Protein AF-0000000077138025 (afdb_homodimer)

Structure (mmCIF, N/CA/C/O backbone):
data_AF-0000000077138025-model_v1
#
loop_
_entity.id
_entity.type
_entity.pdbx_description
1 polymer 'L-lysine 2,3-aminomutase'
#
loop_
_atom_site.group_PDB
_atom_site.id
_atom_site.type_symbol
_atom_site.label_atom_id
_atom_site.label_alt_id
_atom_site.label_comp_id
_atom_site.label_asym_id
_atom_site.label_entity_id
_atom_site.label_seq_id
_atom_site.pdbx_PDB_ins_code
_atom_site.Cartn_x
_atom_site.Cartn_y
_atom_site.Cartn_z
_atom_site.occupancy
_atom_site.B_iso_or_equiv
_atom_site.auth_seq_id
_atom_site.auth_comp_id
_atom_site.auth_asym_id
_atom_site.auth_atom_id
_atom_site.pdbx_PDB_model_num
ATOM 1 N N . MET A 1 1 ? -7.551 42.625 21.031 1 45.62 1 MET A N 1
ATOM 2 C CA . MET A 1 1 ? -8.695 41.75 21.344 1 45.62 1 MET A CA 1
ATOM 3 C C . MET A 1 1 ? -9.406 41.312 20.062 1 45.62 1 MET A C 1
ATOM 5 O O . MET A 1 1 ? -9.742 42.156 19.219 1 45.62 1 MET A O 1
ATOM 9 N N . LEU A 1 2 ? -9.133 39.906 19.828 1 61.75 2 LEU A N 1
ATOM 10 C CA . LEU A 1 2 ? -9.797 39.406 18.625 1 61.75 2 LEU A CA 1
ATOM 11 C C . LEU A 1 2 ? -11.297 39.688 18.688 1 61.75 2 LEU A C 1
ATOM 13 O O . LEU A 1 2 ? -11.969 39.281 19.625 1 61.75 2 LEU A O 1
ATOM 17 N N . VAL A 1 3 ? -11.805 40.812 18.172 1 63.16 3 VAL A N 1
ATOM 18 C CA . VAL A 1 3 ? -13.219 41.156 18.156 1 63.16 3 VAL A CA 1
ATOM 19 C C . VAL A 1 3 ? -14.039 40.031 17.531 1 63.16 3 VAL A C 1
ATOM 21 O O . VAL A 1 3 ? -13.703 39.531 16.469 1 63.16 3 VAL A O 1
ATOM 24 N N . GLN A 1 4 ? -14.867 39.406 18.406 1 67.44 4 GLN A N 1
ATOM 25 C CA . GLN A 1 4 ? -15.742 38.344 17.969 1 67.44 4 GLN A CA 1
ATOM 26 C C . GLN A 1 4 ? -16.828 38.844 17.016 1 67.44 4 GLN A C 1
ATOM 28 O O . GLN A 1 4 ? -17.547 39.781 17.344 1 67.44 4 GLN A O 1
ATOM 33 N N . ASN A 1 5 ? -16.766 38.25 15.891 1 77.88 5 ASN A N 1
ATOM 34 C CA . ASN A 1 5 ? -17.797 38.562 14.906 1 77.88 5 ASN A CA 1
ATOM 35 C C . ASN A 1 5 ? -19.031 37.688 15.078 1 77.88 5 ASN A C 1
ATOM 37 O O . ASN A 1 5 ? -18.922 36.562 15.578 1 77.88 5 ASN A O 1
ATOM 41 N N . SER A 1 6 ? -20.188 38.219 14.812 1 90.25 6 SER A N 1
ATOM 42 C CA . SER A 1 6 ? -21.406 37.438 14.734 1 90.25 6 SER A CA 1
ATOM 43 C C . SER A 1 6 ? -21.359 36.438 13.555 1 90.25 6 SER A C 1
ATOM 45 O O . SER A 1 6 ? -20.531 36.625 12.648 1 90.25 6 SER A O 1
ATOM 47 N N . LEU A 1 7 ? -22.172 35.438 13.703 1 94.38 7 LEU A N 1
ATOM 48 C CA . LEU A 1 7 ? -22.234 34.469 12.617 1 94.38 7 LEU A CA 1
ATOM 49 C C . LEU A 1 7 ? -22.578 35.156 11.297 1 94.38 7 LEU A C 1
ATOM 51 O O . LEU A 1 7 ? -22 34.812 10.258 1 94.38 7 LEU A O 1
ATOM 55 N N . SER A 1 8 ? -23.5 36.094 11.359 1 95.69 8 SER A N 1
ATOM 56 C CA . SER A 1 8 ? -23.891 36.781 10.156 1 95.69 8 SER A CA 1
ATOM 57 C C . SER A 1 8 ? -22.719 37.531 9.539 1 95.69 8 SER A C 1
ATOM 59 O O . SER A 1 8 ? -22.547 37.562 8.32 1 95.69 8 SER A O 1
ATOM 61 N N . GLU A 1 9 ? -21.938 38.156 10.367 1 96 9 GLU A N 1
ATOM 62 C CA . GLU A 1 9 ? -20.75 38.875 9.898 1 96 9 GLU A CA 1
ATOM 63 C C . GLU A 1 9 ? -19.719 37.938 9.305 1 96 9 GLU A C 1
ATOM 65 O O . GLU A 1 9 ? -19.109 38.219 8.273 1 96 9 GLU A O 1
ATOM 70 N N . VAL A 1 10 ? -19.578 36.781 9.93 1 97.12 10 VAL A N 1
ATOM 71 C CA . VAL A 1 10 ? -18.641 35.781 9.477 1 97.12 10 VAL A CA 1
ATOM 72 C C . VAL A 1 10 ? -19.062 35.25 8.109 1 97.12 10 VAL A C 1
ATOM 74 O O . VAL A 1 10 ? -18.234 35.094 7.207 1 97.12 10 VAL A O 1
ATOM 77 N N . LEU A 1 11 ? -20.328 34.938 7.969 1 97.44 11 LEU A N 1
ATOM 78 C CA . LEU A 1 11 ? -20.844 34.438 6.711 1 97.44 11 LEU A CA 1
ATOM 79 C C . LEU A 1 11 ? -20.672 35.438 5.586 1 97.44 11 LEU A C 1
ATOM 81 O O . LEU A 1 11 ? -20.344 35.062 4.457 1 97.44 11 LEU A O 1
ATOM 85 N N . ARG A 1 12 ? -20.875 36.688 5.914 1 97.31 12 ARG A N 1
ATOM 86 C CA . ARG A 1 12 ? -20.688 37.75 4.926 1 97.31 12 ARG A CA 1
ATOM 87 C C . ARG A 1 12 ? -19.219 37.844 4.512 1 97.31 12 ARG A C 1
ATOM 89 O O . ARG A 1 12 ? -18.906 38 3.326 1 97.31 12 ARG A O 1
ATOM 96 N N . ALA A 1 13 ? -18.359 37.812 5.473 1 97.75 13 ALA A N 1
ATOM 97 C CA . ALA A 1 13 ? -16.922 37.875 5.199 1 97.75 13 ALA A CA 1
ATOM 98 C C . ALA A 1 13 ? -16.484 36.719 4.324 1 97.75 13 ALA A C 1
ATOM 100 O O . ALA A 1 13 ? -15.656 36.875 3.426 1 97.75 13 ALA A O 1
ATOM 101 N N . ARG A 1 14 ? -16.969 35.531 4.594 1 98.06 14 ARG A N 1
ATOM 102 C CA . ARG A 1 14 ? -16.641 34.375 3.793 1 98.06 14 ARG A CA 1
ATOM 103 C C . ARG A 1 14 ? -17.141 34.531 2.359 1 98.06 14 ARG A C 1
ATOM 105 O O . ARG A 1 14 ? -16.406 34.219 1.409 1 98.06 14 ARG A O 1
ATOM 112 N N . GLU A 1 15 ? -18.344 34.969 2.227 1 98 15 GLU A N 1
ATOM 113 C CA . GLU A 1 15 ? -18.891 35.188 0.895 1 98 15 GLU A CA 1
ATOM 114 C C . GLU A 1 15 ? -18.031 36.188 0.107 1 98 15 GLU A C 1
ATOM 116 O O . GLU A 1 15 ? -17.781 35.969 -1.081 1 98 15 GLU A O 1
ATOM 121 N N . GLU A 1 16 ? -17.609 37.25 0.771 1 98.19 16 GLU A N 1
ATOM 122 C CA . GLU A 1 16 ? -16.75 38.25 0.136 1 98.19 16 GLU A CA 1
ATOM 123 C C . GLU A 1 16 ? -15.406 37.656 -0.264 1 98.19 16 GLU A C 1
ATOM 125 O O . GLU A 1 16 ? -14.914 37.906 -1.362 1 98.19 16 GLU A O 1
ATOM 130 N N . LEU A 1 17 ? -14.844 36.875 0.618 1 98.31 17 LEU A N 1
ATOM 131 C CA . LEU A 1 17 ? -13.57 36.219 0.354 1 98.31 17 LEU A CA 1
ATOM 132 C C . LEU A 1 17 ? -13.68 35.312 -0.865 1 98.31 17 LEU A C 1
ATOM 134 O O . LEU A 1 17 ? -12.82 35.344 -1.747 1 98.31 17 LEU A O 1
ATOM 138 N N . PHE A 1 18 ? -14.773 34.5 -0.913 1 98.38 18 PHE A N 1
ATOM 139 C CA . PHE A 1 18 ? -14.961 33.562 -2 1 98.38 18 PHE A CA 1
ATOM 140 C C . PHE A 1 18 ? -15.227 34.281 -3.314 1 98.38 18 PHE A C 1
ATOM 142 O O . PHE A 1 18 ? -14.727 33.875 -4.363 1 98.38 18 PHE A O 1
ATOM 149 N N . SER A 1 19 ? -15.914 35.344 -3.252 1 98 19 SER A N 1
ATOM 150 C CA . SER A 1 19 ? -16.281 36.125 -4.441 1 98 19 SER A CA 1
ATOM 151 C C . SER A 1 19 ? -15.062 36.812 -5.059 1 98 19 SER A C 1
ATOM 153 O O . SER A 1 19 ? -14.961 36.938 -6.277 1 98 19 SER A O 1
ATOM 155 N N . ARG A 1 20 ? -14.156 37.25 -4.258 1 97.81 20 ARG A N 1
ATOM 156 C CA . ARG A 1 20 ? -13.008 38 -4.789 1 97.81 20 ARG A CA 1
ATOM 157 C C . ARG A 1 20 ? -11.914 37.031 -5.254 1 97.81 20 ARG A C 1
ATOM 159 O O . ARG A 1 20 ? -10.984 37.438 -5.949 1 97.81 20 ARG A O 1
ATOM 166 N N . THR A 1 21 ? -12.023 35.781 -4.859 1 98.44 21 THR A N 1
ATOM 167 C CA . THR A 1 21 ? -11.055 34.781 -5.258 1 98.44 21 THR A CA 1
ATOM 168 C C . THR A 1 21 ? -11.43 34.188 -6.609 1 98.44 21 THR A C 1
ATOM 170 O O . THR A 1 21 ? -12.562 33.719 -6.797 1 98.44 21 THR A O 1
ATOM 173 N N . ASN A 1 22 ? -10.523 34.312 -7.609 1 98.5 22 ASN A N 1
ATOM 174 C CA . ASN A 1 22 ? -10.703 33.469 -8.773 1 98.5 22 ASN A CA 1
ATOM 175 C C . ASN A 1 22 ? -10.562 32 -8.414 1 98.5 22 ASN A C 1
ATOM 177 O O . ASN A 1 22 ? -9.445 31.469 -8.359 1 98.5 22 ASN A O 1
ATOM 181 N N . TRP A 1 23 ? -11.594 31.344 -8.266 1 98.12 23 TRP A N 1
ATOM 182 C CA . TRP A 1 23 ? -11.711 30.141 -7.461 1 98.12 23 TRP A CA 1
ATOM 183 C C . TRP A 1 23 ? -10.773 29.047 -7.977 1 98.12 23 TRP A C 1
ATOM 185 O O . TRP A 1 23 ? -10.109 28.375 -7.188 1 98.12 23 TRP A O 1
ATOM 195 N N . ASN A 1 24 ? -10.672 28.844 -9.305 1 97.88 24 ASN A N 1
ATOM 196 C CA . ASN A 1 24 ? -9.914 27.734 -9.875 1 97.88 24 ASN A CA 1
ATOM 197 C C . ASN A 1 24 ? -8.484 28.141 -10.227 1 97.88 24 ASN A C 1
ATOM 199 O O . ASN A 1 24 ? -7.758 27.391 -10.875 1 97.88 24 ASN A O 1
ATOM 203 N N . ASP A 1 25 ? -8.07 29.359 -9.844 1 98.19 25 ASP A N 1
ATOM 204 C CA . ASP A 1 25 ? -6.723 29.859 -10.062 1 98.19 25 ASP A CA 1
ATOM 205 C C . ASP A 1 25 ? -5.863 29.703 -8.812 1 98.19 25 ASP A C 1
ATOM 207 O O . ASP A 1 25 ? -6.07 30.406 -7.82 1 98.19 25 ASP A O 1
ATOM 211 N N . PRO A 1 26 ? -4.914 28.828 -8.953 1 98.25 26 PRO A N 1
ATOM 212 C CA . PRO A 1 26 ? -4.102 28.578 -7.762 1 98.25 26 PRO A CA 1
ATOM 213 C C . PRO A 1 26 ? -3.389 29.844 -7.266 1 98.25 26 PRO A C 1
ATOM 215 O O . PRO A 1 26 ? -3.209 30.016 -6.059 1 98.25 26 PRO A O 1
ATOM 218 N N . THR A 1 27 ? -3.006 30.719 -8.125 1 97.75 27 THR A N 1
ATOM 219 C CA . THR A 1 27 ? -2.352 31.953 -7.738 1 97.75 27 THR A CA 1
ATOM 220 C C . THR A 1 27 ? -3.303 32.844 -6.938 1 97.75 27 THR A C 1
ATOM 222 O O . THR A 1 27 ? -2.918 33.406 -5.91 1 97.75 27 THR A O 1
ATOM 225 N N . SER A 1 28 ? -4.535 32.938 -7.43 1 98.62 28 SER A N 1
ATOM 226 C CA . SER A 1 28 ? -5.539 33.75 -6.723 1 98.62 28 SER A CA 1
ATOM 227 C C . SER A 1 28 ? -5.832 33.156 -5.344 1 98.62 28 SER A C 1
ATOM 229 O O . SER A 1 28 ? -6.016 33.875 -4.375 1 98.62 28 SER A O 1
ATOM 231 N N . GLN A 1 29 ? -5.922 31.828 -5.266 1 98.69 29 GLN A N 1
ATOM 232 C CA . GLN A 1 29 ? -6.105 31.156 -3.982 1 98.69 29 GLN A CA 1
ATOM 233 C C . GLN A 1 29 ? -5.004 31.531 -2.998 1 98.69 29 GLN A C 1
ATOM 235 O O . GLN A 1 29 ? -5.277 31.828 -1.832 1 98.69 29 GLN A O 1
ATOM 240 N N . LEU A 1 30 ? -3.76 31.547 -3.473 1 97.81 30 LEU A N 1
ATOM 241 C CA . LEU A 1 30 ? -2.615 31.828 -2.615 1 97.81 30 LEU A CA 1
ATOM 242 C C . LEU A 1 30 ? -2.586 33.312 -2.23 1 97.81 30 LEU A C 1
ATOM 244 O O . LEU A 1 30 ? -2.211 33.656 -1.107 1 97.81 30 LEU A O 1
ATOM 248 N N . GLN A 1 31 ? -3.002 34.188 -3.123 1 97.5 31 GLN A N 1
ATOM 249 C CA . GLN A 1 31 ? -3.006 35.625 -2.869 1 97.5 31 GLN A CA 1
ATOM 250 C C . GLN A 1 31 ? -4.062 35.969 -1.836 1 97.5 31 GLN A C 1
ATOM 252 O O . GLN A 1 31 ? -3.939 37 -1.152 1 97.5 31 GLN A O 1
ATOM 257 N N . ASN A 1 32 ? -5.039 35.125 -1.719 1 98.12 32 ASN A N 1
ATOM 258 C CA . ASN A 1 32 ? -6.148 35.438 -0.822 1 98.12 32 ASN A CA 1
ATOM 259 C C . ASN A 1 32 ? -6.133 34.562 0.416 1 98.12 32 ASN A C 1
ATOM 261 O O . ASN A 1 32 ? -7.168 34.344 1.049 1 98.12 32 ASN A O 1
ATOM 265 N N . ARG A 1 33 ? -5.07 34 0.726 1 96.94 33 ARG A N 1
ATOM 266 C CA . ARG A 1 33 ? -4.977 33.156 1.92 1 96.94 33 ARG A CA 1
ATOM 267 C C . ARG A 1 33 ? -5.359 33.938 3.168 1 96.94 33 ARG A C 1
ATOM 269 O O . ARG A 1 33 ? -5.133 35.156 3.242 1 96.94 33 ARG A O 1
ATOM 276 N N . VAL A 1 34 ? -5.879 33.25 4.066 1 96.75 34 VAL A N 1
ATOM 277 C CA . VAL A 1 34 ? -6.277 33.812 5.355 1 96.75 34 VAL A CA 1
ATOM 278 C C . VAL A 1 34 ? -5.227 33.469 6.414 1 96.75 34 VAL A C 1
ATOM 280 O O . VAL A 1 34 ? -4.973 32.312 6.691 1 96.75 34 VAL A O 1
ATOM 283 N N . LYS A 1 35 ? -4.695 34.469 7.047 1 93.56 35 LYS A N 1
ATOM 284 C CA . LYS A 1 35 ? -3.658 34.281 8.062 1 93.56 35 LYS A CA 1
ATOM 285 C C . LYS A 1 35 ? -4.266 34.188 9.461 1 93.56 35 LYS A C 1
ATOM 287 O O . LYS A 1 35 ? -5.43 34.562 9.656 1 93.56 35 LYS A O 1
ATOM 292 N N . GLY A 1 36 ? -3.459 33.75 10.359 1 91.06 36 GLY A N 1
ATOM 293 C CA . GLY A 1 36 ? -3.887 33.531 11.734 1 91.06 36 GLY A CA 1
ATOM 294 C C . GLY A 1 36 ? -4.609 34.719 12.336 1 91.06 36 GLY A C 1
ATOM 295 O O . GLY A 1 36 ? -5.695 34.562 12.906 1 91.06 36 GLY A O 1
ATOM 296 N N . GLU A 1 37 ? -4.133 35.844 12.164 1 88.5 37 GLU A N 1
ATOM 297 C CA . GLU A 1 37 ? -4.664 37.062 12.781 1 88.5 37 GLU A CA 1
ATOM 298 C C . GLU A 1 37 ? -6.027 37.438 12.195 1 88.5 37 GLU A C 1
ATOM 300 O O . GLU A 1 37 ? -6.793 38.156 12.812 1 88.5 37 GLU A O 1
ATOM 305 N N . ASP A 1 38 ? -6.32 36.844 11.062 1 93.44 38 ASP A N 1
ATOM 306 C CA . ASP A 1 38 ? -7.555 37.219 10.375 1 93.44 38 ASP A CA 1
ATOM 307 C C . ASP A 1 38 ? -8.625 36.125 10.562 1 93.44 38 ASP A C 1
ATOM 309 O O . ASP A 1 38 ? -9.758 36.281 10.125 1 93.44 38 ASP A O 1
ATOM 313 N N . LEU A 1 39 ? -8.32 35.094 11.258 1 95 39 LEU A N 1
ATOM 314 C CA . LEU A 1 39 ? -9.219 33.938 11.352 1 95 39 LEU A CA 1
ATOM 315 C C . LEU A 1 39 ? -10.523 34.344 12.039 1 95 39 LEU A C 1
ATOM 317 O O . LEU A 1 39 ? -11.57 33.75 11.75 1 95 39 LEU A O 1
ATOM 321 N N . ALA A 1 40 ? -10.461 35.344 12.906 1 94.19 40 ALA A N 1
ATOM 322 C CA . ALA A 1 40 ? -11.641 35.781 13.641 1 94.19 40 ALA A CA 1
ATOM 323 C C . ALA A 1 40 ? -12.688 36.375 12.688 1 94.19 40 ALA A C 1
ATOM 325 O O . ALA A 1 40 ? -13.883 36.406 13.016 1 94.19 40 ALA A O 1
ATOM 326 N N . ARG A 1 41 ? -12.258 36.812 11.555 1 95.88 41 ARG A N 1
ATOM 327 C CA . ARG A 1 41 ? -13.164 37.344 10.555 1 95.88 41 ARG A CA 1
ATOM 328 C C . ARG A 1 41 ? -13.977 36.25 9.891 1 95.88 41 ARG A C 1
ATOM 330 O O . ARG A 1 41 ? -15.062 36.5 9.359 1 95.88 41 ARG A O 1
ATOM 337 N N . TYR A 1 42 ? -13.523 35 9.961 1 97.56 42 TYR A N 1
ATOM 338 C CA . TYR A 1 42 ? -14.109 33.969 9.109 1 97.56 42 TYR A CA 1
ATOM 339 C C . TYR A 1 42 ? -14.625 32.812 9.953 1 97.56 42 TYR A C 1
ATOM 341 O O . TYR A 1 42 ? -15.18 31.859 9.414 1 97.56 42 TYR A O 1
ATOM 349 N N . PHE A 1 43 ? -14.398 32.906 11.289 1 97.5 43 PHE A N 1
ATOM 350 C CA . PHE A 1 43 ? -14.906 31.891 12.219 1 97.5 43 PHE A CA 1
ATOM 351 C C . PHE A 1 43 ? -15.5 32.562 13.453 1 97.5 43 PHE A C 1
ATOM 353 O O . PHE A 1 43 ? -15.008 33.594 13.914 1 97.5 43 PHE A O 1
ATOM 360 N N . VAL A 1 44 ? -16.594 31.953 13.953 1 97.19 44 VAL A N 1
ATOM 361 C CA . VAL A 1 44 ? -17 32.25 15.32 1 97.19 44 VAL A CA 1
ATOM 362 C C . VAL A 1 44 ? -16.109 31.5 16.312 1 97.19 44 VAL A C 1
ATOM 364 O O . VAL A 1 44 ? -16.344 30.312 16.562 1 97.19 44 VAL A O 1
ATOM 367 N N . LEU A 1 45 ? -15.25 32.219 16.969 1 96.06 45 LEU A N 1
ATOM 368 C CA . LEU A 1 45 ? -14.164 31.578 17.672 1 96.06 45 LEU A CA 1
ATOM 369 C C . LEU A 1 45 ? -14.602 31.172 19.078 1 96.06 45 LEU A C 1
ATOM 371 O O . LEU A 1 45 ? -15.328 31.922 19.75 1 96.06 45 LEU A O 1
ATOM 375 N N . SER A 1 46 ? -14.148 30.031 19.453 1 94.94 46 SER A N 1
ATOM 376 C CA . SER A 1 46 ? -14.219 29.656 20.859 1 94.94 46 SER A CA 1
ATOM 377 C C . SER A 1 46 ? -13.141 30.359 21.688 1 94.94 46 SER A C 1
ATOM 379 O O . SER A 1 46 ? -12.227 30.953 21.125 1 94.94 46 SER A O 1
ATOM 381 N N . ASP A 1 47 ? -13.297 30.25 23.016 1 94.62 47 ASP A N 1
ATOM 382 C CA . ASP A 1 47 ? -12.281 30.828 23.891 1 94.62 47 ASP A CA 1
ATOM 383 C C . ASP A 1 47 ? -10.922 30.172 23.672 1 94.62 47 ASP A C 1
ATOM 385 O O . ASP A 1 47 ? -9.891 30.859 23.641 1 94.62 47 ASP A O 1
ATOM 389 N N . SER A 1 48 ? -10.93 28.938 23.516 1 94.62 48 SER A N 1
ATOM 390 C CA . SER A 1 48 ? -9.703 28.188 23.281 1 94.62 48 SER A CA 1
ATOM 391 C C . SER A 1 48 ? -9.023 28.625 22 1 94.62 48 SER A C 1
ATOM 393 O O . SER A 1 48 ? -7.797 28.781 21.953 1 94.62 48 SER A O 1
ATOM 395 N N . GLU A 1 49 ? -9.766 28.859 21.016 1 94.94 49 GLU A N 1
ATOM 396 C CA . GLU A 1 49 ? -9.227 29.266 19.719 1 94.94 49 GLU A CA 1
ATOM 397 C C . GLU A 1 49 ? -8.672 30.688 19.781 1 94.94 49 GLU A C 1
ATOM 399 O O . GLU A 1 49 ? -7.641 30.984 19.172 1 94.94 49 GLU A O 1
ATOM 404 N N . ARG A 1 50 ? -9.297 31.531 20.531 1 93.69 50 ARG A N 1
ATOM 405 C CA . ARG A 1 50 ? -8.789 32.875 20.703 1 93.69 50 ARG A CA 1
ATOM 406 C C . ARG A 1 50 ? -7.402 32.875 21.328 1 93.69 50 ARG A C 1
ATOM 408 O O . ARG A 1 50 ? -6.496 33.562 20.859 1 93.69 50 ARG A O 1
ATOM 415 N N . VAL A 1 51 ? -7.309 32.062 22.312 1 93 51 VAL A N 1
ATOM 416 C CA . VAL A 1 51 ? -6.031 31.953 23.016 1 93 51 VAL A CA 1
ATOM 417 C C . VAL A 1 51 ? -4.992 31.328 22.078 1 93 51 VAL A C 1
ATOM 419 O O . VAL A 1 51 ? -3.855 31.797 22 1 93 51 VAL A O 1
ATOM 422 N N . GLY A 1 52 ? -5.379 30.328 21.375 1 92.44 52 GLY A N 1
ATOM 423 C CA . GLY A 1 52 ? -4.469 29.641 20.469 1 92.44 52 GLY A CA 1
ATOM 424 C C . GLY A 1 52 ? -3.957 30.531 19.359 1 92.44 52 GLY A C 1
ATOM 425 O O . GLY A 1 52 ? -2.766 30.516 19.031 1 92.44 52 GLY A O 1
ATOM 426 N N . ILE A 1 53 ? -4.832 31.266 18.766 1 91.5 53 ILE A N 1
ATOM 427 C CA . ILE A 1 53 ? -4.465 32.156 17.688 1 91.5 53 ILE A CA 1
ATOM 428 C C . ILE A 1 53 ? -3.449 33.188 18.172 1 91.5 53 ILE A C 1
ATOM 430 O O . ILE A 1 53 ? -2.467 33.5 17.5 1 91.5 53 ILE A O 1
ATOM 434 N N . GLN A 1 54 ? -3.588 33.625 19.375 1 88.5 54 GLN A N 1
ATOM 435 C CA . GLN A 1 54 ? -2.754 34.688 19.922 1 88.5 54 GLN A CA 1
ATOM 436 C C . GLN A 1 54 ? -1.405 34.125 20.391 1 88.5 54 GLN A C 1
ATOM 438 O O . GLN A 1 54 ? -0.393 34.844 20.328 1 88.5 54 GLN A O 1
ATOM 443 N N . ASN A 1 55 ? -1.388 32.875 20.703 1 86.31 55 ASN A N 1
ATOM 444 C CA . ASN A 1 55 ? -0.228 32.406 21.469 1 86.31 55 ASN A CA 1
ATOM 445 C C . ASN A 1 55 ? 0.415 31.188 20.812 1 86.31 55 ASN A C 1
ATOM 447 O O . ASN A 1 55 ? 1.293 30.547 21.391 1 86.31 55 ASN A O 1
ATOM 451 N N . THR A 1 56 ? 0.016 30.938 19.672 1 80.38 56 THR A N 1
ATOM 452 C CA . THR A 1 56 ? 0.618 29.766 19.047 1 80.38 56 THR A CA 1
ATOM 453 C C . THR A 1 56 ? 2.125 29.953 18.891 1 80.38 56 THR A C 1
ATOM 455 O O . THR A 1 56 ? 2.592 31.047 18.562 1 80.38 56 THR A O 1
ATOM 458 N N . ILE A 1 57 ? 2.895 29.016 19.141 1 69.69 57 ILE A N 1
ATOM 459 C CA . ILE A 1 57 ? 4.332 29.172 19.312 1 69.69 57 ILE A CA 1
ATOM 460 C C . ILE A 1 57 ? 5.07 28.562 18.125 1 69.69 57 ILE A C 1
ATOM 462 O O . ILE A 1 57 ? 6.289 28.703 18 1 69.69 57 ILE A O 1
ATOM 466 N N . ARG A 1 58 ? 4.469 28 17.234 1 73.19 58 ARG A N 1
ATOM 467 C CA . ARG A 1 58 ? 5.316 27.234 16.328 1 73.19 58 ARG A CA 1
ATOM 468 C C . ARG A 1 58 ? 5.066 27.641 14.875 1 73.19 58 ARG A C 1
ATOM 470 O O . ARG A 1 58 ? 5.984 27.625 14.055 1 73.19 58 ARG A O 1
ATOM 477 N N . LEU A 1 59 ? 3.99 27.859 14.539 1 77.44 59 LEU A N 1
ATOM 478 C CA . LEU A 1 59 ? 3.641 27.969 13.125 1 77.44 59 LEU A CA 1
ATOM 479 C C . LEU A 1 59 ? 2.652 29.109 12.891 1 77.44 59 LEU A C 1
ATOM 481 O O . LEU A 1 59 ? 1.761 29.344 13.711 1 77.44 59 LEU A O 1
ATOM 485 N N . LEU A 1 60 ? 3.045 29.875 11.812 1 81.5 60 LEU A N 1
ATOM 486 C CA . LEU A 1 60 ? 2.059 30.859 11.367 1 81.5 60 LEU A CA 1
ATOM 487 C C . LEU A 1 60 ? 1.003 30.203 10.484 1 81.5 60 LEU A C 1
ATOM 489 O O . LEU A 1 60 ? 1.272 29.891 9.32 1 81.5 60 LEU A O 1
ATOM 493 N N . VAL A 1 61 ? -0.16 30.094 11.07 1 87.88 61 VAL A N 1
ATOM 494 C CA . VAL A 1 61 ? -1.194 29.344 10.367 1 87.88 61 VAL A CA 1
ATOM 495 C C . VAL A 1 61 ? -1.766 30.188 9.234 1 87.88 61 VAL A C 1
ATOM 497 O O . VAL A 1 61 ? -1.822 31.422 9.336 1 87.88 61 VAL A O 1
ATOM 500 N N . SER A 1 62 ? -2.033 29.609 8.203 1 94.19 62 SER A N 1
ATOM 501 C CA . SER A 1 62 ? -2.684 30.203 7.035 1 94.19 62 SER A CA 1
ATOM 502 C C . SER A 1 62 ? -3.424 29.141 6.219 1 94.19 62 SER A C 1
ATOM 504 O O . SER A 1 62 ? -3.061 27.969 6.238 1 94.19 62 SER A O 1
ATOM 506 N N . THR A 1 63 ? -4.492 29.547 5.586 1 97.44 63 THR A N 1
ATOM 507 C CA . THR A 1 63 ? -5.281 28.625 4.789 1 97.44 63 THR A CA 1
ATOM 508 C C . THR A 1 63 ? -5.773 29.281 3.508 1 97.44 63 THR A C 1
ATOM 510 O O . THR A 1 63 ? -5.863 30.516 3.434 1 97.44 63 THR A O 1
ATOM 513 N N . THR A 1 64 ? -6.012 28.484 2.5 1 98.38 64 THR A N 1
ATOM 514 C CA . THR A 1 64 ? -6.578 28.984 1.254 1 98.38 64 THR A CA 1
ATOM 515 C C . THR A 1 64 ? -8.094 29.156 1.377 1 98.38 64 THR A C 1
ATOM 517 O O . THR A 1 64 ? -8.727 28.5 2.211 1 98.38 64 THR A O 1
ATOM 520 N N . PRO A 1 65 ? -8.664 30.047 0.5 1 98.75 65 PRO A N 1
ATOM 521 C CA . PRO A 1 65 ? -10.125 30.141 0.463 1 98.75 65 PRO A CA 1
ATOM 522 C C . PRO A 1 65 ? -10.797 28.797 0.197 1 98.75 65 PRO A C 1
ATOM 524 O O . PRO A 1 65 ? -11.805 28.469 0.833 1 98.75 65 PRO A O 1
ATOM 527 N N . TYR A 1 66 ? -10.234 28.016 -0.63 1 98.81 66 TYR A N 1
ATOM 528 C CA . TYR A 1 66 ? -10.781 26.703 -0.947 1 98.81 66 TYR A CA 1
ATOM 529 C C . TYR A 1 66 ? -10.844 25.828 0.296 1 98.81 66 TYR A C 1
ATOM 531 O O . TYR A 1 66 ? -11.906 25.281 0.632 1 98.81 66 TYR A O 1
ATOM 539 N N . TYR A 1 67 ? -9.734 25.688 0.959 1 98.69 67 TYR A N 1
ATOM 540 C CA . TYR A 1 67 ? -9.703 24.797 2.111 1 98.69 67 TYR A CA 1
ATOM 541 C C . TYR A 1 67 ? -10.586 25.312 3.238 1 98.69 67 TYR A C 1
ATOM 543 O O . TYR A 1 67 ? -11.242 24.547 3.939 1 98.69 67 TYR A O 1
ATOM 551 N N . LEU A 1 68 ? -10.609 26.641 3.381 1 98.62 68 LEU A N 1
ATOM 552 C CA . LEU A 1 68 ? -11.492 27.297 4.34 1 98.62 68 LEU A CA 1
ATOM 553 C C . LEU A 1 68 ? -12.953 26.969 4.043 1 98.62 68 LEU A C 1
ATOM 555 O O . LEU A 1 68 ? -13.758 26.781 4.961 1 98.62 68 LEU A O 1
ATOM 559 N N . SER A 1 69 ? -13.266 26.859 2.807 1 98.75 69 SER A N 1
ATOM 560 C CA . SER A 1 69 ? -14.648 26.625 2.387 1 98.75 69 SER A CA 1
ATOM 561 C C . SER A 1 69 ? -15.125 25.25 2.838 1 98.75 69 SER A C 1
ATOM 563 O O . SER A 1 69 ? -16.328 25 2.904 1 98.75 69 SER A O 1
ATOM 565 N N . LEU A 1 70 ? -14.242 24.328 3.166 1 98.75 70 LEU A N 1
ATOM 566 C CA . LEU A 1 70 ? -14.602 22.984 3.605 1 98.75 70 LEU A CA 1
ATOM 567 C C . LEU A 1 70 ? -14.953 22.984 5.09 1 98.75 70 LEU A C 1
ATOM 569 O O . LEU A 1 70 ? -15.453 21.969 5.605 1 98.75 70 LEU A O 1
ATOM 573 N N . SER A 1 71 ? -14.758 24.078 5.812 1 98.56 71 SER A N 1
ATOM 574 C CA . SER A 1 71 ? -14.938 24.141 7.262 1 98.56 71 SER A CA 1
ATOM 575 C C . SER A 1 71 ? -16.281 24.75 7.629 1 98.56 71 SER A C 1
ATOM 577 O O . SER A 1 71 ? -16.906 25.438 6.816 1 98.56 71 SER A O 1
ATOM 579 N N . ASP A 1 72 ? -16.688 24.438 8.82 1 98.19 72 ASP A N 1
ATOM 580 C CA . ASP A 1 72 ? -17.875 25.062 9.422 1 98.19 72 ASP A CA 1
ATOM 581 C C . ASP A 1 72 ? -17.469 26.281 10.273 1 98.19 72 ASP A C 1
ATOM 583 O O . ASP A 1 72 ? -16.719 26.141 11.227 1 98.19 72 ASP A O 1
ATOM 587 N N . PRO A 1 73 ? -17.969 27.422 9.945 1 97.38 73 PRO A N 1
ATOM 588 C CA . PRO A 1 73 ? -17.562 28.625 10.672 1 97.38 73 PRO A CA 1
ATOM 589 C C . PRO A 1 73 ? -18.078 28.656 12.109 1 97.38 73 PRO A C 1
ATOM 591 O O . PRO A 1 73 ? -17.531 29.359 12.953 1 97.38 73 PRO A O 1
ATOM 594 N N . SER A 1 74 ? -19.094 27.828 12.422 1 96.94 74 SER A N 1
ATOM 595 C CA . SER A 1 74 ? -19.734 27.969 13.719 1 96.94 74 SER A CA 1
ATOM 596 C C . SER A 1 74 ? -19.5 26.75 14.602 1 96.94 74 SER A C 1
ATOM 598 O O . SER A 1 74 ? -19.703 26.812 15.812 1 96.94 74 SER A O 1
ATOM 600 N N . ASP A 1 75 ? -19.031 25.656 14.047 1 97.31 75 ASP A N 1
ATOM 601 C CA . ASP A 1 75 ? -18.828 24.438 14.82 1 97.31 75 ASP A CA 1
ATOM 602 C C . ASP A 1 75 ? -17.344 24.234 15.133 1 97.31 75 ASP A C 1
ATOM 604 O O . ASP A 1 75 ? -16.578 23.797 14.266 1 97.31 75 ASP A O 1
ATOM 608 N N . PRO A 1 76 ? -16.953 24.438 16.328 1 95.56 76 PRO A N 1
ATOM 609 C CA . PRO A 1 76 ? -15.547 24.266 16.672 1 95.56 76 PRO A CA 1
ATOM 610 C C . PRO A 1 76 ? -15.07 22.828 16.562 1 95.56 76 PRO A C 1
ATOM 612 O O . PRO A 1 76 ? -13.867 22.562 16.625 1 95.56 76 PRO A O 1
ATOM 615 N N . ASN A 1 77 ? -16 21.891 16.406 1 96.12 77 ASN A N 1
ATOM 616 C CA . ASN A 1 77 ? -15.641 20.484 16.297 1 96.12 77 ASN A CA 1
ATOM 617 C C . ASN A 1 77 ? -15.523 20.031 14.844 1 96.12 77 ASN A C 1
ATOM 619 O O . ASN A 1 77 ? -15.195 18.891 14.562 1 96.12 77 ASN A O 1
ATOM 623 N N . CYS A 1 78 ? -15.758 20.984 13.945 1 98 78 CYS A N 1
ATOM 624 C CA . CYS A 1 78 ? -15.539 20.672 12.539 1 98 78 CYS A CA 1
ATOM 625 C C . CYS A 1 78 ? -14.109 20.219 12.297 1 98 78 CYS A C 1
ATOM 627 O O . CYS A 1 78 ? -13.156 20.938 12.617 1 98 78 CYS A O 1
ATOM 629 N N . PRO A 1 79 ? -13.945 18.984 11.719 1 98 79 PRO A N 1
ATOM 630 C CA . PRO A 1 79 ? -12.594 18.438 11.555 1 98 79 PRO A CA 1
ATOM 631 C C . PRO A 1 79 ? -11.688 19.328 10.719 1 98 79 PRO A C 1
ATOM 633 O O . PRO A 1 79 ? -10.5 19.469 11.016 1 98 79 PRO A O 1
ATOM 636 N N . ILE A 1 80 ? -12.211 19.953 9.695 1 98.38 80 ILE A N 1
ATOM 637 C CA . ILE A 1 80 ? -11.398 20.828 8.859 1 98.38 80 ILE A CA 1
ATOM 638 C C . ILE A 1 80 ? -11.008 22.078 9.648 1 98.38 80 ILE A C 1
ATOM 640 O O . ILE A 1 80 ? -9.844 22.5 9.617 1 98.38 80 ILE A O 1
ATOM 644 N N . ARG A 1 81 ? -11.984 22.719 10.367 1 97.38 81 ARG A N 1
ATOM 645 C CA . ARG A 1 81 ? -11.703 23.859 11.219 1 97.38 81 ARG A CA 1
ATOM 646 C C . ARG A 1 81 ? -10.617 23.547 12.242 1 97.38 81 ARG A C 1
ATOM 648 O O . ARG A 1 81 ? -9.711 24.344 12.469 1 97.38 81 ARG A O 1
ATOM 655 N N . ARG A 1 82 ? -10.648 22.359 12.766 1 96.25 82 ARG A N 1
ATOM 656 C CA . ARG A 1 82 ? -9.695 21.938 13.789 1 96.25 82 ARG A CA 1
ATOM 657 C C . ARG A 1 82 ? -8.297 21.781 13.203 1 96.25 82 ARG A C 1
ATOM 659 O O . ARG A 1 82 ? -7.309 21.781 13.938 1 96.25 82 ARG A O 1
ATOM 666 N N . MET A 1 83 ? -8.203 21.641 11.906 1 95.69 83 MET A N 1
ATOM 667 C CA . MET A 1 83 ? -6.891 21.531 11.281 1 95.69 83 MET A CA 1
ATOM 668 C C . MET A 1 83 ? -6.395 22.906 10.812 1 95.69 83 MET A C 1
ATOM 670 O O . MET A 1 83 ? -5.254 23.031 10.375 1 95.69 83 MET A O 1
ATOM 674 N N . ILE A 1 84 ? -7.234 23.922 10.953 1 94.75 84 ILE A N 1
ATOM 675 C CA . ILE A 1 84 ? -6.883 25.266 10.508 1 94.75 84 ILE A CA 1
ATOM 676 C C . ILE A 1 84 ? -6.602 26.141 11.727 1 94.75 84 ILE A C 1
ATOM 678 O O . ILE A 1 84 ? -5.562 26.812 11.789 1 94.75 84 ILE A O 1
ATOM 682 N N . VAL A 1 85 ? -7.492 26.141 12.711 1 94.88 85 VAL A N 1
ATOM 683 C CA . VAL A 1 85 ? -7.52 27.156 13.766 1 94.88 85 VAL A CA 1
ATOM 684 C C . VAL A 1 85 ? -6.801 26.625 15 1 94.88 85 VAL A C 1
ATOM 686 O O . VAL A 1 85 ? -7.223 25.625 15.602 1 94.88 85 VAL A O 1
ATOM 689 N N . PRO A 1 86 ? -5.781 27.25 15.406 1 94.25 86 PRO A N 1
ATOM 690 C CA . PRO A 1 86 ? -5.066 26.797 16.609 1 94.25 86 PRO A CA 1
ATOM 691 C C . PRO A 1 86 ? -5.914 26.906 17.875 1 94.25 86 PRO A C 1
ATOM 693 O O . PRO A 1 86 ? -6.812 27.734 17.953 1 94.25 86 PRO A O 1
ATOM 696 N N . THR A 1 87 ? -5.566 26.094 18.812 1 93.25 87 THR A N 1
ATOM 697 C CA . THR A 1 87 ? -6.234 26.094 20.109 1 93.25 87 THR A CA 1
ATOM 698 C C . THR A 1 87 ? -5.238 26.391 21.219 1 93.25 87 THR A C 1
ATOM 700 O O . THR A 1 87 ? -4.035 26.484 20.984 1 93.25 87 THR A O 1
ATOM 703 N N . LYS A 1 88 ? -5.754 26.531 22.438 1 93.06 88 LYS A N 1
ATOM 704 C CA . LYS A 1 88 ? -4.949 26.906 23.594 1 93.06 88 LYS A CA 1
ATOM 705 C C . LYS A 1 88 ? -3.85 25.875 23.859 1 93.06 88 LYS A C 1
ATOM 707 O O . LYS A 1 88 ? -2.775 26.219 24.344 1 93.06 88 LYS A O 1
ATOM 712 N N . GLU A 1 89 ? -4.074 24.656 23.469 1 89.75 89 GLU A N 1
ATOM 713 C CA . GLU A 1 89 ? -3.094 23.594 23.703 1 89.75 89 GLU A CA 1
ATOM 714 C C . GLU A 1 89 ? -1.812 23.844 22.906 1 89.75 89 GLU A C 1
ATOM 716 O O . GLU A 1 89 ? -0.742 23.359 23.281 1 89.75 89 GLU A O 1
ATOM 721 N N . GLU A 1 90 ? -1.853 24.578 21.875 1 90.31 90 GLU A N 1
ATOM 722 C CA . GLU A 1 90 ? -0.701 24.828 21.016 1 90.31 90 GLU A CA 1
ATOM 723 C C . GLU A 1 90 ? 0.15 25.969 21.547 1 90.31 90 GLU A C 1
ATOM 725 O O . GLU A 1 90 ? 1.192 26.297 20.984 1 90.31 90 GLU A O 1
ATOM 730 N N . ALA A 1 91 ? -0.28 26.531 22.703 1 89 91 ALA A N 1
ATOM 731 C CA . ALA A 1 91 ? 0.484 27.594 23.359 1 89 91 ALA A CA 1
ATOM 732 C C . ALA A 1 91 ? 1.413 27.016 24.422 1 89 91 ALA A C 1
ATOM 734 O O . ALA A 1 91 ? 2.162 27.75 25.062 1 89 91 ALA A O 1
ATOM 735 N N . ILE A 1 92 ? 1.354 25.75 24.531 1 86.81 92 ILE A N 1
ATOM 736 C CA . ILE A 1 92 ? 2.123 25.094 25.578 1 86.81 92 ILE A CA 1
ATOM 737 C C . ILE A 1 92 ? 3.252 24.281 24.953 1 86.81 92 ILE A C 1
ATOM 739 O O . ILE A 1 92 ? 3.033 23.531 24 1 86.81 92 ILE A O 1
ATOM 743 N N . PHE A 1 93 ? 4.441 24.453 25.422 1 88.44 93 PHE A N 1
ATOM 744 C CA . PHE A 1 93 ? 5.59 23.609 25.094 1 88.44 93 PHE A CA 1
ATOM 745 C C . PHE A 1 93 ? 5.902 22.641 26.219 1 88.44 93 PHE A C 1
ATOM 747 O O . PHE A 1 93 ? 6.445 23.047 27.25 1 88.44 93 PHE A O 1
ATOM 754 N N . SER A 1 94 ? 5.57 21.438 26.016 1 86.12 94 SER A N 1
ATOM 755 C CA . SER A 1 94 ? 5.703 20.438 27.078 1 86.12 94 SER A CA 1
ATOM 756 C C . SER A 1 94 ? 7.105 19.844 27.109 1 86.12 94 SER A C 1
ATOM 758 O O . SER A 1 94 ? 7.844 19.922 26.125 1 86.12 94 SER A O 1
ATOM 760 N N . LEU A 1 95 ? 7.426 19.172 28.203 1 84.75 95 LEU A N 1
ATOM 761 C CA . LEU A 1 95 ? 8.758 18.609 28.422 1 84.75 95 LEU A CA 1
ATOM 762 C C . LEU A 1 95 ? 9.039 17.469 27.453 1 84.75 95 LEU A C 1
ATOM 764 O O . LEU A 1 95 ? 10.188 17.234 27.078 1 84.75 95 LEU A O 1
ATOM 768 N N . GLU A 1 96 ? 8.008 16.781 27.016 1 87.5 96 GLU A N 1
ATOM 769 C CA . GLU A 1 96 ? 8.18 15.625 26.141 1 87.5 96 GLU A CA 1
ATOM 770 C C . GLU A 1 96 ? 8.352 16.062 24.688 1 87.5 96 GLU A C 1
ATOM 772 O O . GLU A 1 96 ? 8.695 15.25 23.828 1 87.5 96 GLU A O 1
ATOM 777 N N . GLU A 1 97 ? 8.148 17.328 24.422 1 90.75 97 GLU A N 1
ATOM 778 C CA . GLU A 1 97 ? 8.156 17.844 23.047 1 90.75 97 GLU A CA 1
ATOM 779 C C . GLU A 1 97 ? 9.539 18.375 22.672 1 90.75 97 GLU A C 1
ATOM 781 O O . GLU A 1 97 ? 10.344 18.703 23.547 1 90.75 97 GLU A O 1
ATOM 786 N N . SER A 1 98 ? 9.844 18.297 21.422 1 91.88 98 SER A N 1
ATOM 787 C CA . SER A 1 98 ? 11.07 18.844 20.844 1 91.88 98 SER A CA 1
ATOM 788 C C . SER A 1 98 ? 10.805 19.531 19.516 1 91.88 98 SER A C 1
ATOM 790 O O . SER A 1 98 ? 9.945 19.109 18.75 1 91.88 98 SER A O 1
ATOM 792 N N . ALA A 1 99 ? 11.586 20.594 19.266 1 90.19 99 ALA A N 1
ATOM 793 C CA . ALA A 1 99 ? 11.438 21.312 18 1 90.19 99 ALA A CA 1
ATOM 794 C C . ALA A 1 99 ? 11.812 20.422 16.812 1 90.19 99 ALA A C 1
ATOM 796 O O . ALA A 1 99 ? 11.289 20.594 15.711 1 90.19 99 ALA A O 1
ATOM 797 N N . ASP A 1 100 ? 12.711 19.531 17.047 1 93.06 100 ASP A N 1
ATOM 798 C CA . ASP A 1 100 ? 13.188 18.609 16.016 1 93.06 100 ASP A CA 1
ATOM 799 C C . ASP A 1 100 ? 13.273 17.172 16.562 1 93.06 100 ASP A C 1
ATOM 801 O O . ASP A 1 100 ? 14.367 16.609 16.641 1 93.06 100 ASP A O 1
ATOM 805 N N . PRO A 1 101 ? 12.102 16.609 16.766 1 92.88 101 PRO A N 1
ATOM 806 C CA . PRO A 1 101 ? 12.094 15.312 17.453 1 92.88 101 PRO A CA 1
ATOM 807 C C . PRO A 1 101 ? 12.789 14.211 16.656 1 92.88 101 PRO A C 1
ATOM 809 O O . PRO A 1 101 ? 13.289 13.25 17.25 1 92.88 101 PRO A O 1
ATOM 812 N N . LEU A 1 102 ? 12.891 14.336 15.383 1 93.62 102 LEU A N 1
ATOM 813 C CA . LEU A 1 102 ? 13.484 13.297 14.555 1 93.62 102 LEU A CA 1
ATOM 814 C C . LEU A 1 102 ? 14.953 13.594 14.266 1 93.62 102 LEU A C 1
ATOM 816 O O . LEU A 1 102 ? 15.625 12.828 13.578 1 93.62 102 LEU A O 1
ATOM 820 N N . GLU A 1 103 ? 15.453 14.766 14.742 1 94.56 103 GLU A N 1
ATOM 821 C CA . GLU A 1 103 ? 16.828 15.211 14.586 1 94.56 103 GLU A CA 1
ATOM 822 C C . GLU A 1 103 ? 17.219 15.32 13.109 1 94.56 103 GLU A C 1
ATOM 824 O O . GLU A 1 103 ? 18.266 14.844 12.695 1 94.56 103 GLU A O 1
ATOM 829 N N . GLU A 1 104 ? 16.344 15.914 12.367 1 94.56 104 GLU A N 1
ATOM 830 C CA . GLU A 1 104 ? 16.594 16.125 10.945 1 94.56 104 GLU A CA 1
ATOM 831 C C . GLU A 1 104 ? 17.812 17.016 10.727 1 94.56 104 GLU A C 1
ATOM 833 O O . GLU A 1 104 ? 18.547 16.828 9.75 1 94.56 104 GLU A O 1
ATOM 838 N N . GLU A 1 105 ? 18 17.984 11.648 1 94.56 105 GLU A N 1
ATOM 839 C CA . GLU A 1 105 ? 19.141 18.875 11.5 1 94.56 105 GLU A CA 1
ATOM 840 C C . GLU A 1 105 ? 20.469 18.125 11.664 1 94.56 105 GLU A C 1
ATOM 842 O O . GLU A 1 105 ? 21.406 18.344 10.906 1 94.56 105 GLU A O 1
ATOM 847 N N . ARG A 1 106 ? 20.516 17.281 12.641 1 95.62 106 ARG A N 1
ATOM 848 C CA . ARG A 1 106 ? 21.703 16.469 12.852 1 95.62 106 ARG A CA 1
ATOM 849 C C . ARG A 1 106 ? 21.969 15.562 11.648 1 95.62 106 ARG A C 1
ATOM 851 O O . ARG A 1 106 ? 23.125 15.312 11.297 1 95.62 106 ARG A O 1
ATOM 858 N N . LEU A 1 107 ? 20.969 15.18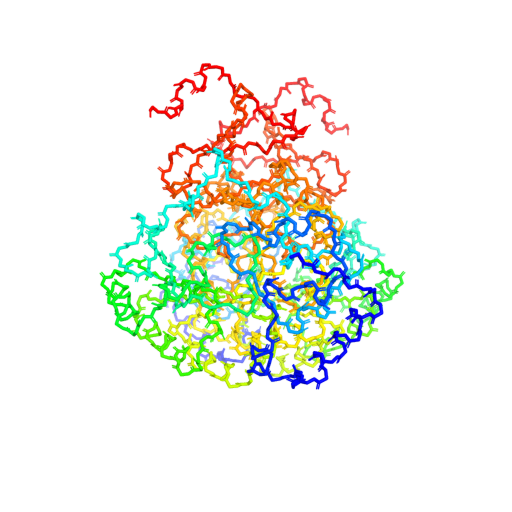8 11 1 96.38 107 LEU A N 1
ATOM 859 C CA . LEU A 1 107 ? 21.062 14.219 9.914 1 96.38 107 LEU A CA 1
ATOM 860 C C . LEU A 1 107 ? 21.109 14.922 8.562 1 96.38 107 LEU A C 1
ATOM 862 O O . LEU A 1 107 ? 20.891 14.297 7.523 1 96.38 107 LEU A O 1
ATOM 866 N N . SER A 1 108 ? 21.391 16.188 8.555 1 97.69 108 SER A N 1
ATOM 867 C CA . SER A 1 108 ? 21.469 16.984 7.336 1 97.69 108 SER A CA 1
ATOM 868 C C . SER A 1 108 ? 22.906 17.25 6.93 1 97.69 108 SER A C 1
ATOM 870 O O . SER A 1 108 ? 23.531 18.188 7.434 1 97.69 108 SER A O 1
ATOM 872 N N . PRO A 1 109 ? 23.422 16.531 5.977 1 98.25 109 PRO A N 1
ATOM 873 C CA . PRO A 1 109 ? 24.797 16.766 5.551 1 98.25 109 PRO A CA 1
ATOM 874 C C . PRO A 1 109 ? 25 18.109 4.871 1 98.25 109 PRO A C 1
ATOM 876 O O . PRO A 1 109 ? 26.094 18.688 4.914 1 98.25 109 PRO A O 1
ATOM 879 N N . VAL A 1 110 ? 23.984 18.578 4.184 1 98.12 110 VAL A N 1
ATOM 880 C CA . VAL A 1 110 ? 23.938 19.922 3.596 1 98.12 110 VAL A CA 1
ATOM 881 C C . VAL A 1 110 ? 22.578 20.547 3.875 1 98.12 110 VAL A C 1
ATOM 883 O O . VAL A 1 110 ? 21.594 19.844 4.148 1 98.12 110 VAL A O 1
ATOM 886 N N . ARG A 1 111 ? 22.531 21.812 3.781 1 96.62 111 ARG A N 1
ATOM 887 C CA . ARG A 1 111 ? 21.281 22.516 4.051 1 96.62 111 ARG A CA 1
ATOM 888 C C . ARG A 1 111 ? 20.172 22.016 3.133 1 96.62 111 ARG A C 1
ATOM 890 O O . ARG A 1 111 ? 20.359 21.938 1.917 1 96.62 111 ARG A O 1
ATOM 897 N N . GLY A 1 112 ? 19.094 21.578 3.758 1 96.5 112 GLY A N 1
ATOM 898 C CA . GLY A 1 112 ? 17.906 21.234 2.988 1 96.5 112 GLY A CA 1
ATOM 899 C C . GLY A 1 112 ? 17.844 19.766 2.602 1 96.5 112 GLY A C 1
ATOM 900 O O . GLY A 1 112 ? 16.922 19.344 1.906 1 96.5 112 GLY A O 1
ATOM 901 N N . LEU A 1 113 ? 18.844 19.047 3.031 1 98.5 113 LEU A N 1
ATOM 902 C CA . LEU A 1 113 ? 18.844 17.609 2.707 1 98.5 113 LEU A CA 1
ATOM 903 C C . LEU A 1 113 ? 18.984 16.766 3.967 1 98.5 113 LEU A C 1
ATOM 905 O O . LEU A 1 113 ? 19.953 16.922 4.719 1 98.5 113 LEU A O 1
ATOM 909 N N . THR A 1 114 ? 18.016 15.922 4.227 1 97.62 114 THR A N 1
ATOM 910 C CA . THR A 1 114 ? 18.094 15 5.348 1 97.62 114 THR A CA 1
ATOM 911 C C . THR A 1 114 ? 18.406 13.586 4.863 1 97.62 114 THR A C 1
ATOM 913 O O . THR A 1 114 ? 17.703 13.047 4.012 1 97.62 114 THR A O 1
ATOM 916 N N . HIS A 1 115 ? 19.469 13.008 5.316 1 97.81 115 HIS A N 1
ATOM 917 C CA . HIS A 1 115 ? 19.891 11.656 4.965 1 97.81 115 HIS A CA 1
ATOM 918 C C . HIS A 1 115 ? 19.844 10.734 6.18 1 97.81 115 HIS A C 1
ATOM 920 O O . HIS A 1 115 ? 20.875 10.43 6.773 1 97.81 115 HIS A O 1
ATOM 926 N N . MET A 1 116 ? 18.672 10.227 6.434 1 94.44 116 MET A N 1
ATOM 927 C CA . MET A 1 116 ? 18.438 9.406 7.617 1 94.44 116 MET A CA 1
ATOM 928 C C . MET A 1 116 ? 18.578 7.922 7.285 1 94.44 116 MET A C 1
ATOM 930 O O . MET A 1 116 ? 19.062 7.141 8.102 1 94.44 116 MET A O 1
ATOM 934 N N . TYR A 1 117 ? 18.141 7.492 6.16 1 96.12 117 TYR A N 1
ATOM 935 C CA . TYR A 1 117 ? 18.188 6.109 5.699 1 96.12 117 TYR A CA 1
ATOM 936 C C . TYR A 1 117 ? 19.359 5.883 4.766 1 96.12 117 TYR A C 1
ATOM 938 O O . TYR A 1 117 ? 19.859 6.828 4.145 1 96.12 117 TYR A O 1
ATOM 946 N N . PRO A 1 118 ? 19.75 4.703 4.668 1 94.81 118 PRO A N 1
ATOM 947 C CA . PRO A 1 118 ? 20.969 4.449 3.873 1 94.81 118 PRO A CA 1
ATOM 948 C C . PRO A 1 118 ? 20.797 4.852 2.41 1 94.81 118 PRO A C 1
ATOM 950 O O . PRO A 1 118 ? 21.719 5.426 1.817 1 94.81 118 PRO A O 1
ATOM 953 N N . ASN A 1 119 ? 19.641 4.66 1.823 1 97.75 119 ASN A N 1
ATOM 954 C CA . ASN A 1 119 ? 19.562 4.754 0.37 1 97.75 119 ASN A CA 1
ATOM 955 C C . ASN A 1 119 ? 18.531 5.789 -0.065 1 97.75 119 ASN A C 1
ATOM 957 O O . ASN A 1 119 ? 18.016 5.734 -1.188 1 97.75 119 ASN A O 1
ATOM 961 N N . ARG A 1 120 ? 18.094 6.715 0.82 1 97.94 120 ARG A N 1
ATOM 962 C CA . ARG A 1 120 ? 17.125 7.707 0.404 1 97.94 120 ARG A CA 1
ATOM 963 C C . ARG A 1 120 ? 17.25 8.984 1.226 1 97.94 120 ARG A C 1
ATOM 965 O O . ARG A 1 120 ? 17.75 8.961 2.352 1 97.94 120 ARG A O 1
ATOM 972 N N . VAL A 1 121 ? 16.844 10.055 0.66 1 98.69 121 VAL A N 1
ATOM 973 C CA . VAL A 1 121 ? 16.984 11.367 1.277 1 98.69 121 VAL A CA 1
ATOM 974 C C . VAL A 1 121 ? 15.688 12.156 1.114 1 98.69 121 VAL A C 1
ATOM 976 O O . VAL A 1 121 ? 14.852 11.812 0.281 1 98.69 121 VAL A O 1
ATOM 979 N N . LEU A 1 122 ? 15.523 13.078 1.974 1 98.44 122 LEU A N 1
ATOM 980 C CA . LEU A 1 122 ? 14.453 14.062 1.861 1 98.44 122 LEU A CA 1
ATOM 981 C C . LEU A 1 122 ? 15.008 15.43 1.465 1 98.44 122 LEU A C 1
ATOM 983 O O . LEU A 1 122 ? 15.891 15.969 2.143 1 98.44 122 LEU A O 1
ATOM 987 N N . LEU A 1 123 ? 14.57 15.891 0.385 1 98.75 123 LEU A N 1
ATOM 988 C CA . LEU A 1 123 ? 14.938 17.219 -0.1 1 98.75 123 LEU A CA 1
ATOM 989 C C . LEU A 1 123 ? 13.914 18.266 0.334 1 98.75 123 LEU A C 1
ATOM 991 O O . LEU A 1 123 ? 12.758 18.219 -0.104 1 98.75 123 LEU A O 1
ATOM 995 N N . PHE A 1 124 ? 14.281 19.109 1.234 1 97.94 124 PHE A N 1
ATOM 996 C CA . PHE A 1 124 ? 13.5 20.281 1.609 1 97.94 124 PHE A CA 1
ATOM 997 C C . PHE A 1 124 ? 13.602 21.375 0.541 1 97.94 124 PHE A C 1
ATOM 999 O O . PHE A 1 124 ? 14.547 22.156 0.54 1 97.94 124 PHE A O 1
ATOM 1006 N N . SER A 1 125 ? 12.586 21.453 -0.308 1 97.81 125 SER A N 1
ATOM 1007 C CA . SER A 1 125 ? 12.711 22.234 -1.531 1 97.81 125 SER A CA 1
ATOM 1008 C C . SER A 1 125 ? 12.352 23.703 -1.292 1 97.81 125 SER A C 1
ATOM 1010 O O . SER A 1 125 ? 12.828 24.594 -1.998 1 97.81 125 SER A O 1
ATOM 1012 N N . ASN A 1 126 ? 11.445 23.906 -0.356 1 96.75 126 ASN A N 1
ATOM 1013 C CA . ASN A 1 126 ? 10.938 25.25 -0.065 1 96.75 126 ASN A CA 1
ATOM 1014 C C . ASN A 1 126 ? 10.258 25.312 1.298 1 96.75 126 ASN A C 1
ATOM 1016 O O . ASN A 1 126 ? 9.992 24.266 1.908 1 96.75 126 ASN A O 1
ATOM 1020 N N . HIS A 1 127 ? 9.984 26.516 1.708 1 94.69 127 HIS A N 1
ATOM 1021 C CA . HIS A 1 127 ? 9.422 26.703 3.043 1 94.69 127 HIS A CA 1
ATOM 1022 C C . HIS A 1 127 ? 7.934 27 2.977 1 94.69 127 HIS A C 1
ATOM 1024 O O . HIS A 1 127 ? 7.258 27.047 4.008 1 94.69 127 HIS A O 1
ATOM 1030 N N . SER A 1 128 ? 7.359 27.156 1.813 1 94.75 128 SER A N 1
ATOM 1031 C CA . SER A 1 128 ? 6 27.672 1.694 1 94.75 128 SER A CA 1
ATOM 1032 C C . SER A 1 128 ? 5 26.562 1.44 1 94.75 128 SER A C 1
ATOM 1034 O O . SER A 1 128 ? 5.289 25.625 0.691 1 94.75 128 SER A O 1
ATOM 1036 N N . CYS A 1 129 ? 3.881 26.609 2.082 1 95.88 129 CYS A N 1
ATOM 1037 C CA . CYS A 1 129 ? 2.754 25.719 1.867 1 95.88 129 CYS A CA 1
ATOM 1038 C C . CYS A 1 129 ? 1.495 26.484 1.503 1 95.88 129 CYS A C 1
ATOM 1040 O O . CYS A 1 129 ? 1.415 27.703 1.74 1 95.88 129 CYS A O 1
ATOM 1042 N N . SER A 1 130 ? 0.545 25.812 0.869 1 97.06 130 SER A N 1
ATOM 1043 C CA . SER A 1 130 ? -0.755 26.422 0.607 1 97.06 130 SER A CA 1
ATOM 1044 C C . SER A 1 130 ? -1.552 26.609 1.896 1 97.06 130 SER A C 1
ATOM 1046 O O . SER A 1 130 ? -2.232 27.625 2.076 1 97.06 130 SER A O 1
ATOM 1048 N N . VAL A 1 131 ? -1.481 25.609 2.67 1 96.75 131 VAL A N 1
ATOM 1049 C CA . VAL A 1 131 ? -2.051 25.594 4.012 1 96.75 131 VAL A CA 1
ATOM 1050 C C . VAL A 1 131 ? -0.994 25.125 5.016 1 96.75 131 VAL A C 1
ATOM 1052 O O . VAL A 1 131 ? -0.269 24.172 4.762 1 96.75 131 VAL A O 1
ATOM 1055 N N . TYR A 1 132 ? -0.833 25.875 6.047 1 94.19 132 TYR A N 1
ATOM 1056 C CA . TYR A 1 132 ? 0.091 25.469 7.098 1 94.19 132 TYR A CA 1
ATOM 1057 C C . TYR A 1 132 ? -0.622 24.625 8.156 1 94.19 132 TYR A C 1
ATOM 1059 O O . TYR A 1 132 ? -1.323 25.172 9.016 1 94.19 132 TYR A O 1
ATOM 1067 N N . CYS A 1 133 ? -0.362 23.359 8.055 1 92.19 133 CYS A N 1
ATOM 1068 C CA . CYS A 1 133 ? -1.056 22.406 8.914 1 92.19 133 CYS A CA 1
ATOM 1069 C C . CYS A 1 133 ? -0.566 22.5 10.352 1 92.19 133 CYS A C 1
ATOM 1071 O O . CYS A 1 133 ? 0.64 22.516 10.602 1 92.19 133 CYS A O 1
ATOM 1073 N N . ARG A 1 134 ? -1.401 22.484 11.281 1 91.12 134 ARG A N 1
ATOM 1074 C CA . ARG A 1 134 ? -1.105 22.641 12.703 1 91.12 134 ARG A CA 1
ATOM 1075 C C . ARG A 1 134 ? -0.253 21.484 13.211 1 91.12 134 ARG A C 1
ATOM 1077 O O . ARG A 1 134 ? 0.539 21.656 14.141 1 91.12 134 ARG A O 1
ATOM 1084 N N . HIS A 1 135 ? -0.371 20.328 12.578 1 91 135 HIS A N 1
ATOM 1085 C CA . HIS A 1 135 ? 0.3 19.109 13.031 1 91 135 HIS A CA 1
ATOM 1086 C C . HIS A 1 135 ? 1.596 18.875 12.258 1 91 135 HIS A C 1
ATOM 1088 O O . HIS A 1 135 ? 2.164 17.781 12.312 1 91 135 HIS A O 1
ATOM 1094 N N . CYS A 1 136 ? 2.088 19.828 11.602 1 91.75 136 CYS A N 1
ATOM 1095 C CA . CYS A 1 136 ? 3.244 19.688 10.719 1 91.75 136 CYS A CA 1
ATOM 1096 C C . CYS A 1 136 ? 4.508 19.406 11.523 1 91.75 136 CYS A C 1
ATOM 1098 O O . CYS A 1 136 ? 4.895 20.188 12.383 1 91.75 136 CYS A O 1
ATOM 1100 N N . MET A 1 137 ? 5.211 18.406 11.188 1 89.25 137 MET A N 1
ATOM 1101 C CA . MET A 1 137 ? 6.473 18.031 11.82 1 89.25 137 MET A CA 1
ATOM 1102 C C . MET A 1 137 ? 7.535 19.109 11.594 1 89.25 137 MET A C 1
ATOM 1104 O O . MET A 1 137 ? 8.383 19.344 12.461 1 89.25 137 MET A O 1
ATOM 1108 N N . ARG A 1 138 ? 7.418 19.844 10.578 1 91.38 138 ARG A N 1
ATOM 1109 C CA . ARG A 1 138 ? 8.438 20.812 10.203 1 91.38 138 ARG A CA 1
ATOM 1110 C C . ARG A 1 138 ? 7.91 22.234 10.375 1 91.38 138 ARG A C 1
ATOM 1112 O O . ARG A 1 138 ? 8.328 23.156 9.656 1 91.38 138 ARG A O 1
ATOM 1119 N N . GLY A 1 139 ? 6.98 22.375 11.289 1 88.06 139 GLY A N 1
ATOM 1120 C CA . GLY A 1 139 ? 6.477 23.703 11.602 1 88.06 139 GLY A CA 1
ATOM 1121 C C . GLY A 1 139 ? 7.57 24.688 11.961 1 88.06 139 GLY A C 1
ATOM 1122 O O . GLY A 1 139 ? 7.434 25.891 11.719 1 88.06 139 GLY A O 1
ATOM 1123 N N . ARG A 1 140 ? 8.68 24.203 12.422 1 86.38 140 ARG A N 1
ATOM 1124 C CA . ARG A 1 140 ? 9.812 25.031 12.82 1 86.38 140 ARG A CA 1
ATOM 1125 C C . ARG A 1 140 ? 10.469 25.672 11.602 1 86.38 140 ARG A C 1
ATOM 1127 O O . ARG A 1 140 ? 11.172 26.672 11.727 1 86.38 140 ARG A O 1
ATOM 1134 N N . LYS A 1 141 ? 10.195 25 10.484 1 88.69 141 LYS A N 1
ATOM 1135 C CA . LYS A 1 141 ? 10.891 25.438 9.281 1 88.69 141 LYS A CA 1
ATOM 1136 C C . LYS A 1 141 ? 9.93 26.078 8.289 1 88.69 141 LYS A C 1
ATOM 1138 O O . LYS A 1 141 ? 10.266 27.078 7.645 1 88.69 141 LYS A O 1
ATOM 1143 N N . VAL A 1 142 ? 8.82 25.562 8.367 1 86.81 142 VAL A N 1
ATOM 1144 C CA . VAL A 1 142 ? 7.906 26.031 7.32 1 86.81 142 VAL A CA 1
ATOM 1145 C C . VAL A 1 142 ? 7.332 27.391 7.695 1 86.81 142 VAL A C 1
ATOM 1147 O O . VAL A 1 142 ? 7.359 27.781 8.859 1 86.81 142 VAL A O 1
ATOM 1150 N N . SER A 1 143 ? 7.016 28.266 6.906 1 77.62 143 SER A N 1
ATOM 1151 C CA . SER A 1 143 ? 6.391 29.578 7.031 1 77.62 143 SER A CA 1
ATOM 1152 C C . SER A 1 143 ? 7.41 30.656 7.41 1 77.62 143 SER A C 1
ATOM 1154 O O . SER A 1 143 ? 7.051 31.812 7.621 1 77.62 143 SER A O 1
ATOM 1156 N N . SER A 1 144 ? 8.602 30.172 7.68 1 82 144 SER A N 1
ATOM 1157 C CA . SER A 1 144 ? 9.641 31.156 7.961 1 82 144 SER A CA 1
ATOM 1158 C C . SER A 1 144 ? 10.453 31.469 6.707 1 82 144 SER A C 1
ATOM 1160 O O . SER A 1 144 ? 11.047 30.578 6.102 1 82 144 SER A O 1
ATOM 1162 N N . ASN A 1 145 ? 10.578 32.688 6.422 1 84.31 145 ASN A N 1
ATOM 1163 C CA . ASN A 1 145 ? 11.367 33.125 5.273 1 84.31 145 ASN A CA 1
ATOM 1164 C C . ASN A 1 145 ? 12.852 32.844 5.469 1 84.31 145 ASN A C 1
ATOM 1166 O O . ASN A 1 145 ? 13.602 32.75 4.496 1 84.31 145 ASN A O 1
ATOM 1170 N N . GLU A 1 146 ? 13.195 32.656 6.668 1 85.44 146 GLU A N 1
ATOM 1171 C CA . GLU A 1 146 ? 14.594 32.344 6.969 1 85.44 146 GLU A CA 1
ATOM 1172 C C . GLU A 1 146 ? 14.969 30.969 6.438 1 85.44 146 GLU A C 1
ATOM 1174 O O . GLU A 1 146 ? 16.156 30.688 6.234 1 85.44 146 GLU A O 1
ATOM 1179 N N . GLU A 1 147 ? 13.922 30.234 6.219 1 89.88 147 GLU A N 1
ATOM 1180 C CA . GLU A 1 147 ? 14.156 28.859 5.773 1 89.88 147 GLU A CA 1
ATOM 1181 C C . GLU A 1 147 ? 13.977 28.734 4.266 1 89.88 147 GLU A C 1
ATOM 1183 O O . GLU A 1 147 ? 13.898 27.625 3.734 1 89.88 147 GLU A O 1
ATOM 1188 N N . ARG A 1 148 ? 13.914 29.891 3.598 1 93.25 148 ARG A N 1
ATOM 1189 C CA . ARG A 1 148 ? 13.836 29.891 2.141 1 93.25 148 ARG A CA 1
ATOM 1190 C C . ARG A 1 148 ? 15.055 29.219 1.523 1 93.25 148 ARG A C 1
ATOM 1192 O O . ARG A 1 148 ? 16.188 29.469 1.933 1 93.25 148 ARG A O 1
ATOM 1199 N N . MET A 1 149 ? 14.805 28.406 0.585 1 95.69 149 MET A N 1
ATOM 1200 C CA . MET A 1 149 ? 15.883 27.688 -0.1 1 95.69 149 MET A CA 1
ATOM 1201 C C . MET A 1 149 ? 16.297 28.422 -1.368 1 95.69 149 MET A C 1
ATOM 1203 O O . MET A 1 149 ? 15.492 28.609 -2.275 1 95.69 149 MET A O 1
ATOM 1207 N N . GLU A 1 150 ? 17.516 28.734 -1.396 1 96 150 GLU A N 1
ATOM 1208 C CA . GLU A 1 150 ? 18.078 29.359 -2.592 1 96 150 GLU A CA 1
ATOM 1209 C C . GLU A 1 150 ? 18.516 28.312 -3.609 1 96 150 GLU A C 1
ATOM 1211 O O . GLU A 1 150 ? 18.609 27.125 -3.281 1 96 150 GLU A O 1
ATOM 1216 N N . LYS A 1 151 ? 18.734 28.812 -4.801 1 97.12 151 LYS A N 1
ATOM 1217 C CA . LYS A 1 151 ? 19.188 27.906 -5.855 1 97.12 151 LYS A CA 1
ATOM 1218 C C . LYS A 1 151 ? 20.484 27.188 -5.445 1 97.12 151 LYS A C 1
ATOM 1220 O O . LYS A 1 151 ? 20.641 26 -5.707 1 97.12 151 LYS A O 1
ATOM 1225 N N . SER A 1 152 ? 21.359 27.906 -4.832 1 97.94 152 SER A N 1
ATOM 1226 C CA . SER A 1 152 ? 22.656 27.344 -4.426 1 97.94 152 SER A CA 1
ATOM 1227 C C . SER A 1 152 ? 22.469 26.25 -3.381 1 97.94 152 SER A C 1
ATOM 1229 O O . SER A 1 152 ? 23.25 25.297 -3.344 1 97.94 152 SER A O 1
ATOM 1231 N N . ASP A 1 153 ? 21.484 26.375 -2.498 1 97.81 153 ASP A N 1
ATOM 1232 C CA . ASP A 1 153 ? 21.188 25.328 -1.512 1 97.81 153 ASP A CA 1
ATOM 1233 C C . ASP A 1 153 ? 20.797 24.031 -2.189 1 97.81 153 ASP A C 1
ATOM 1235 O O . ASP A 1 153 ? 21.297 22.953 -1.835 1 97.81 153 ASP A O 1
ATOM 1239 N N . LEU A 1 154 ? 19.938 24.172 -3.17 1 98.5 154 LEU A N 1
ATOM 1240 C CA . LEU A 1 154 ? 19.469 23 -3.889 1 98.5 154 LEU A CA 1
ATOM 1241 C C . LEU A 1 154 ? 20.594 22.375 -4.719 1 98.5 154 LEU A C 1
ATOM 1243 O O . LEU A 1 154 ? 20.688 21.156 -4.824 1 98.5 154 LEU A O 1
ATOM 1247 N N . GLU A 1 155 ? 21.406 23.25 -5.309 1 98.62 155 GLU A N 1
ATOM 1248 C CA . GLU A 1 155 ? 22.547 22.734 -6.059 1 98.62 155 GLU A CA 1
ATOM 1249 C C . GLU A 1 155 ? 23.484 21.922 -5.164 1 98.62 155 GLU A C 1
ATOM 1251 O O . GLU A 1 155 ? 23.969 20.875 -5.57 1 98.62 155 GLU A O 1
ATOM 1256 N N . SER A 1 156 ? 23.672 22.406 -3.98 1 98.69 156 SER A N 1
ATOM 1257 C CA . SER A 1 156 ? 24.5 21.672 -3.021 1 98.69 156 SER A CA 1
ATOM 1258 C C . SER A 1 156 ? 23.875 20.328 -2.676 1 98.69 156 SER A C 1
ATOM 1260 O O . SER A 1 156 ? 24.578 19.328 -2.514 1 98.69 156 SER A O 1
ATOM 1262 N N . ALA A 1 157 ? 22.609 20.328 -2.521 1 98.75 157 ALA A N 1
ATOM 1263 C CA . ALA A 1 157 ? 21.906 19.094 -2.248 1 98.75 157 ALA A CA 1
ATOM 1264 C C . ALA A 1 157 ? 22.062 18.109 -3.402 1 98.75 157 ALA A C 1
ATOM 1266 O O . ALA A 1 157 ? 22.328 16.922 -3.186 1 98.75 157 ALA A O 1
ATOM 1267 N N . PHE A 1 158 ? 21.953 18.547 -4.629 1 98.88 158 PHE A N 1
ATOM 1268 C CA . PHE A 1 158 ? 22.109 17.672 -5.793 1 98.88 158 PHE A CA 1
ATOM 1269 C C . PHE A 1 158 ? 23.531 17.156 -5.883 1 98.88 158 PHE A C 1
ATOM 1271 O O . PHE A 1 158 ? 23.75 15.992 -6.246 1 98.88 158 PHE A O 1
ATOM 1278 N N . ASP A 1 159 ? 24.484 18.031 -5.574 1 98.88 159 ASP A N 1
ATOM 1279 C CA . ASP A 1 159 ? 25.875 17.594 -5.57 1 98.88 159 ASP A CA 1
ATOM 1280 C C . ASP A 1 159 ? 26.094 16.469 -4.574 1 98.88 159 ASP A C 1
ATOM 1282 O O . ASP A 1 159 ? 26.797 15.492 -4.875 1 98.88 159 ASP A O 1
ATOM 1286 N N . TYR A 1 160 ? 25.5 16.625 -3.428 1 98.88 160 TYR A N 1
ATOM 1287 C CA . TYR A 1 160 ? 25.594 15.562 -2.441 1 98.88 160 TYR A CA 1
ATOM 1288 C C . TYR A 1 160 ? 25.016 14.266 -2.988 1 98.88 160 TYR A C 1
ATOM 1290 O O . TYR A 1 160 ? 25.625 13.203 -2.877 1 98.88 160 TYR A O 1
ATOM 1298 N N . ILE A 1 161 ? 23.859 14.289 -3.557 1 98.88 161 ILE A N 1
ATOM 1299 C CA . ILE A 1 161 ? 23.203 13.117 -4.102 1 98.88 161 ILE A CA 1
ATOM 1300 C C . ILE A 1 161 ? 24.062 12.5 -5.207 1 98.88 161 ILE A C 1
ATOM 1302 O O . ILE A 1 161 ? 24.266 11.281 -5.23 1 98.88 161 ILE A O 1
ATOM 1306 N N . ARG A 1 162 ? 24.609 13.328 -6.078 1 98.81 162 ARG A N 1
ATOM 1307 C CA . ARG A 1 162 ? 25.453 12.859 -7.168 1 98.81 162 ARG A CA 1
ATOM 1308 C C . ARG A 1 162 ? 26.656 12.086 -6.629 1 98.81 162 ARG A C 1
ATOM 1310 O O . ARG A 1 162 ? 27.094 11.109 -7.238 1 98.81 162 ARG A O 1
ATOM 1317 N N . ASN A 1 163 ? 27.109 12.508 -5.508 1 98.69 163 ASN A N 1
ATOM 1318 C CA . ASN A 1 163 ? 28.344 11.945 -4.969 1 98.69 163 ASN A CA 1
ATOM 1319 C C . ASN A 1 163 ? 28.047 10.789 -4.012 1 98.69 163 ASN A C 1
ATOM 1321 O O . ASN A 1 163 ? 28.969 10.25 -3.387 1 98.69 163 ASN A O 1
ATOM 1325 N N . HIS A 1 164 ? 26.844 10.398 -3.861 1 98.75 164 HIS A N 1
ATOM 1326 C CA . HIS A 1 164 ? 26.453 9.289 -3 1 98.75 164 HIS A CA 1
ATOM 1327 C C . HIS A 1 164 ? 25.609 8.273 -3.764 1 98.75 164 HIS A C 1
ATOM 1329 O O . HIS A 1 164 ? 24.391 8.25 -3.631 1 98.75 164 HIS A O 1
ATOM 1335 N N . PRO A 1 165 ? 26.266 7.367 -4.43 1 98.38 165 PRO A N 1
ATOM 1336 C CA . PRO A 1 165 ? 25.609 6.445 -5.355 1 98.38 165 PRO A CA 1
ATOM 1337 C C . PRO A 1 165 ? 24.656 5.484 -4.652 1 98.38 165 PRO A C 1
ATOM 1339 O O . PRO A 1 165 ? 23.844 4.82 -5.309 1 98.38 165 PRO A O 1
ATOM 1342 N N . GLU A 1 166 ? 24.703 5.402 -3.297 1 98.12 166 GLU A N 1
ATOM 1343 C CA . GLU A 1 166 ? 23.781 4.543 -2.557 1 98.12 166 GLU A CA 1
ATOM 1344 C C . GLU A 1 166 ? 22.375 5.141 -2.523 1 98.12 166 GLU A C 1
ATOM 1346 O O . GLU A 1 166 ? 21.406 4.449 -2.197 1 98.12 166 GLU A O 1
ATOM 1351 N N . ILE A 1 167 ? 22.25 6.453 -2.828 1 98.69 167 ILE A N 1
ATOM 1352 C CA . ILE A 1 167 ? 20.953 7.121 -2.803 1 98.69 167 ILE A CA 1
ATOM 1353 C C . ILE A 1 167 ? 20.172 6.781 -4.07 1 98.69 167 ILE A C 1
ATOM 1355 O O . ILE A 1 167 ? 20.578 7.172 -5.172 1 98.69 167 ILE A O 1
ATOM 1359 N N . GLU A 1 168 ? 19.078 6.105 -3.9 1 98.69 168 GLU A N 1
ATOM 1360 C CA . GLU A 1 168 ? 18.266 5.676 -5.035 1 98.69 168 GLU A CA 1
ATOM 1361 C C . GLU A 1 168 ? 16.891 6.34 -5.012 1 98.69 168 GLU A C 1
ATOM 1363 O O . GLU A 1 168 ? 16.172 6.324 -6.012 1 98.69 168 GLU A O 1
ATOM 1368 N N . ASP A 1 169 ? 16.5 6.906 -3.963 1 98.81 169 ASP A N 1
ATOM 1369 C CA . ASP A 1 169 ? 15.141 7.383 -3.684 1 98.81 169 ASP A CA 1
ATOM 1370 C C . ASP A 1 169 ? 15.172 8.758 -3.027 1 98.81 169 ASP A C 1
ATOM 1372 O O . ASP A 1 169 ? 15.773 8.938 -1.969 1 98.81 169 ASP A O 1
ATOM 1376 N N . VAL A 1 170 ? 14.547 9.734 -3.678 1 98.94 170 VAL A N 1
ATOM 1377 C CA . VAL A 1 170 ? 14.531 11.102 -3.17 1 98.94 170 VAL A CA 1
ATOM 1378 C C . VAL A 1 170 ? 13.094 11.555 -2.941 1 98.94 170 VAL A C 1
ATOM 1380 O O . VAL A 1 170 ? 12.281 11.539 -3.865 1 98.94 170 VAL A O 1
ATOM 1383 N N . VAL A 1 171 ? 12.781 11.922 -1.732 1 98.81 171 VAL A N 1
ATOM 1384 C CA . VAL A 1 171 ? 11.5 12.562 -1.427 1 98.81 171 VAL A CA 1
ATOM 1385 C C . VAL A 1 171 ? 11.633 14.078 -1.581 1 98.81 171 VAL A C 1
ATOM 1387 O O . VAL A 1 171 ? 12.398 14.719 -0.859 1 98.81 171 VAL A O 1
ATOM 1390 N N . VAL A 1 172 ? 10.953 14.586 -2.545 1 98.88 172 VAL A N 1
ATOM 1391 C CA . VAL A 1 172 ? 10.875 16.031 -2.674 1 98.88 172 VAL A CA 1
ATOM 1392 C C . VAL A 1 172 ? 9.75 16.578 -1.792 1 98.88 172 VAL A C 1
ATOM 1394 O O . VAL A 1 172 ? 8.57 16.328 -2.049 1 98.88 172 VAL A O 1
ATOM 1397 N N . SER A 1 173 ? 10.18 17.25 -0.769 1 97.38 173 SER A N 1
ATOM 1398 C CA . SER A 1 173 ? 9.266 17.781 0.234 1 97.38 173 SER A CA 1
ATOM 1399 C C . SER A 1 173 ? 9.477 19.281 0.428 1 97.38 173 SER A C 1
ATOM 1401 O O . SER A 1 173 ? 9.625 20.031 -0.545 1 97.38 173 SER A O 1
ATOM 1403 N N . GLY A 1 174 ? 9.523 19.812 1.652 1 94.88 174 GLY A N 1
ATOM 1404 C CA . GLY A 1 174 ? 9.586 21.219 2.027 1 94.88 174 GLY A CA 1
ATOM 1405 C C . GLY A 1 174 ? 8.414 21.656 2.889 1 94.88 174 GLY A C 1
ATOM 1406 O O . GLY A 1 174 ? 8.078 20.984 3.869 1 94.88 174 GLY A O 1
ATOM 1407 N N . GLY A 1 175 ? 8.078 23 2.566 1 94.81 175 GLY A N 1
ATOM 1408 C CA . GLY A 1 175 ? 6.672 23.156 2.896 1 94.81 175 GLY A CA 1
ATOM 1409 C C . GLY A 1 175 ? 5.766 22.25 2.078 1 94.81 175 GLY A C 1
ATOM 1410 O O . GLY A 1 175 ? 5.504 21.109 2.465 1 94.81 175 GLY A O 1
ATOM 1411 N N . ASP A 1 176 ? 5.586 22.766 0.86 1 97.31 176 ASP A N 1
ATOM 1412 C CA . ASP A 1 176 ? 4.965 21.938 -0.173 1 97.31 176 ASP A CA 1
ATOM 1413 C C . ASP A 1 176 ? 5.664 22.125 -1.518 1 97.31 176 ASP A C 1
ATOM 1415 O O . ASP A 1 176 ? 5.66 23.234 -2.078 1 97.31 176 ASP A O 1
ATOM 1419 N N . PRO A 1 177 ? 6.223 21.047 -2.029 1 98.19 177 PRO A N 1
ATOM 1420 C CA . PRO A 1 177 ? 7.023 21.203 -3.244 1 98.19 177 PRO A CA 1
ATOM 1421 C C . PRO A 1 177 ? 6.207 21.734 -4.426 1 98.19 177 PRO A C 1
ATOM 1423 O O . PRO A 1 177 ? 6.758 22.359 -5.328 1 98.19 177 PRO A O 1
ATOM 1426 N N . LEU A 1 178 ? 4.906 21.578 -4.422 1 98.38 178 LEU A N 1
ATOM 1427 C CA . LEU A 1 178 ? 4.105 22.016 -5.559 1 98.38 178 LEU A CA 1
ATOM 1428 C C . LEU A 1 178 ? 3.705 23.484 -5.41 1 98.38 178 LEU A C 1
ATOM 1430 O O . LEU A 1 178 ? 3.057 24.047 -6.293 1 98.38 178 LEU A O 1
ATOM 1434 N N . ASN A 1 179 ? 4.172 24.094 -4.359 1 96.94 179 ASN A N 1
ATOM 1435 C CA . ASN A 1 179 ? 4.039 25.547 -4.238 1 96.94 179 ASN A CA 1
ATOM 1436 C C . ASN A 1 179 ? 5.129 26.266 -5.012 1 96.94 179 ASN A C 1
ATOM 1438 O O . ASN A 1 179 ? 5.047 27.484 -5.219 1 96.94 179 ASN A O 1
ATOM 1442 N N . LEU A 1 180 ? 6.105 25.578 -5.445 1 97.69 180 LEU A N 1
ATOM 1443 C CA . LEU A 1 180 ? 7.156 26.172 -6.266 1 97.69 180 LEU A CA 1
ATOM 1444 C C . LEU A 1 180 ? 6.621 26.562 -7.637 1 97.69 180 LEU A C 1
ATOM 1446 O O . LEU A 1 180 ? 5.617 26.016 -8.102 1 97.69 180 LEU A O 1
ATOM 1450 N N . ALA A 1 181 ? 7.359 27.547 -8.195 1 97.38 181 ALA A N 1
ATOM 1451 C CA . ALA A 1 181 ? 7.055 27.891 -9.578 1 97.38 181 ALA A CA 1
ATOM 1452 C C . ALA A 1 181 ? 7.293 26.703 -10.508 1 97.38 181 ALA A C 1
ATOM 1454 O O . ALA A 1 181 ? 8.164 25.859 -10.234 1 97.38 181 ALA A O 1
ATOM 1455 N N . ASP A 1 182 ? 6.527 26.641 -11.617 1 98.19 182 ASP A N 1
ATOM 1456 C CA . ASP A 1 182 ? 6.605 25.516 -12.547 1 98.19 182 ASP A CA 1
ATOM 1457 C C . ASP A 1 182 ? 8.047 25.281 -13 1 98.19 182 ASP A C 1
ATOM 1459 O O . ASP A 1 182 ? 8.516 24.141 -13.031 1 98.19 182 ASP A O 1
ATOM 1463 N N . LEU A 1 183 ? 8.758 26.359 -13.273 1 98.12 183 LEU A N 1
ATOM 1464 C CA . LEU A 1 183 ? 10.125 26.25 -13.781 1 98.12 183 LEU A CA 1
ATOM 1465 C C . LEU A 1 183 ? 11.047 25.641 -12.727 1 98.12 183 LEU A C 1
ATOM 1467 O O . LEU A 1 183 ? 11.992 24.922 -13.062 1 98.12 183 LEU A O 1
ATOM 1471 N N . ARG A 1 184 ? 10.797 25.969 -11.508 1 98.12 184 ARG A N 1
ATOM 1472 C CA . ARG A 1 184 ? 11.602 25.422 -10.422 1 98.12 184 ARG A CA 1
ATOM 1473 C C . ARG A 1 184 ? 11.32 23.938 -10.227 1 98.12 184 ARG A C 1
ATOM 1475 O O . ARG A 1 184 ? 12.234 23.156 -9.984 1 98.12 184 ARG A O 1
ATOM 1482 N N . ILE A 1 185 ? 10.086 23.562 -10.305 1 98.56 185 ILE A N 1
ATOM 1483 C CA . ILE A 1 185 ? 9.711 22.156 -10.227 1 98.56 185 ILE A CA 1
ATOM 1484 C C . ILE A 1 185 ? 10.383 21.391 -11.359 1 98.56 185 ILE A C 1
ATOM 1486 O O . ILE A 1 185 ? 10.969 20.328 -11.133 1 98.56 185 ILE A O 1
ATOM 1490 N N . GLU A 1 186 ? 10.289 21.938 -12.555 1 98.81 186 GLU A N 1
ATOM 1491 C CA . GLU A 1 186 ? 10.914 21.312 -13.711 1 98.81 186 GLU A CA 1
ATOM 1492 C C . GLU A 1 186 ? 12.414 21.141 -13.508 1 98.81 186 GLU A C 1
ATOM 1494 O O . GLU A 1 186 ? 12.969 20.078 -13.82 1 98.81 186 GLU A O 1
ATOM 1499 N N . TRP A 1 187 ? 13 22.172 -13.008 1 98.88 187 TRP A N 1
ATOM 1500 C CA . TRP A 1 187 ? 14.438 22.141 -12.766 1 98.88 187 TRP A CA 1
ATOM 1501 C C . TRP A 1 187 ? 14.797 21.031 -11.773 1 98.88 187 TRP A C 1
ATOM 1503 O O . TRP A 1 187 ? 15.75 20.281 -11.992 1 98.88 187 TRP A O 1
ATOM 1513 N N . ILE A 1 188 ? 14.086 20.891 -10.711 1 98.88 188 ILE A N 1
ATOM 1514 C CA . ILE A 1 188 ? 14.344 19.891 -9.688 1 98.88 188 ILE A CA 1
ATOM 1515 C C . ILE A 1 188 ? 14.195 18.484 -10.289 1 98.88 188 ILE A C 1
ATOM 1517 O O . ILE A 1 188 ? 15.07 17.641 -10.117 1 98.88 188 ILE A O 1
ATOM 1521 N N . LEU A 1 189 ? 13.117 18.25 -11.016 1 98.88 189 LEU A N 1
ATOM 1522 C CA . LEU A 1 189 ? 12.867 16.938 -11.609 1 98.88 189 LEU A CA 1
ATOM 1523 C C . LEU A 1 189 ? 13.922 16.609 -12.656 1 98.88 189 LEU A C 1
ATOM 1525 O O . LEU A 1 189 ? 14.367 15.461 -12.758 1 98.88 189 LEU A O 1
ATOM 1529 N N . LYS A 1 190 ? 14.305 17.625 -13.422 1 98.88 190 LYS A N 1
ATOM 1530 C CA . LYS A 1 190 ? 15.352 17.438 -14.422 1 98.88 190 LYS A CA 1
ATOM 1531 C C . LYS A 1 190 ? 16.672 17.016 -13.773 1 98.88 190 LYS A C 1
ATOM 1533 O O . LYS A 1 190 ? 17.328 16.078 -14.242 1 98.88 190 LYS A O 1
ATOM 1538 N N . GLU A 1 191 ? 17.047 17.719 -12.711 1 98.88 191 GLU A N 1
ATOM 1539 C CA . GLU A 1 191 ? 18.281 17.406 -12 1 98.88 191 GLU A CA 1
ATOM 1540 C C . GLU A 1 191 ? 18.25 15.969 -11.477 1 98.88 191 GLU A C 1
ATOM 1542 O O . GLU A 1 191 ? 19.219 15.227 -11.648 1 98.88 191 GLU A O 1
ATOM 1547 N N . LEU A 1 192 ? 17.188 15.578 -10.875 1 98.88 192 LEU A N 1
ATOM 1548 C CA . LEU A 1 192 ? 17.078 14.227 -10.32 1 98.88 192 LEU A CA 1
ATOM 1549 C C . LEU A 1 192 ? 17.094 13.188 -11.438 1 98.88 192 LEU A C 1
ATOM 1551 O O . LEU A 1 192 ? 17.734 12.141 -11.297 1 98.88 192 LEU A O 1
ATOM 1555 N N . ASN A 1 193 ? 16.375 13.477 -12.508 1 98.81 193 ASN A N 1
ATOM 1556 C CA . ASN A 1 193 ? 16.297 12.57 -13.648 1 98.81 193 ASN A CA 1
ATOM 1557 C C . ASN A 1 193 ? 17.672 12.312 -14.266 1 98.81 193 ASN A C 1
ATOM 1559 O O . ASN A 1 193 ? 17.922 11.219 -14.781 1 98.81 193 ASN A O 1
ATOM 1563 N N . GLN A 1 194 ? 18.594 13.227 -14.125 1 98.62 194 GLN A N 1
ATOM 1564 C CA . GLN A 1 194 ? 19.906 13.156 -14.758 1 98.62 194 GLN A CA 1
ATOM 1565 C C . GLN A 1 194 ? 20.906 12.422 -13.875 1 98.62 194 GLN A C 1
ATOM 1567 O O . GLN A 1 194 ? 22.016 12.109 -14.312 1 98.62 194 GLN A O 1
ATOM 1572 N N . ILE A 1 195 ? 20.578 12.141 -12.648 1 98.75 195 ILE A N 1
ATOM 1573 C CA . ILE A 1 195 ? 21.453 11.367 -11.781 1 98.75 195 ILE A CA 1
ATOM 1574 C C . ILE A 1 195 ? 21.172 9.875 -11.961 1 98.75 195 ILE A C 1
ATOM 1576 O O . ILE A 1 195 ? 20.125 9.375 -11.531 1 98.75 195 ILE A O 1
ATOM 1580 N N . PRO A 1 196 ? 22.047 9.078 -12.477 1 98.06 196 PRO A N 1
ATOM 1581 C CA . PRO A 1 196 ? 21.75 7.727 -12.953 1 98.06 196 PRO A CA 1
ATOM 1582 C C . PRO A 1 196 ? 21.297 6.789 -11.836 1 98.06 196 PRO A C 1
ATOM 1584 O O . PRO A 1 196 ? 20.5 5.883 -12.07 1 98.06 196 PRO A O 1
ATOM 1587 N N . HIS A 1 197 ? 21.828 7.008 -10.617 1 98.44 197 HIS A N 1
ATOM 1588 C CA . HIS A 1 197 ? 21.516 6.059 -9.555 1 98.44 197 HIS A CA 1
ATOM 1589 C C . HIS A 1 197 ? 20.219 6.434 -8.836 1 98.44 197 HIS A C 1
ATOM 1591 O O . HIS A 1 197 ? 19.688 5.641 -8.07 1 98.44 197 HIS A O 1
ATOM 1597 N N . VAL A 1 198 ? 19.656 7.625 -9.055 1 98.88 198 VAL A N 1
ATOM 1598 C CA . VAL A 1 198 ? 18.359 7.996 -8.516 1 98.88 198 VAL A CA 1
ATOM 1599 C C . VAL A 1 198 ? 17.25 7.41 -9.391 1 98.88 198 VAL A C 1
ATOM 1601 O O . VAL A 1 198 ? 17.078 7.816 -10.547 1 98.88 198 VAL A O 1
ATOM 1604 N N . LYS A 1 199 ? 16.484 6.492 -8.797 1 98.81 199 LYS A N 1
ATOM 1605 C CA . LYS A 1 199 ? 15.5 5.758 -9.578 1 98.81 199 LYS A CA 1
ATOM 1606 C C . LYS A 1 199 ? 14.078 6.176 -9.203 1 98.81 199 LYS A C 1
ATOM 1608 O O . LYS A 1 199 ? 13.148 6.004 -9.992 1 98.81 199 LYS A O 1
ATOM 1613 N N . ILE A 1 200 ? 13.945 6.75 -8 1 98.88 200 ILE A N 1
ATOM 1614 C CA . ILE A 1 200 ? 12.625 7.074 -7.473 1 98.88 200 ILE A CA 1
ATOM 1615 C C . ILE A 1 200 ? 12.594 8.531 -7.016 1 98.88 200 ILE A C 1
ATOM 1617 O O . ILE A 1 200 ? 13.531 9 -6.359 1 98.88 200 ILE A O 1
ATOM 1621 N N . CYS A 1 201 ? 11.633 9.227 -7.441 1 98.88 201 CYS A N 1
ATOM 1622 C CA . CYS A 1 201 ? 11.289 10.531 -6.895 1 98.88 201 CYS A CA 1
ATOM 1623 C C . CYS A 1 201 ? 9.883 10.516 -6.301 1 98.88 201 CYS A C 1
ATOM 1625 O O . CYS A 1 201 ? 8.922 10.141 -6.973 1 98.88 201 CYS A O 1
ATOM 1627 N N . ARG A 1 202 ? 9.742 10.891 -5.137 1 98.88 202 ARG A N 1
ATOM 1628 C CA . ARG A 1 202 ? 8.445 10.992 -4.473 1 98.88 202 ARG A CA 1
ATOM 1629 C C . ARG A 1 202 ? 8.094 12.438 -4.168 1 98.88 202 ARG A C 1
ATOM 1631 O O . ARG A 1 202 ? 8.797 13.109 -3.414 1 98.88 202 ARG A O 1
ATOM 1638 N N . LEU A 1 203 ? 7.02 12.828 -4.703 1 98.88 203 LEU A N 1
ATOM 1639 C CA . LEU A 1 203 ? 6.492 14.141 -4.344 1 98.88 203 LEU A CA 1
ATOM 1640 C C . LEU A 1 203 ? 5.648 14.062 -3.078 1 98.88 203 LEU A C 1
ATOM 1642 O O . LEU A 1 203 ? 4.559 13.484 -3.088 1 98.88 203 LEU A O 1
ATOM 1646 N N . GLY A 1 204 ? 6.199 14.531 -1.985 1 98.44 204 GLY A N 1
ATOM 1647 C CA . GLY A 1 204 ? 5.41 14.711 -0.777 1 98.44 204 GLY A CA 1
ATOM 1648 C C . GLY A 1 204 ? 4.645 16.016 -0.748 1 98.44 204 GLY A C 1
ATOM 1649 O O . GLY A 1 204 ? 5.223 17.078 -0.468 1 98.44 204 GLY A O 1
ATOM 1650 N N . THR A 1 205 ? 3.361 15.984 -0.996 1 98.62 205 THR A N 1
ATOM 1651 C CA . THR A 1 205 ? 2.613 17.219 -1.193 1 98.62 205 THR A CA 1
ATOM 1652 C C . THR A 1 205 ? 1.191 17.078 -0.653 1 98.62 205 THR A C 1
ATOM 1654 O O . THR A 1 205 ? 0.603 16 -0.707 1 98.62 205 THR A O 1
ATOM 1657 N N . ARG A 1 206 ? 0.717 18.109 -0.129 1 98.44 206 ARG A N 1
ATOM 1658 C CA . ARG A 1 206 ? -0.676 18.156 0.306 1 98.44 206 ARG A CA 1
ATOM 1659 C C . ARG A 1 206 ? -1.508 19.047 -0.615 1 98.44 206 ARG A C 1
ATOM 1661 O O . ARG A 1 206 ? -2.688 19.281 -0.353 1 98.44 206 ARG A O 1
ATOM 1668 N N . ASN A 1 207 ? -0.952 19.531 -1.702 1 98.69 207 ASN A N 1
ATOM 1669 C CA . ASN A 1 207 ? -1.646 20.438 -2.615 1 98.69 207 ASN A CA 1
ATOM 1670 C C . ASN A 1 207 ? -2.873 19.766 -3.234 1 98.69 207 ASN A C 1
ATOM 1672 O O . ASN A 1 207 ? -3.918 20.406 -3.389 1 98.69 207 ASN A O 1
ATOM 1676 N N . PRO A 1 208 ? -2.793 18.453 -3.574 1 98.81 208 PRO A N 1
ATOM 1677 C CA . PRO A 1 208 ? -4.035 17.875 -4.086 1 98.81 208 PRO A CA 1
ATOM 1678 C C . PRO A 1 208 ? -5.207 18.031 -3.117 1 98.81 208 PRO A C 1
ATOM 1680 O O . PRO A 1 208 ? -6.363 18.078 -3.543 1 98.81 208 PRO A O 1
ATOM 1683 N N . VAL A 1 209 ? -4.926 18.234 -1.849 1 98.81 209 VAL A N 1
ATOM 1684 C CA . VAL A 1 209 ? -5.941 18.344 -0.806 1 98.81 209 VAL A CA 1
ATOM 1685 C C . VAL A 1 209 ? -6.254 19.812 -0.53 1 98.81 209 VAL A C 1
ATOM 1687 O O . VAL A 1 209 ? -7.418 20.219 -0.521 1 98.81 209 VAL A O 1
ATOM 1690 N N . THR A 1 210 ? -5.215 20.656 -0.394 1 98.62 210 THR A N 1
ATOM 1691 C CA . THR A 1 210 ? -5.34 22 0.149 1 98.62 210 THR A CA 1
ATOM 1692 C C . THR A 1 210 ? -5.5 23.031 -0.973 1 98.62 210 THR A C 1
ATOM 1694 O O . THR A 1 210 ? -6.047 24.109 -0.76 1 98.62 210 THR A O 1
ATOM 1697 N N . LEU A 1 211 ? -5.008 22.656 -2.104 1 98.81 211 LEU A N 1
ATOM 1698 C CA . LEU A 1 211 ? -5.066 23.5 -3.291 1 98.81 211 LEU A CA 1
ATOM 1699 C C . LEU A 1 211 ? -5.094 22.656 -4.559 1 98.81 211 LEU A C 1
ATOM 1701 O O . LEU A 1 211 ? -4.176 22.734 -5.379 1 98.81 211 LEU A O 1
ATOM 1705 N N . PRO A 1 212 ? -6.199 21.906 -4.773 1 98.81 212 PRO A N 1
ATOM 1706 C CA . PRO A 1 212 ? -6.254 20.953 -5.875 1 98.81 212 PRO A CA 1
ATOM 1707 C C . PRO A 1 212 ? -6.074 21.609 -7.242 1 98.81 212 PRO A C 1
ATOM 1709 O O . PRO A 1 212 ? -5.609 20.969 -8.188 1 98.81 212 PRO A O 1
ATOM 1712 N N . PHE A 1 213 ? -6.281 22.953 -7.352 1 98.75 213 PHE A N 1
ATOM 1713 C CA . PHE A 1 213 ? -6.188 23.688 -8.609 1 98.75 213 PHE A CA 1
ATOM 1714 C C . PHE A 1 213 ? -4.73 23.844 -9.039 1 98.75 213 PHE A C 1
ATOM 1716 O O . PHE A 1 213 ? -4.449 24.203 -10.18 1 98.75 213 PHE A O 1
ATOM 1723 N N . ARG A 1 214 ? -3.846 23.609 -8.109 1 98.81 214 ARG A N 1
ATOM 1724 C CA . ARG A 1 214 ? -2.416 23.672 -8.391 1 98.81 214 ARG A CA 1
ATOM 1725 C C . ARG A 1 214 ? -1.99 22.516 -9.305 1 98.81 214 ARG A C 1
ATOM 1727 O O . ARG A 1 214 ? -0.947 22.594 -9.961 1 98.81 214 ARG A O 1
ATOM 1734 N N . ILE A 1 215 ? -2.783 21.469 -9.375 1 98.81 215 ILE A N 1
ATOM 1735 C CA . ILE A 1 215 ? -2.502 20.359 -10.289 1 98.81 215 ILE A CA 1
ATOM 1736 C C . ILE A 1 215 ? -2.992 20.719 -11.688 1 98.81 215 ILE A C 1
ATOM 1738 O O . ILE A 1 215 ? -3.979 20.156 -12.172 1 98.81 215 ILE A O 1
ATOM 1742 N N . THR A 1 216 ? -2.256 21.625 -12.312 1 98.56 216 THR A N 1
ATOM 1743 C CA . THR A 1 216 ? -2.605 22.109 -13.641 1 98.56 216 THR A CA 1
ATOM 1744 C C . THR A 1 216 ? -2.102 21.156 -14.719 1 98.56 216 THR A C 1
ATOM 1746 O O . THR A 1 216 ? -1.278 20.281 -14.445 1 98.56 216 THR A O 1
ATOM 1749 N N . ASP A 1 217 ? -2.607 21.328 -15.93 1 98 217 ASP A N 1
ATOM 1750 C CA . ASP A 1 217 ? -2.105 20.578 -17.062 1 98 217 ASP A CA 1
ATOM 1751 C C . ASP A 1 217 ? -0.618 20.828 -17.297 1 98 217 ASP A C 1
ATOM 1753 O O . ASP A 1 217 ? 0.123 19.938 -17.688 1 98 217 ASP A O 1
ATOM 1757 N N . ALA A 1 218 ? -0.215 22.047 -16.969 1 98.38 218 ALA A N 1
ATOM 1758 C CA . ALA A 1 218 ? 1.186 22.422 -17.156 1 98.38 218 ALA A CA 1
ATOM 1759 C C . ALA A 1 218 ? 2.09 21.641 -16.219 1 98.38 218 ALA A C 1
ATOM 1761 O O . ALA A 1 218 ? 3.119 21.109 -16.641 1 98.38 218 ALA A O 1
ATOM 1762 N N . ILE A 1 219 ? 1.702 21.531 -14.969 1 98.12 219 ILE A N 1
ATOM 1763 C CA . ILE A 1 219 ? 2.508 20.797 -14 1 98.12 219 ILE A CA 1
ATOM 1764 C C . ILE A 1 219 ? 2.506 19.312 -14.352 1 98.12 219 ILE A C 1
ATOM 1766 O O . ILE A 1 219 ? 3.527 18.641 -14.219 1 98.12 219 ILE A O 1
ATOM 1770 N N . CYS A 1 220 ? 1.379 18.828 -14.797 1 98.5 220 CYS A N 1
ATOM 1771 C CA . CYS A 1 220 ? 1.278 17.422 -15.188 1 98.5 220 CYS A CA 1
ATOM 1772 C C . CYS A 1 220 ? 2.184 17.125 -16.375 1 98.5 220 CYS A C 1
ATOM 1774 O O . CYS A 1 220 ? 2.811 16.062 -16.438 1 98.5 220 CYS A O 1
ATOM 1776 N N . GLN A 1 221 ? 2.27 18.031 -17.297 1 98.62 221 GLN A N 1
ATOM 1777 C CA . GLN A 1 221 ? 3.152 17.859 -18.438 1 98.62 221 GLN A CA 1
ATOM 1778 C C . GLN A 1 221 ? 4.613 17.812 -18.016 1 98.62 221 GLN A C 1
ATOM 1780 O O . GLN A 1 221 ? 5.398 17.016 -18.531 1 98.62 221 GLN A O 1
ATOM 1785 N N . ILE A 1 222 ? 4.934 18.688 -17.078 1 98.75 222 ILE A N 1
ATOM 1786 C CA . ILE A 1 222 ? 6.289 18.703 -16.547 1 98.75 222 ILE A CA 1
ATOM 1787 C C . ILE A 1 222 ? 6.598 17.359 -15.875 1 98.75 222 ILE A C 1
ATOM 1789 O O . ILE A 1 222 ? 7.641 16.75 -16.125 1 98.75 222 ILE A O 1
ATOM 1793 N N . ILE A 1 223 ? 5.695 16.875 -15.055 1 98.75 223 ILE A N 1
ATOM 1794 C CA . ILE A 1 223 ? 5.879 15.609 -14.352 1 98.75 223 ILE A CA 1
ATOM 1795 C C . ILE A 1 223 ? 6 14.469 -15.359 1 98.75 223 ILE A C 1
ATOM 1797 O O . ILE A 1 223 ? 6.895 13.625 -15.242 1 98.75 223 ILE A O 1
ATOM 1801 N N . GLU A 1 224 ? 5.148 14.469 -16.344 1 98.44 224 GLU A N 1
ATOM 1802 C CA . GLU A 1 224 ? 5.152 13.414 -17.359 1 98.44 224 GLU A CA 1
ATOM 1803 C C . GLU A 1 224 ? 6.488 13.359 -18.094 1 98.44 224 GLU A C 1
ATOM 1805 O O . GLU A 1 224 ? 7 12.281 -18.391 1 98.44 224 GLU A O 1
ATOM 1810 N N . LYS A 1 225 ? 7.035 14.531 -18.375 1 98.5 225 LYS A N 1
ATOM 1811 C CA . LYS A 1 225 ? 8.289 14.648 -19.125 1 98.5 225 LYS A CA 1
ATOM 1812 C C . LYS A 1 225 ? 9.414 13.914 -18.406 1 98.5 225 LYS A C 1
ATOM 1814 O O . LYS A 1 225 ? 10.258 13.281 -19.047 1 98.5 225 LYS A O 1
ATOM 1819 N N . TYR A 1 226 ? 9.398 13.93 -17.078 1 98.56 226 TYR A N 1
ATOM 1820 C CA . TYR A 1 226 ? 10.531 13.391 -16.344 1 98.56 226 TYR A CA 1
ATOM 1821 C C . TYR A 1 226 ? 10.164 12.07 -15.656 1 98.56 226 TYR A C 1
ATOM 1823 O O . TYR A 1 226 ? 11.016 11.414 -15.062 1 98.56 226 TYR A O 1
ATOM 1831 N N . ASN A 1 227 ? 8.883 11.734 -15.703 1 98.38 227 ASN A N 1
ATOM 1832 C CA . ASN A 1 227 ? 8.43 10.414 -15.289 1 98.38 227 ASN A CA 1
ATOM 1833 C C . ASN A 1 227 ? 8.664 9.367 -16.375 1 98.38 227 ASN A C 1
ATOM 1835 O O . ASN A 1 227 ? 7.711 8.914 -17.016 1 98.38 227 ASN A O 1
ATOM 1839 N N . ASP A 1 228 ? 9.914 8.93 -16.516 1 96.56 228 ASP A N 1
ATOM 1840 C CA . ASP A 1 228 ? 10.328 8.109 -17.641 1 96.56 228 ASP A CA 1
ATOM 1841 C C . ASP A 1 228 ? 11.125 6.891 -17.188 1 96.56 228 ASP A C 1
ATOM 1843 O O . ASP A 1 228 ? 10.93 6.402 -16.078 1 96.56 228 ASP A O 1
ATOM 1847 N N . ASP A 1 229 ? 11.906 6.32 -18.078 1 95.12 229 ASP A N 1
ATOM 1848 C CA . ASP A 1 229 ? 12.625 5.09 -17.766 1 95.12 229 ASP A CA 1
ATOM 1849 C C . ASP A 1 229 ? 13.742 5.336 -16.75 1 95.12 229 ASP A C 1
ATOM 1851 O O . ASP A 1 229 ? 14.156 4.414 -16.047 1 95.12 229 ASP A O 1
ATOM 1855 N N . ASN A 1 230 ? 14.156 6.602 -16.656 1 96.81 230 ASN A N 1
ATOM 1856 C CA . ASN A 1 230 ? 15.266 6.926 -15.75 1 96.81 230 ASN A CA 1
ATOM 1857 C C . ASN A 1 230 ? 14.773 7.207 -14.336 1 96.81 230 ASN A C 1
ATOM 1859 O O . ASN A 1 230 ? 15.484 6.949 -13.367 1 96.81 230 ASN A O 1
ATOM 1863 N N . LEU A 1 231 ? 13.594 7.738 -14.25 1 98.62 231 LEU A N 1
ATOM 1864 C CA . LEU A 1 231 ? 13.062 8.203 -12.969 1 98.62 231 LEU A CA 1
ATOM 1865 C C . LEU A 1 231 ? 11.578 7.867 -12.844 1 98.62 231 LEU A C 1
ATOM 1867 O O . LEU A 1 231 ? 10.781 8.211 -13.719 1 98.62 231 LEU A O 1
ATOM 1871 N N . SER A 1 232 ? 11.258 7.164 -11.812 1 98.75 232 SER A N 1
ATOM 1872 C CA . SER A 1 232 ? 9.859 6.848 -11.508 1 98.75 232 SER A CA 1
ATOM 1873 C C . SER A 1 232 ? 9.297 7.801 -10.461 1 98.75 232 SER A C 1
ATOM 1875 O O . SER A 1 232 ? 9.828 7.902 -9.359 1 98.75 232 SER A O 1
ATOM 1877 N N . ILE A 1 233 ? 8.219 8.469 -10.789 1 98.81 233 ILE A N 1
ATOM 1878 C CA . ILE A 1 233 ? 7.703 9.523 -9.914 1 98.81 233 ILE A CA 1
ATOM 1879 C C . ILE A 1 233 ? 6.453 9.023 -9.195 1 98.81 233 ILE A C 1
ATOM 1881 O O . ILE A 1 233 ? 5.531 8.5 -9.828 1 98.81 233 ILE A O 1
ATOM 1885 N N . PHE A 1 234 ? 6.461 9.117 -7.926 1 98.88 234 PHE A N 1
ATOM 1886 C CA . PHE A 1 234 ? 5.348 8.844 -7.023 1 98.88 234 PHE A CA 1
ATOM 1887 C C . PHE A 1 234 ? 4.84 10.133 -6.387 1 98.88 234 PHE A C 1
ATOM 1889 O O . PHE A 1 234 ? 5.555 11.141 -6.348 1 98.88 234 PHE A O 1
ATOM 1896 N N . CYS A 1 235 ? 3.598 10.102 -5.965 1 98.81 235 CYS A N 1
ATOM 1897 C CA . CYS A 1 235 ? 3.023 11.195 -5.191 1 98.81 235 CYS A CA 1
ATOM 1898 C C . CYS A 1 235 ? 2.395 10.68 -3.902 1 98.81 235 CYS A C 1
ATOM 1900 O O . CYS A 1 235 ? 1.546 9.789 -3.936 1 98.81 235 CYS A O 1
ATOM 1902 N N . ASN A 1 236 ? 2.836 11.141 -2.826 1 98.69 236 ASN A N 1
ATOM 1903 C CA . ASN A 1 236 ? 2.242 10.844 -1.527 1 98.69 236 ASN A CA 1
ATOM 1904 C C . ASN A 1 236 ? 1.487 12.047 -0.97 1 98.69 236 ASN A C 1
ATOM 1906 O O . ASN A 1 236 ? 2.1 13.055 -0.599 1 98.69 236 ASN A O 1
ATOM 1910 N N . THR A 1 237 ? 0.194 11.945 -0.902 1 98.81 237 THR A N 1
ATOM 1911 C CA . THR A 1 237 ? -0.681 12.992 -0.395 1 98.81 237 THR A CA 1
ATOM 1912 C C . THR A 1 237 ? -0.873 12.859 1.112 1 98.81 237 THR A C 1
ATOM 1914 O O . THR A 1 237 ? -0.257 12 1.747 1 98.81 237 THR A O 1
ATOM 1917 N N . GLN A 1 238 ? -1.711 13.781 1.604 1 98.62 238 GLN A N 1
ATOM 1918 C CA . GLN A 1 238 ? -2.055 13.711 3.021 1 98.62 238 GLN A CA 1
ATOM 1919 C C . GLN A 1 238 ? -3.506 14.125 3.254 1 98.62 238 GLN A C 1
ATOM 1921 O O . GLN A 1 238 ? -3.781 15.25 3.664 1 98.62 238 GLN A O 1
ATOM 1926 N N . PHE A 1 239 ? -4.359 13.266 2.984 1 98.94 239 PHE A N 1
ATOM 1927 C CA . PHE A 1 239 ? -5.746 13.375 3.43 1 98.94 239 PHE A CA 1
ATOM 1928 C C . PHE A 1 239 ? -5.895 12.875 4.863 1 98.94 239 PHE A C 1
ATOM 1930 O O . PHE A 1 239 ? -5.449 11.773 5.191 1 98.94 239 PHE A O 1
ATOM 1937 N N . ASN A 1 240 ? -6.559 13.727 5.668 1 98.81 240 ASN A N 1
ATOM 1938 C CA . ASN A 1 240 ? -6.711 13.336 7.062 1 98.81 240 ASN A CA 1
ATOM 1939 C C . ASN A 1 240 ? -8.18 13.094 7.422 1 98.81 240 ASN A C 1
ATOM 1941 O O . ASN A 1 240 ? -8.477 12.492 8.453 1 98.81 240 ASN A O 1
ATOM 1945 N N . HIS A 1 241 ? -9.094 13.516 6.633 1 98.88 241 HIS A N 1
ATOM 1946 C CA . HIS A 1 241 ? -10.516 13.383 6.926 1 98.88 241 HIS A CA 1
ATOM 1947 C C . HIS A 1 241 ? -11.328 13.234 5.645 1 98.88 241 HIS A C 1
ATOM 1949 O O . HIS A 1 241 ? -10.984 13.812 4.609 1 98.88 241 HIS A O 1
ATOM 1955 N N . PRO A 1 242 ? -12.508 12.523 5.688 1 98.88 242 PRO A N 1
ATOM 1956 C CA . PRO A 1 242 ? -13.344 12.336 4.504 1 98.88 242 PRO A CA 1
ATOM 1957 C C . PRO A 1 242 ? -13.805 13.664 3.891 1 98.88 242 PRO A C 1
ATOM 1959 O O . PRO A 1 242 ? -13.984 13.75 2.674 1 98.88 242 PRO A O 1
ATOM 1962 N N . LYS A 1 243 ? -13.914 14.711 4.676 1 98.75 243 LYS A N 1
ATOM 1963 C CA . LYS A 1 243 ? -14.383 16.016 4.207 1 98.75 243 LYS A CA 1
ATOM 1964 C C . LYS A 1 243 ? -13.406 16.609 3.197 1 98.75 243 LYS A C 1
ATOM 1966 O O . LYS A 1 243 ? -13.773 17.5 2.432 1 98.75 243 LYS A O 1
ATOM 1971 N N . GLU A 1 244 ? -12.219 16.141 3.213 1 98.88 244 GLU A N 1
ATOM 1972 C CA . GLU A 1 244 ? -11.195 16.656 2.309 1 98.88 244 GLU A CA 1
ATOM 1973 C C . GLU A 1 244 ? -11.305 16.016 0.925 1 98.88 244 GLU A C 1
ATOM 1975 O O . GLU A 1 244 ? -10.703 16.5 -0.035 1 98.88 244 GLU A O 1
ATOM 1980 N N . CYS A 1 245 ? -12.039 14.914 0.83 1 98.81 245 CYS A N 1
ATOM 1981 C CA . CYS A 1 245 ? -12.234 14.219 -0.44 1 98.81 245 CYS A CA 1
ATOM 1982 C C . CYS A 1 245 ? -13.352 14.867 -1.251 1 98.81 245 CYS A C 1
ATOM 1984 O O . CYS A 1 245 ? -14.508 14.445 -1.175 1 98.81 245 CYS A O 1
ATOM 1986 N N . THR A 1 246 ? -13.031 15.867 -2.039 1 98.56 246 THR A N 1
ATOM 1987 C CA . THR A 1 246 ? -13.992 16.641 -2.822 1 98.56 246 THR A CA 1
ATOM 1988 C C . THR A 1 246 ? -13.898 16.281 -4.301 1 98.56 246 THR A C 1
ATOM 1990 O O . THR A 1 246 ? -13.047 15.477 -4.699 1 98.56 246 THR A O 1
ATOM 1993 N N . LYS A 1 247 ? -14.828 16.859 -5.09 1 97.94 247 LYS A N 1
ATOM 1994 C CA . LYS A 1 247 ? -14.766 16.688 -6.535 1 97.94 247 LYS A CA 1
ATOM 1995 C C . LYS A 1 247 ? -13.477 17.266 -7.105 1 97.94 247 LYS A C 1
ATOM 1997 O O . LYS A 1 247 ? -12.883 16.688 -8.016 1 97.94 247 LYS A O 1
ATOM 2002 N N . GLU A 1 248 ? -13.023 18.422 -6.523 1 98.5 248 GLU A N 1
ATOM 2003 C CA . GLU A 1 248 ? -11.812 19.078 -6.977 1 98.5 248 GLU A CA 1
ATOM 2004 C C . GLU A 1 248 ? -10.578 18.234 -6.703 1 98.5 248 GLU A C 1
ATOM 2006 O O . GLU A 1 248 ? -9.688 18.125 -7.551 1 98.5 248 GLU A O 1
ATOM 2011 N N . THR A 1 249 ? -10.57 17.594 -5.539 1 98.81 249 THR A N 1
ATOM 2012 C CA . THR A 1 249 ? -9.422 16.766 -5.203 1 98.81 249 THR A CA 1
ATOM 2013 C C . THR A 1 249 ? -9.383 15.516 -6.082 1 98.81 249 THR A C 1
ATOM 2015 O O . THR A 1 249 ? -8.312 15.07 -6.492 1 98.81 249 THR A O 1
ATOM 2018 N N . LYS A 1 250 ? -10.555 14.93 -6.34 1 98.25 250 LYS A N 1
ATOM 2019 C CA . LYS A 1 250 ? -10.625 13.766 -7.223 1 98.25 250 LYS A CA 1
ATOM 2020 C C . LYS A 1 250 ? -10.078 14.094 -8.609 1 98.25 250 LYS A C 1
ATOM 2022 O O . LYS A 1 250 ? -9.312 13.312 -9.18 1 98.25 250 LYS A O 1
ATOM 2027 N N . GLU A 1 251 ? -10.453 15.234 -9.117 1 97.94 251 GLU A N 1
ATOM 2028 C CA . GLU A 1 251 ? -9.969 15.664 -10.422 1 97.94 251 GLU A CA 1
ATOM 2029 C C . GLU A 1 251 ? -8.453 15.836 -10.422 1 97.94 251 GLU A C 1
ATOM 2031 O O . GLU A 1 251 ? -7.777 15.422 -11.367 1 97.94 251 GLU A O 1
ATOM 2036 N N . ALA A 1 252 ? -7.961 16.453 -9.391 1 98.75 252 ALA A N 1
ATOM 2037 C CA . ALA A 1 252 ? -6.52 16.656 -9.266 1 98.75 252 ALA A CA 1
ATOM 2038 C C . ALA A 1 252 ? -5.777 15.328 -9.25 1 98.75 252 ALA A C 1
ATOM 2040 O O . ALA A 1 252 ? -4.77 15.164 -9.945 1 98.75 252 ALA A O 1
ATOM 2041 N N . ILE A 1 253 ? -6.289 14.359 -8.523 1 98.62 253 ILE A N 1
ATOM 2042 C CA . ILE A 1 253 ? -5.664 13.055 -8.391 1 98.62 253 ILE A CA 1
ATOM 2043 C C . ILE A 1 253 ? -5.684 12.336 -9.742 1 98.62 253 ILE A C 1
ATOM 2045 O O . ILE A 1 253 ? -4.688 11.734 -10.141 1 98.62 253 ILE A O 1
ATOM 2049 N N . LEU A 1 254 ? -6.805 12.398 -10.422 1 97.38 254 LEU A N 1
ATOM 2050 C CA . LEU A 1 254 ? -6.941 11.719 -11.703 1 97.38 254 LEU A CA 1
ATOM 2051 C C . LEU A 1 254 ? -5.949 12.281 -12.719 1 97.38 254 LEU A C 1
ATOM 2053 O O . LEU A 1 254 ? -5.406 11.531 -13.539 1 97.38 254 LEU A O 1
ATOM 2057 N N . LYS A 1 255 ? -5.688 13.594 -12.68 1 98.19 255 LYS A N 1
ATOM 2058 C CA . LYS A 1 255 ? -4.691 14.195 -13.562 1 98.19 255 LYS A CA 1
ATOM 2059 C C . LYS A 1 255 ? -3.305 13.617 -13.305 1 98.19 255 LYS A C 1
ATOM 2061 O O . LYS A 1 255 ? -2.568 13.32 -14.25 1 98.19 255 LYS A O 1
ATOM 2066 N N . LEU A 1 256 ? -3.008 13.461 -12.055 1 98.62 256 LEU A N 1
ATOM 2067 C CA . LEU A 1 256 ? -1.71 12.898 -11.695 1 98.62 256 LEU A CA 1
ATOM 2068 C C . LEU A 1 256 ? -1.594 11.453 -12.164 1 98.62 256 LEU A C 1
ATOM 2070 O O . LEU A 1 256 ? -0.567 11.055 -12.719 1 98.62 256 LEU A O 1
ATOM 2074 N N . LEU A 1 257 ? -2.65 10.68 -11.977 1 97.81 257 LEU A N 1
ATOM 2075 C CA . LEU A 1 257 ? -2.656 9.281 -12.398 1 97.81 257 LEU A CA 1
ATOM 2076 C C . LEU A 1 257 ? -2.443 9.164 -13.898 1 97.81 257 LEU A C 1
ATOM 2078 O O . LEU A 1 257 ? -1.666 8.328 -14.359 1 97.81 257 LEU A O 1
ATOM 2082 N N . LYS A 1 258 ? -2.979 10.016 -14.609 1 96.94 258 LYS A N 1
ATOM 2083 C CA . LYS A 1 258 ? -3.008 9.906 -16.062 1 96.94 258 LYS A CA 1
ATOM 2084 C C . LYS A 1 258 ? -1.649 10.25 -16.672 1 96.94 258 LYS A C 1
ATOM 2086 O O . LYS A 1 258 ? -1.406 9.992 -17.859 1 96.94 258 LYS A O 1
ATOM 2091 N N . VAL A 1 259 ? -0.776 10.812 -15.883 1 98 259 VAL A N 1
ATOM 2092 C CA . VAL A 1 259 ? 0.573 11.047 -16.391 1 98 259 VAL A CA 1
ATOM 2093 C C . VAL A 1 259 ? 1.53 10.016 -15.797 1 98 259 VAL A C 1
ATOM 2095 O O . VAL A 1 259 ? 2.748 10.211 -15.805 1 98 259 VAL A O 1
ATOM 2098 N N . GLY A 1 260 ? 0.99 8.922 -15.266 1 97.75 260 GLY A N 1
ATOM 2099 C CA . GLY A 1 260 ? 1.768 7.75 -14.883 1 97.75 260 GLY A CA 1
ATOM 2100 C C . GLY A 1 260 ? 2.24 7.793 -13.445 1 97.75 260 GLY A C 1
ATOM 2101 O O . GLY A 1 260 ? 3.07 6.98 -13.031 1 97.75 260 GLY A O 1
ATOM 2102 N N . VAL A 1 261 ? 1.72 8.75 -12.617 1 98.62 261 VAL A N 1
ATOM 2103 C CA . VAL A 1 261 ? 2.135 8.891 -11.219 1 98.62 261 VAL A CA 1
ATOM 2104 C C . VAL A 1 261 ? 1.364 7.902 -10.352 1 98.62 261 VAL A C 1
ATOM 2106 O O . VAL A 1 261 ? 0.147 7.758 -10.492 1 98.62 261 VAL A O 1
ATOM 2109 N N . SER A 1 262 ? 2.074 7.125 -9.57 1 98.44 262 SER A N 1
ATOM 2110 C CA . SER A 1 262 ? 1.447 6.324 -8.523 1 98.44 262 SER A CA 1
ATOM 2111 C C . SER A 1 262 ? 1.158 7.168 -7.285 1 98.44 262 SER A C 1
ATOM 2113 O O . SER A 1 262 ? 2.062 7.797 -6.73 1 98.44 262 SER A O 1
ATOM 2115 N N . VAL A 1 263 ? -0.12 7.191 -6.828 1 98.81 263 VAL A N 1
ATOM 2116 C CA . VAL A 1 263 ? -0.517 8.109 -5.766 1 98.81 263 VAL A CA 1
ATOM 2117 C C . VAL A 1 263 ? -0.876 7.324 -4.508 1 98.81 263 VAL A C 1
ATOM 2119 O O . VAL A 1 263 ? -1.604 6.332 -4.574 1 98.81 263 VAL A O 1
ATOM 2122 N N . GLY A 1 264 ? -0.285 7.637 -3.379 1 98.81 264 GLY A N 1
ATOM 2123 C CA . GLY A 1 264 ? -0.608 7.113 -2.062 1 98.81 264 GLY A CA 1
ATOM 2124 C C . GLY A 1 264 ? -0.948 8.195 -1.056 1 98.81 264 GLY A C 1
ATOM 2125 O O . GLY A 1 264 ? -0.733 9.383 -1.316 1 98.81 264 GLY A O 1
ATOM 2126 N N . ASN A 1 265 ? -1.549 7.789 0.04 1 98.88 265 ASN A N 1
ATOM 2127 C CA . ASN A 1 265 ? -1.923 8.758 1.064 1 98.88 265 ASN A CA 1
ATOM 2128 C C . ASN A 1 265 ? -1.283 8.422 2.41 1 98.88 265 ASN A C 1
ATOM 2130 O O . ASN A 1 265 ? -1.307 7.27 2.846 1 98.88 265 ASN A O 1
ATOM 2134 N N . GLN A 1 266 ? -0.717 9.406 2.988 1 98.25 266 GLN A N 1
ATOM 2135 C CA . GLN A 1 266 ? -0.201 9.344 4.352 1 98.25 266 GLN A CA 1
ATOM 2136 C C . GLN A 1 266 ? -1.015 10.234 5.289 1 98.25 266 GLN A C 1
ATOM 2138 O O . GLN A 1 266 ? -0.825 11.453 5.32 1 98.25 266 GLN A O 1
ATOM 2143 N N . ALA A 1 267 ? -1.811 9.641 6.102 1 98.56 267 ALA A N 1
ATOM 2144 C CA . ALA A 1 267 ? -2.598 10.391 7.078 1 98.56 267 ALA A CA 1
ATOM 2145 C C . ALA A 1 267 ? -1.857 10.508 8.406 1 98.56 267 ALA A C 1
ATOM 2147 O O . ALA A 1 267 ? -0.931 9.734 8.68 1 98.56 267 ALA A O 1
ATOM 2148 N N . VAL A 1 268 ? -2.188 11.477 9.172 1 98.31 268 VAL A N 1
ATOM 2149 C CA . VAL A 1 268 ? -1.743 11.609 10.555 1 98.31 268 VAL A CA 1
ATOM 2150 C C . VAL A 1 268 ? -2.922 11.391 11.5 1 98.31 268 VAL A C 1
ATOM 2152 O O . VAL A 1 268 ? -4.012 11.93 11.281 1 98.31 268 VAL A O 1
ATOM 2155 N N . LEU A 1 269 ? -2.705 10.547 12.461 1 98.25 269 LEU A N 1
ATOM 2156 C CA . LEU A 1 269 ? -3.736 10.336 13.469 1 98.25 269 LEU A CA 1
ATOM 2157 C C . LEU A 1 269 ? -3.875 11.555 14.375 1 98.25 269 LEU A C 1
ATOM 2159 O O . LEU A 1 269 ? -2.93 11.922 15.078 1 98.25 269 LEU A O 1
ATOM 2163 N N . LEU A 1 270 ? -5.051 12.156 14.367 1 97.69 270 LEU A N 1
ATOM 2164 C CA . LEU A 1 270 ? -5.262 13.422 15.055 1 97.69 270 LEU A CA 1
ATOM 2165 C C . LEU A 1 270 ? -6.469 13.344 15.984 1 97.69 270 LEU A C 1
ATOM 2167 O O . LEU A 1 270 ? -7.59 13.086 15.539 1 97.69 270 LEU A O 1
ATOM 2171 N N . LYS A 1 271 ? -6.262 13.648 17.219 1 96.56 271 LYS A N 1
ATOM 2172 C CA . LYS A 1 271 ? -7.289 13.594 18.25 1 96.56 271 LYS A CA 1
ATOM 2173 C C . LYS A 1 271 ? -8.469 14.5 17.906 1 96.56 271 LYS A C 1
ATOM 2175 O O . LYS A 1 271 ? -8.281 15.688 17.625 1 96.56 271 LYS A O 1
ATOM 2180 N N . GLY A 1 272 ? -9.586 13.891 17.859 1 95.94 272 GLY A N 1
ATOM 2181 C CA . GLY A 1 272 ? -10.797 14.672 17.656 1 95.94 272 GLY A CA 1
ATOM 2182 C C . GLY A 1 272 ? -11.078 14.945 16.188 1 95.94 272 GLY A C 1
ATOM 2183 O O . GLY A 1 272 ? -12.07 15.594 15.852 1 95.94 272 GLY A O 1
ATOM 2184 N N . ILE A 1 273 ? -10.266 14.5 15.328 1 97.81 273 ILE A N 1
ATOM 2185 C CA . ILE A 1 273 ? -10.422 14.797 13.906 1 97.81 273 ILE A CA 1
ATOM 2186 C C . ILE A 1 273 ? -10.672 13.5 13.141 1 97.81 273 ILE A C 1
ATOM 2188 O O . ILE A 1 273 ? -11.656 13.383 12.414 1 97.81 273 ILE A O 1
ATOM 2192 N N . ASN A 1 274 ? -9.789 12.547 13.336 1 98.62 274 ASN A N 1
ATOM 2193 C CA . ASN A 1 274 ? -9.914 11.297 12.594 1 98.62 274 ASN A CA 1
ATOM 2194 C C . ASN A 1 274 ? -9.562 10.094 13.461 1 98.62 274 ASN A C 1
ATOM 2196 O O . ASN A 1 274 ? -9.281 9.016 12.938 1 98.62 274 ASN A O 1
ATOM 2200 N N . ASP A 1 275 ? -9.57 10.242 14.781 1 97.94 275 ASP A N 1
ATOM 2201 C CA . ASP A 1 275 ? -9.133 9.188 15.688 1 97.94 275 ASP A CA 1
ATOM 2202 C C . ASP A 1 275 ? -10.297 8.273 16.062 1 97.94 275 ASP A C 1
ATOM 2204 O O . ASP A 1 275 ? -10.398 7.824 17.203 1 97.94 275 ASP A O 1
ATOM 2208 N N . ASP A 1 276 ? -11.164 8.078 15.172 1 96.75 276 ASP A N 1
ATOM 2209 C CA . ASP A 1 276 ? -12.219 7.086 15.336 1 96.75 276 ASP A CA 1
ATOM 2210 C C . ASP A 1 276 ? -12.281 6.137 14.148 1 96.75 276 ASP A C 1
ATOM 2212 O O . ASP A 1 276 ? -11.961 6.52 13.023 1 96.75 276 ASP A O 1
ATOM 2216 N N . GLU A 1 277 ? -12.75 4.914 14.398 1 98.12 277 GLU A N 1
ATOM 2217 C CA . GLU A 1 277 ? -12.695 3.797 13.461 1 98.12 277 GLU A CA 1
ATOM 2218 C C . GLU A 1 277 ? -13.508 4.098 12.203 1 98.12 277 GLU A C 1
ATOM 2220 O O . GLU A 1 277 ? -13.016 3.914 11.086 1 98.12 277 GLU A O 1
ATOM 2225 N N . GLU A 1 278 ? -14.672 4.629 12.344 1 98.5 278 GLU A N 1
ATOM 2226 C CA . GLU A 1 278 ? -15.57 4.848 11.211 1 98.5 278 GLU A CA 1
ATOM 2227 C C . GLU A 1 278 ? -15.062 5.977 10.32 1 98.5 278 GLU A C 1
ATOM 2229 O O . GLU A 1 278 ? -15.18 5.902 9.094 1 98.5 278 GLU A O 1
ATOM 2234 N N . THR A 1 279 ? -14.5 7.035 10.914 1 98.81 279 THR A N 1
ATOM 2235 C CA . THR A 1 279 ? -13.953 8.148 10.148 1 98.81 279 THR A CA 1
ATOM 2236 C C . THR A 1 279 ? -12.789 7.691 9.281 1 98.81 279 THR A C 1
ATOM 2238 O O . THR A 1 279 ? -12.734 7.992 8.086 1 98.81 279 THR A O 1
ATOM 2241 N N . MET A 1 280 ? -11.922 6.941 9.867 1 98.88 280 MET A N 1
ATOM 2242 C CA . MET A 1 280 ? -10.758 6.461 9.133 1 98.88 280 MET A CA 1
ATOM 2243 C C . MET A 1 280 ? -11.18 5.492 8.023 1 98.88 280 MET A C 1
ATOM 2245 O O . MET A 1 280 ? -10.648 5.547 6.914 1 98.88 280 MET A O 1
ATOM 2249 N N . LEU A 1 281 ? -12.133 4.598 8.344 1 98.81 281 LEU A N 1
ATOM 2250 C CA . LEU A 1 281 ? -12.648 3.678 7.34 1 98.81 281 LEU A CA 1
ATOM 2251 C C . LEU A 1 281 ? -13.266 4.441 6.172 1 98.81 281 LEU A C 1
ATOM 2253 O O . LEU A 1 281 ? -12.969 4.156 5.008 1 98.81 281 LEU A O 1
ATOM 2257 N N . THR A 1 282 ? -14.055 5.434 6.5 1 98.88 282 THR A N 1
ATOM 2258 C CA . THR A 1 282 ? -14.719 6.23 5.473 1 98.88 282 THR A CA 1
ATOM 2259 C C . THR A 1 282 ? -13.695 6.988 4.633 1 98.88 282 THR A C 1
ATOM 2261 O O . THR A 1 282 ? -13.82 7.062 3.408 1 98.88 282 THR A O 1
ATOM 2264 N N . LEU A 1 283 ? -12.703 7.57 5.293 1 98.94 283 LEU A N 1
ATOM 2265 C CA . LEU A 1 283 ? -11.648 8.273 4.57 1 98.94 283 LEU A CA 1
ATOM 2266 C C . LEU A 1 283 ? -11 7.355 3.533 1 98.94 283 LEU A C 1
ATOM 2268 O O . LEU A 1 283 ? -10.883 7.727 2.363 1 98.94 283 LEU A O 1
ATOM 2272 N N . HIS A 1 284 ? -10.688 6.195 3.93 1 98.88 284 HIS A N 1
ATOM 2273 C CA . HIS A 1 284 ? -9.922 5.324 3.045 1 98.88 284 HIS A CA 1
ATOM 2274 C C . HIS A 1 284 ? -10.812 4.719 1.963 1 98.88 284 HIS A C 1
ATOM 2276 O O . HIS A 1 284 ? -10.344 4.418 0.863 1 98.88 284 HIS A O 1
ATOM 2282 N N . LYS A 1 285 ? -12.117 4.543 2.268 1 98.75 285 LYS A N 1
ATOM 2283 C CA . LYS A 1 285 ? -13.047 4.18 1.197 1 98.75 285 LYS A CA 1
ATOM 2284 C C . LYS A 1 285 ? -13.094 5.262 0.12 1 98.75 285 LYS A C 1
ATOM 2286 O O . LYS A 1 285 ? -13.008 4.961 -1.072 1 98.75 285 LYS A O 1
ATOM 2291 N N . LYS A 1 286 ? -13.125 6.484 0.539 1 98.81 286 LYS A N 1
ATOM 2292 C CA . LYS A 1 286 ? -13.156 7.598 -0.406 1 98.81 286 LYS A CA 1
ATOM 2293 C C . LYS A 1 286 ? -11.836 7.711 -1.166 1 98.81 286 LYS A C 1
ATOM 2295 O O . LYS A 1 286 ? -11.828 8.055 -2.352 1 98.81 286 LYS A O 1
ATOM 2300 N N . LEU A 1 287 ? -10.789 7.477 -0.477 1 98.88 287 LEU A N 1
ATOM 2301 C CA . LEU A 1 287 ? -9.492 7.5 -1.134 1 98.88 287 LEU A CA 1
ATOM 2302 C C . LEU A 1 287 ? -9.43 6.461 -2.252 1 98.88 287 LEU A C 1
ATOM 2304 O O . LEU A 1 287 ? -8.945 6.754 -3.348 1 98.88 287 LEU A O 1
ATOM 2308 N N . LEU A 1 288 ? -9.938 5.277 -1.979 1 98.75 288 LEU A N 1
ATOM 2309 C CA . LEU A 1 288 ? -9.945 4.25 -3.016 1 98.75 288 LEU A CA 1
ATOM 2310 C C . LEU A 1 288 ? -10.82 4.672 -4.191 1 98.75 288 LEU A C 1
ATOM 2312 O O . LEU A 1 288 ? -10.5 4.383 -5.344 1 98.75 288 LEU A O 1
ATOM 2316 N N . GLU A 1 289 ? -11.883 5.371 -3.924 1 98.62 289 GLU A N 1
ATOM 2317 C CA . GLU A 1 289 ? -12.727 5.875 -4.996 1 98.62 289 GLU A CA 1
ATOM 2318 C C . GLU A 1 289 ? -11.984 6.891 -5.859 1 98.62 289 GLU A C 1
ATOM 2320 O O . GLU A 1 289 ? -12.414 7.191 -6.977 1 98.62 289 GLU A O 1
ATOM 2325 N N . MET A 1 290 ? -10.883 7.371 -5.379 1 98.62 290 MET A N 1
ATOM 2326 C CA . MET A 1 290 ? -10.039 8.289 -6.141 1 98.62 290 MET A CA 1
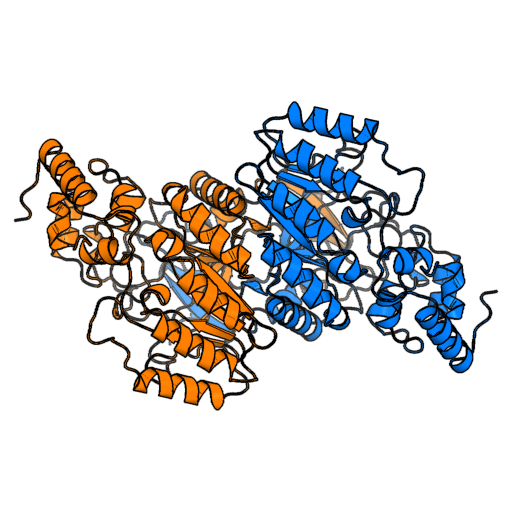ATOM 2327 C C . MET A 1 290 ? -8.781 7.586 -6.633 1 98.62 290 MET A C 1
ATOM 2329 O O . MET A 1 290 ? -7.859 8.234 -7.141 1 98.62 290 MET A O 1
ATOM 2333 N N . ARG A 1 291 ? -8.734 6.273 -6.465 1 98.56 291 ARG A N 1
ATOM 2334 C CA . ARG A 1 291 ? -7.621 5.43 -6.895 1 98.56 291 ARG A CA 1
ATOM 2335 C C . ARG A 1 291 ? -6.352 5.758 -6.117 1 98.56 291 ARG A C 1
ATOM 2337 O O . ARG A 1 291 ? -5.246 5.625 -6.641 1 98.56 291 ARG A O 1
ATOM 2344 N N . VAL A 1 292 ? -6.543 6.23 -4.859 1 98.81 292 VAL A N 1
ATOM 2345 C CA . VAL A 1 292 ? -5.43 6.5 -3.953 1 98.81 292 VAL A CA 1
ATOM 2346 C C . VAL A 1 292 ? -5.262 5.336 -2.979 1 98.81 292 VAL A C 1
ATOM 2348 O O . VAL A 1 292 ? -6.191 5 -2.24 1 98.81 292 VAL A O 1
ATOM 2351 N N . ARG A 1 293 ? -4.121 4.723 -2.969 1 98.62 293 ARG A N 1
ATOM 2352 C CA . ARG A 1 293 ? -3.842 3.629 -2.047 1 98.62 293 ARG A CA 1
ATOM 2353 C C . ARG A 1 293 ? -3.396 4.156 -0.687 1 98.62 293 ARG A C 1
ATOM 2355 O O . ARG A 1 293 ? -2.752 5.203 -0.603 1 98.62 293 ARG A O 1
ATOM 2362 N N . ALA A 1 294 ? -3.785 3.385 0.328 1 98.5 294 ALA A N 1
ATOM 2363 C CA . ALA A 1 294 ? -3.285 3.701 1.663 1 98.5 294 ALA A CA 1
ATOM 2364 C C . ALA A 1 294 ? -1.775 3.498 1.747 1 98.5 294 ALA A C 1
ATOM 2366 O O . ALA A 1 294 ? -1.236 2.559 1.159 1 98.5 294 ALA A O 1
ATOM 2367 N N . TYR A 1 295 ? -1.128 4.398 2.439 1 98.38 295 TYR A N 1
ATOM 2368 C CA . TYR A 1 295 ? 0.301 4.289 2.705 1 98.38 295 TYR A CA 1
ATOM 2369 C C . TYR A 1 295 ? 0.577 4.273 4.203 1 98.38 295 TYR A C 1
ATOM 2371 O O . TYR A 1 295 ? 0.498 3.223 4.844 1 98.38 295 TYR A O 1
ATOM 2379 N N . TYR A 1 296 ? 0.578 5.453 4.84 1 98.5 296 TYR A N 1
ATOM 2380 C CA . TYR A 1 296 ? 0.868 5.492 6.27 1 98.5 296 TYR A CA 1
ATOM 2381 C C . TYR A 1 296 ? -0.282 6.129 7.039 1 98.5 296 TYR A C 1
ATOM 2383 O O . TYR A 1 296 ? -1.017 6.961 6.5 1 98.5 296 TYR A O 1
ATOM 2391 N N . LEU A 1 297 ? -0.472 5.691 8.188 1 98.62 297 LEU A N 1
ATOM 2392 C CA . LEU A 1 297 ? -1.096 6.422 9.289 1 98.62 297 LEU A CA 1
ATOM 2393 C C . LEU A 1 297 ? -0.076 6.738 10.375 1 98.62 297 LEU A C 1
ATOM 2395 O O . LEU A 1 297 ? 0.352 5.848 11.109 1 98.62 297 LEU A O 1
ATOM 2399 N N . TYR A 1 298 ? 0.298 8 10.477 1 97.94 298 TYR A N 1
ATOM 2400 C CA . TYR A 1 298 ? 1.369 8.391 11.383 1 97.94 298 TYR A CA 1
ATOM 2401 C C . TYR A 1 298 ? 0.843 8.562 12.805 1 97.94 298 TYR A C 1
ATOM 2403 O O . TYR A 1 298 ? -0.198 9.188 13.023 1 97.94 298 TYR A O 1
ATOM 2411 N N . ASP A 1 299 ? 1.573 7.984 13.727 1 96.12 299 ASP A N 1
ATOM 2412 C CA . ASP A 1 299 ? 1.477 8.438 15.117 1 96.12 299 ASP A CA 1
ATOM 2413 C C . ASP A 1 299 ? 2.002 9.867 15.258 1 96.12 299 ASP A C 1
ATOM 2415 O O . ASP A 1 299 ? 3.08 10.188 14.758 1 96.12 299 ASP A O 1
ATOM 2419 N N . PRO A 1 300 ? 1.271 10.711 15.797 1 92.25 300 PRO A N 1
ATOM 2420 C CA . PRO A 1 300 ? 1.688 12.109 15.828 1 92.25 300 PRO A CA 1
ATOM 2421 C C . PRO A 1 300 ? 3.033 12.312 16.516 1 92.25 300 PRO A C 1
ATOM 2423 O O . PRO A 1 300 ? 3.314 11.656 17.531 1 92.25 300 PRO A O 1
ATOM 2426 N N . GLU A 1 301 ? 3.781 13.203 16.031 1 90.31 301 GLU A N 1
ATOM 2427 C CA . GLU A 1 301 ? 5.109 13.5 16.562 1 90.31 301 GLU A CA 1
ATOM 2428 C C . GLU A 1 301 ? 5.02 14.406 17.781 1 90.31 301 GLU A C 1
ATOM 2430 O O . GLU A 1 301 ? 4.027 15.117 17.969 1 90.31 301 GLU A O 1
ATOM 2435 N N . LEU A 1 302 ? 6.09 14.367 18.531 1 91.12 302 LEU A N 1
ATOM 2436 C CA . LEU A 1 302 ? 6.168 15.172 19.75 1 91.12 302 LEU A CA 1
ATOM 2437 C C . LEU A 1 302 ? 6.789 16.531 19.453 1 91.12 302 LEU A C 1
ATOM 2439 O O . LEU A 1 302 ? 7.82 16.891 20.031 1 91.12 302 LEU A O 1
ATOM 2443 N N . ILE A 1 303 ? 6.09 17.266 18.672 1 91.56 303 ILE A N 1
ATOM 2444 C CA . ILE A 1 303 ? 6.504 18.625 18.328 1 91.56 303 ILE A CA 1
ATOM 2445 C C . ILE A 1 303 ? 5.875 19.625 19.297 1 91.56 303 ILE A C 1
ATOM 2447 O O . ILE A 1 303 ? 4.91 19.297 19.984 1 91.56 303 ILE A O 1
ATOM 2451 N N . PRO A 1 304 ? 6.387 20.875 19.281 1 90.12 304 PRO A N 1
ATOM 2452 C CA . PRO A 1 304 ? 5.789 21.875 20.156 1 90.12 304 PRO A CA 1
ATOM 2453 C C . PRO A 1 304 ? 4.312 22.125 19.859 1 90.12 304 PRO A C 1
ATOM 2455 O O . PRO A 1 304 ? 3.941 22.344 18.703 1 90.12 304 PRO A O 1
ATOM 2458 N N . GLY A 1 305 ? 3.508 22.062 20.875 1 88 305 GLY A N 1
ATOM 2459 C CA . GLY A 1 305 ? 2.09 22.344 20.719 1 88 305 GLY A CA 1
ATOM 2460 C C . GLY A 1 305 ? 1.287 21.125 20.281 1 88 305 GLY A C 1
ATOM 2461 O O . GLY A 1 305 ? 0.105 21.25 19.953 1 88 305 GLY A O 1
ATOM 2462 N N . SER A 1 306 ? 1.854 19.953 20.266 1 87.06 306 SER A N 1
ATOM 2463 C CA . SER A 1 306 ? 1.184 18.781 19.719 1 87.06 306 SER A CA 1
ATOM 2464 C C . SER A 1 306 ? 0.263 18.141 20.75 1 87.06 306 SER A C 1
ATOM 2466 O O . SER A 1 306 ? -0.46 17.188 20.438 1 87.06 306 SER A O 1
ATOM 2468 N N . ARG A 1 307 ? 0.241 18.625 21.906 1 84.62 307 ARG A N 1
ATOM 2469 C CA . ARG A 1 307 ? -0.5 18 23 1 84.62 307 ARG A CA 1
ATOM 2470 C C . ARG A 1 307 ? -1.978 17.844 22.641 1 84.62 307 ARG A C 1
ATOM 2472 O O . ARG A 1 307 ? -2.619 16.859 23.016 1 84.62 307 ARG A O 1
ATOM 2479 N N . GLY A 1 308 ? -2.447 18.766 21.891 1 86 308 GLY A N 1
ATOM 2480 C CA . GLY A 1 308 ? -3.865 18.75 21.562 1 86 308 GLY A CA 1
ATOM 2481 C C . GLY A 1 308 ? -4.219 17.781 20.453 1 86 308 GLY A C 1
ATOM 2482 O O . GLY A 1 308 ? -5.391 17.469 20.266 1 86 308 GLY A O 1
ATOM 2483 N N . PHE A 1 309 ? -3.191 17.172 19.797 1 89.94 309 PHE A N 1
ATOM 2484 C CA . PHE A 1 309 ? -3.43 16.328 18.641 1 89.94 309 PHE A CA 1
ATOM 2485 C C . PHE A 1 309 ? -3.066 14.875 18.953 1 89.94 309 PHE A C 1
ATOM 2487 O O . PHE A 1 309 ? -3.438 13.969 18.203 1 89.94 309 PHE A O 1
ATOM 2494 N N . ARG A 1 310 ? -2.469 14.648 19.984 1 92.94 310 ARG A N 1
ATOM 2495 C CA . ARG A 1 310 ? -1.911 13.32 20.234 1 92.94 310 ARG A CA 1
ATOM 2496 C C . ARG A 1 310 ? -2.982 12.359 20.734 1 92.94 310 ARG A C 1
ATOM 2498 O O . ARG A 1 310 ? -3.848 12.742 21.531 1 92.94 310 ARG A O 1
ATOM 2505 N N . THR A 1 311 ? -2.914 11.164 20.297 1 95.44 311 THR A N 1
ATOM 2506 C CA . THR A 1 311 ? -3.77 10.062 20.719 1 95.44 311 THR A CA 1
ATOM 2507 C C . THR A 1 311 ? -2.939 8.953 21.359 1 95.44 311 THR A C 1
ATOM 2509 O O . THR A 1 311 ? -1.735 8.852 21.125 1 95.44 311 THR A O 1
ATOM 2512 N N . PRO A 1 312 ? -3.609 8.227 22.281 1 95.88 312 PRO A N 1
ATOM 2513 C CA . PRO A 1 312 ? -2.875 7.059 22.766 1 95.88 312 PRO A CA 1
ATOM 2514 C C . PRO A 1 312 ? -2.395 6.156 21.625 1 95.88 312 PRO A C 1
ATOM 2516 O O . PRO A 1 312 ? -3.074 6.023 20.609 1 95.88 312 PRO A O 1
ATOM 2519 N N . LEU A 1 313 ? -1.223 5.574 21.844 1 96.75 313 LEU A N 1
ATOM 2520 C CA . LEU A 1 313 ? -0.67 4.645 20.859 1 96.75 313 LEU A CA 1
ATOM 2521 C C . LEU A 1 313 ? -1.687 3.566 20.5 1 96.75 313 LEU A C 1
ATOM 2523 O O . LEU A 1 313 ? -1.817 3.195 19.328 1 96.75 313 LEU A O 1
ATOM 2527 N N . ALA A 1 314 ? -2.463 3.086 21.422 1 97.25 314 ALA A N 1
ATOM 2528 C CA . ALA A 1 314 ? -3.445 2.018 21.25 1 97.25 314 ALA A CA 1
ATOM 2529 C C . ALA A 1 314 ? -4.496 2.395 20.203 1 97.25 314 ALA A C 1
ATOM 2531 O O . ALA A 1 314 ? -5.008 1.531 19.5 1 97.25 314 ALA A O 1
ATOM 2532 N N . ARG A 1 315 ? -4.781 3.648 20.141 1 97.12 315 ARG A N 1
ATOM 2533 C CA . ARG A 1 315 ? -5.848 4.109 19.266 1 97.12 315 ARG A CA 1
ATOM 2534 C C . ARG A 1 315 ? -5.527 3.795 17.797 1 97.12 315 ARG A C 1
ATOM 2536 O O . ARG A 1 315 ? -6.402 3.35 17.062 1 97.12 315 ARG A O 1
ATOM 2543 N N . GLY A 1 316 ? -4.309 4.059 17.375 1 97.75 316 GLY A N 1
ATOM 2544 C CA . GLY A 1 316 ? -3.906 3.709 16.031 1 97.75 316 GLY A CA 1
ATOM 2545 C C . GLY A 1 316 ? -4.027 2.227 15.727 1 97.75 316 GLY A C 1
ATOM 2546 O O . GLY A 1 316 ? -4.477 1.838 14.648 1 97.75 316 GLY A O 1
ATOM 2547 N N . ILE A 1 317 ? -3.684 1.373 16.703 1 97.12 317 ILE A N 1
ATOM 2548 C CA . ILE A 1 317 ? -3.766 -0.076 16.547 1 97.12 317 ILE A CA 1
ATOM 2549 C C . ILE A 1 317 ? -5.223 -0.5 16.406 1 97.12 317 ILE A C 1
ATOM 2551 O O . ILE A 1 317 ? -5.562 -1.279 15.516 1 97.12 317 ILE A O 1
ATOM 2555 N N . GLU A 1 318 ? -6.059 0.074 17.25 1 97.5 318 GLU A N 1
ATOM 2556 C CA . GLU A 1 318 ? -7.48 -0.245 17.266 1 97.5 318 GLU A CA 1
ATOM 2557 C C . GLU A 1 318 ? -8.133 0.111 15.922 1 97.5 318 GLU A C 1
ATOM 2559 O O . GLU A 1 318 ? -8.977 -0.631 15.422 1 97.5 318 GLU A O 1
ATOM 2564 N N . ILE A 1 319 ? -7.738 1.21 15.398 1 98.31 319 ILE A N 1
ATOM 2565 C CA . ILE A 1 319 ? -8.312 1.681 14.141 1 98.31 319 ILE A CA 1
ATOM 2566 C C . ILE A 1 319 ? -7.938 0.721 13.016 1 98.31 319 ILE A C 1
ATOM 2568 O O . ILE A 1 319 ? -8.797 0.3 12.234 1 98.31 319 ILE A O 1
ATOM 2572 N N . VAL A 1 320 ? -6.703 0.347 12.906 1 97.44 320 VAL A N 1
ATOM 2573 C CA . VAL A 1 320 ? -6.258 -0.564 11.859 1 97.44 320 VAL A CA 1
ATOM 2574 C C . VAL A 1 320 ? -6.918 -1.929 12.047 1 97.44 320 VAL A C 1
ATOM 2576 O O . VAL A 1 320 ? -7.336 -2.559 11.07 1 97.44 320 VAL A O 1
ATOM 2579 N N . GLU A 1 321 ? -7.008 -2.365 13.289 1 96.94 321 GLU A N 1
ATOM 2580 C CA . GLU A 1 321 ? -7.691 -3.621 13.578 1 96.94 321 GLU A CA 1
ATOM 2581 C C . GLU A 1 321 ? -9.141 -3.584 13.102 1 96.94 321 GLU A C 1
ATOM 2583 O O . GLU A 1 321 ? -9.633 -4.543 12.508 1 96.94 321 GLU A O 1
ATOM 2588 N N . TYR A 1 322 ? -9.766 -2.477 13.367 1 97.44 322 TYR A N 1
ATOM 2589 C CA . TYR A 1 322 ? -11.164 -2.297 12.977 1 97.44 322 TYR A CA 1
ATOM 2590 C C . TYR A 1 322 ? -11.32 -2.355 11.469 1 97.44 322 TYR A C 1
ATOM 2592 O O . TYR A 1 322 ? -12.289 -2.93 10.961 1 97.44 322 TYR A O 1
ATOM 2600 N N . MET A 1 323 ? -10.422 -1.866 10.75 1 97.88 323 MET A N 1
ATOM 2601 C CA . MET A 1 323 ? -10.523 -1.725 9.305 1 97.88 323 MET A CA 1
ATOM 2602 C C . MET A 1 323 ? -10.312 -3.066 8.609 1 97.88 323 MET A C 1
ATOM 2604 O O . MET A 1 323 ? -10.859 -3.307 7.531 1 97.88 323 MET A O 1
ATOM 2608 N N . ARG A 1 324 ? -9.492 -3.924 9.219 1 97.38 324 ARG A N 1
ATOM 2609 C CA . ARG A 1 324 ? -9.234 -5.227 8.617 1 97.38 324 ARG A CA 1
ATOM 2610 C C . ARG A 1 324 ? -10.516 -6.039 8.492 1 97.38 324 ARG A C 1
ATOM 2612 O O . ARG A 1 324 ? -11.266 -6.188 9.461 1 97.38 324 ARG A O 1
ATOM 2619 N N . GLY A 1 325 ? -10.789 -6.5 7.238 1 95.5 325 GLY A N 1
ATOM 2620 C CA . GLY A 1 325 ? -12 -7.254 6.961 1 95.5 325 GLY A CA 1
ATOM 2621 C C . GLY A 1 325 ? -13.148 -6.383 6.48 1 95.5 325 GLY A C 1
ATOM 2622 O O . GLY A 1 325 ? -14.148 -6.891 5.973 1 95.5 325 GLY A O 1
ATOM 2623 N N . LYS A 1 326 ? -12.93 -5.066 6.559 1 96.94 326 LYS A N 1
ATOM 2624 C CA . LYS A 1 326 ? -14.023 -4.172 6.191 1 96.94 326 LYS A CA 1
ATOM 2625 C C . LYS A 1 326 ? -13.68 -3.381 4.93 1 96.94 326 LYS A C 1
ATOM 2627 O O . LYS A 1 326 ? -14.555 -2.744 4.34 1 96.94 326 LYS A O 1
ATOM 2632 N N . ILE A 1 327 ? -12.5 -3.398 4.527 1 98.06 327 ILE A N 1
ATOM 2633 C CA . ILE A 1 327 ? -12 -2.754 3.318 1 98.06 327 ILE A CA 1
ATOM 2634 C C . ILE A 1 327 ? -10.844 -3.568 2.738 1 98.06 327 ILE A C 1
ATOM 2636 O O . ILE A 1 327 ? -10.195 -4.328 3.455 1 98.06 327 ILE A O 1
ATOM 2640 N N . GLY A 1 328 ? -10.68 -3.537 1.453 1 96.94 328 GLY A N 1
ATOM 2641 C CA . GLY A 1 328 ? -9.531 -4.219 0.873 1 96.94 328 GLY A CA 1
ATOM 2642 C C . GLY A 1 328 ? -8.211 -3.764 1.458 1 96.94 328 GLY A C 1
ATOM 2643 O O . GLY A 1 328 ? -8.078 -2.621 1.901 1 96.94 328 GLY A O 1
ATOM 2644 N N . GLY A 1 329 ? -7.227 -4.633 1.46 1 97.06 329 GLY A N 1
ATOM 2645 C CA . GLY A 1 329 ? -5.941 -4.355 2.08 1 97.06 329 GLY A CA 1
ATOM 2646 C C . GLY A 1 329 ? -5.273 -3.107 1.533 1 97.06 329 GLY A C 1
ATOM 2647 O O . GLY A 1 329 ? -4.508 -2.447 2.238 1 97.06 329 GLY A O 1
ATOM 2648 N N . MET A 1 330 ? -5.535 -2.73 0.28 1 97.5 330 MET A N 1
ATOM 2649 C CA . MET A 1 330 ? -4.945 -1.547 -0.337 1 97.5 330 MET A CA 1
ATOM 2650 C C . MET A 1 330 ? -5.48 -0.272 0.308 1 97.5 330 MET A C 1
ATOM 2652 O O . MET A 1 330 ? -4.938 0.812 0.093 1 97.5 330 MET A O 1
ATOM 2656 N N . GLY A 1 331 ? -6.562 -0.424 1.087 1 98.44 331 GLY A N 1
ATOM 2657 C CA . GLY A 1 331 ? -7.145 0.715 1.78 1 98.44 331 GLY A CA 1
ATOM 2658 C C . GLY A 1 331 ? -6.797 0.757 3.256 1 98.44 331 GLY A C 1
ATOM 2659 O O . GLY A 1 331 ? -7.297 1.605 3.994 1 98.44 331 GLY A O 1
ATOM 2660 N N . ILE A 1 332 ? -6.008 -0.128 3.746 1 98.31 332 ILE A N 1
ATOM 2661 C CA . ILE A 1 332 ? -5.605 -0.156 5.148 1 98.31 332 ILE A CA 1
ATOM 2662 C C . ILE A 1 332 ? -4.203 0.427 5.297 1 98.31 332 ILE A C 1
ATOM 2664 O O . ILE A 1 332 ? -3.23 -0.143 4.797 1 98.31 332 ILE A O 1
ATOM 2668 N N . PRO A 1 333 ? -4.055 1.547 5.941 1 98.31 333 PRO A N 1
ATOM 2669 C CA . PRO A 1 333 ? -2.725 2.143 6.094 1 98.31 333 PRO A CA 1
ATOM 2670 C C . PRO A 1 333 ? -1.847 1.379 7.082 1 98.31 333 PRO A C 1
ATOM 2672 O O . PRO A 1 333 ? -2.359 0.652 7.938 1 98.31 333 PRO A O 1
ATOM 2675 N N . GLN A 1 334 ? -0.568 1.476 6.875 1 97.44 334 GLN A N 1
ATOM 2676 C CA . GLN A 1 334 ? 0.373 1.034 7.898 1 97.44 334 GLN A CA 1
ATOM 2677 C C . GLN A 1 334 ? 0.474 2.055 9.031 1 97.44 334 GLN A C 1
ATOM 2679 O O . GLN A 1 334 ? 0.828 3.213 8.797 1 97.44 334 GLN A O 1
ATOM 2684 N N . PHE A 1 335 ? 0.051 1.602 10.234 1 98.31 335 PHE A N 1
ATOM 2685 C CA . PHE A 1 335 ? 0.253 2.48 11.375 1 98.31 335 PHE A CA 1
ATOM 2686 C C . PHE A 1 335 ? 1.729 2.553 11.75 1 98.31 335 PHE A C 1
ATOM 2688 O O . PHE A 1 335 ? 2.348 1.529 12.055 1 98.31 335 PHE A O 1
ATOM 2695 N N . VAL A 1 336 ? 2.299 3.836 11.719 1 97.75 336 VAL A N 1
ATOM 2696 C CA . VAL A 1 336 ? 3.748 3.949 11.852 1 97.75 336 VAL A CA 1
ATOM 2697 C C . VAL A 1 336 ? 4.09 4.941 12.953 1 97.75 336 VAL A C 1
ATOM 2699 O O . VAL A 1 336 ? 3.395 5.945 13.133 1 97.75 336 VAL A O 1
ATOM 2702 N N . ASN A 1 337 ? 5.078 4.609 13.688 1 96.31 337 ASN A N 1
ATOM 2703 C CA . ASN A 1 337 ? 5.75 5.516 14.609 1 96.31 337 ASN A CA 1
ATOM 2704 C C . ASN A 1 337 ? 7.141 5.898 14.109 1 96.31 337 ASN A C 1
ATOM 2706 O O . ASN A 1 337 ? 7.98 5.027 13.867 1 96.31 337 ASN A O 1
ATOM 2710 N N . ASP A 1 338 ? 7.301 7.133 13.805 1 95.62 338 ASP A N 1
ATOM 2711 C CA . ASP A 1 338 ? 8.633 7.625 13.477 1 95.62 338 ASP A CA 1
ATOM 2712 C C . ASP A 1 338 ? 9.445 7.887 14.742 1 95.62 338 ASP A C 1
ATOM 2714 O O . ASP A 1 338 ? 9.188 8.852 15.469 1 95.62 338 ASP A O 1
ATOM 2718 N N . LEU A 1 339 ? 10.414 7.125 14.977 1 95.69 339 LEU A N 1
ATOM 2719 C CA . LEU A 1 339 ? 11.086 7.086 16.281 1 95.69 339 LEU A CA 1
ATOM 2720 C C . LEU A 1 339 ? 11.93 8.336 16.484 1 95.69 339 LEU A C 1
ATOM 2722 O O . LEU A 1 339 ? 12.648 8.766 15.578 1 95.69 339 LEU A O 1
ATOM 2726 N N . PRO A 1 340 ? 11.859 8.906 17.641 1 91.81 340 PRO A N 1
ATOM 2727 C CA . PRO A 1 340 ? 12.68 10.078 17.953 1 91.81 340 PRO A CA 1
ATOM 2728 C C . PRO A 1 340 ? 14.172 9.812 17.797 1 91.81 340 PRO A C 1
ATOM 2730 O O . PRO A 1 340 ? 14.609 8.664 17.828 1 91.81 340 PRO 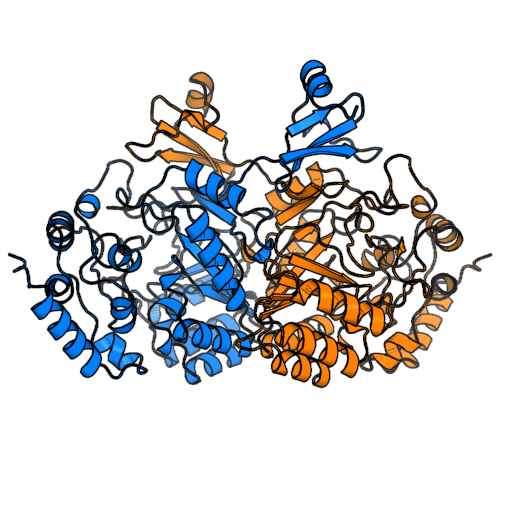A O 1
ATOM 2733 N N . GLY A 1 341 ? 14.883 10.852 17.562 1 89.44 341 GLY A N 1
ATOM 2734 C CA . GLY A 1 341 ? 16.328 10.75 17.5 1 89.44 341 GLY A CA 1
ATOM 2735 C C . GLY A 1 341 ? 16.828 10.125 16.219 1 89.44 341 GLY A C 1
ATOM 2736 O O . GLY A 1 341 ? 17.969 9.648 16.141 1 89.44 341 GLY A O 1
ATOM 2737 N N . GLY A 1 342 ? 15.938 10.039 15.312 1 90.12 342 GLY A N 1
ATOM 2738 C CA . GLY A 1 342 ? 16.344 9.492 14.031 1 90.12 342 GLY A CA 1
ATOM 2739 C C . GLY A 1 342 ? 16.297 7.977 13.984 1 90.12 342 GLY A C 1
ATOM 2740 O O . GLY A 1 342 ? 17.141 7.344 13.336 1 90.12 342 GLY A O 1
ATOM 2741 N N . GLY A 1 343 ? 15.43 7.391 14.672 1 93.12 343 GLY A N 1
ATOM 2742 C CA . GLY A 1 343 ? 15.328 5.941 14.734 1 93.12 343 GLY A CA 1
ATOM 2743 C C . GLY A 1 343 ? 14.633 5.34 13.531 1 93.12 343 GLY A C 1
ATOM 2744 O O . GLY A 1 343 ? 14.719 4.133 13.289 1 93.12 343 GLY A O 1
ATOM 2745 N N . GLY A 1 344 ? 13.977 6.227 12.773 1 94.94 344 GLY A N 1
ATOM 2746 C CA . GLY A 1 344 ? 13.281 5.742 11.594 1 94.94 344 GLY A CA 1
ATOM 2747 C C . GLY A 1 344 ? 11.883 5.246 11.883 1 94.94 344 GLY A C 1
ATOM 2748 O O . GLY A 1 344 ? 11.492 5.121 13.047 1 94.94 344 GLY A O 1
ATOM 2749 N N . LYS A 1 345 ? 11.188 4.91 10.859 1 97.31 345 LYS A N 1
ATOM 2750 C CA . LYS A 1 345 ? 9.789 4.504 10.969 1 97.31 345 LYS A CA 1
ATOM 2751 C C . LYS A 1 345 ? 9.672 3.01 11.258 1 97.31 345 LYS A C 1
ATOM 2753 O O . LYS A 1 345 ? 10.312 2.191 10.594 1 97.31 345 LYS A O 1
ATOM 2758 N N . ILE A 1 346 ? 8.828 2.68 12.203 1 96.75 346 ILE A N 1
ATOM 2759 C CA . ILE A 1 346 ? 8.43 1.302 12.477 1 96.75 346 ILE A CA 1
ATOM 2760 C C . ILE A 1 346 ? 6.914 1.175 12.398 1 96.75 346 ILE A C 1
ATOM 2762 O O . ILE A 1 346 ? 6.195 2.172 12.492 1 96.75 346 ILE A O 1
ATOM 2766 N N . THR A 1 347 ? 6.449 -0.036 12.133 1 96.62 347 THR A N 1
ATOM 2767 C CA . THR A 1 347 ? 5.012 -0.288 12.07 1 96.62 347 THR A CA 1
ATOM 2768 C C . THR A 1 347 ? 4.531 -0.98 13.344 1 96.62 347 THR A C 1
ATOM 2770 O O . THR A 1 347 ? 5.27 -1.761 13.945 1 96.62 347 THR A O 1
ATOM 2773 N N . ILE A 1 348 ? 3.367 -0.633 13.703 1 95.12 348 ILE A N 1
ATOM 2774 C CA . ILE A 1 348 ? 2.68 -1.273 14.82 1 95.12 348 ILE A CA 1
ATOM 2775 C C . ILE A 1 348 ? 1.288 -1.721 14.383 1 95.12 348 ILE A C 1
ATOM 2777 O O . ILE A 1 348 ? 0.589 -0.993 13.672 1 95.12 348 ILE A O 1
ATOM 2781 N N . GLY A 1 349 ? 0.928 -2.936 14.711 1 91.12 349 GLY A N 1
ATOM 2782 C CA . GLY A 1 349 ? -0.365 -3.449 14.289 1 91.12 349 GLY A CA 1
ATOM 2783 C C . GLY A 1 349 ? -0.987 -4.402 15.289 1 91.12 349 GLY A C 1
ATOM 2784 O O . GLY A 1 349 ? -0.427 -4.637 16.359 1 91.12 349 GLY A O 1
ATOM 2785 N N . ALA A 1 350 ? -2.166 -4.844 14.938 1 91.06 350 ALA A N 1
ATOM 2786 C CA . ALA A 1 350 ? -2.877 -5.82 15.758 1 91.06 350 ALA A CA 1
ATOM 2787 C C . ALA A 1 350 ? -2.188 -7.18 15.719 1 91.06 350 ALA A C 1
ATOM 2789 O O . ALA A 1 350 ? -1.497 -7.504 14.75 1 91.06 350 ALA A O 1
ATOM 2790 N N . ASN A 1 351 ? -2.41 -7.855 16.75 1 90.88 351 ASN A N 1
ATOM 2791 C CA . ASN A 1 351 ? -1.847 -9.203 16.812 1 90.88 351 ASN A CA 1
ATOM 2792 C C . ASN A 1 351 ? -2.902 -10.266 16.516 1 90.88 351 ASN A C 1
ATOM 2794 O O . ASN A 1 351 ? -3.75 -10.547 17.375 1 90.88 351 ASN A O 1
ATOM 2798 N N . TRP A 1 352 ? -2.791 -10.891 15.391 1 95.19 352 TRP A N 1
ATOM 2799 C CA . TRP A 1 352 ? -3.717 -11.938 14.969 1 95.19 352 TRP A CA 1
ATOM 2800 C C . TRP A 1 352 ? -3.125 -13.32 15.219 1 95.19 352 TRP A C 1
ATOM 2802 O O . TRP A 1 352 ? -3.84 -14.328 15.18 1 95.19 352 TRP A O 1
ATOM 2812 N N . TYR A 1 353 ? -1.87 -13.375 15.328 1 95.75 353 TYR A N 1
ATOM 2813 C CA . TYR A 1 353 ? -1.136 -14.617 15.555 1 95.75 353 TYR A CA 1
ATOM 2814 C C . TYR A 1 353 ? -1.063 -14.938 17.047 1 95.75 353 TYR A C 1
ATOM 2816 O O . TYR A 1 353 ? -0.429 -14.219 17.812 1 95.75 353 TYR A O 1
ATOM 2824 N N . LEU A 1 354 ? -1.661 -16.047 17.422 1 94.69 354 LEU A N 1
ATOM 2825 C CA . LEU A 1 354 ? -1.791 -16.359 18.844 1 94.69 354 LEU A CA 1
ATOM 2826 C C . LEU A 1 354 ? -0.636 -17.25 19.312 1 94.69 354 LEU A C 1
ATOM 2828 O O . LEU A 1 354 ? -0.338 -17.297 20.5 1 94.69 354 LEU A O 1
ATOM 2832 N N . GLY A 1 355 ? -0.059 -17.969 18.375 1 96 355 GLY A N 1
ATOM 2833 C CA . GLY A 1 355 ? 1.088 -18.766 18.766 1 96 355 GLY A CA 1
ATOM 2834 C C . GLY A 1 355 ? 1.179 -20.094 18.047 1 96 355 GLY A C 1
ATOM 2835 O O . GLY A 1 355 ? 0.494 -20.297 17.031 1 96 355 GLY A O 1
ATOM 2836 N N . PHE A 1 356 ? 2.135 -20.953 18.5 1 97.38 356 PHE A N 1
ATOM 2837 C CA . PHE A 1 356 ? 2.482 -22.234 17.891 1 97.38 356 PHE A CA 1
ATOM 2838 C C . PHE A 1 356 ? 2.305 -23.375 18.891 1 97.38 356 PHE A C 1
ATOM 2840 O O . PHE A 1 356 ? 2.797 -23.297 20.016 1 97.38 356 PHE A O 1
ATOM 2847 N N . TYR A 1 357 ? 1.56 -24.391 18.5 1 96.94 357 TYR A N 1
ATOM 2848 C CA . TYR A 1 357 ? 1.413 -25.578 19.328 1 96.94 357 TYR A CA 1
ATOM 2849 C C . TYR A 1 357 ? 2.355 -26.688 18.875 1 96.94 357 TYR A C 1
ATOM 2851 O O . TYR A 1 357 ? 2.111 -27.328 17.844 1 96.94 357 TYR A O 1
ATOM 2859 N N . PRO A 1 358 ? 3.355 -27 19.609 1 95.38 358 PRO A N 1
ATOM 2860 C CA . PRO A 1 358 ? 4.43 -27.875 19.141 1 95.38 358 PRO A CA 1
ATOM 2861 C C . PRO A 1 358 ? 3.963 -29.312 18.906 1 95.38 358 PRO A C 1
ATOM 2863 O O . PRO A 1 358 ? 4.445 -29.984 17.984 1 95.38 358 PRO A O 1
ATOM 2866 N N . LYS A 1 359 ? 3.051 -29.875 19.672 1 94.88 359 LYS A N 1
ATOM 2867 C CA . LYS A 1 359 ? 2.682 -31.281 19.594 1 94.88 359 LYS A CA 1
ATOM 2868 C C . LYS A 1 359 ? 2.059 -31.625 18.25 1 94.88 359 LYS A C 1
ATOM 2870 O O . LYS A 1 359 ? 2.281 -32.719 17.719 1 94.88 359 LYS A O 1
ATOM 2875 N N . THR A 1 360 ? 1.301 -30.75 17.703 1 93.44 360 THR A N 1
ATOM 2876 C CA . THR A 1 360 ? 0.678 -31 16.406 1 93.44 360 THR A CA 1
ATOM 2877 C C . THR A 1 360 ? 1.327 -30.141 15.328 1 93.44 360 THR A C 1
ATOM 2879 O O . THR A 1 360 ? 0.947 -30.234 14.156 1 93.44 360 THR A O 1
ATOM 2882 N N . ARG A 1 361 ? 2.248 -29.25 15.719 1 94.5 361 ARG A N 1
ATOM 2883 C CA . ARG A 1 361 ? 2.977 -28.359 14.828 1 94.5 361 ARG A CA 1
ATOM 2884 C C . ARG A 1 361 ? 2.02 -27.438 14.078 1 94.5 361 ARG A C 1
ATOM 2886 O O . ARG A 1 361 ? 2.111 -27.312 12.852 1 94.5 361 ARG A O 1
ATOM 2893 N N . GLN A 1 362 ? 1.147 -26.875 14.812 1 95.25 362 GLN A N 1
ATOM 2894 C CA . GLN A 1 362 ? 0.142 -26 14.211 1 95.25 362 GLN A CA 1
ATOM 2895 C C . GLN A 1 362 ? 0.243 -24.578 14.758 1 95.25 362 GLN A C 1
ATOM 2897 O O . GLN A 1 362 ? 0.52 -24.391 15.945 1 95.25 362 GLN A O 1
ATOM 2902 N N . HIS A 1 363 ? 0.078 -23.672 13.828 1 95.88 363 HIS A N 1
ATOM 2903 C CA . HIS A 1 363 ? -0.101 -22.266 14.195 1 95.88 363 HIS A CA 1
ATOM 2904 C C . HIS A 1 363 ? -1.56 -21.969 14.523 1 95.88 363 HIS A C 1
ATOM 2906 O O . HIS A 1 363 ? -2.469 -22.562 13.938 1 95.88 363 HIS A O 1
ATOM 2912 N N . VAL A 1 364 ? -1.768 -21.016 15.438 1 96.44 364 VAL A N 1
ATOM 2913 C CA . VAL A 1 364 ? -3.107 -20.609 15.844 1 96.44 364 VAL A CA 1
ATOM 2914 C C . VAL A 1 364 ? -3.307 -19.125 15.562 1 96.44 364 VAL A C 1
ATOM 2916 O O . VAL A 1 364 ? -2.479 -18.297 15.945 1 96.44 364 VAL A O 1
ATOM 2919 N N . PHE A 1 365 ? -4.418 -18.828 14.836 1 96.69 365 PHE A N 1
ATOM 2920 C CA . PHE A 1 365 ? -4.727 -17.453 14.43 1 96.69 365 PHE A CA 1
ATOM 2921 C C . PHE A 1 365 ? -6.156 -17.094 14.812 1 96.69 365 PHE A C 1
ATOM 2923 O O . PHE A 1 365 ? -7.02 -17.969 14.922 1 96.69 365 PHE A O 1
ATOM 2930 N N . ARG A 1 366 ? -6.387 -15.836 15.023 1 95.56 366 ARG A N 1
ATOM 2931 C CA . ARG A 1 366 ? -7.738 -15.305 15.156 1 95.56 366 ARG A CA 1
ATOM 2932 C C . ARG A 1 366 ? -8.148 -14.516 13.922 1 95.56 366 ARG A C 1
ATOM 2934 O O . ARG A 1 366 ? -7.41 -13.641 13.469 1 95.56 366 ARG A O 1
ATOM 2941 N N . SER A 1 367 ? -9.289 -14.859 13.406 1 95.5 367 SER A N 1
ATOM 2942 C CA . SER A 1 367 ? -9.797 -14.18 12.219 1 95.5 367 SER A CA 1
ATOM 2943 C C . SER A 1 367 ? -10.203 -12.742 12.539 1 95.5 367 SER A C 1
ATOM 2945 O O . SER A 1 367 ? -10.859 -12.492 13.555 1 95.5 367 SER A O 1
ATOM 2947 N N . ALA A 1 368 ? -9.805 -11.844 11.648 1 92.38 368 ALA A N 1
ATOM 2948 C CA . ALA A 1 368 ? -10.242 -10.453 11.773 1 92.38 368 ALA A CA 1
ATOM 2949 C C . ALA A 1 368 ? -11.711 -10.305 11.406 1 92.38 368 ALA A C 1
ATOM 2951 O O . ALA A 1 368 ? -12.383 -9.383 11.875 1 92.38 368 ALA A O 1
ATOM 2952 N N . VAL A 1 369 ? -12.203 -11.211 10.617 1 90.62 369 VAL A N 1
ATOM 2953 C CA . VAL A 1 369 ? -13.539 -11.109 10.055 1 90.62 369 VAL A CA 1
ATOM 2954 C C . VAL A 1 369 ? -14.547 -11.805 10.977 1 90.62 369 VAL A C 1
ATOM 2956 O O . VAL A 1 369 ? -15.516 -11.188 11.422 1 90.62 369 VAL A O 1
ATOM 2959 N N . THR A 1 370 ? -14.219 -13.031 11.336 1 92 370 THR A N 1
ATOM 2960 C CA . THR A 1 370 ? -15.188 -13.844 12.055 1 92 370 THR A CA 1
ATOM 2961 C C . THR A 1 370 ? -14.852 -13.898 13.547 1 92 370 THR A C 1
ATOM 2963 O O . THR A 1 370 ? -15.672 -14.32 14.359 1 92 370 THR A O 1
ATOM 2966 N N . LYS A 1 371 ? -13.711 -13.539 13.891 1 92.81 371 LYS A N 1
ATOM 2967 C CA . LYS A 1 371 ? -13.195 -13.586 15.25 1 92.81 371 LYS A CA 1
ATOM 2968 C C . LYS A 1 371 ? -12.984 -15.023 15.719 1 92.81 371 LYS A C 1
ATOM 2970 O O . LYS A 1 371 ? -12.547 -15.266 16.844 1 92.81 371 LYS A O 1
ATOM 2975 N N . LYS A 1 372 ? -13.172 -15.906 14.844 1 94.19 372 LYS A N 1
ATOM 2976 C CA . LYS A 1 372 ? -12.977 -17.312 15.172 1 94.19 372 LYS A CA 1
ATOM 2977 C C . LYS A 1 372 ? -11.492 -17.688 15.117 1 94.19 372 LYS A C 1
ATOM 2979 O O . LYS A 1 372 ? -10.688 -16.953 14.539 1 94.19 372 LYS A O 1
ATOM 2984 N N . ILE A 1 373 ? -11.25 -18.828 15.719 1 95.56 373 ILE A N 1
ATOM 2985 C CA . ILE A 1 373 ? -9.883 -19.344 15.758 1 95.56 373 ILE A CA 1
ATOM 2986 C C . ILE A 1 373 ? -9.656 -20.281 14.57 1 95.56 373 ILE A C 1
ATOM 2988 O O . ILE A 1 373 ? -10.508 -21.109 14.25 1 95.56 373 ILE A O 1
ATOM 2992 N N . HIS A 1 374 ? -8.578 -20.094 13.914 1 94.88 374 HIS A N 1
ATOM 2993 C CA . HIS A 1 374 ? -8.172 -20.922 12.781 1 94.88 374 HIS A CA 1
ATOM 2994 C C . HIS A 1 374 ? -6.789 -21.531 13.016 1 94.88 374 HIS A C 1
ATOM 2996 O O . HIS A 1 374 ? -5.992 -20.984 13.781 1 94.88 374 HIS A O 1
ATOM 3002 N N . PHE A 1 375 ? -6.531 -22.625 12.297 1 93.38 375 PHE A N 1
ATOM 3003 C CA . PHE A 1 375 ? -5.289 -23.359 12.477 1 93.38 375 PHE A CA 1
ATOM 3004 C C . PHE A 1 375 ? -4.605 -23.609 11.141 1 93.38 375 PHE A C 1
ATOM 3006 O O . PHE A 1 375 ? -5.27 -23.703 10.102 1 93.38 375 PHE A O 1
ATOM 3013 N N . SER A 1 376 ? -3.318 -23.656 11.156 1 92.88 376 SER A N 1
ATOM 3014 C CA . SER A 1 376 ? -2.529 -24 9.977 1 92.88 376 SER A CA 1
ATOM 3015 C C . SER A 1 376 ? -1.26 -24.75 10.367 1 92.88 376 SER A C 1
ATOM 3017 O O . SER A 1 376 ? -0.681 -24.5 11.43 1 92.88 376 SER A O 1
ATOM 3019 N N . PHE A 1 377 ? -0.77 -25.562 9.523 1 92.81 377 PHE A N 1
ATOM 3020 C CA . PHE A 1 377 ? 0.37 -26.422 9.836 1 92.81 377 PHE A CA 1
ATOM 3021 C C . PHE A 1 377 ? 1.678 -25.734 9.445 1 92.81 377 PHE A C 1
ATOM 3023 O O . PHE A 1 377 ? 1.759 -25.094 8.398 1 92.81 377 PHE A O 1
ATOM 3030 N N . GLU A 1 378 ? 2.646 -25.891 10.266 1 94.62 378 GLU A N 1
ATOM 3031 C CA . GLU A 1 378 ? 4.023 -25.594 9.891 1 94.62 378 GLU A CA 1
ATOM 3032 C C . GLU A 1 378 ? 4.551 -26.594 8.875 1 94.62 378 GLU A C 1
ATOM 3034 O O . GLU A 1 378 ? 4.273 -27.797 8.977 1 94.62 378 GLU A O 1
ATOM 3039 N N . PRO A 1 379 ? 5.238 -26.094 7.871 1 91.81 379 PRO A N 1
ATOM 3040 C CA . PRO A 1 379 ? 5.727 -27.047 6.863 1 91.81 379 PRO A CA 1
ATOM 3041 C C . PRO A 1 379 ? 6.609 -28.141 7.457 1 91.81 379 PRO A C 1
ATOM 3043 O O . PRO A 1 379 ? 7.391 -27.875 8.375 1 91.81 379 PRO A O 1
ATOM 3046 N N . ILE A 1 380 ? 6.531 -29.281 6.844 1 86.69 380 ILE A N 1
ATOM 3047 C CA . ILE A 1 380 ? 7.355 -30.406 7.266 1 86.69 380 ILE A CA 1
ATOM 3048 C C . ILE A 1 380 ? 8.828 -30.078 7.043 1 86.69 380 ILE A C 1
ATOM 3050 O O . ILE A 1 380 ? 9.203 -29.516 6.012 1 86.69 380 ILE A O 1
ATOM 3054 N N . GLY A 1 381 ? 9.594 -30.359 8.016 1 87.06 381 GLY A N 1
ATOM 3055 C CA . GLY A 1 381 ? 11.031 -30.156 7.891 1 87.06 381 GLY A CA 1
ATOM 3056 C C . GLY A 1 381 ? 11.484 -28.781 8.375 1 87.06 381 GLY A C 1
ATOM 3057 O O . GLY A 1 381 ? 12.68 -28.5 8.414 1 87.06 381 GLY A O 1
ATOM 3058 N N . SER A 1 382 ? 10.516 -27.953 8.711 1 92 382 SER A N 1
ATOM 3059 C CA . SER A 1 382 ? 10.859 -26.625 9.227 1 92 382 SER A CA 1
ATOM 3060 C C . SER A 1 382 ? 11.656 -26.734 10.523 1 92 382 SER A C 1
ATOM 3062 O O . SER A 1 382 ? 11.367 -27.578 11.367 1 92 382 SER A O 1
ATOM 3064 N N . ASN A 1 383 ? 12.68 -25.859 10.664 1 92.81 383 ASN A N 1
ATOM 3065 C CA . ASN A 1 383 ? 13.484 -25.781 11.875 1 92.81 383 ASN A CA 1
ATOM 3066 C C . ASN A 1 383 ? 13.305 -24.438 12.586 1 92.81 383 ASN A C 1
ATOM 3068 O O . ASN A 1 383 ? 14.188 -23.984 13.312 1 92.81 383 ASN A O 1
ATOM 3072 N N . LYS A 1 384 ? 12.148 -23.797 12.383 1 95.69 384 LYS A N 1
ATOM 3073 C CA . LYS A 1 384 ? 11.961 -22.438 12.898 1 95.69 384 LYS A CA 1
ATOM 3074 C C . LYS A 1 384 ? 10.984 -22.438 14.07 1 95.69 384 LYS A C 1
ATOM 3076 O O . LYS A 1 384 ? 10.453 -21.391 14.438 1 95.69 384 LYS A O 1
ATOM 3081 N N . GLU A 1 385 ? 10.805 -23.5 14.703 1 94.38 385 GLU A N 1
ATOM 3082 C CA . GLU A 1 385 ? 9.781 -23.609 15.742 1 94.38 385 GLU A CA 1
ATOM 3083 C C . GLU A 1 385 ? 10.117 -22.719 16.938 1 94.38 385 GLU A C 1
ATOM 3085 O O . GLU A 1 385 ? 9.219 -22.203 17.609 1 94.38 385 GLU A O 1
ATOM 3090 N N . SER A 1 386 ? 11.414 -22.484 17.188 1 94.44 386 SER A N 1
ATOM 3091 C CA . SER A 1 386 ? 11.844 -21.688 18.328 1 94.44 386 SER A CA 1
ATOM 3092 C C . SER A 1 386 ? 11.523 -20.219 18.125 1 94.44 386 SER A C 1
ATOM 3094 O O . SER A 1 386 ? 11.57 -19.422 19.062 1 94.44 386 SER A O 1
ATOM 3096 N N . TYR A 1 387 ? 11.188 -19.859 16.906 1 95 387 TYR A N 1
ATOM 3097 C CA . TYR A 1 387 ? 10.883 -18.484 16.562 1 95 387 TYR A CA 1
ATOM 3098 C C . TYR A 1 387 ? 9.523 -18.078 17.109 1 95 387 TYR A C 1
ATOM 3100 O O . TYR A 1 387 ? 9.266 -16.891 17.344 1 95 387 TYR A O 1
ATOM 3108 N N . TYR A 1 388 ? 8.695 -19.016 17.406 1 95.94 388 TYR A N 1
ATOM 3109 C CA . TYR A 1 388 ? 7.285 -18.734 17.672 1 95.94 388 TYR A CA 1
ATOM 3110 C C . TYR A 1 388 ? 6.988 -18.797 19.172 1 95.94 388 TYR A C 1
ATOM 3112 O O . TYR A 1 388 ? 7.559 -19.625 19.891 1 95.94 388 TYR A O 1
ATOM 3120 N N . PRO A 1 389 ? 6.078 -17.859 19.594 1 94.38 389 PRO A N 1
ATOM 3121 C CA . PRO A 1 389 ? 5.562 -18.078 20.953 1 94.38 389 PRO A CA 1
ATOM 3122 C C . PRO A 1 389 ? 4.809 -19.391 21.094 1 94.38 389 PRO A C 1
ATOM 3124 O O . PRO A 1 389 ? 3.945 -19.703 20.266 1 94.38 389 PRO A O 1
ATOM 3127 N N . LYS A 1 390 ? 4.98 -20.078 22.188 1 96.5 390 LYS A N 1
ATOM 3128 C CA . LYS A 1 390 ? 4.418 -21.422 22.359 1 96.5 390 LYS A CA 1
ATOM 3129 C C . LYS A 1 390 ? 3.061 -21.359 23.062 1 96.5 390 LYS A C 1
ATOM 3131 O O . LYS A 1 390 ? 2.873 -20.578 24 1 96.5 390 LYS A O 1
ATOM 3136 N N . ILE A 1 391 ? 2.23 -22.141 22.547 1 96 391 ILE A N 1
ATOM 3137 C CA . ILE A 1 391 ? 0.925 -22.328 23.172 1 96 391 ILE A CA 1
ATOM 3138 C C . ILE A 1 391 ? 0.966 -23.531 24.109 1 96 391 ILE A C 1
ATOM 3140 O O . ILE A 1 391 ? 1.417 -24.609 23.734 1 96 391 ILE A O 1
ATOM 3144 N N . SER A 1 392 ? 0.402 -23.344 25.312 1 95.75 392 SER A N 1
ATOM 3145 C CA . SER A 1 392 ? 0.372 -24.422 26.297 1 95.75 392 SER A CA 1
ATOM 3146 C C . SER A 1 392 ? -0.735 -25.422 25.984 1 95.75 392 SER A C 1
ATOM 3148 O O . SER A 1 392 ? -1.638 -25.125 25.203 1 95.75 392 SER A O 1
ATOM 3150 N N . ASP A 1 393 ? -0.596 -26.547 26.672 1 95.88 393 ASP A N 1
ATOM 3151 C CA . ASP A 1 393 ? -1.64 -27.562 26.531 1 95.88 393 ASP A CA 1
ATOM 3152 C C . ASP A 1 393 ? -2.992 -27.016 26.984 1 95.88 393 ASP A C 1
ATOM 3154 O O . ASP A 1 393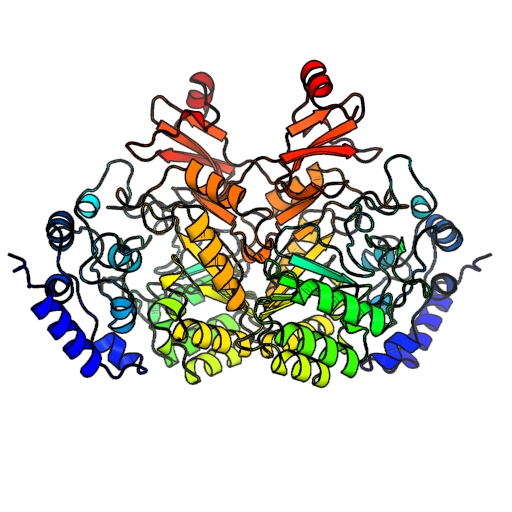 ? -4.023 -27.312 26.375 1 95.88 393 ASP A O 1
ATOM 3158 N N . GLU A 1 394 ? -2.977 -26.281 28.016 1 94.81 394 GLU A N 1
ATOM 3159 C CA . GLU A 1 394 ? -4.207 -25.719 28.562 1 94.81 394 GLU A CA 1
ATOM 3160 C C . GLU A 1 394 ? -4.863 -24.766 27.578 1 94.81 394 GLU A C 1
ATOM 3162 O O . GLU A 1 394 ? -6.074 -24.812 27.359 1 94.81 394 GLU A O 1
ATOM 3167 N N . GLU A 1 395 ? -4.055 -23.953 26.969 1 93.38 395 GLU A N 1
ATOM 3168 C CA . GLU A 1 395 ? -4.566 -23.016 25.984 1 93.38 395 GLU A CA 1
ATOM 3169 C C . GLU A 1 395 ? -5.086 -23.734 24.75 1 93.38 395 GLU A C 1
ATOM 3171 O O . GLU A 1 395 ? -6.129 -23.375 24.203 1 93.38 395 GLU A O 1
ATOM 3176 N N . TRP A 1 396 ? -4.363 -24.672 24.328 1 94.38 396 TRP A N 1
ATOM 3177 C CA . TRP A 1 396 ? -4.723 -25.453 23.141 1 94.38 396 TRP A CA 1
ATOM 3178 C C . TRP A 1 396 ? -6.074 -26.141 23.328 1 94.38 396 TRP A C 1
ATOM 3180 O O . TRP A 1 396 ? -6.887 -26.172 22.406 1 94.38 396 TRP A O 1
ATOM 3190 N N . GLU A 1 397 ? -6.367 -26.609 24.5 1 93.38 397 GLU A N 1
ATOM 3191 C CA . GLU A 1 397 ? -7.613 -27.312 24.781 1 93.38 397 GLU A CA 1
ATOM 3192 C C . GLU A 1 397 ? -8.82 -26.391 24.656 1 93.38 397 GLU A C 1
ATOM 3194 O O . GLU A 1 397 ? -9.922 -26.828 24.328 1 93.38 397 GLU A O 1
ATOM 3199 N N . LYS A 1 398 ? -8.625 -25.156 24.844 1 90.06 398 LYS A N 1
ATOM 3200 C CA . LYS A 1 398 ? -9.695 -24.172 24.75 1 90.06 398 LYS A CA 1
ATOM 3201 C C . LYS A 1 398 ? -10.07 -23.922 23.281 1 90.06 398 LYS A C 1
ATOM 3203 O O . LYS A 1 398 ? -11.188 -23.5 22.984 1 90.06 398 LYS A O 1
ATOM 3208 N N . TRP A 1 399 ? -9.031 -24.141 22.312 1 87.88 399 TRP A N 1
ATOM 3209 C CA . TRP A 1 399 ? -9.211 -23.672 20.953 1 87.88 399 TRP A CA 1
ATOM 3210 C C . TRP A 1 399 ? -9.352 -24.859 19.984 1 87.88 399 TRP A C 1
ATOM 3212 O O . TRP A 1 399 ? -9.836 -24.703 18.875 1 87.88 399 TRP A O 1
ATOM 3222 N N . LYS A 1 400 ? -8.945 -26.016 20.469 1 80.56 400 LYS A N 1
ATOM 3223 C CA . LYS A 1 400 ? -8.797 -27.141 19.562 1 80.56 400 LYS A CA 1
ATOM 3224 C C . LYS A 1 400 ? -10.102 -27.422 18.812 1 80.56 400 LYS A C 1
ATOM 3226 O O . LYS A 1 400 ? -11.188 -27.234 19.375 1 80.56 400 LYS A O 1
ATOM 3231 N N . PRO A 1 401 ? -9.852 -27.641 17.547 1 69.69 401 PRO A N 1
ATOM 3232 C CA . PRO A 1 401 ? -11.039 -27.969 16.75 1 69.69 401 PRO A CA 1
ATOM 3233 C C . PRO A 1 401 ? -11.797 -29.172 17.281 1 69.69 401 PRO A C 1
ATOM 3235 O O . PRO A 1 401 ? -11.18 -30.156 17.719 1 69.69 401 PRO A O 1
ATOM 3238 N N . ARG A 1 402 ? -13.148 -29.031 17.672 1 54.41 402 ARG A N 1
ATOM 3239 C CA . ARG A 1 402 ? -13.938 -30.156 18.156 1 54.41 402 ARG A CA 1
ATOM 3240 C C . ARG A 1 402 ? -14.305 -31.094 17 1 54.41 402 ARG A C 1
ATOM 3242 O O . ARG A 1 402 ? -14.469 -30.656 15.867 1 54.41 402 ARG A O 1
ATOM 3249 N N . MET B 1 1 ? 8.047 -42.406 -21.844 1 45.62 1 MET B N 1
ATOM 3250 C CA . MET B 1 1 ? 9.32 -41.938 -21.281 1 45.62 1 MET B CA 1
ATOM 3251 C C . MET B 1 1 ? 9.742 -40.625 -21.875 1 45.62 1 MET B C 1
ATOM 3253 O O . MET B 1 1 ? 9.773 -40.469 -23.094 1 45.62 1 MET B O 1
ATOM 3257 N N . LEU B 1 2 ? 9.578 -39.562 -20.891 1 61.38 2 LEU B N 1
ATOM 3258 C CA . LEU B 1 2 ? 9.984 -38.25 -21.406 1 61.38 2 LEU B CA 1
ATOM 3259 C C . LEU B 1 2 ? 11.414 -38.281 -21.938 1 61.38 2 LEU B C 1
ATOM 3261 O O . LEU B 1 2 ? 12.336 -38.656 -21.219 1 61.38 2 LEU B O 1
ATOM 3265 N N . VAL B 1 3 ? 11.641 -38.562 -23.203 1 62.91 3 VAL B N 1
ATOM 3266 C CA . VAL B 1 3 ? 12.969 -38.625 -23.812 1 62.91 3 VAL B CA 1
ATOM 3267 C C . VAL B 1 3 ? 13.734 -37.344 -23.531 1 62.91 3 VAL B C 1
ATOM 3269 O O . VAL B 1 3 ? 13.203 -36.219 -23.734 1 62.91 3 VAL B O 1
ATOM 3272 N N . GLN B 1 4 ? 14.812 -37.5 -22.734 1 67.19 4 GLN B N 1
ATOM 3273 C CA . GLN B 1 4 ? 15.672 -36.375 -22.375 1 67.19 4 GLN B CA 1
ATOM 3274 C C . GLN B 1 4 ? 16.422 -35.844 -23.609 1 67.19 4 GLN B C 1
ATOM 3276 O O . GLN B 1 4 ? 17.109 -36.594 -24.297 1 67.19 4 GLN B O 1
ATOM 3281 N N . ASN B 1 5 ? 16.156 -34.594 -23.828 1 77.81 5 ASN B N 1
ATOM 3282 C CA . ASN B 1 5 ? 16.875 -33.938 -24.922 1 77.81 5 ASN B CA 1
ATOM 3283 C C . ASN B 1 5 ? 18.203 -33.344 -24.438 1 77.81 5 ASN B C 1
ATOM 3285 O O . ASN B 1 5 ? 18.344 -33.031 -23.25 1 77.81 5 ASN B O 1
ATOM 3289 N N . SER B 1 6 ? 19.203 -33.375 -25.297 1 90.06 6 SER B N 1
ATOM 3290 C CA . SER B 1 6 ? 20.438 -32.656 -25.031 1 90.06 6 SER B CA 1
ATOM 3291 C C . SER B 1 6 ? 20.219 -31.141 -24.984 1 90.06 6 SER B C 1
ATOM 3293 O O . SER B 1 6 ? 19.188 -30.656 -25.453 1 90.06 6 SER B O 1
ATOM 3295 N N . LEU B 1 7 ? 21.156 -30.531 -24.328 1 94.31 7 LEU B N 1
ATOM 3296 C CA . LEU B 1 7 ? 21.078 -29.062 -24.25 1 94.31 7 LEU B CA 1
ATOM 3297 C C . LEU B 1 7 ? 21 -28.453 -25.641 1 94.31 7 LEU B C 1
ATOM 3299 O O . LEU B 1 7 ? 20.219 -27.531 -25.875 1 94.31 7 LEU B O 1
ATOM 3303 N N . SER B 1 8 ? 21.781 -29 -26.547 1 95.56 8 SER B N 1
ATOM 3304 C CA . SER B 1 8 ? 21.781 -28.484 -27.906 1 95.56 8 SER B CA 1
ATOM 3305 C C . SER B 1 8 ? 20.406 -28.641 -28.562 1 95.56 8 SER B C 1
ATOM 3307 O O . SER B 1 8 ? 19.953 -27.734 -29.266 1 95.56 8 SER B O 1
ATOM 3309 N N . GLU B 1 9 ? 19.781 -29.75 -28.328 1 95.94 9 GLU B N 1
ATOM 3310 C CA . GLU B 1 9 ? 18.453 -29.984 -28.875 1 95.94 9 GLU B CA 1
ATOM 3311 C C . GLU B 1 9 ? 17.422 -29.047 -28.25 1 95.94 9 GLU B C 1
ATOM 3313 O O . GLU B 1 9 ? 16.547 -28.516 -28.938 1 95.94 9 GLU B O 1
ATOM 3318 N N . VAL B 1 10 ? 17.578 -28.812 -26.984 1 97.12 10 VAL B N 1
ATOM 3319 C CA . VAL B 1 10 ? 16.672 -27.938 -26.25 1 97.12 10 VAL B CA 1
ATOM 3320 C C . VAL B 1 10 ? 16.812 -26.5 -26.766 1 97.12 10 VAL B C 1
ATOM 3322 O O . VAL B 1 10 ? 15.812 -25.828 -27 1 97.12 10 VAL B O 1
ATOM 3325 N N . LEU B 1 11 ? 18.031 -26.062 -26.938 1 97.44 11 LEU B N 1
ATOM 3326 C CA . LEU B 1 11 ? 18.281 -24.703 -27.422 1 97.44 11 LEU B CA 1
ATOM 3327 C C . LEU B 1 11 ? 17.734 -24.516 -28.828 1 97.44 11 LEU B C 1
ATOM 3329 O O . LEU B 1 11 ? 17.188 -23.469 -29.141 1 97.44 11 LEU B O 1
ATOM 3333 N N . ARG B 1 12 ? 17.859 -25.531 -29.625 1 97.25 12 ARG B N 1
ATOM 3334 C CA . ARG B 1 12 ? 17.312 -25.484 -30.969 1 97.25 12 ARG B CA 1
ATOM 3335 C C . ARG B 1 12 ? 15.781 -25.406 -30.938 1 97.25 12 ARG B C 1
ATOM 3337 O O . ARG B 1 12 ? 15.18 -24.625 -31.688 1 97.25 12 ARG B O 1
ATOM 3344 N N . ALA B 1 13 ? 15.203 -26.203 -30.125 1 97.75 13 ALA B N 1
ATOM 3345 C CA . ALA B 1 13 ? 13.75 -26.203 -29.984 1 97.75 13 ALA B CA 1
ATOM 3346 C C . ALA B 1 13 ? 13.234 -24.859 -29.516 1 97.75 13 ALA B C 1
ATOM 3348 O O . ALA B 1 13 ? 12.203 -24.375 -30 1 97.75 13 ALA B O 1
ATOM 3349 N N . ARG B 1 14 ? 13.914 -24.25 -28.594 1 98.06 14 ARG B N 1
ATOM 3350 C CA . ARG B 1 14 ? 13.539 -22.938 -28.094 1 98.06 14 ARG B CA 1
ATOM 3351 C C . ARG B 1 14 ? 13.648 -21.891 -29.203 1 98.06 14 ARG B C 1
ATOM 3353 O O . ARG B 1 14 ? 12.758 -21.047 -29.359 1 98.06 14 ARG B O 1
ATOM 3360 N N . GLU B 1 15 ? 14.719 -21.922 -29.906 1 98.06 15 GLU B N 1
ATOM 3361 C CA . GLU B 1 15 ? 14.898 -21 -31.016 1 98.06 15 GLU B CA 1
ATOM 3362 C C . GLU B 1 15 ? 13.758 -21.125 -32.031 1 98.06 15 GLU B C 1
ATOM 3364 O O . GLU B 1 15 ? 13.25 -20.125 -32.531 1 98.06 15 GLU B O 1
ATOM 3369 N N . GLU B 1 16 ? 13.383 -22.359 -32.344 1 98.19 16 GLU B N 1
ATOM 3370 C CA . GLU B 1 16 ? 12.289 -22.609 -33.281 1 98.19 16 GLU B CA 1
ATOM 3371 C C . GLU B 1 16 ? 10.961 -22.078 -32.75 1 98.19 16 GLU B C 1
ATOM 3373 O O . GLU B 1 16 ? 10.188 -21.469 -33.469 1 98.19 16 GLU B O 1
ATOM 3378 N N . LEU B 1 17 ? 10.727 -22.328 -31.484 1 98.31 17 LEU B N 1
ATOM 3379 C CA . LEU B 1 17 ? 9.516 -21.859 -30.812 1 98.31 17 LEU B CA 1
ATOM 3380 C C . LEU B 1 17 ? 9.422 -20.328 -30.875 1 98.31 17 LEU B C 1
ATOM 3382 O O . LEU B 1 17 ? 8.375 -19.781 -31.234 1 98.31 17 LEU B O 1
ATOM 3386 N N . PHE B 1 18 ? 10.562 -19.656 -30.578 1 98.38 18 PHE B N 1
ATOM 3387 C CA . PHE B 1 18 ? 10.586 -18.203 -30.547 1 98.38 18 PHE B CA 1
ATOM 3388 C C . PHE B 1 18 ? 10.438 -17.625 -31.953 1 98.38 18 PHE B C 1
ATOM 3390 O O . PHE B 1 18 ? 9.75 -16.625 -32.156 1 98.38 18 PHE B O 1
ATOM 3397 N N . SER B 1 19 ? 10.984 -18.281 -32.906 1 98 19 SER B N 1
ATOM 3398 C CA . SER B 1 19 ? 10.953 -17.828 -34.281 1 98 19 SER B CA 1
ATOM 3399 C C . SER B 1 19 ? 9.555 -17.938 -34.875 1 98 19 SER B C 1
ATOM 3401 O O . SER B 1 19 ? 9.148 -17.094 -35.688 1 98 19 SER B O 1
ATOM 3403 N N . ARG B 1 20 ? 8.82 -18.938 -34.531 1 97.81 20 ARG B N 1
ATOM 3404 C CA . ARG B 1 20 ? 7.496 -19.125 -35.125 1 97.81 20 ARG B CA 1
ATOM 3405 C C . ARG B 1 20 ? 6.449 -18.297 -34.406 1 97.81 20 ARG B C 1
ATOM 3407 O O . ARG B 1 20 ? 5.328 -18.125 -34.875 1 97.81 20 ARG B O 1
ATOM 3414 N N . THR B 1 21 ? 6.793 -17.797 -33.25 1 98.5 21 THR B N 1
ATOM 3415 C CA . THR B 1 21 ? 5.883 -16.953 -32.469 1 98.5 21 THR B CA 1
ATOM 3416 C C . THR B 1 21 ? 5.988 -15.492 -32.906 1 98.5 21 THR B C 1
ATOM 3418 O O . THR B 1 21 ? 7.082 -14.93 -32.969 1 98.5 21 THR B O 1
ATOM 3421 N N . ASN B 1 22 ? 4.852 -14.938 -33.406 1 98.5 22 ASN B N 1
ATOM 3422 C CA . ASN B 1 22 ? 4.844 -13.484 -33.5 1 98.5 22 ASN B CA 1
ATOM 3423 C C . ASN B 1 22 ? 4.961 -12.836 -32.125 1 98.5 22 ASN B C 1
ATOM 3425 O O . ASN B 1 22 ? 3.961 -12.672 -31.422 1 98.5 22 ASN B O 1
ATOM 3429 N N . TRP B 1 23 ? 6.066 -12.414 -31.797 1 98.19 23 TRP B N 1
ATOM 3430 C CA . TRP B 1 23 ? 6.516 -12.242 -30.422 1 98.19 23 TRP B CA 1
ATOM 3431 C C . TRP B 1 23 ? 5.617 -11.266 -29.672 1 98.19 23 TRP B C 1
ATOM 3433 O O . TRP B 1 23 ? 5.25 -11.508 -28.516 1 98.19 23 TRP B O 1
ATOM 3443 N N . ASN B 1 24 ? 5.219 -10.133 -30.281 1 97.94 24 ASN B N 1
ATOM 3444 C CA . ASN B 1 24 ? 4.48 -9.078 -29.594 1 97.94 24 ASN B CA 1
ATOM 3445 C C . ASN B 1 24 ? 2.975 -9.234 -29.781 1 97.94 24 ASN B C 1
ATOM 3447 O O . ASN B 1 24 ? 2.203 -8.344 -29.422 1 97.94 24 ASN B O 1
ATOM 3451 N N . ASP B 1 25 ? 2.529 -10.352 -30.359 1 98.19 25 ASP B N 1
ATOM 3452 C CA . ASP B 1 25 ? 1.115 -10.656 -30.547 1 98.19 25 ASP B CA 1
ATOM 3453 C C . ASP B 1 25 ? 0.613 -11.617 -29.469 1 98.19 25 ASP B C 1
ATOM 3455 O O . ASP B 1 25 ? 0.97 -12.797 -29.453 1 98.19 25 ASP B O 1
ATOM 3459 N N . PRO B 1 26 ? -0.24 -11.055 -28.656 1 98.25 26 PRO B N 1
ATOM 3460 C CA . PRO B 1 26 ? -0.703 -11.906 -27.562 1 98.25 26 PRO B CA 1
ATOM 3461 C C . PRO B 1 26 ? -1.414 -13.172 -28.047 1 98.25 26 PRO B C 1
ATOM 3463 O O . PRO B 1 26 ? -1.312 -14.227 -27.422 1 98.25 26 PRO B O 1
ATOM 3466 N N . THR B 1 27 ? -2.09 -13.109 -29.141 1 97.75 27 THR B N 1
ATOM 3467 C CA . THR B 1 27 ? -2.77 -14.273 -29.688 1 97.75 27 THR B CA 1
ATOM 3468 C C . THR B 1 27 ? -1.762 -15.336 -30.109 1 97.75 27 THR B C 1
ATOM 3470 O O . THR B 1 27 ? -1.945 -16.531 -29.828 1 97.75 27 THR B O 1
ATOM 3473 N N . SER B 1 28 ? -0.711 -14.883 -30.797 1 98.62 28 SER B N 1
ATOM 3474 C CA . SER B 1 28 ? 0.337 -15.805 -31.219 1 98.62 28 SER B CA 1
ATOM 3475 C C . SER B 1 28 ? 1.023 -16.453 -30.016 1 98.62 28 SER B C 1
ATOM 3477 O O . SER B 1 28 ? 1.354 -17.641 -30.047 1 98.62 28 SER B O 1
ATOM 3479 N N . GLN B 1 29 ? 1.29 -15.656 -28.969 1 98.69 29 GLN B N 1
ATOM 3480 C CA . GLN B 1 29 ? 1.859 -16.188 -27.734 1 98.69 29 GLN B CA 1
ATOM 3481 C C . GLN B 1 29 ? 0.992 -17.312 -27.172 1 98.69 29 GLN B C 1
ATOM 3483 O O . GLN B 1 29 ? 1.506 -18.344 -26.75 1 98.69 29 GLN B O 1
ATOM 3488 N N . LEU B 1 30 ? -0.32 -17.094 -27.156 1 97.88 30 LEU B N 1
ATOM 3489 C CA . LEU B 1 30 ? -1.247 -18.062 -26.594 1 97.88 30 LEU B CA 1
ATOM 3490 C C . LEU B 1 30 ? -1.353 -19.312 -27.469 1 97.88 30 LEU B C 1
ATOM 3492 O O . LEU B 1 30 ? -1.478 -20.422 -26.969 1 97.88 30 LEU B O 1
ATOM 3496 N N . GLN B 1 31 ? -1.279 -19.125 -28.766 1 97.56 31 GLN B N 1
ATOM 3497 C CA . GLN B 1 31 ? -1.382 -20.234 -29.719 1 97.56 31 GLN B CA 1
ATOM 3498 C C . GLN B 1 31 ? -0.155 -21.141 -29.641 1 97.56 31 GLN B C 1
ATOM 3500 O O . GLN B 1 31 ? -0.229 -22.312 -29.969 1 97.56 31 GLN B O 1
ATOM 3505 N N . ASN B 1 32 ? 0.916 -20.578 -29.156 1 98.12 32 ASN B N 1
ATOM 3506 C CA . ASN B 1 32 ? 2.166 -21.328 -29.125 1 98.12 32 ASN B CA 1
ATOM 3507 C C . ASN B 1 32 ? 2.555 -21.703 -27.703 1 98.12 32 ASN B C 1
ATOM 3509 O O . ASN B 1 32 ? 3.73 -21.938 -27.422 1 98.12 32 ASN B O 1
ATOM 3513 N N . ARG B 1 33 ? 1.675 -21.719 -26.828 1 97 33 ARG B N 1
ATOM 3514 C CA . ARG B 1 33 ? 1.971 -22.109 -25.453 1 97 33 ARG B CA 1
ATOM 3515 C C . ARG B 1 33 ? 2.561 -23.516 -25.406 1 97 33 ARG B C 1
ATOM 3517 O O . ARG B 1 33 ? 2.223 -24.359 -26.219 1 97 33 ARG B O 1
ATOM 3524 N N . VAL B 1 34 ? 3.373 -23.688 -24.469 1 96.69 34 VAL B N 1
ATOM 3525 C CA . VAL B 1 34 ? 4.008 -24.984 -24.219 1 96.69 34 VAL B CA 1
ATOM 3526 C C . VAL B 1 34 ? 3.297 -25.688 -23.062 1 96.69 34 VAL B C 1
ATOM 3528 O O . VAL B 1 34 ? 3.262 -25.188 -21.938 1 96.69 34 VAL B O 1
ATOM 3531 N N . LYS B 1 35 ? 2.82 -26.875 -23.328 1 93.44 35 LYS B N 1
ATOM 3532 C CA . LYS B 1 35 ? 2.09 -27.656 -22.328 1 93.44 35 LYS B CA 1
ATOM 3533 C C . LYS B 1 35 ? 3.025 -28.578 -21.562 1 93.44 35 LYS B C 1
ATOM 3535 O O . LYS B 1 35 ? 4.156 -28.828 -21.984 1 93.44 35 LYS B O 1
ATOM 3540 N N . GLY B 1 36 ? 2.523 -29.078 -20.469 1 91 36 GLY B N 1
ATOM 3541 C CA . GLY B 1 36 ? 3.297 -29.938 -19.578 1 91 36 GLY B CA 1
ATOM 3542 C C . GLY B 1 36 ? 4.004 -31.062 -20.297 1 91 36 GLY B C 1
ATOM 3543 O O . GLY B 1 36 ? 5.207 -31.266 -20.109 1 91 36 GLY B O 1
ATOM 3544 N N . GLU B 1 37 ? 3.357 -31.703 -21.156 1 88.38 37 GLU B N 1
ATOM 3545 C CA . GLU B 1 37 ? 3.879 -32.875 -21.844 1 88.38 37 GLU B CA 1
ATOM 3546 C C . GLU B 1 37 ? 5.008 -32.5 -22.797 1 88.38 37 GLU B C 1
ATOM 3548 O O . GLU B 1 37 ? 5.816 -33.375 -23.172 1 88.38 37 GLU B O 1
ATOM 3553 N N . ASP B 1 38 ? 5.078 -31.25 -23.125 1 93.38 38 ASP B N 1
ATOM 3554 C CA . ASP B 1 38 ? 6.059 -30.812 -24.109 1 93.38 38 ASP B CA 1
ATOM 3555 C C . ASP B 1 38 ? 7.258 -30.156 -23.438 1 93.38 38 ASP B C 1
ATOM 3557 O O . ASP B 1 38 ? 8.227 -29.781 -24.109 1 93.38 38 ASP B O 1
ATOM 3561 N N . LEU B 1 39 ? 7.254 -30.047 -22.156 1 94.94 39 LEU B N 1
ATOM 3562 C CA . LEU B 1 39 ? 8.273 -29.297 -21.438 1 94.94 39 LEU B CA 1
ATOM 3563 C C . LEU B 1 39 ? 9.648 -29.906 -21.641 1 94.94 39 LEU B C 1
ATOM 3565 O O . LEU B 1 39 ? 10.664 -29.203 -21.625 1 94.94 39 LEU B O 1
ATOM 3569 N N . ALA B 1 40 ? 9.688 -31.203 -21.859 1 94.06 40 ALA B N 1
ATOM 3570 C CA . ALA B 1 40 ? 10.953 -31.922 -22.062 1 94.06 40 ALA B CA 1
ATOM 3571 C C . ALA B 1 40 ? 11.664 -31.438 -23.312 1 94.06 40 ALA B C 1
ATOM 3573 O O . ALA B 1 40 ? 12.883 -31.562 -23.438 1 94.06 40 ALA B O 1
ATOM 3574 N N . ARG B 1 41 ? 10.914 -30.906 -24.234 1 95.81 41 ARG B N 1
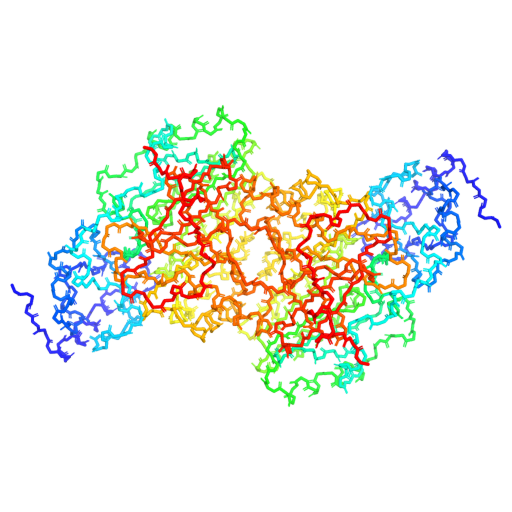ATOM 3575 C CA . ARG B 1 41 ? 11.484 -30.375 -25.469 1 95.81 41 ARG B CA 1
ATOM 3576 C C . ARG B 1 41 ? 12.234 -29.078 -25.219 1 95.81 41 ARG B C 1
ATOM 3578 O O . ARG B 1 41 ? 13.117 -28.703 -26 1 95.81 41 ARG B O 1
ATOM 3585 N N . TYR B 1 42 ? 11.953 -28.406 -24.141 1 97.56 42 TYR B N 1
ATOM 3586 C CA . TYR B 1 42 ? 12.43 -27.031 -24 1 97.56 42 TYR B CA 1
ATOM 3587 C C . TYR B 1 42 ? 13.266 -26.859 -22.734 1 97.56 42 TYR B C 1
ATOM 3589 O O . TYR B 1 42 ? 13.781 -25.781 -22.453 1 97.56 42 TYR B O 1
ATOM 3597 N N . PHE B 1 43 ? 13.367 -27.953 -21.922 1 97.5 43 PHE B N 1
ATOM 3598 C CA . PHE B 1 43 ? 14.203 -27.969 -20.734 1 97.5 43 PHE B CA 1
ATOM 3599 C C . PHE B 1 43 ? 15 -29.266 -20.641 1 97.5 43 PHE B C 1
ATOM 3601 O O . PHE B 1 43 ? 14.516 -30.328 -21.031 1 97.5 43 PHE B O 1
ATOM 3608 N N . VAL B 1 44 ? 16.25 -29.125 -20.156 1 97.19 44 VAL B N 1
ATOM 3609 C CA . VAL B 1 44 ? 16.938 -30.312 -19.672 1 97.19 44 VAL B CA 1
ATOM 3610 C C . VAL B 1 44 ? 16.422 -30.688 -18.281 1 97.19 44 VAL B C 1
ATOM 3612 O O . VAL B 1 44 ? 16.812 -30.094 -17.281 1 97.19 44 VAL B O 1
ATOM 3615 N N . LEU B 1 45 ? 15.656 -31.75 -18.234 1 95.94 45 LEU B N 1
ATOM 3616 C CA . LEU B 1 45 ? 14.859 -32 -17.047 1 95.94 45 LEU B CA 1
ATOM 3617 C C . LEU B 1 45 ? 15.672 -32.781 -16 1 95.94 45 LEU B C 1
ATOM 3619 O O . LEU B 1 45 ? 16.453 -33.656 -16.359 1 95.94 45 LEU B O 1
ATOM 3623 N N . SER B 1 46 ? 15.461 -32.406 -14.797 1 94.88 46 SER B N 1
ATOM 3624 C CA . SER B 1 46 ? 15.922 -33.219 -13.68 1 94.88 46 SER B CA 1
ATOM 3625 C C . SER B 1 46 ? 15.008 -34.406 -13.461 1 94.88 46 SER B C 1
ATOM 3627 O O . SER B 1 46 ? 13.914 -34.469 -14.031 1 94.88 46 SER B O 1
ATOM 3629 N N . ASP B 1 47 ? 15.5 -35.344 -12.617 1 94.44 47 ASP B N 1
ATOM 3630 C CA . ASP B 1 47 ? 14.672 -36.5 -12.281 1 94.44 47 ASP B CA 1
ATOM 3631 C C . ASP B 1 47 ? 13.383 -36.062 -11.586 1 94.44 47 ASP B C 1
ATOM 3633 O O . ASP B 1 47 ? 12.312 -36.594 -11.875 1 94.44 47 ASP B O 1
ATOM 3637 N N . SER B 1 48 ? 13.492 -35.156 -10.727 1 94.56 48 SER B N 1
ATOM 3638 C CA . SER B 1 48 ? 12.336 -34.656 -10 1 94.56 48 SER B CA 1
ATOM 3639 C C . SER B 1 48 ? 11.312 -34.031 -10.945 1 94.56 48 SER B C 1
ATOM 3641 O O . SER B 1 48 ? 10.109 -34.25 -10.789 1 94.56 48 SER B O 1
ATOM 3643 N N . GLU B 1 49 ? 11.766 -33.344 -11.883 1 94.81 49 GLU B N 1
ATOM 3644 C CA . GLU B 1 49 ? 10.883 -32.688 -12.844 1 94.81 49 GLU B CA 1
ATOM 3645 C C . GLU B 1 49 ? 10.195 -33.719 -13.75 1 94.81 49 GLU B C 1
ATOM 3647 O O . GLU B 1 49 ? 9.023 -33.562 -14.094 1 94.81 49 GLU B O 1
ATOM 3652 N N . ARG B 1 50 ? 10.883 -34.75 -14.102 1 93.5 50 ARG B N 1
ATOM 3653 C CA . ARG B 1 50 ? 10.281 -35.812 -14.914 1 93.5 50 ARG B CA 1
ATOM 3654 C C . ARG B 1 50 ? 9.102 -36.438 -14.188 1 93.5 50 ARG B C 1
ATOM 3656 O O . ARG B 1 50 ? 8.031 -36.625 -14.773 1 93.5 50 ARG B O 1
ATOM 3663 N N . VAL B 1 51 ? 9.344 -36.688 -12.961 1 92.88 51 VAL B N 1
ATOM 3664 C CA . VAL B 1 51 ? 8.297 -37.281 -12.133 1 92.88 51 VAL B CA 1
ATOM 3665 C C . VAL B 1 51 ? 7.137 -36.312 -11.977 1 92.88 51 VAL B C 1
ATOM 3667 O O . VAL B 1 51 ? 5.973 -36.688 -12.102 1 92.88 51 VAL B O 1
ATOM 3670 N N . GLY B 1 52 ? 7.457 -35.094 -11.719 1 92.25 52 GLY B N 1
ATOM 3671 C CA . GLY B 1 52 ? 6.438 -34.062 -11.516 1 92.25 52 GLY B CA 1
ATOM 3672 C C . GLY B 1 52 ? 5.566 -33.844 -12.742 1 92.25 52 GLY B C 1
ATOM 3673 O O . GLY B 1 52 ? 4.344 -33.75 -12.625 1 92.25 52 GLY B O 1
ATOM 3674 N N . ILE B 1 53 ? 6.176 -33.75 -13.867 1 91.38 53 ILE B N 1
ATOM 3675 C CA . ILE B 1 53 ? 5.449 -33.562 -15.109 1 91.38 53 ILE B CA 1
ATOM 3676 C C . ILE B 1 53 ? 4.477 -34.719 -15.344 1 91.38 53 ILE B C 1
ATOM 3678 O O . ILE B 1 53 ? 3.33 -34.5 -15.742 1 91.38 53 ILE B O 1
ATOM 3682 N N . GLN B 1 54 ? 4.859 -35.875 -15 1 88.31 54 GLN B N 1
ATOM 3683 C CA . GLN B 1 54 ? 4.07 -37.062 -15.266 1 88.31 54 GLN B CA 1
ATOM 3684 C C . GLN B 1 54 ? 2.947 -37.219 -14.25 1 88.31 54 GLN B C 1
ATOM 3686 O O . GLN B 1 54 ? 1.877 -37.75 -14.578 1 88.31 54 GLN B O 1
ATOM 3691 N N . ASN B 1 55 ? 3.154 -36.656 -13.086 1 85.88 55 ASN B N 1
ATOM 3692 C CA . ASN B 1 55 ? 2.273 -37.062 -11.992 1 85.88 55 ASN B CA 1
ATOM 3693 C C . ASN B 1 55 ? 1.626 -35.875 -11.312 1 85.88 55 ASN B C 1
ATOM 3695 O O . ASN B 1 55 ? 0.979 -36.031 -10.273 1 85.88 55 ASN B O 1
ATOM 3699 N N . THR B 1 56 ? 1.763 -34.812 -11.898 1 79.88 56 THR B N 1
ATOM 3700 C CA . THR B 1 56 ? 1.164 -33.656 -11.242 1 79.88 56 THR B CA 1
ATOM 3701 C C . THR B 1 56 ? -0.347 -33.844 -11.109 1 79.88 56 THR B C 1
ATOM 3703 O O . THR B 1 56 ? -1.001 -34.312 -12.031 1 79.88 56 THR B O 1
ATOM 3706 N N . ILE B 1 57 ? -0.926 -33.531 -10.07 1 68.94 57 ILE B N 1
ATOM 3707 C CA . ILE B 1 57 ? -2.289 -33.906 -9.734 1 68.94 57 ILE B CA 1
ATOM 3708 C C . ILE B 1 57 ? -3.213 -32.719 -9.812 1 68.94 57 ILE B C 1
ATOM 3710 O O . ILE B 1 57 ? -4.434 -32.844 -9.742 1 68.94 57 ILE B O 1
ATOM 3714 N N . ARG B 1 58 ? -2.797 -31.609 -10.039 1 72.31 58 ARG B N 1
ATOM 3715 C CA . ARG B 1 58 ? -3.738 -30.516 -9.797 1 72.31 58 ARG B CA 1
ATOM 3716 C C . ARG B 1 58 ? -3.879 -29.625 -11.031 1 72.31 58 ARG B C 1
ATOM 3718 O O . ARG B 1 58 ? -4.957 -29.094 -11.289 1 72.31 58 ARG B O 1
ATOM 3725 N N . LEU B 1 59 ? -2.936 -29.391 -11.656 1 77.31 59 LEU B N 1
ATOM 3726 C CA . LEU B 1 59 ? -2.926 -28.328 -12.656 1 77.31 59 LEU B CA 1
ATOM 3727 C C . LEU B 1 59 ? -2.164 -28.766 -13.906 1 77.31 59 LEU B C 1
ATOM 3729 O O . LEU B 1 59 ? -1.127 -29.422 -13.805 1 77.31 59 LEU B O 1
ATOM 3733 N N . LEU B 1 60 ? -2.908 -28.5 -15.055 1 81.25 60 LEU B N 1
ATOM 3734 C CA . LEU B 1 60 ? -2.182 -28.672 -16.312 1 81.25 60 LEU B CA 1
ATOM 3735 C C . LEU B 1 60 ? -1.321 -27.453 -16.609 1 81.25 60 LEU B C 1
ATOM 3737 O O . LEU B 1 60 ? -1.838 -26.406 -17.016 1 81.25 60 LEU B O 1
ATOM 3741 N N . VAL B 1 61 ? -0.044 -27.672 -16.438 1 87.75 61 VAL B N 1
ATOM 3742 C CA . VAL B 1 61 ? 0.855 -26.531 -16.547 1 87.75 61 VAL B CA 1
ATOM 3743 C C . VAL B 1 61 ? 1.026 -26.141 -18.016 1 87.75 61 VAL B C 1
ATOM 3745 O O . VAL B 1 61 ? 0.97 -27 -18.891 1 87.75 61 VAL B O 1
ATOM 3748 N N . SER B 1 62 ? 1.101 -24.953 -18.266 1 94.19 62 SER B N 1
ATOM 3749 C CA . SER B 1 62 ? 1.371 -24.375 -19.578 1 94.19 62 SER B CA 1
ATOM 3750 C C . SER B 1 62 ? 2.004 -22.984 -19.453 1 94.19 62 SER B C 1
ATOM 3752 O O . SER B 1 62 ? 1.791 -22.297 -18.453 1 94.19 62 SER B O 1
ATOM 3754 N N . THR B 1 63 ? 2.832 -22.641 -20.375 1 97.44 63 THR B N 1
ATOM 3755 C CA . THR B 1 63 ? 3.506 -21.359 -20.344 1 97.44 63 THR B CA 1
ATOM 3756 C C . THR B 1 63 ? 3.588 -20.75 -21.734 1 97.44 63 THR B C 1
ATOM 3758 O O . THR B 1 63 ? 3.52 -21.469 -22.734 1 97.44 63 THR B O 1
ATOM 3761 N N . THR B 1 64 ? 3.654 -19.438 -21.797 1 98.38 64 THR B N 1
ATOM 3762 C CA . THR B 1 64 ? 3.838 -18.75 -23.078 1 98.38 64 THR B CA 1
ATOM 3763 C C . THR B 1 64 ? 5.305 -18.766 -23.5 1 98.38 64 THR B C 1
ATOM 3765 O O . THR B 1 64 ? 6.195 -18.922 -22.656 1 98.38 64 THR B O 1
ATOM 3768 N N . PRO B 1 65 ? 5.535 -18.609 -24.828 1 98.75 65 PRO B N 1
ATOM 3769 C CA . PRO B 1 65 ? 6.922 -18.469 -25.281 1 98.75 65 PRO B CA 1
ATOM 3770 C C . PRO B 1 65 ? 7.66 -17.328 -24.578 1 98.75 65 PRO B C 1
ATOM 3772 O O . PRO B 1 65 ? 8.82 -17.484 -24.188 1 98.75 65 PRO B O 1
ATOM 3775 N N . TYR B 1 66 ? 7.008 -16.281 -24.359 1 98.81 66 TYR B N 1
ATOM 3776 C CA . TYR B 1 66 ? 7.609 -15.133 -23.688 1 98.81 66 TYR B CA 1
ATOM 3777 C C . TYR B 1 66 ? 8.07 -15.508 -22.281 1 98.81 66 TYR B C 1
ATOM 3779 O O . TYR B 1 66 ? 9.234 -15.297 -21.922 1 98.81 66 TYR B O 1
ATOM 3787 N N . TYR B 1 67 ? 7.188 -16.047 -21.5 1 98.69 67 TYR B N 1
ATOM 3788 C CA . TYR B 1 67 ? 7.543 -16.359 -20.125 1 98.69 67 TYR B CA 1
ATOM 3789 C C . TYR B 1 67 ? 8.602 -17.453 -20.062 1 98.69 67 TYR B C 1
ATOM 3791 O O . TYR B 1 67 ? 9.492 -17.406 -19.219 1 98.69 67 TYR B O 1
ATOM 3799 N N . LEU B 1 68 ? 8.5 -18.391 -20.984 1 98.62 68 LEU B N 1
ATOM 3800 C CA . LEU B 1 68 ? 9.516 -19.438 -21.109 1 98.62 68 LEU B CA 1
ATOM 3801 C C . LEU B 1 68 ? 10.883 -18.828 -21.406 1 98.62 68 LEU B C 1
ATOM 3803 O O . LEU B 1 68 ? 11.906 -19.328 -20.906 1 98.62 68 LEU B O 1
ATOM 3807 N N . SER B 1 69 ? 10.906 -17.797 -22.141 1 98.75 69 SER B N 1
ATOM 3808 C CA . SER B 1 69 ? 12.156 -17.172 -22.547 1 98.75 69 SER B CA 1
ATOM 3809 C C . SER B 1 69 ? 12.891 -16.578 -21.359 1 98.75 69 SER B C 1
ATOM 3811 O O . SER B 1 69 ? 14.094 -16.328 -21.422 1 98.75 69 SER B O 1
ATOM 3813 N N . LEU B 1 70 ? 12.227 -16.344 -20.25 1 98.75 70 LEU B N 1
ATOM 3814 C CA . LEU B 1 70 ? 12.844 -15.781 -19.047 1 98.75 70 LEU B CA 1
ATOM 3815 C C . LEU B 1 70 ? 13.539 -16.875 -18.234 1 98.75 70 LEU B C 1
ATOM 3817 O O . LEU B 1 70 ? 14.258 -16.562 -17.281 1 98.75 70 LEU B O 1
ATOM 3821 N N . SER B 1 71 ? 13.406 -18.141 -18.594 1 98.5 71 SER B N 1
ATOM 3822 C CA . SER B 1 71 ? 13.922 -19.266 -17.812 1 98.5 71 SER B CA 1
ATOM 3823 C C . SER B 1 71 ? 15.234 -19.781 -18.391 1 98.5 71 SER B C 1
ATOM 3825 O O . SER B 1 71 ? 15.547 -19.531 -19.547 1 98.5 71 SER B O 1
ATOM 3827 N N . ASP B 1 72 ? 15.969 -20.438 -17.531 1 98.25 72 ASP B N 1
ATOM 3828 C CA . ASP B 1 72 ? 17.172 -21.156 -17.938 1 98.25 72 ASP B CA 1
ATOM 3829 C C . ASP B 1 72 ? 16.859 -22.609 -18.234 1 98.25 72 ASP B C 1
ATOM 3831 O O . ASP B 1 72 ? 16.375 -23.344 -17.375 1 98.25 72 ASP B O 1
ATOM 3835 N N . PRO B 1 73 ? 17.125 -23.047 -19.438 1 97.38 73 PRO B N 1
ATOM 3836 C CA . PRO B 1 73 ? 16.766 -24.406 -19.812 1 97.38 73 PRO B CA 1
ATOM 3837 C C . PRO B 1 73 ? 17.609 -25.469 -19.094 1 97.38 73 PRO B C 1
ATOM 3839 O O . PRO B 1 73 ? 17.203 -26.625 -19 1 97.38 73 PRO B O 1
ATOM 3842 N N . SER B 1 74 ? 18.75 -25.047 -18.531 1 96.88 74 SER B N 1
ATOM 3843 C CA . SER B 1 74 ? 19.688 -26.047 -18.016 1 96.88 74 SER B CA 1
ATOM 3844 C C . SER B 1 74 ? 19.797 -25.969 -16.5 1 96.88 74 SER B C 1
ATOM 3846 O O . SER B 1 74 ? 20.297 -26.906 -15.867 1 96.88 74 SER B O 1
ATOM 3848 N N . ASP B 1 75 ? 19.344 -24.906 -15.883 1 97.31 75 ASP B N 1
ATOM 3849 C CA . ASP B 1 75 ? 19.469 -24.734 -14.438 1 97.31 75 ASP B CA 1
ATOM 3850 C C . ASP B 1 75 ? 18.141 -25.016 -13.734 1 97.31 75 ASP B C 1
ATOM 3852 O O . ASP B 1 75 ? 17.25 -24.172 -13.734 1 97.31 75 ASP B O 1
ATOM 3856 N N . PRO B 1 76 ? 18.031 -26.109 -13.078 1 95.5 76 PRO B N 1
ATOM 3857 C CA . PRO B 1 76 ? 16.766 -26.438 -12.406 1 95.5 76 PRO B CA 1
ATOM 3858 C C . PRO B 1 76 ? 16.453 -25.5 -11.25 1 95.5 76 PRO B C 1
ATOM 3860 O O . PRO B 1 76 ? 15.344 -25.516 -10.719 1 95.5 76 PRO B O 1
ATOM 3863 N N . ASN B 1 77 ? 17.422 -24.656 -10.867 1 96.12 77 ASN B N 1
ATOM 3864 C CA . ASN B 1 77 ? 17.219 -23.734 -9.766 1 96.12 77 ASN B CA 1
ATOM 3865 C C . ASN B 1 77 ? 16.797 -22.344 -10.273 1 96.12 77 ASN B C 1
ATOM 3867 O O . ASN B 1 77 ? 16.562 -21.438 -9.484 1 96.12 77 ASN B O 1
ATOM 3871 N N . CYS B 1 78 ? 16.688 -22.25 -11.594 1 98 78 CYS B N 1
ATOM 3872 C CA . CYS B 1 78 ? 16.172 -21 -12.148 1 98 78 CYS B CA 1
ATOM 3873 C C . CYS B 1 78 ? 14.789 -20.688 -11.594 1 98 78 CYS B C 1
ATOM 3875 O O . CYS B 1 78 ? 13.875 -21.5 -11.711 1 98 78 CYS B O 1
ATOM 3877 N N . PRO B 1 79 ? 14.641 -19.469 -10.961 1 98.06 79 PRO B N 1
ATOM 3878 C CA . PRO B 1 79 ? 13.367 -19.156 -10.312 1 98.06 79 PRO B CA 1
ATOM 3879 C C . PRO B 1 79 ? 12.188 -19.203 -11.273 1 98.06 79 PRO B C 1
ATOM 3881 O O . PRO B 1 79 ? 11.094 -19.641 -10.898 1 98.06 79 PRO B O 1
ATOM 3884 N N . ILE B 1 80 ? 12.367 -18.75 -12.492 1 98.44 80 ILE B N 1
ATOM 3885 C CA . ILE B 1 80 ? 11.281 -18.766 -13.461 1 98.44 80 ILE B CA 1
ATOM 3886 C C . ILE B 1 80 ? 10.945 -20.203 -13.836 1 98.44 80 ILE B C 1
ATOM 3888 O O . ILE B 1 80 ? 9.773 -20.594 -13.883 1 98.44 80 ILE B O 1
ATOM 3892 N N . ARG B 1 81 ? 11.984 -21.047 -14.125 1 97.44 81 ARG B N 1
ATOM 3893 C CA . ARG B 1 81 ? 11.789 -22.469 -14.422 1 97.44 81 ARG B CA 1
ATOM 3894 C C . ARG B 1 81 ? 11.031 -23.172 -13.297 1 97.44 81 ARG B C 1
ATOM 3896 O O . ARG B 1 81 ? 10.125 -23.953 -13.555 1 97.44 81 ARG B O 1
ATOM 3903 N N . ARG B 1 82 ? 11.336 -22.812 -12.094 1 96.25 82 ARG B N 1
ATOM 3904 C CA . ARG B 1 82 ? 10.719 -23.422 -10.922 1 96.25 82 ARG B CA 1
ATOM 3905 C C . ARG B 1 82 ? 9.242 -23.047 -10.812 1 96.25 82 ARG B C 1
ATOM 3907 O O . ARG B 1 82 ? 8.477 -23.734 -10.125 1 96.25 82 ARG B O 1
ATOM 3914 N N . MET B 1 83 ? 8.852 -21.984 -11.461 1 95.75 83 MET B N 1
ATOM 3915 C CA . MET B 1 83 ? 7.441 -21.594 -11.43 1 95.75 83 MET B CA 1
ATOM 3916 C C . MET B 1 83 ? 6.691 -22.172 -12.617 1 95.75 83 MET B C 1
ATOM 3918 O O . MET B 1 83 ? 5.465 -22.062 -12.703 1 95.75 83 MET B O 1
ATOM 3922 N N . ILE B 1 84 ? 7.41 -22.828 -13.523 1 94.75 84 ILE B N 1
ATOM 3923 C CA . ILE B 1 84 ? 6.801 -23.391 -14.727 1 94.75 84 ILE B CA 1
ATOM 3924 C C . ILE B 1 84 ? 6.73 -24.906 -14.609 1 94.75 84 ILE B C 1
ATOM 3926 O O . ILE B 1 84 ? 5.668 -25.5 -14.805 1 94.75 84 ILE B O 1
ATOM 3930 N N . VAL B 1 85 ? 7.836 -25.547 -14.242 1 94.88 85 VAL B N 1
ATOM 3931 C CA . VAL B 1 85 ? 8.008 -26.984 -14.391 1 94.88 85 VAL B CA 1
ATOM 3932 C C . VAL B 1 85 ? 7.68 -27.688 -13.07 1 94.88 85 VAL B C 1
ATOM 3934 O O . VAL B 1 85 ? 8.352 -27.469 -12.062 1 94.88 85 VAL B O 1
ATOM 3937 N N . PRO B 1 86 ? 6.727 -28.516 -13.055 1 94.19 86 PRO B N 1
ATOM 3938 C CA . PRO B 1 86 ? 6.387 -29.234 -11.828 1 94.19 86 PRO B CA 1
ATOM 3939 C C . PRO B 1 86 ? 7.5 -30.156 -11.352 1 94.19 86 PRO B C 1
ATOM 3941 O O . PRO B 1 86 ? 8.289 -30.656 -12.164 1 94.19 86 PRO B O 1
ATOM 3944 N N . THR B 1 87 ? 7.5 -30.406 -10.086 1 93.12 87 THR B N 1
ATOM 3945 C CA . THR B 1 87 ? 8.461 -31.312 -9.469 1 93.12 87 THR B CA 1
ATOM 3946 C C . THR B 1 87 ? 7.742 -32.469 -8.773 1 93.12 87 THR B C 1
ATOM 3948 O O . THR B 1 87 ? 6.512 -32.469 -8.68 1 93.12 87 THR B O 1
ATOM 3951 N N . LYS B 1 88 ? 8.516 -33.406 -8.273 1 92.75 88 LYS B N 1
ATOM 3952 C CA . LYS B 1 88 ? 7.977 -34.625 -7.672 1 92.75 88 LYS B CA 1
ATOM 3953 C C . LYS B 1 88 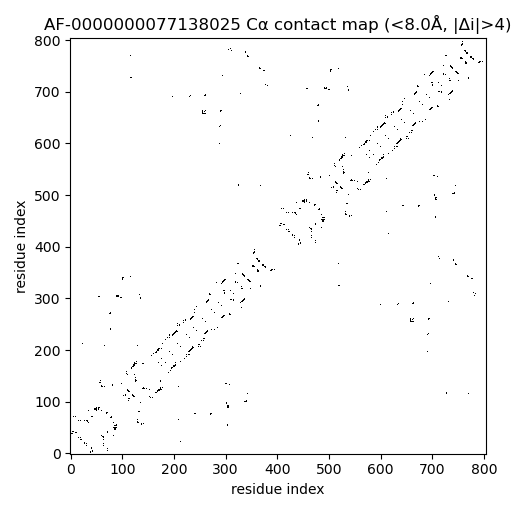? 7.105 -34.312 -6.461 1 92.75 88 LYS B C 1
ATOM 3955 O O . LYS B 1 88 ? 6.152 -35.031 -6.164 1 92.75 88 LYS B O 1
ATOM 3960 N N . GLU B 1 89 ? 7.371 -33.188 -5.805 1 89.38 89 GLU B N 1
ATOM 3961 C CA . GLU B 1 89 ? 6.609 -32.812 -4.621 1 89.38 89 GLU B CA 1
ATOM 3962 C C . GLU B 1 89 ? 5.152 -32.531 -4.969 1 89.38 89 GLU B C 1
ATOM 3964 O O . GLU B 1 89 ? 4.273 -32.625 -4.109 1 89.38 89 GLU B O 1
ATOM 3969 N N . GLU B 1 90 ? 4.848 -32.188 -6.156 1 89.94 90 GLU B N 1
ATOM 3970 C CA . GLU B 1 90 ? 3.496 -31.844 -6.582 1 89.94 90 GLU B CA 1
ATOM 3971 C C . GLU B 1 90 ? 2.674 -33.094 -6.91 1 89.94 90 GLU B C 1
ATOM 3973 O O . GLU B 1 90 ? 1.489 -32.969 -7.238 1 89.94 90 GLU B O 1
ATOM 3978 N N . ALA B 1 91 ? 3.303 -34.25 -6.758 1 88.44 91 ALA B N 1
ATOM 3979 C CA . ALA B 1 91 ? 2.6 -35.531 -6.977 1 88.44 91 ALA B CA 1
ATOM 3980 C C . ALA B 1 91 ? 2.041 -36.062 -5.668 1 88.44 91 ALA B C 1
ATOM 3982 O O . ALA B 1 91 ? 1.393 -37.125 -5.652 1 88.44 91 ALA B O 1
ATOM 3983 N N . ILE B 1 92 ? 2.275 -35.344 -4.664 1 86.25 92 ILE B N 1
ATOM 3984 C CA . ILE B 1 92 ? 1.881 -35.812 -3.34 1 86.25 92 ILE B CA 1
ATOM 3985 C C . ILE B 1 92 ? 0.739 -34.938 -2.809 1 86.25 92 ILE B C 1
ATOM 3987 O O . ILE B 1 92 ? 0.797 -33.719 -2.879 1 86.25 92 ILE B O 1
ATOM 3991 N N . PHE B 1 93 ? -0.313 -35.531 -2.363 1 88 93 PHE B N 1
ATOM 3992 C CA . PHE B 1 93 ? -1.4 -34.875 -1.645 1 88 93 PHE B CA 1
ATOM 3993 C C . PHE B 1 93 ? -1.313 -35.188 -0.151 1 88 93 PHE B C 1
ATOM 3995 O O . PHE B 1 93 ? -1.62 -36.281 0.289 1 88 93 PHE B O 1
ATOM 4002 N N . SER B 1 94 ? -0.912 -34.219 0.576 1 85.69 94 SER B N 1
ATOM 4003 C CA . SER B 1 94 ? -0.664 -34.406 1.999 1 85.69 94 SER B CA 1
ATOM 4004 C C . SER B 1 94 ? -1.936 -34.219 2.816 1 85.69 94 SER B C 1
ATOM 4006 O O . SER B 1 94 ? -2.889 -33.594 2.344 1 85.69 94 SER B O 1
ATOM 4008 N N . LEU B 1 95 ? -1.901 -34.625 4.066 1 84.38 95 LEU B N 1
ATOM 4009 C CA . LEU B 1 95 ? -3.059 -34.594 4.953 1 84.38 95 LEU B CA 1
ATOM 4010 C C . LEU B 1 95 ? -3.426 -33.156 5.309 1 84.38 95 LEU B C 1
ATOM 4012 O O . LEU B 1 95 ? -4.598 -32.844 5.547 1 84.38 95 LEU B O 1
ATOM 4016 N N . GLU B 1 96 ? -2.455 -32.25 5.309 1 87.38 96 GLU B N 1
ATOM 4017 C CA . GLU B 1 96 ? -2.693 -30.875 5.695 1 87.38 96 GLU B CA 1
ATOM 4018 C C . GLU B 1 96 ? -3.268 -30.062 4.535 1 87.38 96 GLU B C 1
ATOM 4020 O O . GLU B 1 96 ? -3.709 -28.938 4.719 1 87.38 96 GLU B O 1
ATOM 4025 N N . GLU B 1 97 ? -3.297 -30.656 3.361 1 90.56 97 GLU B N 1
ATOM 4026 C CA . GLU B 1 97 ? -3.703 -29.953 2.15 1 90.56 97 GLU B CA 1
ATOM 4027 C C . GLU B 1 97 ? -5.184 -30.172 1.854 1 90.56 97 GLU B C 1
ATOM 4029 O O . GLU B 1 97 ? -5.781 -31.141 2.332 1 90.56 97 GLU B O 1
ATOM 4034 N N . SER B 1 98 ? -5.777 -29.203 1.23 1 91.69 98 SER B N 1
ATOM 4035 C CA . SER B 1 98 ? -7.164 -29.25 0.776 1 91.69 98 SER B CA 1
ATOM 4036 C C . SER B 1 98 ? -7.305 -28.656 -0.622 1 91.69 98 SER B C 1
ATOM 4038 O O . SER B 1 98 ? -6.609 -27.703 -0.973 1 91.69 98 SER B O 1
ATOM 4040 N N . ALA B 1 99 ? -8.25 -29.219 -1.382 1 89.94 99 ALA B N 1
ATOM 4041 C CA . ALA B 1 99 ? -8.5 -28.703 -2.723 1 89.94 99 ALA B CA 1
ATOM 4042 C C . ALA B 1 99 ? -9.031 -27.266 -2.668 1 89.94 99 ALA B C 1
ATOM 4044 O O . ALA B 1 99 ? -8.812 -26.484 -3.586 1 89.94 99 ALA B O 1
ATOM 4045 N N . ASP B 1 100 ? -9.75 -26.984 -1.639 1 92.88 100 ASP B N 1
ATOM 4046 C CA . ASP B 1 100 ? -10.352 -25.656 -1.44 1 92.88 100 ASP B CA 1
ATOM 4047 C C . ASP B 1 100 ? -10.133 -25.172 -0.01 1 92.88 100 ASP B C 1
ATOM 4049 O O . ASP B 1 100 ? -11.102 -25 0.738 1 92.88 100 ASP B O 1
ATOM 4053 N N . PRO B 1 101 ? -8.891 -24.828 0.277 1 92.75 101 PRO B N 1
ATOM 4054 C CA . PRO B 1 101 ? -8.555 -24.531 1.671 1 92.75 101 PRO B CA 1
ATOM 4055 C C . PRO B 1 101 ? -9.297 -23.297 2.197 1 92.75 101 PRO B C 1
ATOM 4057 O O . PRO B 1 101 ? -9.523 -23.188 3.404 1 92.75 101 PRO B O 1
ATOM 4060 N N . LEU B 1 102 ? -9.719 -22.422 1.352 1 93.5 102 LEU B N 1
ATOM 4061 C CA . LEU B 1 102 ? -10.375 -21.188 1.786 1 93.5 102 LEU B CA 1
ATOM 4062 C C . LEU B 1 102 ? -11.891 -21.344 1.752 1 93.5 102 LEU B C 1
ATOM 4064 O O . LEU B 1 102 ? -12.617 -20.406 2.088 1 93.5 102 LEU B O 1
ATOM 4068 N N . GLU B 1 103 ? -12.391 -22.516 1.269 1 94.5 103 GLU B N 1
ATOM 4069 C CA . GLU B 1 103 ? -13.812 -22.828 1.179 1 94.5 103 GLU B CA 1
ATOM 4070 C C . GLU B 1 103 ? -14.547 -21.828 0.3 1 94.5 103 GLU B C 1
ATOM 4072 O O . GLU B 1 103 ? -15.609 -21.328 0.676 1 94.5 103 GLU B O 1
ATOM 4077 N N . GLU B 1 104 ? -13.969 -21.547 -0.805 1 94.5 104 GLU B N 1
ATOM 4078 C CA . GLU B 1 104 ? -14.578 -20.625 -1.765 1 94.5 104 GLU B CA 1
ATOM 4079 C C . GLU B 1 104 ? -15.914 -21.156 -2.273 1 94.5 104 GLU B C 1
ATOM 4081 O O . GLU B 1 104 ? -16.828 -20.391 -2.537 1 94.5 104 GLU B O 1
ATOM 4086 N N . GLU B 1 105 ? -15.977 -22.5 -2.41 1 94.5 105 GLU B N 1
ATOM 4087 C CA . GLU B 1 105 ? -17.219 -23.094 -2.9 1 94.5 105 GLU B CA 1
ATOM 4088 C C . GLU B 1 105 ? -18.359 -22.891 -1.908 1 94.5 105 GLU B C 1
ATOM 4090 O O . GLU B 1 105 ? -19.484 -22.562 -2.303 1 94.5 105 GLU B O 1
ATOM 4095 N N . ARG B 1 106 ? -18.078 -23.094 -0.669 1 95.56 106 ARG B N 1
ATOM 4096 C CA . ARG B 1 106 ? -19.078 -22.875 0.37 1 95.56 106 ARG B CA 1
ATOM 4097 C C . ARG B 1 106 ? -19.516 -21.422 0.404 1 95.56 106 ARG B C 1
ATOM 4099 O O . ARG B 1 106 ? -20.688 -21.125 0.664 1 95.56 106 ARG B O 1
ATOM 4106 N N . LEU B 1 107 ? -18.656 -20.578 0.061 1 96.31 107 LEU B N 1
ATOM 4107 C CA . LEU B 1 107 ? -18.906 -19.141 0.168 1 96.31 107 LEU B CA 1
ATOM 4108 C C . LEU B 1 107 ? -19.375 -18.562 -1.164 1 96.31 107 LEU B C 1
ATOM 4110 O O . LEU B 1 107 ? -19.344 -17.344 -1.368 1 96.31 107 LEU B O 1
ATOM 4114 N N . SER B 1 108 ? -19.797 -19.406 -2.062 1 97.75 108 SER B N 1
ATOM 4115 C CA . SER B 1 108 ? -20.25 -19 -3.387 1 97.75 108 SER B CA 1
ATOM 4116 C C . SER B 1 108 ? -21.766 -19.031 -3.486 1 97.75 108 SER B C 1
ATOM 4118 O O . SER B 1 108 ? -22.359 -20.094 -3.73 1 97.75 108 SER B O 1
ATOM 4120 N N . PRO B 1 109 ? -22.422 -17.906 -3.385 1 98.25 109 PRO B N 1
ATOM 4121 C CA . PRO B 1 109 ? -23.875 -17.891 -3.475 1 98.25 109 PRO B CA 1
ATOM 4122 C C . PRO B 1 109 ? -24.391 -18.25 -4.863 1 98.25 109 PRO B C 1
ATOM 4124 O O . PRO B 1 109 ? -25.5 -18.766 -5 1 98.25 109 PRO B O 1
ATOM 4127 N N . VAL B 1 110 ? -23.641 -17.906 -5.879 1 98.12 110 VAL B N 1
ATOM 4128 C CA . VAL B 1 110 ? -23.891 -18.312 -7.258 1 98.12 110 VAL B CA 1
ATOM 4129 C C . VAL B 1 110 ? -22.594 -18.766 -7.91 1 98.12 110 VAL B C 1
ATOM 4131 O O . VAL B 1 110 ? -21.5 -18.406 -7.449 1 98.12 110 VAL B O 1
ATOM 4134 N N . ARG B 1 111 ? -22.719 -19.5 -8.93 1 96.62 111 ARG B N 1
ATOM 4135 C CA . ARG B 1 111 ? -21.531 -20 -9.609 1 96.62 111 ARG B CA 1
ATOM 4136 C C . ARG B 1 111 ? -20.625 -18.844 -10.055 1 96.62 111 ARG B C 1
ATOM 4138 O O . ARG B 1 111 ? -21.094 -17.891 -10.68 1 96.62 111 ARG B O 1
ATOM 4145 N N . GLY B 1 112 ? -19.391 -18.922 -9.625 1 96.44 112 GLY B N 1
ATOM 4146 C CA . GLY B 1 112 ? -18.391 -17.984 -10.117 1 96.44 112 GLY B CA 1
ATOM 4147 C C . GLY B 1 112 ? -18.266 -16.734 -9.25 1 96.44 112 GLY B C 1
ATOM 4148 O O . GLY B 1 112 ? -17.5 -15.828 -9.57 1 96.44 112 GLY B O 1
ATOM 4149 N N . LEU B 1 113 ? -19.047 -16.719 -8.18 1 98.5 113 LEU B N 1
ATOM 4150 C CA . LEU B 1 113 ? -18.953 -15.562 -7.293 1 98.5 113 LEU B CA 1
ATOM 4151 C C . LEU B 1 113 ? -18.688 -15.992 -5.855 1 98.5 113 LEU B C 1
ATOM 4153 O O . LEU B 1 113 ? -19.453 -16.781 -5.285 1 98.5 113 LEU B O 1
ATOM 4157 N N . THR B 1 114 ? -17.594 -15.547 -5.285 1 97.62 114 THR B N 1
ATOM 4158 C CA . THR B 1 114 ? -17.281 -15.82 -3.887 1 97.62 114 THR B CA 1
ATOM 4159 C C . THR B 1 114 ? -17.531 -14.586 -3.027 1 97.62 114 THR B C 1
ATOM 4161 O O . THR B 1 114 ? -16.984 -13.508 -3.301 1 97.62 114 THR B O 1
ATOM 4164 N N . HIS B 1 115 ? -18.375 -14.68 -2.059 1 97.81 115 HIS B N 1
ATOM 4165 C CA . HIS B 1 115 ? -18.719 -13.602 -1.138 1 97.81 115 HIS B CA 1
ATOM 4166 C C . HIS B 1 115 ? -18.266 -13.93 0.282 1 97.81 115 HIS B C 1
ATOM 4168 O O . HIS B 1 115 ? -19.078 -14.297 1.128 1 97.81 115 HIS B O 1
ATOM 4174 N N . MET B 1 116 ? -17 -13.664 0.523 1 94.5 116 MET B N 1
ATOM 4175 C CA . MET B 1 116 ? -16.391 -14.016 1.806 1 94.5 116 MET B CA 1
ATOM 4176 C C . MET B 1 116 ? -16.438 -12.836 2.77 1 94.5 116 MET B C 1
ATOM 4178 O O . MET B 1 116 ? -16.609 -13.016 3.975 1 94.5 116 MET B O 1
ATOM 4182 N N . TYR B 1 117 ? -16.25 -11.648 2.314 1 96.12 117 TYR B N 1
ATOM 4183 C CA . TYR B 1 117 ? -16.25 -10.422 3.105 1 96.12 117 TYR B CA 1
ATOM 4184 C C . TYR B 1 117 ? -17.594 -9.711 3.002 1 96.12 117 TYR B C 1
ATOM 4186 O O . TYR B 1 117 ? -18.328 -9.898 2.033 1 96.12 117 TYR B O 1
ATOM 4194 N N . PRO B 1 118 ? -17.859 -8.93 3.939 1 94.88 118 PRO B N 1
ATOM 4195 C CA . PRO B 1 118 ? -19.188 -8.305 3.947 1 94.88 118 PRO B CA 1
ATOM 4196 C C . PRO B 1 118 ? -19.422 -7.422 2.723 1 94.88 118 PRO B C 1
ATOM 4198 O O . PRO B 1 118 ? -20.516 -7.449 2.15 1 94.88 118 PRO B O 1
ATOM 4201 N N . ASN B 1 119 ? -18.438 -6.719 2.242 1 97.75 119 ASN B N 1
ATOM 4202 C CA . ASN B 1 119 ? -18.734 -5.664 1.275 1 97.75 119 ASN B CA 1
ATOM 4203 C C . ASN B 1 119 ? -17.953 -5.871 -0.026 1 97.75 119 ASN B C 1
ATOM 4205 O O . ASN B 1 119 ? -17.734 -4.922 -0.783 1 97.75 119 ASN B O 1
ATOM 4209 N N . ARG B 1 120 ? -17.438 -7.09 -0.305 1 97.94 120 ARG B N 1
ATOM 4210 C CA . ARG B 1 120 ? -16.703 -7.293 -1.553 1 97.94 120 ARG B CA 1
ATOM 4211 C C . ARG B 1 120 ? -16.781 -8.75 -2 1 97.94 120 ARG B C 1
ATOM 4213 O O . ARG B 1 120 ? -16.984 -9.648 -1.181 1 97.94 120 ARG B O 1
ATOM 4220 N N . VAL B 1 121 ? -16.656 -8.945 -3.254 1 98.69 121 VAL B N 1
ATOM 4221 C CA . VAL B 1 121 ? -16.797 -10.273 -3.852 1 98.69 121 VAL B CA 1
ATOM 4222 C C . VAL B 1 121 ? -15.672 -10.5 -4.863 1 98.69 121 VAL B C 1
ATOM 4224 O O . VAL B 1 121 ? -15.023 -9.547 -5.309 1 98.69 121 VAL B O 1
ATOM 4227 N N . LEU B 1 122 ? -15.414 -11.719 -5.09 1 98.44 122 LEU B N 1
ATOM 4228 C CA . LEU B 1 122 ? -14.523 -12.141 -6.168 1 98.44 122 LEU B CA 1
ATOM 4229 C C . LEU B 1 122 ? -15.312 -12.773 -7.309 1 98.44 122 LEU B C 1
ATOM 4231 O O . LEU B 1 122 ? -16.047 -13.742 -7.094 1 98.44 122 LEU B O 1
ATOM 4235 N N . LEU B 1 123 ? -15.203 -12.195 -8.422 1 98.75 123 LEU B N 1
ATOM 4236 C CA . LEU B 1 123 ? -15.836 -12.711 -9.625 1 98.75 123 LEU B CA 1
ATOM 4237 C C . LEU B 1 123 ? -14.859 -13.586 -10.414 1 98.75 123 LEU B C 1
ATOM 4239 O O . LEU B 1 123 ? -13.859 -13.094 -10.938 1 98.75 123 LEU B O 1
ATOM 4243 N N . PHE B 1 124 ? -15.094 -14.867 -10.43 1 97.94 124 PHE B N 1
ATOM 4244 C CA . PHE B 1 124 ? -14.383 -15.812 -11.289 1 97.94 124 PHE B CA 1
ATOM 4245 C C . PHE B 1 124 ? -14.875 -15.695 -12.727 1 97.94 124 PHE B C 1
ATOM 4247 O O . PHE B 1 124 ? -15.875 -16.312 -13.102 1 97.94 124 PHE B O 1
ATOM 4254 N N . SER B 1 125 ? -14.109 -14.984 -13.555 1 97.81 125 SER B N 1
ATOM 4255 C CA . SER B 1 125 ? -14.625 -14.57 -14.859 1 97.81 125 SER B CA 1
ATOM 4256 C C . SER B 1 125 ? -14.391 -15.641 -15.914 1 97.81 125 SER B C 1
ATOM 4258 O O . SER B 1 125 ? -15.125 -15.719 -16.906 1 97.81 125 SER B O 1
ATOM 4260 N N . ASN B 1 126 ? -13.32 -16.391 -15.734 1 96.81 126 ASN B N 1
ATOM 4261 C CA . ASN B 1 126 ? -12.922 -17.391 -16.703 1 96.81 126 ASN B CA 1
ATOM 4262 C C . ASN B 1 126 ? -11.93 -18.391 -16.094 1 96.81 126 ASN B C 1
ATOM 4264 O O . ASN B 1 126 ? -11.406 -18.172 -15.008 1 96.81 126 ASN B O 1
ATOM 4268 N N . HIS B 1 127 ? -11.703 -19.453 -16.844 1 94.75 127 HIS B N 1
ATOM 4269 C CA . HIS B 1 127 ? -10.852 -20.516 -16.312 1 94.75 127 HIS B CA 1
ATOM 4270 C C . HIS B 1 127 ? -9.469 -20.484 -16.953 1 94.75 127 HIS B C 1
ATOM 4272 O O . HIS B 1 127 ? -8.57 -21.219 -16.531 1 94.75 127 HIS B O 1
ATOM 4278 N N . SER B 1 128 ? -9.227 -19.641 -17.922 1 94.75 128 SER B N 1
ATOM 4279 C CA . SER B 1 128 ? -8.008 -19.719 -18.719 1 94.75 128 SER B CA 1
ATOM 4280 C C . SER B 1 128 ? -6.977 -18.688 -18.25 1 94.75 128 SER B C 1
ATOM 4282 O O . SER B 1 128 ? -7.328 -17.562 -17.922 1 94.75 128 SER B O 1
ATOM 4284 N N . CYS B 1 129 ? -5.754 -19.078 -18.188 1 95.94 129 CYS B N 1
ATOM 4285 C CA . CYS B 1 129 ? -4.617 -18.219 -17.922 1 95.94 129 CYS B CA 1
ATOM 4286 C C . CYS B 1 129 ? -3.586 -18.281 -19.031 1 95.94 129 CYS B C 1
ATOM 4288 O O . CYS B 1 129 ? -3.598 -19.219 -19.844 1 95.94 129 CYS B O 1
ATOM 4290 N N . SER B 1 130 ? -2.742 -17.25 -19.141 1 97.12 130 SER B N 1
ATOM 4291 C CA . SER B 1 130 ? -1.628 -17.297 -20.094 1 97.12 130 SER B CA 1
ATOM 4292 C C . SER B 1 130 ? -0.564 -18.297 -19.641 1 97.12 130 SER B C 1
ATOM 4294 O O . SER B 1 130 ? 0.017 -19 -20.484 1 97.12 130 SER B O 1
ATOM 4296 N N . VAL B 1 131 ? -0.334 -18.266 -18.406 1 96.81 131 VAL B N 1
ATOM 4297 C CA . VAL B 1 131 ? 0.549 -19.219 -17.734 1 96.81 131 VAL B CA 1
ATOM 4298 C C . VAL B 1 131 ? -0.164 -19.812 -16.516 1 96.81 131 VAL B C 1
ATOM 4300 O O . VAL B 1 131 ? -0.816 -19.094 -15.758 1 96.81 131 VAL B O 1
ATOM 4303 N N . TYR B 1 132 ? -0.153 -21.094 -16.438 1 94.31 132 TYR B N 1
ATOM 4304 C CA . TYR B 1 132 ? -0.726 -21.75 -15.266 1 94.31 132 TYR B CA 1
ATOM 4305 C C . TYR B 1 132 ? 0.327 -21.938 -14.188 1 94.31 132 TYR B C 1
ATOM 4307 O O . TYR B 1 132 ? 1.142 -22.859 -14.266 1 94.31 132 TYR B O 1
ATOM 4315 N N . CYS B 1 133 ? 0.22 -21.094 -13.203 1 92.25 133 CYS B N 1
ATOM 4316 C CA . CYS B 1 133 ? 1.222 -21.062 -12.148 1 92.25 133 CYS B CA 1
ATOM 4317 C C . CYS B 1 133 ? 1.087 -22.281 -11.234 1 92.25 133 CYS B C 1
ATOM 4319 O O . CYS B 1 133 ? -0.013 -22.594 -10.773 1 92.25 133 CYS B O 1
ATOM 4321 N N . ARG B 1 134 ? 2.115 -22.859 -10.859 1 91.25 134 ARG B N 1
ATOM 4322 C CA . ARG B 1 134 ? 2.156 -24.078 -10.039 1 91.25 134 ARG B CA 1
ATOM 4323 C C . ARG B 1 134 ? 1.589 -23.812 -8.648 1 91.25 134 ARG B C 1
ATOM 4325 O O . ARG B 1 134 ? 1.036 -24.719 -8.016 1 91.25 134 ARG B O 1
ATOM 4332 N N . HIS B 1 135 ? 1.69 -22.578 -8.188 1 91 135 HIS B N 1
ATOM 4333 C CA . HIS B 1 135 ? 1.303 -22.234 -6.824 1 91 135 HIS B CA 1
ATOM 4334 C C . HIS B 1 135 ? -0.104 -21.641 -6.789 1 91 135 HIS B C 1
ATOM 4336 O O . HIS B 1 135 ? -0.505 -21.047 -5.789 1 91 135 HIS B O 1
ATOM 4342 N N . CYS B 1 136 ? -0.857 -21.797 -7.781 1 91.81 136 CYS B N 1
ATOM 4343 C CA . CYS B 1 136 ? -2.17 -21.188 -7.918 1 91.81 136 CYS B CA 1
ATOM 4344 C C . CYS B 1 136 ? -3.154 -21.75 -6.906 1 91.81 136 CYS B C 1
ATOM 4346 O O . CYS B 1 136 ? -3.404 -22.969 -6.895 1 91.81 136 CYS B O 1
ATOM 4348 N N . MET B 1 137 ? -3.795 -20.953 -6.176 1 89.12 137 MET B N 1
ATOM 4349 C CA . MET B 1 137 ? -4.805 -21.344 -5.195 1 89.12 137 MET B CA 1
ATOM 4350 C C . MET B 1 137 ? -6.008 -21.984 -5.883 1 89.12 137 MET B C 1
ATOM 4352 O O . MET B 1 137 ? -6.641 -22.875 -5.328 1 89.12 137 MET B O 1
ATOM 4356 N N . ARG B 1 138 ? -6.242 -21.656 -7.09 1 91.25 138 ARG B N 1
ATOM 4357 C CA . ARG B 1 138 ? -7.43 -22.109 -7.801 1 91.25 138 ARG B CA 1
ATOM 4358 C C . ARG B 1 138 ? -7.059 -23.094 -8.914 1 91.25 138 ARG B C 1
ATOM 4360 O O . ARG B 1 138 ? -7.746 -23.172 -9.93 1 91.25 138 ARG B O 1
ATOM 4367 N N . GLY B 1 139 ? -5.957 -23.766 -8.688 1 87.81 139 GLY B N 1
ATOM 4368 C CA . GLY B 1 139 ? -5.555 -24.781 -9.641 1 87.81 139 GLY B CA 1
ATOM 4369 C C . GLY B 1 139 ? -6.637 -25.812 -9.906 1 87.81 139 GLY B C 1
ATOM 4370 O O . GLY B 1 139 ? -6.707 -26.391 -11 1 87.81 139 GLY B O 1
ATOM 4371 N N . ARG B 1 140 ? -7.523 -25.984 -8.977 1 86.25 140 ARG B N 1
ATOM 4372 C CA . ARG B 1 140 ? -8.617 -26.938 -9.094 1 86.25 140 ARG B CA 1
ATOM 4373 C C . ARG B 1 140 ? -9.625 -26.5 -10.148 1 86.25 140 ARG B C 1
ATOM 4375 O O . ARG B 1 140 ? -10.391 -27.312 -10.664 1 86.25 140 ARG B O 1
ATOM 4382 N N . LYS B 1 141 ? -9.555 -25.188 -10.375 1 88.44 141 LYS B N 1
ATOM 4383 C CA . LYS B 1 141 ? -10.578 -24.641 -11.258 1 88.44 141 LYS B CA 1
ATOM 4384 C C . LYS B 1 141 ? -9.969 -24.188 -12.586 1 88.44 141 LYS B C 1
ATOM 4386 O O . LYS B 1 141 ? -10.57 -24.375 -13.648 1 88.44 141 LYS B O 1
ATOM 4391 N N . VAL B 1 142 ? -8.828 -23.781 -12.43 1 87.06 142 VAL B N 1
ATOM 4392 C CA . VAL B 1 142 ? -8.266 -23.172 -13.625 1 87.06 142 VAL B CA 1
ATOM 4393 C C . VAL B 1 142 ? -7.781 -24.25 -14.578 1 87.06 142 VAL B C 1
ATOM 4395 O O . VAL B 1 142 ? -7.57 -25.391 -14.172 1 87.06 142 VAL B O 1
ATOM 4398 N N . SER B 1 143 ? -7.762 -24.172 -15.789 1 77.62 143 SER B N 1
ATOM 4399 C CA . SER B 1 143 ? -7.277 -25.016 -16.875 1 77.62 143 SER B CA 1
ATOM 4400 C C . SER B 1 143 ? -8.289 -26.109 -17.203 1 77.62 143 SER B C 1
ATOM 4402 O O . SER B 1 143 ? -8.031 -26.969 -18.062 1 77.62 143 SER B O 1
ATOM 4404 N N . SER B 1 144 ? -9.32 -26.141 -16.391 1 81.81 144 SER B N 1
ATOM 4405 C CA . SER B 1 144 ? -10.367 -27.109 -16.719 1 81.81 144 SER B CA 1
ATOM 4406 C C . SER B 1 144 ? -11.492 -26.453 -17.516 1 81.81 144 SER B C 1
ATOM 4408 O O . SER B 1 144 ? -12.109 -25.5 -17.047 1 81.81 144 SER B O 1
ATOM 4410 N N . ASN B 1 145 ? -11.82 -27.047 -18.578 1 84.38 145 ASN B N 1
ATOM 4411 C CA . ASN B 1 145 ? -12.914 -26.547 -19.406 1 84.38 145 ASN B CA 1
ATOM 4412 C C . ASN B 1 145 ? -14.258 -26.672 -18.703 1 84.38 145 ASN B C 1
ATOM 4414 O O . ASN B 1 145 ? -15.211 -25.969 -19.031 1 84.38 145 ASN B O 1
ATOM 4418 N N . GLU B 1 146 ? -14.289 -27.516 -17.766 1 85.56 146 GLU B N 1
ATOM 4419 C CA . GLU B 1 146 ? -15.523 -27.703 -17 1 85.56 146 GLU B CA 1
ATOM 4420 C C . GLU B 1 146 ? -15.852 -26.469 -16.172 1 85.56 146 GLU B C 1
ATOM 4422 O O . GLU B 1 146 ? -17 -26.266 -15.781 1 85.56 146 GLU B O 1
ATOM 4427 N N . GLU B 1 147 ? -14.805 -25.719 -16 1 89.94 147 GLU B N 1
ATOM 4428 C CA . GLU B 1 147 ? -14.977 -24.531 -15.164 1 89.94 147 GLU B CA 1
ATOM 4429 C C . GLU B 1 147 ? -15.164 -23.281 -16.016 1 89.94 147 GLU B C 1
ATOM 4431 O O . GLU B 1 147 ? -15.094 -22.156 -15.508 1 89.94 147 GLU B O 1
ATOM 4436 N N . ARG B 1 148 ? -15.414 -23.5 -17.312 1 93.38 148 ARG B N 1
ATOM 4437 C CA . ARG B 1 148 ? -15.695 -22.375 -18.219 1 93.38 148 ARG B CA 1
ATOM 4438 C C . ARG B 1 148 ? -16.938 -21.625 -17.766 1 93.38 148 ARG B C 1
ATOM 4440 O O . ARG B 1 148 ? -17.953 -22.219 -17.438 1 93.38 148 ARG B O 1
ATOM 4447 N N . MET B 1 149 ? -16.844 -20.344 -17.766 1 95.75 149 MET B N 1
ATOM 4448 C CA . MET B 1 149 ? -17.953 -19.5 -17.359 1 95.75 149 MET B CA 1
ATOM 4449 C C . MET B 1 149 ? -18.75 -19.047 -18.578 1 95.75 149 MET B C 1
ATOM 4451 O O . MET B 1 149 ? -18.219 -18.375 -19.469 1 95.75 149 MET B O 1
ATOM 4455 N N . GLU B 1 150 ? -19.969 -19.375 -18.547 1 96.06 150 GLU B N 1
ATOM 4456 C CA . GLU B 1 150 ? -20.875 -18.922 -19.609 1 96.06 150 GLU B CA 1
ATOM 4457 C C . GLU B 1 150 ? -21.422 -17.531 -19.312 1 96.06 150 GLU B C 1
ATOM 4459 O O . GLU B 1 150 ? -21.297 -17.047 -18.188 1 96.06 150 GLU B O 1
ATOM 4464 N N . LYS B 1 151 ? -21.984 -16.969 -20.344 1 97.19 151 LYS B N 1
ATOM 4465 C CA . LYS B 1 151 ? -22.578 -15.648 -20.188 1 97.19 151 LYS B CA 1
ATOM 4466 C C . LYS B 1 151 ? -23.641 -15.648 -19.078 1 97.19 151 LYS B C 1
ATOM 4468 O O . LYS B 1 151 ? -23.719 -14.711 -18.281 1 97.19 151 LYS B O 1
ATOM 4473 N N . SER B 1 152 ? -24.422 -16.672 -19.031 1 97.94 152 SER B N 1
ATOM 4474 C CA . SER B 1 152 ? -25.5 -16.781 -18.047 1 97.94 152 SER B CA 1
ATOM 4475 C C . SER B 1 152 ? -24.953 -16.859 -16.625 1 97.94 152 SER B C 1
ATOM 4477 O O . SER B 1 152 ? -25.562 -16.359 -15.688 1 97.94 152 SER B O 1
ATOM 4479 N N . ASP B 1 153 ? -23.797 -17.5 -16.438 1 97.81 153 ASP B N 1
ATOM 4480 C CA . ASP B 1 153 ? -23.156 -17.547 -15.125 1 97.81 153 ASP B CA 1
ATOM 4481 C C . ASP B 1 153 ? -22.781 -16.156 -14.633 1 97.81 153 ASP B C 1
ATOM 4483 O O . ASP B 1 153 ? -23.047 -15.797 -13.484 1 97.81 153 ASP B O 1
ATOM 4487 N N . LEU B 1 154 ? -22.203 -15.398 -15.547 1 98.5 154 LEU B N 1
ATOM 4488 C CA . LEU B 1 154 ? -21.797 -14.039 -15.195 1 98.5 154 LEU B CA 1
ATOM 4489 C C . LEU B 1 154 ? -23.016 -13.148 -14.953 1 98.5 154 LEU B C 1
ATOM 4491 O O . LEU B 1 154 ? -23 -12.305 -14.055 1 98.5 154 LEU B O 1
ATOM 4495 N N . GLU B 1 155 ? -24.031 -13.344 -15.766 1 98.62 155 GLU B N 1
ATOM 4496 C CA . GLU B 1 155 ? -25.266 -12.586 -15.555 1 98.62 155 GLU B CA 1
ATOM 4497 C C . GLU B 1 155 ? -25.844 -12.852 -14.164 1 98.62 155 GLU B C 1
ATOM 4499 O O . GLU B 1 155 ? -26.297 -11.93 -13.484 1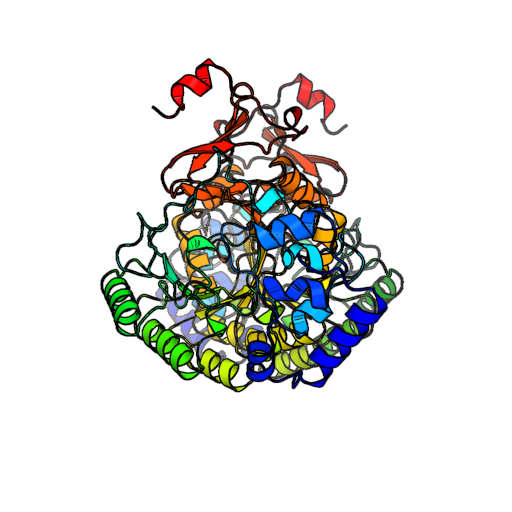 98.62 155 GLU B O 1
ATOM 4504 N N . SER B 1 156 ? -25.797 -14.094 -13.766 1 98.69 156 SER B N 1
ATOM 4505 C CA . SER B 1 156 ? -26.281 -14.453 -12.438 1 98.69 156 SER B CA 1
ATOM 4506 C C . SER B 1 156 ? -25.438 -13.789 -11.352 1 98.69 156 SER B C 1
ATOM 4508 O O . SER B 1 156 ? -25.953 -13.359 -10.328 1 98.69 156 SER B O 1
ATOM 4510 N N . ALA B 1 157 ? -24.188 -13.758 -11.57 1 98.81 157 ALA B N 1
ATOM 4511 C CA . ALA B 1 157 ? -23.281 -13.094 -10.633 1 98.81 157 ALA B CA 1
ATOM 4512 C C . ALA B 1 157 ? -23.594 -11.602 -10.539 1 98.81 157 ALA B C 1
ATOM 4514 O O . ALA B 1 157 ? -23.672 -11.047 -9.438 1 98.81 157 ALA B O 1
ATOM 4515 N N . PHE B 1 158 ? -23.844 -10.93 -11.633 1 98.88 158 PHE B N 1
ATOM 4516 C CA . PHE B 1 158 ? -24.188 -9.508 -11.641 1 98.88 158 PHE B CA 1
ATOM 4517 C C . PHE B 1 158 ? -25.516 -9.273 -10.945 1 98.88 158 PHE B C 1
ATOM 4519 O O . PHE B 1 158 ? -25.688 -8.281 -10.227 1 98.88 158 PHE B O 1
ATOM 4526 N N . ASP B 1 159 ? -26.469 -10.188 -11.195 1 98.88 159 ASP B N 1
ATOM 4527 C CA . ASP B 1 159 ? -27.75 -10.07 -10.523 1 98.88 159 ASP B CA 1
ATOM 4528 C C . ASP B 1 159 ? -27.594 -10.133 -9.008 1 98.88 159 ASP B C 1
ATOM 4530 O O . ASP B 1 159 ? -28.219 -9.367 -8.281 1 98.88 159 ASP B O 1
ATOM 4534 N N . TYR B 1 160 ? -26.75 -11.039 -8.594 1 98.88 160 TYR B N 1
ATOM 4535 C CA . TYR B 1 160 ? -26.469 -11.125 -7.164 1 98.88 160 TYR B CA 1
ATOM 4536 C C . TYR B 1 160 ? -25.891 -9.812 -6.648 1 98.88 160 TYR B C 1
ATOM 4538 O O . TYR B 1 160 ? -26.328 -9.289 -5.621 1 98.88 160 TYR B O 1
ATOM 4546 N N . ILE B 1 161 ? -24.938 -9.258 -7.289 1 98.88 161 ILE B N 1
ATOM 4547 C CA . ILE B 1 161 ? -24.281 -8.016 -6.883 1 98.88 161 ILE B CA 1
ATOM 4548 C C . ILE B 1 161 ? -25.312 -6.883 -6.867 1 98.88 161 ILE B C 1
ATOM 4550 O O . ILE B 1 161 ? -25.375 -6.113 -5.906 1 98.88 161 ILE B O 1
ATOM 4554 N N . ARG B 1 162 ? -26.156 -6.809 -7.883 1 98.81 162 ARG B N 1
ATOM 4555 C CA . ARG B 1 162 ? -27.188 -5.777 -7.973 1 98.81 162 ARG B CA 1
ATOM 4556 C C . ARG B 1 162 ? -28.125 -5.84 -6.77 1 98.81 162 ARG B C 1
ATOM 4558 O O . ARG B 1 162 ? -28.578 -4.805 -6.277 1 98.81 162 ARG B O 1
ATOM 4565 N N . ASN B 1 163 ? -28.328 -7.016 -6.312 1 98.69 163 ASN B N 1
ATOM 4566 C CA . ASN B 1 163 ? -29.312 -7.211 -5.254 1 98.69 163 ASN B CA 1
ATOM 4567 C C . ASN B 1 163 ? -28.672 -7.164 -3.871 1 98.69 163 ASN B C 1
ATOM 4569 O O . ASN B 1 163 ? -29.328 -7.406 -2.863 1 98.69 163 ASN B O 1
ATOM 4573 N N . HIS B 1 164 ? -27.438 -6.898 -3.783 1 98.75 164 HIS B N 1
ATOM 4574 C CA . HIS B 1 164 ? -26.703 -6.801 -2.52 1 98.75 164 HIS B CA 1
ATOM 4575 C C . HIS B 1 164 ? -25.969 -5.469 -2.412 1 98.75 164 HIS B C 1
ATOM 4577 O O . HIS B 1 164 ? -24.75 -5.41 -2.615 1 98.75 164 HIS B O 1
ATOM 4583 N N . PRO B 1 165 ? -26.672 -4.461 -1.965 1 98.38 165 PRO B N 1
ATOM 4584 C CA . PRO B 1 165 ? -26.156 -3.09 -1.982 1 98.38 165 PRO B CA 1
ATOM 4585 C C . PRO B 1 165 ? -24.953 -2.9 -1.062 1 98.38 165 PRO B C 1
ATOM 4587 O O . PRO B 1 165 ? -24.25 -1.882 -1.146 1 98.38 165 PRO B O 1
ATOM 4590 N N . GLU B 1 166 ? -24.641 -3.887 -0.17 1 98.19 166 GLU B N 1
ATOM 4591 C CA . GLU B 1 166 ? -23.484 -3.793 0.703 1 98.19 166 GLU B CA 1
ATOM 4592 C C . GLU B 1 166 ? -22.188 -4.039 -0.073 1 98.19 166 GLU B C 1
ATOM 4594 O O . GLU B 1 166 ? -21.094 -3.73 0.414 1 98.19 166 GLU B O 1
ATOM 4599 N N . ILE B 1 167 ? -22.297 -4.629 -1.284 1 98.69 167 ILE B N 1
ATOM 4600 C CA . ILE B 1 167 ? -21.125 -4.922 -2.092 1 98.69 167 ILE B CA 1
ATOM 4601 C C . ILE B 1 167 ? -20.641 -3.652 -2.785 1 98.69 167 ILE B C 1
ATOM 4603 O O . ILE B 1 167 ? -21.344 -3.107 -3.648 1 98.69 167 ILE B O 1
ATOM 4607 N N . GLU B 1 168 ? -19.453 -3.213 -2.438 1 98.69 168 GLU B N 1
ATOM 4608 C CA . GLU B 1 168 ? -18.906 -1.982 -2.992 1 98.69 168 GLU B CA 1
ATOM 4609 C C . GLU B 1 168 ? -17.656 -2.264 -3.818 1 98.69 168 GLU B C 1
ATOM 4611 O O . GLU B 1 168 ? -17.203 -1.409 -4.582 1 98.69 168 GLU B O 1
ATOM 4616 N N . ASP B 1 169 ? -17.062 -3.383 -3.715 1 98.81 169 ASP B N 1
ATOM 4617 C CA . ASP B 1 169 ? -15.758 -3.738 -4.238 1 98.81 169 ASP B CA 1
ATOM 4618 C C . ASP B 1 169 ? -15.781 -5.121 -4.887 1 98.81 169 ASP B C 1
ATOM 4620 O O . ASP B 1 169 ? -16.125 -6.113 -4.234 1 98.81 169 ASP B O 1
ATOM 4624 N N . VAL B 1 170 ? -15.461 -5.172 -6.176 1 98.94 170 VAL B N 1
ATOM 4625 C CA . VAL B 1 170 ? -15.484 -6.43 -6.914 1 98.94 170 VAL B CA 1
ATOM 4626 C C . VAL B 1 170 ? -14.094 -6.727 -7.473 1 98.94 170 VAL B C 1
ATOM 4628 O O . VAL B 1 170 ? -13.531 -5.922 -8.219 1 98.94 170 VAL B O 1
ATOM 4631 N N . VAL B 1 171 ? -13.531 -7.844 -7.102 1 98.81 171 VAL B N 1
ATOM 4632 C CA . VAL B 1 171 ? -12.305 -8.336 -7.715 1 98.81 171 VAL B CA 1
ATOM 4633 C C . VAL B 1 171 ? -12.648 -9.203 -8.93 1 98.81 171 VAL B C 1
ATOM 4635 O O . VAL B 1 171 ? -13.289 -10.242 -8.797 1 98.81 171 VAL B O 1
ATOM 4638 N N . VAL B 1 172 ? -12.281 -8.703 -10.062 1 98.88 172 VAL B N 1
ATOM 4639 C CA . VAL B 1 172 ? -12.414 -9.523 -11.266 1 98.88 172 VAL B CA 1
ATOM 4640 C C . VAL B 1 172 ? -11.18 -10.414 -11.422 1 98.88 172 VAL B C 1
ATOM 4642 O O . VAL B 1 172 ? -10.078 -9.914 -11.664 1 98.88 172 VAL B O 1
ATOM 4645 N N . SER B 1 173 ? -11.43 -11.672 -11.211 1 97.38 173 SER B N 1
ATOM 4646 C CA . SER B 1 173 ? -10.367 -12.672 -11.242 1 97.38 173 SER B CA 1
ATOM 4647 C C . SER B 1 173 ? -10.695 -13.797 -12.219 1 97.38 173 SER B C 1
ATOM 4649 O O . SER B 1 173 ? -11.172 -13.539 -13.328 1 97.38 173 SER B O 1
ATOM 4651 N N . GLY B 1 174 ? -10.492 -15.07 -11.883 1 94.94 174 GLY B N 1
ATOM 4652 C CA . GLY B 1 174 ? -10.617 -16.25 -12.719 1 94.94 174 GLY B CA 1
ATOM 4653 C C . GLY B 1 174 ? -9.336 -17.047 -12.82 1 94.94 174 GLY B C 1
ATOM 4654 O O . GLY B 1 174 ? -8.688 -17.328 -11.812 1 94.94 174 GLY B O 1
ATOM 4655 N N . GLY B 1 175 ? -9.25 -17.625 -14.141 1 94.88 175 GLY B N 1
ATOM 4656 C CA . GLY B 1 175 ? -7.832 -17.812 -14.398 1 94.88 175 GLY B CA 1
ATOM 4657 C C . GLY B 1 175 ? -7.055 -16.516 -14.422 1 94.88 175 GLY B C 1
ATOM 4658 O O . GLY B 1 175 ? -6.578 -16.047 -13.383 1 94.88 175 GLY B O 1
ATOM 4659 N N . ASP B 1 176 ? -7.246 -15.898 -15.586 1 97.38 176 ASP B N 1
ATOM 4660 C CA . ASP B 1 176 ? -6.805 -14.508 -15.727 1 97.38 176 ASP B CA 1
ATOM 4661 C C . ASP B 1 176 ? -7.828 -13.688 -16.5 1 97.38 176 ASP B C 1
ATOM 4663 O O . ASP B 1 176 ? -8.086 -13.961 -17.688 1 97.38 176 ASP B O 1
ATOM 4667 N N . PRO B 1 177 ? -8.367 -12.664 -15.852 1 98.19 177 PRO B N 1
ATOM 4668 C CA . PRO B 1 177 ? -9.453 -11.93 -16.516 1 98.19 177 PRO B CA 1
ATOM 4669 C C . PRO B 1 177 ? -9.016 -11.273 -17.812 1 98.19 177 PRO B C 1
ATOM 4671 O O . PRO B 1 177 ? -9.836 -11.055 -18.703 1 98.19 177 PRO B O 1
ATOM 4674 N N . LEU B 1 178 ? -7.742 -11.023 -18.016 1 98.38 178 LEU B N 1
ATOM 4675 C CA . LEU B 1 178 ? -7.297 -10.344 -19.219 1 98.38 178 LEU B CA 1
ATOM 4676 C C . LEU B 1 178 ? -7.043 -11.352 -20.344 1 98.38 178 LEU B C 1
ATOM 4678 O O . LEU B 1 178 ? -6.695 -10.961 -21.453 1 98.38 178 LEU B O 1
ATOM 4682 N N . ASN B 1 179 ? -7.309 -12.594 -20.062 1 96.94 179 ASN B N 1
ATOM 4683 C CA . ASN B 1 179 ? -7.316 -13.594 -21.125 1 96.94 179 ASN B CA 1
ATOM 4684 C C . ASN B 1 179 ? -8.641 -13.602 -21.875 1 96.94 179 ASN B C 1
ATOM 4686 O O . ASN B 1 179 ? -8.75 -14.211 -22.953 1 96.94 179 ASN B O 1
ATOM 4690 N N . LEU B 1 180 ? -9.609 -12.953 -21.375 1 97.69 180 LEU B N 1
ATOM 4691 C CA . LEU B 1 180 ? -10.891 -12.828 -22.047 1 97.69 180 LEU B CA 1
ATOM 4692 C C . LEU B 1 180 ? -10.758 -11.969 -23.312 1 97.69 180 LEU B C 1
ATOM 4694 O O . LEU B 1 180 ? -9.844 -11.148 -23.422 1 97.69 180 LEU B O 1
ATOM 4698 N N . ALA B 1 181 ? -11.719 -12.258 -24.219 1 97.38 181 ALA B N 1
ATOM 4699 C CA . ALA B 1 181 ? -11.805 -11.383 -25.375 1 97.38 181 ALA B CA 1
ATOM 4700 C C . ALA B 1 181 ? -12.125 -9.945 -24.969 1 97.38 181 ALA B C 1
ATOM 4702 O O . ALA B 1 181 ? -12.797 -9.719 -23.953 1 97.38 181 ALA B O 1
ATOM 4703 N N . ASP B 1 182 ? -11.656 -8.969 -25.781 1 98.19 182 ASP B N 1
ATOM 4704 C CA . ASP B 1 182 ? -11.828 -7.559 -25.469 1 98.19 182 ASP B CA 1
ATOM 4705 C C . ASP B 1 182 ? -13.297 -7.23 -25.203 1 98.19 182 ASP B C 1
ATOM 4707 O O . ASP B 1 182 ? -13.625 -6.539 -24.234 1 98.19 182 ASP B O 1
ATOM 4711 N N . LEU B 1 183 ? -14.18 -7.789 -26.016 1 98.12 183 LEU B N 1
ATOM 4712 C CA . LEU B 1 183 ? -15.602 -7.496 -25.891 1 98.12 183 LEU B CA 1
ATOM 4713 C C . LEU B 1 183 ? -16.172 -8.023 -24.578 1 98.12 183 LEU B C 1
ATOM 4715 O O . LEU B 1 183 ? -17.078 -7.418 -24 1 98.12 183 LEU B O 1
ATOM 4719 N N . ARG B 1 184 ? -15.664 -9.133 -24.156 1 98.12 184 ARG B N 1
ATOM 4720 C CA . ARG B 1 184 ? -16.109 -9.703 -22.891 1 98.12 184 ARG B CA 1
ATOM 4721 C C . ARG B 1 184 ? -15.617 -8.875 -21.719 1 98.12 184 ARG B C 1
ATOM 4723 O O . ARG B 1 184 ? -16.344 -8.664 -20.75 1 98.12 184 ARG B O 1
ATOM 4730 N N . ILE B 1 185 ? -14.398 -8.438 -21.781 1 98.56 185 ILE B N 1
ATOM 4731 C CA . ILE B 1 185 ? -13.852 -7.551 -20.75 1 98.56 185 ILE B CA 1
ATOM 4732 C C . ILE B 1 185 ? -14.688 -6.273 -20.688 1 98.56 185 ILE B C 1
ATOM 4734 O O . ILE B 1 185 ? -15.078 -5.84 -19.594 1 98.56 185 ILE B O 1
ATOM 4738 N N . GLU B 1 186 ? -14.969 -5.711 -21.844 1 98.81 186 GLU B N 1
ATOM 4739 C CA . GLU B 1 186 ? -15.773 -4.496 -21.891 1 98.81 186 GLU B CA 1
ATOM 4740 C C . GLU B 1 186 ? -17.156 -4.719 -21.281 1 98.81 186 GLU B C 1
ATOM 4742 O O . GLU B 1 186 ? -17.641 -3.871 -20.516 1 98.81 186 GLU B O 1
ATOM 4747 N N . TRP B 1 187 ? -17.703 -5.84 -21.625 1 98.88 187 TRP B N 1
ATOM 4748 C CA . TRP B 1 187 ? -19.031 -6.164 -21.094 1 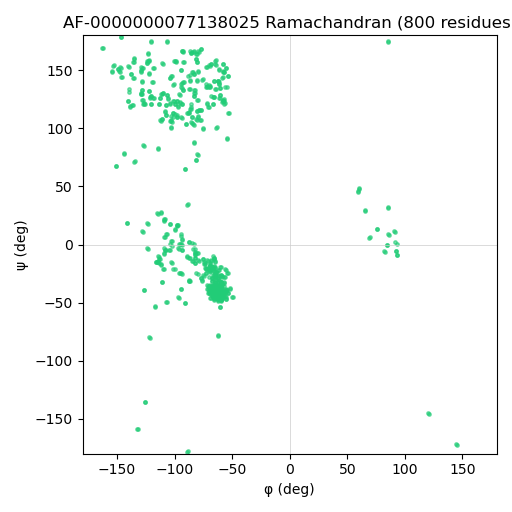98.88 187 TRP B CA 1
ATOM 4749 C C . TRP B 1 187 ? -19 -6.254 -19.578 1 98.88 187 TRP B C 1
ATOM 4751 O O . TRP B 1 187 ? -19.891 -5.719 -18.891 1 98.88 187 TRP B O 1
ATOM 4761 N N . ILE B 1 188 ? -18.047 -6.887 -19 1 98.88 188 ILE B N 1
ATOM 4762 C CA . ILE B 1 188 ? -17.922 -7.051 -17.562 1 98.88 188 ILE B CA 1
ATOM 4763 C C . ILE B 1 188 ? -17.766 -5.688 -16.891 1 98.88 188 ILE B C 1
ATOM 4765 O O . ILE B 1 188 ? -18.453 -5.375 -15.922 1 98.88 188 ILE B O 1
ATOM 4769 N N . LEU B 1 189 ? -16.875 -4.855 -17.406 1 98.88 189 LEU B N 1
ATOM 4770 C CA . LEU B 1 189 ? -16.625 -3.537 -16.828 1 98.88 189 LEU B CA 1
ATOM 4771 C C . LEU B 1 189 ? -17.859 -2.652 -16.953 1 98.88 189 LEU B C 1
ATOM 4773 O O . LEU B 1 189 ? -18.172 -1.895 -16.031 1 98.88 189 LEU B O 1
ATOM 4777 N N . LYS B 1 190 ? -18.547 -2.762 -18.078 1 98.88 190 LYS B N 1
ATOM 4778 C CA . LYS B 1 190 ? -19.766 -2.002 -18.281 1 98.88 190 LYS B CA 1
ATOM 4779 C C . LYS B 1 190 ? -20.828 -2.381 -17.25 1 98.88 190 LYS B C 1
ATOM 4781 O O . LYS B 1 190 ? -21.469 -1.507 -16.672 1 98.88 190 LYS B O 1
ATOM 4786 N N . GLU B 1 191 ? -21.016 -3.68 -17.062 1 98.88 191 GLU B N 1
ATOM 4787 C CA . GLU B 1 191 ? -21.984 -4.16 -16.094 1 98.88 191 GLU B CA 1
ATOM 4788 C C . GLU B 1 191 ? -21.672 -3.646 -14.688 1 98.88 191 GLU B C 1
ATOM 4790 O O . GLU B 1 191 ? -22.562 -3.15 -13.984 1 98.88 191 GLU B O 1
ATOM 4795 N N . LEU B 1 192 ? -20.453 -3.732 -14.297 1 98.88 192 LEU B N 1
ATOM 4796 C CA . LEU B 1 192 ? -20.047 -3.281 -12.969 1 98.88 192 LEU B CA 1
ATOM 4797 C C . LEU B 1 192 ? -20.219 -1.771 -12.836 1 98.88 192 LEU B C 1
ATOM 4799 O O . LEU B 1 192 ? -20.672 -1.28 -11.805 1 98.88 192 LEU B O 1
ATOM 4803 N N . ASN B 1 193 ? -19.828 -1.048 -13.875 1 98.81 193 ASN B N 1
ATOM 4804 C CA . ASN B 1 193 ? -19.922 0.408 -13.891 1 98.81 193 ASN B CA 1
ATOM 4805 C C . ASN B 1 193 ? -21.359 0.882 -13.727 1 98.81 193 ASN B C 1
ATOM 4807 O O . ASN B 1 193 ? -21.609 1.935 -13.141 1 98.81 193 ASN B O 1
ATOM 4811 N N . GLN B 1 194 ? -22.312 0.075 -14.109 1 98.62 194 GLN B N 1
ATOM 4812 C CA . GLN B 1 194 ? -23.734 0.45 -14.117 1 98.62 194 GLN B CA 1
ATOM 4813 C C . GLN B 1 194 ? -24.391 0.131 -12.781 1 98.62 194 GLN B C 1
ATOM 4815 O O . GLN B 1 194 ? -25.531 0.536 -12.539 1 98.62 194 GLN B O 1
ATOM 4820 N N . ILE B 1 195 ? -23.75 -0.585 -11.922 1 98.81 195 ILE B N 1
ATOM 4821 C CA . ILE B 1 195 ? -24.297 -0.851 -10.594 1 98.81 195 ILE B CA 1
ATOM 4822 C C . ILE B 1 195 ? -23.891 0.273 -9.641 1 98.81 195 ILE B C 1
ATOM 4824 O O . ILE B 1 195 ? -22.719 0.383 -9.258 1 98.81 195 ILE B O 1
ATOM 4828 N N . PRO B 1 196 ? -24.75 1.062 -9.133 1 98.06 196 PRO B N 1
ATOM 4829 C CA . PRO B 1 196 ? -24.438 2.326 -8.469 1 98.06 196 PRO B CA 1
ATOM 4830 C C . PRO B 1 196 ? -23.625 2.127 -7.191 1 98.06 196 PRO B C 1
ATOM 4832 O O . PRO B 1 196 ? -22.797 2.977 -6.844 1 98.06 196 PRO B O 1
ATOM 4835 N N . HIS B 1 197 ? -23.859 1.002 -6.48 1 98.44 197 HIS B N 1
ATOM 4836 C CA . HIS B 1 197 ? -23.188 0.836 -5.195 1 98.44 197 HIS B CA 1
ATOM 4837 C C . HIS B 1 197 ? -21.812 0.204 -5.367 1 98.44 197 HIS B C 1
ATOM 4839 O O . HIS B 1 197 ? -21.016 0.19 -4.434 1 98.44 197 HIS B O 1
ATOM 4845 N N . VAL B 1 198 ? -21.453 -0.33 -6.543 1 98.88 198 VAL B N 1
ATOM 4846 C CA . VAL B 1 198 ? -20.109 -0.824 -6.824 1 98.88 198 VAL B CA 1
ATOM 4847 C C . VAL B 1 198 ? -19.203 0.345 -7.172 1 98.88 198 VAL B C 1
ATOM 4849 O O . VAL B 1 198 ? -19.359 0.983 -8.219 1 98.88 198 VAL B O 1
ATOM 4852 N N . LYS B 1 199 ? -18.219 0.569 -6.301 1 98.81 199 LYS B N 1
ATOM 4853 C CA . LYS B 1 199 ? -17.375 1.751 -6.453 1 98.81 199 LYS B CA 1
ATOM 4854 C C . LYS B 1 199 ? -15.961 1.366 -6.895 1 98.81 199 LYS B C 1
ATOM 4856 O O . LYS B 1 199 ? -15.234 2.186 -7.469 1 98.81 199 LYS B O 1
ATOM 4861 N N . ILE B 1 200 ? -15.602 0.092 -6.645 1 98.88 200 ILE B N 1
ATOM 4862 C CA . ILE B 1 200 ? -14.234 -0.364 -6.895 1 98.88 200 ILE B CA 1
ATOM 4863 C C . ILE B 1 200 ? -14.266 -1.638 -7.738 1 98.88 200 ILE B C 1
ATOM 4865 O O . ILE B 1 200 ? -15.062 -2.545 -7.473 1 98.88 200 ILE B O 1
ATOM 4869 N N . CYS B 1 201 ? -13.523 -1.641 -8.75 1 98.94 201 CYS B N 1
ATOM 4870 C CA . CYS B 1 201 ? -13.211 -2.85 -9.508 1 98.94 201 CYS B CA 1
ATOM 4871 C C . CYS B 1 201 ? -11.711 -3.131 -9.484 1 98.94 201 CYS B C 1
ATOM 4873 O O . CYS B 1 201 ? -10.906 -2.268 -9.844 1 98.94 201 CYS B O 1
ATOM 4875 N N . ARG B 1 202 ? -11.336 -4.242 -9.109 1 98.88 202 ARG B N 1
ATOM 4876 C CA . ARG B 1 202 ? -9.93 -4.656 -9.102 1 98.88 202 ARG B CA 1
ATOM 4877 C C . ARG B 1 202 ? -9.688 -5.773 -10.109 1 98.88 202 ARG B C 1
ATOM 4879 O O . ARG B 1 202 ? -10.258 -6.859 -9.992 1 98.88 202 ARG B O 1
ATOM 4886 N N . LEU B 1 203 ? -8.828 -5.484 -10.992 1 98.88 203 LEU B N 1
ATOM 4887 C CA . LEU B 1 203 ? -8.391 -6.531 -11.906 1 98.88 203 LEU B CA 1
ATOM 4888 C C . LEU B 1 203 ? -7.254 -7.348 -11.297 1 98.88 203 LEU B C 1
ATOM 4890 O O . LEU B 1 203 ? -6.141 -6.844 -11.133 1 98.88 203 LEU B O 1
ATOM 4894 N N . GLY B 1 204 ? -7.57 -8.555 -10.859 1 98.44 204 GLY B N 1
ATOM 4895 C CA . GLY B 1 204 ? -6.531 -9.492 -10.469 1 98.44 204 GLY B CA 1
ATOM 4896 C C . GLY B 1 204 ? -5.945 -10.266 -11.633 1 98.44 204 GLY B C 1
ATOM 4897 O O . GLY B 1 204 ? -6.559 -11.211 -12.133 1 98.44 204 GLY B O 1
ATOM 4898 N N . THR B 1 205 ? -4.758 -9.898 -12.07 1 98.62 205 THR B N 1
ATOM 4899 C CA . THR B 1 205 ? -4.23 -10.445 -13.312 1 98.62 205 THR B CA 1
ATOM 4900 C C . THR B 1 205 ? -2.717 -10.609 -13.234 1 98.62 205 THR B C 1
ATOM 4902 O O . THR B 1 205 ? -2.035 -9.805 -12.594 1 98.62 205 THR B O 1
ATOM 4905 N N . ARG B 1 206 ? -2.246 -11.609 -13.828 1 98.44 206 ARG B N 1
ATOM 4906 C CA . ARG B 1 206 ? -0.806 -11.805 -13.938 1 98.44 206 ARG B CA 1
ATOM 4907 C C . ARG B 1 206 ? -0.333 -11.578 -15.375 1 98.44 206 ARG B C 1
ATOM 4909 O O . ARG B 1 206 ? 0.839 -11.789 -15.688 1 98.44 206 ARG B O 1
ATOM 4916 N N . ASN B 1 207 ? -1.196 -11.125 -16.25 1 98.75 207 ASN B N 1
ATOM 4917 C CA . ASN B 1 207 ? -0.855 -10.922 -17.656 1 98.75 207 ASN B CA 1
ATOM 4918 C C . ASN B 1 207 ? 0.249 -9.883 -17.828 1 98.75 207 ASN B C 1
ATOM 4920 O O . ASN B 1 207 ? 1.142 -10.047 -18.656 1 98.75 207 ASN B O 1
ATOM 4924 N N . PRO B 1 208 ? 0.236 -8.797 -17.016 1 98.81 208 PRO B N 1
ATOM 4925 C CA . PRO B 1 208 ? 1.374 -7.891 -17.188 1 98.81 208 PRO B CA 1
ATOM 4926 C C . PRO B 1 208 ? 2.719 -8.594 -17.016 1 98.81 208 PRO B C 1
ATOM 4928 O O . PRO B 1 208 ? 3.721 -8.164 -17.594 1 98.81 208 PRO B O 1
ATOM 4931 N N . VAL B 1 209 ? 2.75 -9.719 -16.344 1 98.81 209 VAL B N 1
ATOM 4932 C CA . VAL B 1 209 ? 3.973 -10.461 -16.047 1 98.81 209 VAL B CA 1
ATOM 4933 C C . VAL B 1 209 ? 4.168 -11.57 -17.062 1 98.81 209 VAL B C 1
ATOM 4935 O O . VAL B 1 209 ? 5.246 -11.695 -17.656 1 98.81 209 VAL B O 1
ATOM 4938 N N . THR B 1 210 ? 3.096 -12.328 -17.375 1 98.62 210 THR B N 1
ATOM 4939 C CA . THR B 1 210 ? 3.193 -13.586 -18.109 1 98.62 210 THR B CA 1
ATOM 4940 C C . THR B 1 210 ? 2.947 -13.375 -19.594 1 98.62 210 THR B C 1
ATOM 4942 O O . THR B 1 210 ? 3.398 -14.164 -20.422 1 98.62 210 THR B O 1
ATOM 4945 N N . LEU B 1 211 ? 2.244 -12.336 -19.875 1 98.81 211 LEU B N 1
ATOM 4946 C CA . LEU B 1 211 ? 1.911 -11.961 -21.25 1 98.81 211 LEU B CA 1
ATOM 4947 C C . LEU B 1 211 ? 1.728 -10.453 -21.375 1 98.81 211 LEU B C 1
ATOM 4949 O O . LEU B 1 211 ? 0.635 -9.984 -21.703 1 98.81 211 LEU B O 1
ATOM 4953 N N . PRO B 1 212 ? 2.828 -9.695 -21.203 1 98.81 212 PRO B N 1
ATOM 4954 C CA . PRO B 1 212 ? 2.723 -8.234 -21.141 1 98.81 212 PRO B CA 1
ATOM 4955 C C . PRO B 1 212 ? 2.135 -7.633 -22.422 1 98.81 212 PRO B C 1
ATOM 4957 O O . PRO B 1 212 ? 1.535 -6.555 -22.375 1 98.81 212 PRO B O 1
ATOM 4960 N N . PHE B 1 213 ? 2.148 -8.375 -23.562 1 98.75 213 PHE B N 1
ATOM 4961 C CA . PHE B 1 213 ? 1.664 -7.895 -24.844 1 98.75 213 PHE B CA 1
ATOM 4962 C C . PHE B 1 213 ? 0.141 -7.844 -24.875 1 98.75 213 PHE B C 1
ATOM 4964 O O . PHE B 1 213 ? -0.453 -7.234 -25.766 1 98.75 213 PHE B O 1
ATOM 4971 N N . ARG B 1 214 ? -0.457 -8.508 -23.906 1 98.81 214 ARG B N 1
ATOM 4972 C CA . ARG B 1 214 ? -1.91 -8.492 -23.781 1 98.81 214 ARG B CA 1
ATOM 4973 C C . ARG B 1 214 ? -2.408 -7.117 -23.344 1 98.81 214 ARG B C 1
ATOM 4975 O O . ARG B 1 214 ? -3.582 -6.789 -23.547 1 98.81 214 ARG B O 1
ATOM 4982 N N . ILE B 1 215 ? -1.54 -6.305 -22.781 1 98.81 215 ILE B N 1
ATOM 4983 C CA . ILE B 1 215 ? -1.904 -4.941 -22.422 1 98.81 215 ILE B CA 1
ATOM 4984 C C . ILE B 1 215 ? -1.816 -4.039 -23.656 1 98.81 215 ILE B C 1
ATOM 4986 O O . ILE B 1 215 ? -0.921 -3.197 -23.75 1 98.81 215 ILE B O 1
ATOM 4990 N N . THR B 1 216 ? -2.775 -4.227 -24.531 1 98.56 216 THR B N 1
ATOM 4991 C CA . THR B 1 216 ? -2.822 -3.488 -25.781 1 98.56 216 THR B CA 1
ATOM 4992 C C . THR B 1 216 ? -3.461 -2.117 -25.578 1 98.56 216 THR B C 1
ATOM 4994 O O . THR B 1 216 ? -4.082 -1.862 -24.547 1 98.56 216 THR B O 1
ATOM 4997 N N . ASP B 1 217 ? -3.303 -1.251 -26.578 1 98.06 217 ASP B N 1
ATOM 4998 C CA . ASP B 1 217 ? -3.977 0.043 -26.547 1 98.06 217 ASP B CA 1
ATOM 4999 C C . ASP B 1 217 ? -5.492 -0.128 -26.516 1 98.06 217 ASP B C 1
ATOM 5001 O O . ASP B 1 217 ? -6.199 0.662 -25.891 1 98.06 217 ASP B O 1
ATOM 5005 N N . ALA B 1 218 ? -5.945 -1.191 -27.156 1 98.38 218 ALA B N 1
ATOM 5006 C CA . ALA B 1 218 ? -7.383 -1.451 -27.203 1 98.38 218 ALA B CA 1
ATOM 5007 C C . ALA B 1 218 ? -7.93 -1.775 -25.812 1 98.38 218 ALA B C 1
ATOM 5009 O O . ALA B 1 218 ? -8.961 -1.234 -25.406 1 98.38 218 ALA B O 1
ATOM 5010 N N . ILE B 1 219 ? -7.242 -2.613 -25.094 1 98.12 219 ILE B N 1
ATOM 5011 C CA . ILE B 1 219 ? -7.691 -2.975 -23.75 1 98.12 219 ILE B CA 1
ATOM 5012 C C . ILE B 1 219 ? -7.602 -1.759 -22.828 1 98.12 219 ILE B C 1
ATOM 5014 O O . ILE B 1 219 ? -8.477 -1.547 -21.984 1 98.12 219 ILE B O 1
ATOM 5018 N N . CYS B 1 220 ? -6.566 -0.977 -23 1 98.5 220 CYS B N 1
ATOM 5019 C CA . CYS B 1 220 ? -6.402 0.228 -22.188 1 98.5 220 CYS B CA 1
ATOM 5020 C C . CYS B 1 220 ? -7.527 1.218 -22.453 1 98.5 220 CYS B C 1
ATOM 5022 O O . CYS B 1 220 ? -8.023 1.863 -21.531 1 98.5 220 CYS B O 1
ATOM 5024 N N . GLN B 1 221 ? -7.949 1.327 -23.672 1 98.62 221 GLN B N 1
ATOM 5025 C CA . GLN B 1 221 ? -9.062 2.207 -24.016 1 98.62 221 GLN B CA 1
ATOM 5026 C C . GLN B 1 221 ? -10.359 1.732 -23.375 1 98.62 221 GLN B C 1
ATOM 5028 O O . GLN B 1 221 ? -11.148 2.545 -22.875 1 98.62 221 GLN B O 1
ATOM 5033 N N . ILE B 1 222 ? -10.539 0.433 -23.391 1 98.75 222 ILE B N 1
ATOM 5034 C CA . ILE B 1 222 ? -11.711 -0.146 -22.75 1 98.75 222 ILE B CA 1
ATOM 5035 C C . ILE B 1 222 ? -11.688 0.166 -21.25 1 98.75 222 ILE B C 1
ATOM 5037 O O . ILE B 1 222 ? -12.68 0.627 -20.688 1 98.75 222 ILE B O 1
ATOM 5041 N N . ILE B 1 223 ? -10.562 -0.043 -20.609 1 98.75 223 ILE B N 1
ATOM 5042 C CA . ILE B 1 223 ? -10.414 0.206 -19.188 1 98.75 223 ILE B CA 1
ATOM 5043 C C . ILE B 1 223 ? -10.648 1.686 -18.891 1 98.75 223 ILE B C 1
ATOM 5045 O O . ILE B 1 223 ? -11.383 2.033 -17.953 1 98.75 223 ILE B O 1
ATOM 5049 N N . GLU B 1 224 ? -10.062 2.535 -19.688 1 98.44 224 GLU B N 1
ATOM 5050 C CA . GLU B 1 224 ? -10.195 3.977 -19.484 1 98.44 224 GLU B CA 1
ATOM 5051 C C . GLU B 1 224 ? -11.656 4.41 -19.562 1 98.44 224 GLU B C 1
ATOM 5053 O O . GLU B 1 224 ? -12.094 5.266 -18.781 1 98.44 224 GLU B O 1
ATOM 5058 N N . LYS B 1 225 ? -12.391 3.832 -20.5 1 98.5 225 LYS B N 1
ATOM 5059 C CA . LYS B 1 225 ? -13.797 4.172 -20.719 1 98.5 225 LYS B CA 1
ATOM 5060 C C . LYS B 1 225 ? -14.617 3.967 -19.453 1 98.5 225 LYS B C 1
ATOM 5062 O O . LYS B 1 225 ? -15.516 4.758 -19.156 1 98.5 225 LYS B O 1
ATOM 5067 N N . TYR B 1 226 ? -14.273 2.941 -18.672 1 98.56 226 TYR B N 1
ATOM 5068 C CA . TYR B 1 226 ? -15.125 2.59 -17.547 1 98.56 226 TYR B CA 1
ATOM 5069 C C . TYR B 1 226 ? -14.445 2.953 -16.219 1 98.56 226 TYR B C 1
ATOM 5071 O O . TYR B 1 226 ? -15.047 2.814 -15.156 1 98.56 226 TYR B O 1
ATOM 5079 N N . ASN B 1 227 ? -13.18 3.357 -16.312 1 98.44 227 ASN B N 1
ATOM 5080 C CA . ASN B 1 227 ? -12.492 3.939 -15.164 1 98.44 227 ASN B CA 1
ATOM 5081 C C . ASN B 1 227 ? -12.859 5.406 -14.969 1 98.44 227 ASN B C 1
ATOM 5083 O O . ASN B 1 227 ? -12.047 6.297 -15.242 1 98.44 227 ASN B O 1
ATOM 5087 N N . ASP B 1 228 ? -14.055 5.648 -14.398 1 96.56 228 ASP B N 1
ATOM 5088 C CA . ASP B 1 228 ? -14.633 6.984 -14.367 1 96.56 228 ASP B CA 1
ATOM 5089 C C . ASP B 1 228 ? -15.141 7.324 -12.961 1 96.56 228 ASP B C 1
ATOM 5091 O O . ASP B 1 228 ? -14.625 6.809 -11.969 1 96.56 228 ASP B O 1
ATOM 5095 N N . ASP B 1 229 ? -16.047 8.266 -12.867 1 95.12 229 ASP B N 1
ATOM 5096 C CA . ASP B 1 229 ? -16.531 8.742 -11.57 1 95.12 229 ASP B CA 1
ATOM 5097 C C . ASP B 1 229 ? -17.375 7.684 -10.875 1 95.12 229 ASP B C 1
ATOM 5099 O O . ASP B 1 229 ? -17.5 7.684 -9.648 1 95.12 229 ASP B O 1
ATOM 5103 N N . ASN B 1 230 ? -17.906 6.742 -11.672 1 96.88 230 ASN B N 1
ATOM 5104 C CA . ASN B 1 230 ? -18.781 5.727 -11.109 1 96.88 230 ASN B CA 1
ATOM 5105 C C . ASN B 1 230 ? -18 4.523 -10.594 1 96.88 230 ASN B C 1
ATOM 5107 O O . ASN B 1 230 ? -18.422 3.861 -9.648 1 96.88 230 ASN B O 1
ATOM 5111 N N . LEU B 1 231 ? -16.906 4.254 -11.242 1 98.62 231 LEU B N 1
ATOM 5112 C CA . LEU B 1 231 ? -16.141 3.047 -10.953 1 98.62 231 LEU B CA 1
ATOM 5113 C C . LEU B 1 231 ? -14.641 3.332 -10.984 1 98.62 231 LEU B C 1
ATOM 5115 O O . LEU B 1 231 ? -14.125 3.871 -11.969 1 98.62 231 LEU B O 1
ATOM 5119 N N . SER B 1 232 ? -13.992 3.041 -9.914 1 98.75 232 SER B N 1
ATOM 5120 C CA . SER B 1 232 ? -12.539 3.172 -9.828 1 98.75 232 SER B CA 1
ATOM 5121 C C . SER B 1 232 ? -11.852 1.834 -10.062 1 98.75 232 SER B C 1
ATOM 5123 O O . SER B 1 232 ? -12.102 0.864 -9.344 1 98.75 232 SER B O 1
ATOM 5125 N N . ILE B 1 233 ? -10.969 1.785 -11.039 1 98.81 233 ILE B N 1
ATOM 5126 C CA . ILE B 1 233 ? -10.383 0.51 -11.445 1 98.81 233 ILE B CA 1
ATOM 5127 C C . ILE B 1 233 ? -8.945 0.423 -10.938 1 98.81 233 ILE B C 1
ATOM 5129 O O . ILE B 1 233 ? -8.148 1.347 -11.141 1 98.81 233 ILE B O 1
ATOM 5133 N N . PHE B 1 234 ? -8.648 -0.605 -10.234 1 98.88 234 PHE B N 1
ATOM 5134 C CA . PHE B 1 234 ? -7.328 -0.989 -9.758 1 98.88 234 PHE B CA 1
ATOM 5135 C C . PHE B 1 234 ? -6.832 -2.236 -10.477 1 98.88 234 PHE B C 1
ATOM 5137 O O . PHE B 1 234 ? -7.629 -2.986 -11.047 1 98.88 234 PHE B O 1
ATOM 5144 N N . CYS B 1 235 ? -5.531 -2.385 -10.516 1 98.81 235 CYS B N 1
ATOM 5145 C CA . CYS B 1 235 ? -4.914 -3.605 -11.016 1 98.81 235 CYS B CA 1
ATOM 5146 C C . CYS B 1 235 ? -3.938 -4.184 -10 1 98.81 235 CYS B C 1
ATOM 5148 O O . CYS B 1 235 ? -3.025 -3.488 -9.547 1 98.81 235 CYS B O 1
ATOM 5150 N N . ASN B 1 236 ? -4.152 -5.355 -9.602 1 98.69 236 ASN B N 1
ATOM 5151 C CA . ASN B 1 236 ? -3.23 -6.086 -8.742 1 98.69 236 ASN B CA 1
ATOM 5152 C C . ASN B 1 236 ? -2.504 -7.191 -9.508 1 98.69 236 ASN B C 1
ATOM 5154 O O . ASN B 1 236 ? -3.115 -8.188 -9.891 1 98.69 236 ASN B O 1
ATOM 5158 N N . THR B 1 237 ? -1.23 -7.016 -9.703 1 98.81 237 THR B N 1
ATOM 5159 C CA . THR B 1 237 ? -0.385 -7.969 -10.414 1 98.81 237 THR B CA 1
ATOM 5160 C C . THR B 1 237 ? 0.189 -9.008 -9.453 1 98.81 237 THR B C 1
ATOM 5162 O O . THR B 1 237 ? -0.142 -9.008 -8.266 1 98.81 237 THR B O 1
ATOM 5165 N N . GLN B 1 238 ? 1.008 -9.883 -10.07 1 98.69 238 GLN B N 1
ATOM 5166 C CA . GLN B 1 238 ? 1.698 -10.875 -9.25 1 98.69 238 GLN B CA 1
ATOM 5167 C C . GLN B 1 238 ? 3.104 -11.141 -9.781 1 98.69 238 GLN B C 1
ATOM 5169 O O . GLN B 1 238 ? 3.334 -12.133 -10.477 1 98.69 238 GLN B O 1
ATOM 5174 N N . PHE B 1 239 ? 3.959 -10.289 -9.492 1 98.94 239 PHE B N 1
ATOM 5175 C CA . PHE B 1 239 ? 5.387 -10.539 -9.648 1 98.94 239 PHE B CA 1
ATOM 5176 C C . PHE B 1 239 ? 5.941 -11.297 -8.445 1 98.94 239 PHE B C 1
ATOM 5178 O O . PHE B 1 239 ? 5.723 -10.898 -7.297 1 98.94 239 PHE B O 1
ATOM 5185 N N . ASN B 1 240 ? 6.68 -12.375 -8.773 1 98.81 240 ASN B N 1
ATOM 5186 C CA . ASN B 1 240 ? 7.215 -13.172 -7.672 1 98.81 240 ASN B CA 1
ATOM 5187 C C . ASN B 1 240 ? 8.734 -13.125 -7.637 1 98.81 240 ASN B C 1
ATOM 5189 O O . ASN B 1 240 ? 9.352 -13.5 -6.633 1 98.81 240 ASN B O 1
ATOM 5193 N N . HIS B 1 241 ? 9.383 -12.688 -8.656 1 98.88 241 HIS B N 1
ATOM 5194 C CA . HIS B 1 241 ? 10.836 -12.656 -8.727 1 98.88 241 HIS B CA 1
ATOM 5195 C C . HIS B 1 241 ? 11.328 -11.492 -9.578 1 98.88 241 HIS B C 1
ATOM 5197 O O . HIS B 1 241 ? 10.672 -11.109 -10.555 1 98.88 241 HIS B O 1
ATOM 5203 N N . PRO B 1 242 ? 12.547 -10.945 -9.305 1 98.88 242 PRO B N 1
ATOM 5204 C CA . PRO B 1 242 ? 13.086 -9.828 -10.086 1 98.88 242 PRO B CA 1
ATOM 5205 C C . PRO B 1 242 ? 13.219 -10.148 -11.57 1 98.88 242 PRO B C 1
ATOM 5207 O O . PRO B 1 242 ? 13.086 -9.258 -12.414 1 98.88 242 PRO B O 1
ATOM 5210 N N . LYS B 1 243 ? 13.398 -11.406 -11.922 1 98.75 243 LYS B N 1
ATOM 5211 C CA . LYS B 1 243 ? 13.578 -11.82 -13.305 1 98.75 243 LYS B CA 1
ATOM 5212 C C . LYS B 1 243 ? 12.328 -11.547 -14.133 1 98.75 243 LYS B C 1
ATOM 5214 O O . LYS B 1 243 ? 12.391 -11.484 -15.367 1 98.75 243 LYS B O 1
ATOM 5219 N N . GLU B 1 244 ? 11.242 -11.391 -13.477 1 98.88 244 GLU B N 1
ATOM 5220 C CA . GLU B 1 244 ? 9.969 -11.148 -14.156 1 98.88 244 GLU B CA 1
ATOM 5221 C C . GLU B 1 244 ? 9.82 -9.672 -14.531 1 98.88 244 GLU B C 1
ATOM 5223 O O . GLU B 1 244 ? 8.945 -9.32 -15.328 1 98.88 244 GLU B O 1
ATOM 5228 N N . CYS B 1 245 ? 10.633 -8.812 -13.938 1 98.81 245 CYS B N 1
ATOM 5229 C CA . CYS B 1 245 ? 10.586 -7.379 -14.219 1 98.81 245 CYS B CA 1
ATOM 5230 C C . CYS B 1 245 ? 11.391 -7.051 -15.469 1 98.81 245 CYS B C 1
ATOM 5232 O O . CYS B 1 245 ? 12.578 -6.715 -15.383 1 98.81 245 CYS B O 1
ATOM 5234 N N . THR B 1 246 ? 10.773 -7.113 -16.625 1 98.56 246 THR B N 1
ATOM 5235 C CA . THR B 1 246 ? 11.414 -6.898 -17.922 1 98.56 246 THR B CA 1
ATOM 5236 C C . THR B 1 246 ? 11.008 -5.555 -18.5 1 98.56 246 THR B C 1
ATOM 5238 O O . THR B 1 246 ? 10.18 -4.844 -17.938 1 98.56 246 THR B O 1
ATOM 5241 N N . LYS B 1 247 ? 11.641 -5.227 -19.656 1 97.94 247 LYS B N 1
ATOM 5242 C CA . LYS B 1 247 ? 11.242 -4.02 -20.375 1 97.94 247 LYS B CA 1
ATOM 5243 C C . LYS B 1 247 ? 9.797 -4.105 -20.844 1 97.94 247 LYS B C 1
ATOM 5245 O O . LYS B 1 247 ? 9.062 -3.111 -20.797 1 97.94 247 LYS B O 1
ATOM 5250 N N . GLU B 1 248 ? 9.367 -5.328 -21.25 1 98.5 248 GLU B N 1
ATOM 5251 C CA . GLU B 1 248 ? 8.008 -5.551 -21.734 1 98.5 248 GLU B CA 1
ATOM 5252 C C . GLU B 1 248 ? 6.988 -5.355 -20.609 1 98.5 248 GLU B C 1
ATOM 5254 O O . GLU B 1 248 ? 5.938 -4.746 -20.828 1 98.5 248 GLU B O 1
ATOM 5259 N N . THR B 1 249 ? 7.34 -5.852 -19.438 1 98.81 249 THR B N 1
ATOM 5260 C CA . THR B 1 249 ? 6.414 -5.711 -18.328 1 98.81 249 THR B CA 1
ATOM 5261 C C . THR B 1 249 ? 6.312 -4.25 -17.891 1 98.81 249 THR B C 1
ATOM 5263 O O . THR B 1 249 ? 5.23 -3.779 -17.531 1 98.81 249 THR B O 1
ATOM 5266 N N . LYS B 1 250 ? 7.445 -3.535 -17.875 1 98.25 250 LYS B N 1
ATOM 5267 C CA . LYS B 1 250 ? 7.438 -2.115 -17.531 1 98.25 250 LYS B CA 1
ATOM 5268 C C . LYS B 1 250 ? 6.531 -1.33 -18.484 1 98.25 250 LYS B C 1
ATOM 5270 O O . LYS B 1 250 ? 5.746 -0.487 -18.031 1 98.25 250 LYS B O 1
ATOM 5275 N N . GLU B 1 251 ? 6.629 -1.631 -19.75 1 97.94 251 GLU B N 1
ATOM 5276 C CA . GLU B 1 251 ? 5.793 -0.961 -20.734 1 97.94 251 GLU B CA 1
ATOM 5277 C C . GLU B 1 251 ? 4.316 -1.25 -20.5 1 97.94 251 GLU B C 1
ATOM 5279 O O . GLU B 1 251 ? 3.479 -0.348 -20.594 1 97.94 251 GLU B O 1
ATOM 5284 N N . ALA B 1 252 ? 4.02 -2.486 -20.234 1 98.75 252 ALA B N 1
ATOM 5285 C CA . ALA B 1 252 ? 2.639 -2.885 -19.969 1 98.75 252 ALA B CA 1
ATOM 5286 C C . ALA B 1 252 ? 2.08 -2.131 -18.766 1 98.75 252 ALA B C 1
ATOM 5288 O O . ALA B 1 252 ? 0.959 -1.619 -18.812 1 98.75 252 ALA B O 1
ATOM 5289 N N . ILE B 1 253 ? 2.865 -2.014 -17.719 1 98.62 253 ILE B N 1
ATOM 5290 C CA . ILE B 1 253 ? 2.447 -1.349 -16.484 1 98.62 253 ILE B CA 1
ATOM 5291 C C . ILE B 1 253 ? 2.219 0.137 -16.75 1 98.62 253 ILE B C 1
ATOM 5293 O O . ILE B 1 253 ? 1.231 0.713 -16.297 1 98.62 253 ILE B O 1
ATOM 5297 N N . LEU B 1 254 ? 3.129 0.753 -17.484 1 97.38 254 LEU B N 1
ATOM 5298 C CA . LEU B 1 254 ? 3.021 2.178 -17.781 1 97.38 254 LEU B CA 1
ATOM 5299 C C . LEU B 1 254 ? 1.751 2.477 -18.562 1 97.38 254 LEU B C 1
ATOM 5301 O O . LEU B 1 254 ? 1.112 3.51 -18.359 1 97.38 254 LEU B O 1
ATOM 5305 N N . LYS B 1 255 ? 1.35 1.574 -19.484 1 98.12 255 LYS B N 1
ATOM 5306 C CA . LYS B 1 255 ? 0.106 1.743 -20.219 1 98.12 255 LYS B CA 1
ATOM 5307 C C . LYS B 1 255 ? -1.099 1.757 -19.281 1 98.12 255 LYS B C 1
ATOM 5309 O O . LYS B 1 255 ? -2.004 2.578 -19.453 1 98.12 255 LYS B O 1
ATOM 5314 N N . LEU B 1 256 ? -1.056 0.864 -18.344 1 98.69 256 LEU B N 1
ATOM 5315 C CA . LEU B 1 256 ? -2.15 0.795 -17.391 1 98.69 256 LEU B CA 1
ATOM 5316 C C . LEU B 1 256 ? -2.209 2.061 -16.531 1 98.69 256 LEU B C 1
ATOM 5318 O O . LEU B 1 256 ? -3.287 2.617 -16.312 1 98.69 256 LEU B O 1
ATOM 5322 N N . LEU B 1 257 ? -1.052 2.537 -16.094 1 97.88 257 LEU B N 1
ATOM 5323 C CA . LEU B 1 257 ? -0.986 3.748 -15.281 1 97.88 257 LEU B CA 1
ATOM 5324 C C . LEU B 1 257 ? -1.549 4.945 -16.047 1 97.88 257 LEU B C 1
ATOM 5326 O O . LEU B 1 257 ? -2.312 5.738 -15.484 1 97.88 257 LEU B O 1
ATOM 5330 N N . LYS B 1 258 ? -1.308 5.016 -17.234 1 96.94 258 LYS B N 1
ATOM 5331 C CA . LYS B 1 258 ? -1.625 6.195 -18.031 1 96.94 258 LYS B CA 1
ATOM 5332 C C . LYS B 1 258 ? -3.121 6.273 -18.328 1 96.94 258 LYS B C 1
ATOM 5334 O O . LYS B 1 258 ? -3.615 7.309 -18.781 1 96.94 258 LYS B O 1
ATOM 5339 N N . VAL B 1 259 ? -3.842 5.203 -18.078 1 98.06 259 VAL B N 1
ATOM 5340 C CA . VAL B 1 259 ? -5.293 5.281 -18.234 1 98.06 259 VAL B CA 1
ATOM 5341 C C . VAL B 1 259 ? -5.949 5.379 -16.859 1 98.06 259 VAL B C 1
ATOM 5343 O O . VAL B 1 259 ? -7.145 5.113 -16.703 1 98.06 259 VAL B O 1
ATOM 5346 N N . GLY B 1 260 ? -5.168 5.738 -15.836 1 97.81 260 GLY B N 1
ATOM 5347 C CA . GLY B 1 260 ? -5.684 6.102 -14.531 1 97.81 260 GLY B CA 1
ATOM 5348 C C . GLY B 1 260 ? -5.793 4.922 -13.578 1 97.81 260 GLY B C 1
ATOM 5349 O O . GLY B 1 260 ? -6.402 5.031 -12.516 1 97.81 260 GLY B O 1
ATOM 5350 N N . VAL B 1 261 ? -5.195 3.742 -13.945 1 98.62 261 VAL B N 1
ATOM 5351 C CA . VAL B 1 261 ? -5.27 2.545 -13.109 1 98.62 261 VAL B CA 1
ATOM 5352 C C . VAL B 1 261 ? -4.203 2.604 -12.023 1 98.62 261 VAL B C 1
ATOM 5354 O O . VAL B 1 261 ? -3.049 2.941 -12.297 1 98.62 261 VAL B O 1
ATOM 5357 N N . SER B 1 262 ? -4.605 2.43 -10.781 1 98.44 262 SER B N 1
ATOM 5358 C CA . SER B 1 262 ? -3.656 2.215 -9.695 1 98.44 262 SER B CA 1
ATOM 5359 C C . SER B 1 262 ? -3.17 0.77 -9.664 1 98.44 262 SER B C 1
ATOM 5361 O O . SER B 1 262 ? -3.975 -0.16 -9.586 1 98.44 262 SER B O 1
ATOM 5363 N N . VAL B 1 263 ? -1.828 0.557 -9.727 1 98.81 263 VAL B N 1
ATOM 5364 C CA . VAL B 1 263 ? -1.291 -0.79 -9.891 1 98.81 263 VAL B CA 1
ATOM 5365 C C . VAL B 1 263 ? -0.545 -1.204 -8.625 1 98.81 263 VAL B C 1
ATOM 5367 O O . VAL B 1 263 ? 0.252 -0.433 -8.086 1 98.81 263 VAL B O 1
ATOM 5370 N N . GLY B 1 264 ? -0.876 -2.334 -8.039 1 98.81 264 GLY B N 1
ATOM 5371 C CA . GLY B 1 264 ? -0.18 -2.967 -6.93 1 98.81 264 GLY B CA 1
ATOM 5372 C C . GLY B 1 264 ? 0.267 -4.383 -7.234 1 98.81 264 GLY B C 1
ATOM 5373 O O . GLY B 1 264 ? -0.139 -4.965 -8.242 1 98.81 264 GLY B O 1
ATOM 5374 N N . ASN B 1 265 ? 1.165 -4.879 -6.41 1 98.88 265 ASN B N 1
ATOM 5375 C CA . ASN B 1 265 ? 1.664 -6.234 -6.621 1 98.88 265 ASN B CA 1
ATOM 5376 C C . ASN B 1 265 ? 1.419 -7.121 -5.406 1 98.88 265 ASN B C 1
ATOM 5378 O O . ASN B 1 265 ? 1.676 -6.711 -4.273 1 98.88 265 ASN B O 1
ATOM 5382 N N . GLN B 1 266 ? 0.909 -8.258 -5.664 1 98.25 266 GLN B N 1
ATOM 5383 C CA . GLN B 1 266 ? 0.757 -9.312 -4.672 1 98.25 266 GLN B CA 1
ATOM 5384 C C . GLN B 1 266 ? 1.667 -10.5 -4.988 1 98.25 266 GLN B C 1
ATOM 5386 O O . GLN B 1 266 ? 1.357 -11.312 -5.863 1 98.25 266 GLN B O 1
ATOM 5391 N N . ALA B 1 267 ? 2.693 -10.656 -4.242 1 98.56 267 ALA B N 1
ATOM 5392 C CA . ALA B 1 267 ? 3.602 -11.789 -4.418 1 98.56 267 ALA B CA 1
ATOM 5393 C C . ALA B 1 267 ? 3.203 -12.961 -3.527 1 98.56 267 ALA B C 1
ATOM 5395 O O . ALA B 1 267 ? 2.471 -12.781 -2.551 1 98.56 267 ALA B O 1
ATOM 5396 N N . VAL B 1 268 ? 3.59 -14.125 -3.889 1 98.31 268 VAL B N 1
ATOM 5397 C CA . VAL B 1 268 ? 3.486 -15.312 -3.055 1 98.31 268 VAL B CA 1
ATOM 5398 C C . VAL B 1 268 ? 4.879 -15.758 -2.611 1 98.31 268 VAL B C 1
ATOM 5400 O O . VAL B 1 268 ? 5.809 -15.805 -3.42 1 98.31 268 VAL B O 1
ATOM 5403 N N . LEU B 1 269 ? 5.004 -15.977 -1.34 1 98.25 269 LEU B N 1
ATOM 5404 C CA . LEU B 1 269 ? 6.27 -16.484 -0.823 1 98.25 269 LEU B CA 1
ATOM 5405 C C . LEU B 1 269 ? 6.484 -17.938 -1.242 1 98.25 269 LEU B C 1
ATOM 5407 O O . LEU B 1 269 ? 5.707 -18.812 -0.869 1 98.25 269 LEU B O 1
ATOM 5411 N N . LEU B 1 270 ? 7.543 -18.172 -1.991 1 97.69 270 LEU B N 1
ATOM 5412 C CA . LEU B 1 270 ? 7.77 -19.484 -2.598 1 97.69 270 LEU B CA 1
ATOM 5413 C C . LEU B 1 270 ? 9.164 -20 -2.271 1 97.69 270 LEU B C 1
ATOM 5415 O O . LEU B 1 270 ? 10.164 -19.359 -2.621 1 97.69 270 LEU B O 1
ATOM 5419 N N . LYS B 1 271 ? 9.227 -21.141 -1.713 1 96.56 271 LYS B N 1
ATOM 5420 C CA . LYS B 1 271 ? 10.477 -21.781 -1.3 1 96.56 271 LYS B CA 1
ATOM 5421 C C . LYS B 1 271 ? 11.422 -21.953 -2.486 1 96.56 271 LYS B C 1
ATOM 5423 O O . LYS B 1 271 ? 11.031 -22.531 -3.506 1 96.56 271 LYS B O 1
ATOM 5428 N N . GLY B 1 272 ? 12.562 -21.406 -2.318 1 95.94 272 GLY B N 1
ATOM 5429 C CA . GLY B 1 272 ? 13.578 -21.609 -3.336 1 95.94 272 GLY B CA 1
ATOM 5430 C C . GLY B 1 272 ? 13.461 -20.641 -4.496 1 95.94 272 GLY B C 1
ATOM 5431 O O . GLY B 1 272 ? 14.258 -20.703 -5.438 1 95.94 272 GLY B O 1
ATOM 5432 N N . ILE B 1 273 ? 12.523 -19.797 -4.473 1 97.81 273 ILE B N 1
ATOM 5433 C CA . ILE B 1 273 ? 12.289 -18.891 -5.59 1 97.81 273 ILE B CA 1
ATOM 5434 C C . ILE B 1 273 ? 12.492 -17.438 -5.129 1 97.81 273 ILE B C 1
ATOM 5436 O O . ILE B 1 273 ? 13.281 -16.703 -5.719 1 97.81 273 ILE B O 1
ATOM 5440 N N . ASN B 1 274 ? 11.797 -17.094 -4.07 1 98.62 274 ASN B N 1
ATOM 5441 C CA . ASN B 1 274 ? 11.883 -15.711 -3.6 1 98.62 274 ASN B CA 1
ATOM 5442 C C . ASN B 1 274 ? 11.898 -15.641 -2.076 1 98.62 274 ASN B C 1
ATOM 5444 O O . ASN B 1 274 ? 11.648 -14.578 -1.498 1 98.62 274 ASN B O 1
ATOM 5448 N N . ASP B 1 275 ? 12.203 -16.734 -1.394 1 97.94 275 ASP B N 1
ATOM 5449 C CA . ASP B 1 275 ? 12.141 -16.812 0.063 1 97.94 275 ASP B CA 1
ATOM 5450 C C . ASP B 1 275 ? 13.469 -16.375 0.69 1 97.94 275 ASP B C 1
ATOM 5452 O O . ASP B 1 275 ? 13.906 -16.969 1.681 1 97.94 275 ASP B O 1
ATOM 5456 N N . ASP B 1 276 ? 14.094 -15.453 0.088 1 96.69 276 ASP B N 1
ATOM 5457 C CA . ASP B 1 276 ? 15.281 -14.836 0.667 1 96.69 276 ASP B CA 1
ATOM 5458 C C . ASP B 1 276 ? 15.156 -13.312 0.667 1 96.69 276 ASP B C 1
ATOM 5460 O O . ASP B 1 276 ? 14.531 -12.734 -0.221 1 96.69 276 ASP B O 1
ATOM 5464 N N . GLU B 1 277 ? 15.797 -12.68 1.648 1 98.12 277 GLU B N 1
ATOM 5465 C CA . GLU B 1 277 ? 15.656 -11.258 1.95 1 98.12 277 GLU B CA 1
ATOM 5466 C C . GLU B 1 277 ? 16.094 -10.391 0.769 1 98.12 277 GLU B C 1
ATOM 5468 O O . GLU B 1 277 ? 15.367 -9.484 0.36 1 98.12 277 GLU B O 1
ATOM 5473 N N . GLU B 1 278 ? 17.188 -10.703 0.175 1 98.5 278 GLU B N 1
ATOM 5474 C CA . GLU B 1 278 ? 17.75 -9.883 -0.89 1 98.5 278 GLU B CA 1
ATOM 5475 C C . GLU B 1 278 ? 16.906 -9.977 -2.162 1 98.5 278 GLU B C 1
ATOM 5477 O O . GLU B 1 278 ? 16.734 -8.984 -2.871 1 98.5 278 GLU B O 1
ATOM 5482 N N . THR B 1 279 ? 16.391 -11.172 -2.475 1 98.81 279 THR B N 1
ATOM 5483 C CA . THR B 1 279 ? 15.547 -11.367 -3.65 1 98.81 279 THR B CA 1
ATOM 5484 C C . THR B 1 279 ? 14.258 -10.547 -3.535 1 98.81 279 THR B C 1
ATOM 5486 O O . THR B 1 279 ? 13.883 -9.836 -4.469 1 98.81 279 THR B O 1
ATOM 5489 N N . MET B 1 280 ? 13.664 -10.617 -2.402 1 98.88 280 MET B N 1
ATOM 5490 C CA . MET B 1 280 ? 12.422 -9.883 -2.197 1 98.88 280 MET B CA 1
ATOM 5491 C C . MET B 1 280 ? 12.664 -8.383 -2.225 1 98.88 280 MET B C 1
ATOM 5493 O O . MET B 1 280 ? 11.883 -7.629 -2.805 1 98.88 280 MET B O 1
ATOM 5497 N N . LEU B 1 281 ? 13.773 -7.938 -1.581 1 98.81 281 LEU B N 1
ATOM 5498 C CA . LEU B 1 281 ? 14.125 -6.523 -1.613 1 98.81 281 LEU B CA 1
ATOM 5499 C C . LEU B 1 281 ? 14.344 -6.051 -3.047 1 98.81 281 LEU B C 1
ATOM 5501 O O . LEU B 1 281 ? 13.805 -5.02 -3.453 1 98.81 281 LEU B O 1
ATOM 5505 N N . THR B 1 282 ? 15.07 -6.844 -3.799 1 98.88 282 THR B N 1
ATOM 5506 C CA . THR B 1 282 ? 15.359 -6.496 -5.184 1 98.88 282 THR B CA 1
ATOM 5507 C C . THR B 1 282 ? 14.086 -6.461 -6.016 1 98.88 282 THR B C 1
ATOM 5509 O O . THR B 1 282 ? 13.898 -5.562 -6.836 1 98.88 282 THR B O 1
ATOM 5512 N N . LEU B 1 283 ? 13.219 -7.445 -5.816 1 98.94 283 LEU B N 1
ATOM 5513 C CA . LEU B 1 283 ? 11.945 -7.465 -6.523 1 98.94 283 LEU B CA 1
ATOM 5514 C C . LEU B 1 283 ? 11.172 -6.168 -6.293 1 98.94 283 LEU B C 1
ATOM 5516 O O . LEU B 1 283 ? 10.727 -5.527 -7.246 1 98.94 283 LEU B O 1
ATOM 5520 N N . HIS B 1 284 ? 11.102 -5.773 -5.102 1 98.88 284 HIS B N 1
ATOM 5521 C CA . HIS B 1 284 ? 10.25 -4.633 -4.781 1 98.88 284 HIS B CA 1
ATOM 5522 C C . HIS B 1 284 ? 10.914 -3.318 -5.188 1 98.88 284 HIS B C 1
ATOM 5524 O O . HIS B 1 284 ? 10.227 -2.344 -5.504 1 98.88 284 HIS B O 1
ATOM 5530 N N . LYS B 1 285 ? 12.266 -3.275 -5.188 1 98.75 285 LYS B N 1
ATOM 5531 C CA . LYS B 1 285 ? 12.938 -2.121 -5.777 1 98.75 285 LYS B CA 1
ATOM 5532 C C . LYS B 1 285 ? 12.594 -1.986 -7.258 1 98.75 285 LYS B C 1
ATOM 5534 O O . LYS B 1 285 ? 12.266 -0.895 -7.727 1 98.75 285 LYS B O 1
ATOM 5539 N N . LYS B 1 286 ? 12.586 -3.09 -7.949 1 98.81 286 LYS B N 1
ATOM 5540 C CA . LYS B 1 286 ? 12.258 -3.074 -9.375 1 98.81 286 LYS B CA 1
ATOM 5541 C C . LYS B 1 286 ? 10.789 -2.721 -9.594 1 98.81 286 LYS B C 1
ATOM 5543 O O . LYS B 1 286 ? 10.445 -2.041 -10.562 1 98.81 286 LYS B O 1
ATOM 5548 N N . LEU B 1 287 ? 9.977 -3.217 -8.742 1 98.88 287 LEU B N 1
ATOM 5549 C CA . LEU B 1 287 ? 8.562 -2.881 -8.828 1 98.88 287 LEU B CA 1
ATOM 5550 C C . LEU B 1 287 ? 8.352 -1.377 -8.695 1 98.88 287 LEU B C 1
ATOM 5552 O O . LEU B 1 287 ? 7.582 -0.784 -9.461 1 98.88 287 LEU B O 1
ATOM 5556 N N . LEU B 1 288 ? 9.039 -0.771 -7.766 1 98.75 288 LEU B N 1
ATOM 5557 C CA . LEU B 1 288 ? 8.914 0.674 -7.609 1 98.75 288 LEU B CA 1
ATOM 5558 C C . LEU B 1 288 ? 9.422 1.402 -8.852 1 98.75 288 LEU B C 1
ATOM 5560 O O . LEU B 1 288 ? 8.859 2.426 -9.242 1 98.75 288 LEU B O 1
ATOM 5564 N N . GLU B 1 289 ? 10.422 0.878 -9.469 1 98.62 289 GLU B N 1
ATOM 5565 C CA . GLU B 1 289 ? 10.922 1.474 -10.711 1 98.62 289 GLU B CA 1
ATOM 5566 C C . GLU B 1 289 ? 9.883 1.394 -11.82 1 98.62 289 GLU B C 1
ATOM 5568 O O . GLU B 1 289 ? 9.992 2.096 -12.828 1 98.62 289 GLU B O 1
ATOM 5573 N N . MET B 1 290 ? 8.875 0.598 -11.625 1 98.62 290 MET B N 1
ATOM 5574 C CA . MET B 1 290 ? 7.773 0.494 -12.578 1 98.62 290 MET B CA 1
ATOM 5575 C C . MET B 1 290 ? 6.52 1.165 -12.031 1 98.62 290 MET B C 1
ATOM 5577 O O . MET B 1 290 ? 5.434 1.022 -12.594 1 98.62 290 MET B O 1
ATOM 5581 N N . ARG B 1 291 ? 6.668 1.865 -10.914 1 98.5 291 ARG B N 1
ATOM 5582 C CA . ARG B 1 291 ? 5.59 2.602 -10.258 1 98.5 291 ARG B CA 1
ATOM 5583 C C . ARG B 1 291 ? 4.52 1.654 -9.734 1 98.5 291 ARG B C 1
ATOM 5585 O O . ARG B 1 291 ? 3.34 2.012 -9.68 1 98.5 291 ARG B O 1
ATOM 5592 N N . VAL B 1 292 ? 4.953 0.421 -9.383 1 98.81 292 VAL B N 1
ATOM 5593 C CA . VAL B 1 292 ? 4.07 -0.568 -8.773 1 98.81 292 VAL B CA 1
ATOM 5594 C C . VAL B 1 292 ? 4.281 -0.589 -7.262 1 98.81 292 VAL B C 1
ATOM 5596 O O . VAL B 1 292 ? 5.395 -0.826 -6.789 1 98.81 292 VAL B O 1
ATOM 5599 N N . ARG B 1 293 ? 3.258 -0.336 -6.512 1 98.62 293 ARG B N 1
ATOM 5600 C CA . ARG B 1 293 ? 3.342 -0.372 -5.055 1 98.62 293 ARG B CA 1
ATOM 5601 C C . ARG B 1 293 ? 3.184 -1.795 -4.531 1 98.62 293 ARG B C 1
ATOM 5603 O O . ARG B 1 293 ? 2.459 -2.602 -5.121 1 98.62 293 ARG B O 1
ATOM 5610 N N . ALA B 1 294 ? 3.904 -2.027 -3.428 1 98.5 294 ALA B N 1
ATOM 5611 C CA . ALA B 1 294 ? 3.715 -3.307 -2.748 1 98.5 294 ALA B CA 1
ATOM 5612 C C . ALA B 1 294 ? 2.305 -3.418 -2.174 1 98.5 294 ALA B C 1
ATOM 5614 O O . ALA B 1 294 ? 1.748 -2.434 -1.684 1 98.5 294 ALA B O 1
ATOM 5615 N N . TYR B 1 295 ? 1.749 -4.598 -2.281 1 98.38 295 TYR B N 1
ATOM 5616 C CA . TYR B 1 295 ? 0.449 -4.898 -1.689 1 98.38 295 TYR B CA 1
ATOM 5617 C C . TYR B 1 295 ? 0.551 -6.062 -0.711 1 98.38 295 TYR B C 1
ATOM 5619 O O . TYR B 1 295 ? 0.891 -5.871 0.458 1 98.38 295 TYR B O 1
ATOM 5627 N N . TYR B 1 296 ? 0.572 -7.297 -1.226 1 98.5 296 TYR B N 1
ATOM 5628 C CA . TYR B 1 296 ? 0.636 -8.445 -0.328 1 98.5 296 TYR B CA 1
ATOM 5629 C C . TYR B 1 296 ? 1.857 -9.305 -0.629 1 98.5 296 TYR B C 1
ATOM 5631 O O . TYR B 1 296 ? 2.336 -9.336 -1.766 1 98.5 296 TYR B O 1
ATOM 5639 N N . LEU B 1 297 ? 2.381 -9.875 0.344 1 98.62 297 LEU B N 1
ATOM 5640 C CA . LEU B 1 297 ? 3.164 -11.102 0.295 1 98.62 297 LEU B CA 1
ATOM 5641 C C . LEU B 1 297 ? 2.412 -12.25 0.958 1 98.62 297 LEU B C 1
ATOM 5643 O O . LEU B 1 297 ? 2.283 -12.289 2.184 1 98.62 297 LEU B O 1
ATOM 5647 N N . TYR B 1 298 ? 1.934 -13.188 0.155 1 97.94 298 TYR B N 1
ATOM 5648 C CA . TYR B 1 298 ? 1.08 -14.25 0.668 1 97.94 298 TYR B CA 1
ATOM 5649 C C . TYR B 1 298 ? 1.915 -15.383 1.263 1 97.94 298 TYR B C 1
ATOM 5651 O O . TYR B 1 298 ? 2.893 -15.82 0.657 1 97.94 298 TYR B O 1
ATOM 5659 N N . ASP B 1 299 ? 1.5 -15.797 2.436 1 96.12 299 ASP B N 1
ATOM 5660 C CA . ASP B 1 299 ? 1.881 -17.125 2.893 1 96.12 299 ASP B CA 1
ATOM 5661 C C . ASP B 1 299 ? 1.245 -18.203 2.021 1 96.12 299 ASP B C 1
ATOM 5663 O O . ASP B 1 299 ? 0.049 -18.156 1.731 1 96.12 299 ASP B O 1
ATOM 5667 N N . PRO B 1 300 ? 1.976 -19.078 1.52 1 92.19 300 PRO B N 1
ATOM 5668 C CA . PRO B 1 300 ? 1.418 -20.047 0.574 1 92.19 300 PRO B CA 1
ATOM 5669 C C . PRO B 1 300 ? 0.271 -20.859 1.17 1 92.19 300 PRO B C 1
ATOM 5671 O O . PRO B 1 300 ? 0.32 -21.234 2.344 1 92.19 300 PRO B O 1
ATOM 5674 N N . GLU B 1 301 ? -0.667 -21.141 0.383 1 90.19 301 GLU B N 1
ATOM 5675 C CA . GLU B 1 301 ? -1.849 -21.891 0.802 1 90.19 301 GLU B CA 1
ATOM 5676 C C . GLU B 1 301 ? -1.574 -23.391 0.821 1 90.19 301 GLU B C 1
ATOM 5678 O O . GLU B 1 301 ? -0.661 -23.859 0.145 1 90.19 301 GLU B O 1
ATOM 5683 N N . LEU B 1 302 ? -2.422 -24.047 1.567 1 90.94 302 LEU B N 1
ATOM 5684 C CA . LEU B 1 302 ? -2.295 -25.5 1.701 1 90.94 302 LEU B CA 1
ATOM 5685 C C . LEU B 1 302 ? -3.119 -26.219 0.638 1 90.94 302 LEU B C 1
ATOM 5687 O O . LEU B 1 302 ? -4.016 -27 0.964 1 90.94 302 LEU B O 1
ATOM 5691 N N . ILE B 1 303 ? -2.715 -26.016 -0.555 1 91.31 303 ILE B N 1
ATOM 5692 C CA . ILE B 1 303 ? -3.357 -26.656 -1.695 1 91.31 303 ILE B CA 1
ATOM 5693 C C . ILE B 1 303 ? -2.631 -27.953 -2.029 1 91.31 303 ILE B C 1
ATOM 5695 O O . ILE B 1 303 ? -1.492 -28.156 -1.604 1 91.31 303 ILE B O 1
ATOM 5699 N N . PRO B 1 304 ? -3.266 -28.797 -2.867 1 89.62 304 PRO B N 1
ATOM 5700 C CA . PRO B 1 304 ? -2.588 -30.047 -3.25 1 89.62 304 PRO B CA 1
ATOM 5701 C C . PRO B 1 304 ? -1.27 -29.797 -3.98 1 89.62 304 PRO B C 1
ATOM 5703 O O . PRO B 1 304 ? -1.22 -29 -4.922 1 89.62 304 PRO B O 1
ATOM 5706 N N . GLY B 1 305 ? -0.237 -30.438 -3.508 1 87.44 305 GLY B N 1
ATOM 5707 C CA . GLY B 1 305 ? 1.057 -30.328 -4.164 1 87.44 305 GLY B CA 1
ATOM 5708 C C . GLY B 1 305 ? 1.857 -29.125 -3.699 1 87.44 305 GLY B C 1
ATOM 5709 O O . GLY B 1 305 ? 2.896 -28.797 -4.281 1 87.44 305 GLY B O 1
ATOM 5710 N N . SER B 1 306 ? 1.426 -28.422 -2.691 1 86.81 306 SER B N 1
ATOM 5711 C CA . SER B 1 306 ? 2.072 -27.188 -2.289 1 86.81 306 SER B CA 1
ATOM 5712 C C . SER B 1 306 ? 3.287 -27.453 -1.407 1 86.81 306 SER B C 1
ATOM 5714 O O . SER B 1 306 ? 4.023 -26.531 -1.053 1 86.81 306 SER B O 1
ATOM 5716 N N . ARG B 1 307 ? 3.547 -28.625 -1.083 1 84.38 307 ARG B N 1
ATOM 5717 C CA . ARG B 1 307 ? 4.602 -28.984 -0.137 1 84.38 307 ARG B CA 1
ATOM 5718 C C . ARG B 1 307 ? 5.953 -28.453 -0.602 1 84.38 307 ARG B C 1
ATOM 5720 O O . ARG B 1 307 ? 6.773 -28.031 0.216 1 84.38 307 ARG B O 1
ATOM 5727 N N . GLY B 1 308 ? 6.113 -28.406 -1.867 1 86.12 308 GLY B N 1
ATOM 5728 C CA . GLY B 1 308 ? 7.398 -27.984 -2.402 1 86.12 308 GLY B CA 1
ATOM 5729 C C . GLY B 1 308 ? 7.574 -26.484 -2.412 1 86.12 308 GLY B C 1
ATOM 5730 O O . GLY B 1 308 ? 8.688 -25.984 -2.58 1 86.12 308 GLY B O 1
ATOM 5731 N N . PHE B 1 309 ? 6.496 -25.734 -2.084 1 90.12 309 PHE B N 1
ATOM 5732 C CA . PHE B 1 309 ? 6.539 -24.281 -2.189 1 90.12 309 PHE B CA 1
ATOM 5733 C C . PHE B 1 309 ? 6.426 -23.625 -0.813 1 90.12 309 PHE B C 1
ATOM 5735 O O . PHE B 1 309 ? 6.703 -22.438 -0.658 1 90.12 309 PHE B O 1
ATOM 5742 N N . ARG B 1 310 ? 6.141 -24.328 0.139 1 92.94 310 ARG B N 1
ATOM 5743 C CA . ARG B 1 310 ? 5.824 -23.75 1.435 1 92.94 310 ARG B CA 1
ATOM 5744 C C . ARG B 1 310 ? 7.098 -23.391 2.199 1 92.94 310 ARG B C 1
ATOM 5746 O O . ARG B 1 310 ? 8.078 -24.125 2.16 1 92.94 310 ARG B O 1
ATOM 5753 N N . THR B 1 311 ? 7.07 -22.297 2.865 1 95.44 311 THR B N 1
ATOM 5754 C CA . THR B 1 311 ? 8.125 -21.812 3.752 1 95.44 311 THR B CA 1
ATOM 5755 C C . THR B 1 311 ? 7.613 -21.703 5.184 1 95.44 311 THR B C 1
ATOM 5757 O O . THR B 1 311 ? 6.406 -21.594 5.41 1 95.44 311 THR B O 1
ATOM 5760 N N . PRO B 1 312 ? 8.562 -21.859 6.121 1 95.88 312 PRO B N 1
ATOM 5761 C CA . PRO B 1 312 ? 8.109 -21.562 7.48 1 95.88 312 PRO B CA 1
ATOM 5762 C C . PRO B 1 312 ? 7.473 -20.172 7.605 1 95.88 312 PRO B C 1
ATOM 5764 O O . PRO B 1 312 ? 7.891 -19.234 6.922 1 95.88 312 PRO B O 1
ATOM 5767 N N . LEU B 1 313 ? 6.469 -20.109 8.461 1 96.75 313 LEU B N 1
ATOM 5768 C CA . LEU B 1 313 ? 5.805 -18.828 8.719 1 96.75 313 LEU B CA 1
ATOM 5769 C C . LEU B 1 313 ? 6.82 -17.75 9.07 1 96.75 313 LEU B C 1
ATOM 5771 O O . LEU B 1 313 ? 6.699 -16.609 8.617 1 96.75 313 LEU B O 1
ATOM 5775 N N . ALA B 1 314 ? 7.852 -18.047 9.805 1 97.25 314 ALA B N 1
ATOM 5776 C CA . ALA B 1 314 ? 8.883 -17.125 10.273 1 97.25 314 ALA B CA 1
ATOM 5777 C C . ALA B 1 314 ? 9.594 -16.453 9.102 1 97.25 314 ALA B C 1
ATOM 5779 O O . ALA B 1 314 ? 10.008 -15.297 9.203 1 97.25 314 ALA B O 1
ATOM 5780 N N . ARG B 1 315 ? 9.703 -17.172 8.039 1 97.12 315 ARG B N 1
ATOM 5781 C CA . ARG B 1 315 ? 10.453 -16.672 6.895 1 97.12 315 ARG B CA 1
ATOM 5782 C C . ARG B 1 315 ? 9.828 -15.398 6.336 1 97.12 315 ARG B C 1
ATOM 5784 O O . ARG B 1 315 ? 10.531 -14.445 6.012 1 97.12 315 ARG B O 1
ATOM 5791 N N . GLY B 1 316 ? 8.516 -15.383 6.18 1 97.75 316 GLY B N 1
ATOM 5792 C CA . GLY B 1 316 ? 7.832 -14.18 5.73 1 97.75 316 GLY B CA 1
ATOM 5793 C C . GLY B 1 316 ? 8.047 -12.992 6.652 1 97.75 316 GLY B C 1
ATOM 5794 O O . GLY B 1 316 ? 8.258 -11.875 6.191 1 97.75 316 GLY B O 1
ATOM 5795 N N . ILE B 1 317 ? 8.062 -13.227 7.965 1 97.12 317 ILE B N 1
ATOM 5796 C CA . ILE B 1 317 ? 8.273 -12.188 8.961 1 97.12 317 ILE B CA 1
ATOM 5797 C C . ILE B 1 317 ? 9.688 -11.633 8.836 1 97.12 317 ILE B C 1
ATOM 5799 O O . ILE B 1 317 ? 9.883 -10.414 8.805 1 97.12 317 ILE B O 1
ATOM 5803 N N . GLU B 1 318 ? 10.633 -12.539 8.703 1 97.5 318 GLU B N 1
ATOM 5804 C CA . GLU B 1 318 ? 12.039 -12.172 8.602 1 97.5 318 GLU B CA 1
ATOM 5805 C C . GLU B 1 318 ? 12.297 -11.305 7.367 1 97.5 318 GLU B C 1
ATOM 5807 O O . GLU B 1 318 ? 13.07 -10.352 7.422 1 97.5 318 GLU B O 1
ATOM 5812 N N . ILE B 1 319 ? 11.656 -11.656 6.301 1 98.31 319 ILE B N 1
ATOM 5813 C CA . ILE B 1 319 ? 11.844 -10.93 5.047 1 98.31 319 ILE B CA 1
ATOM 5814 C C . ILE B 1 319 ? 11.312 -9.508 5.191 1 98.31 319 ILE B C 1
ATOM 5816 O O . ILE B 1 319 ? 12 -8.547 4.832 1 98.31 319 ILE B O 1
ATOM 5820 N N . VAL B 1 320 ? 10.148 -9.336 5.723 1 97.44 320 VAL B N 1
ATOM 5821 C CA . VAL B 1 320 ? 9.562 -8.008 5.895 1 97.44 320 VAL B CA 1
ATOM 5822 C C . VAL B 1 320 ? 10.406 -7.203 6.879 1 97.44 320 VAL B C 1
ATOM 5824 O O . VAL B 1 320 ? 10.641 -6.012 6.672 1 97.44 320 VAL B O 1
ATOM 5827 N N . GLU B 1 321 ? 10.859 -7.848 7.938 1 96.94 321 GLU B N 1
ATOM 5828 C CA . GLU B 1 321 ? 11.734 -7.188 8.898 1 96.94 321 GLU B CA 1
ATOM 5829 C C . GLU B 1 321 ? 13.008 -6.684 8.234 1 96.94 321 GLU B C 1
ATOM 5831 O O . GLU B 1 321 ? 13.445 -5.559 8.484 1 96.94 321 GLU B O 1
ATOM 5836 N N . TYR B 1 322 ? 13.539 -7.508 7.391 1 97.44 322 TYR B N 1
ATOM 5837 C CA . TYR B 1 322 ? 14.766 -7.168 6.684 1 97.44 322 TYR B CA 1
ATOM 5838 C C . TYR B 1 322 ? 14.562 -5.961 5.781 1 97.44 322 TYR B C 1
ATOM 5840 O O . TYR B 1 322 ? 15.438 -5.098 5.68 1 97.44 322 TYR B O 1
ATOM 5848 N N . MET B 1 323 ? 13.453 -5.836 5.199 1 97.88 323 MET B N 1
ATOM 5849 C CA . MET B 1 323 ? 13.18 -4.809 4.195 1 97.88 323 MET B CA 1
ATOM 5850 C C . MET B 1 323 ? 12.961 -3.451 4.852 1 97.88 323 MET B C 1
ATOM 5852 O O . MET B 1 323 ? 13.25 -2.412 4.254 1 97.88 323 MET B O 1
ATOM 5856 N N . ARG B 1 324 ? 12.422 -3.467 6.074 1 97.38 324 ARG B N 1
ATOM 5857 C CA . ARG B 1 324 ? 12.18 -2.209 6.773 1 97.38 324 ARG B CA 1
ATOM 5858 C C . ARG B 1 324 ? 13.477 -1.442 6.996 1 97.38 324 ARG B C 1
ATOM 5860 O O . ARG B 1 324 ? 14.453 -1.996 7.508 1 97.38 324 ARG B O 1
ATOM 5867 N N . GLY B 1 325 ? 13.477 -0.156 6.527 1 95.56 325 GLY B N 1
ATOM 5868 C CA . GLY B 1 325 ? 14.664 0.68 6.637 1 95.56 325 GLY B CA 1
ATOM 5869 C C . GLY B 1 325 ? 15.547 0.627 5.402 1 95.56 325 GLY B C 1
ATOM 5870 O O . GLY B 1 325 ? 16.438 1.461 5.238 1 95.56 325 GLY B O 1
ATOM 5871 N N . LYS B 1 326 ? 15.211 -0.308 4.504 1 97 326 LYS B N 1
ATOM 5872 C CA . LYS B 1 326 ? 16.062 -0.468 3.334 1 97 326 LYS B CA 1
ATOM 5873 C C . LYS B 1 326 ? 15.336 -0.05 2.059 1 97 326 LYS B C 1
ATOM 5875 O O . LYS B 1 326 ? 15.953 0.093 1.003 1 97 326 LYS B O 1
ATOM 5880 N N . ILE B 1 327 ? 14.102 0.122 2.119 1 98.06 327 ILE B N 1
ATOM 5881 C CA . ILE B 1 327 ? 13.242 0.573 1.026 1 98.06 327 ILE B CA 1
ATOM 5882 C C . ILE B 1 327 ? 12.086 1.4 1.582 1 98.06 327 ILE B C 1
ATOM 5884 O O . ILE B 1 327 ? 11.719 1.26 2.752 1 98.06 327 ILE B O 1
ATOM 5888 N N . GLY B 1 328 ? 11.617 2.346 0.831 1 97 328 GLY B N 1
ATOM 5889 C CA . GLY B 1 328 ? 10.453 3.09 1.285 1 97 328 GLY B CA 1
ATOM 5890 C C . GLY B 1 328 ? 9.273 2.201 1.614 1 97 328 GLY B C 1
ATOM 5891 O O . GLY B 1 328 ? 9.117 1.12 1.042 1 97 328 GLY B O 1
ATOM 5892 N N . GLY B 1 329 ? 8.43 2.633 2.516 1 97.12 329 GLY B N 1
ATOM 5893 C CA . GLY B 1 329 ? 7.309 1.831 2.988 1 97.12 329 GLY B CA 1
ATOM 5894 C C . GLY B 1 329 ? 6.387 1.374 1.874 1 97.12 329 GLY B C 1
ATOM 5895 O O . GLY B 1 329 ? 5.742 0.33 1.984 1 97.12 329 GLY B O 1
ATOM 5896 N N . MET B 1 330 ? 6.289 2.117 0.773 1 97.5 330 MET B N 1
ATOM 5897 C CA . MET B 1 330 ? 5.434 1.763 -0.354 1 97.5 330 MET B CA 1
ATOM 5898 C C . MET B 1 330 ? 5.953 0.519 -1.064 1 97.5 330 MET B C 1
ATOM 5900 O O . MET B 1 330 ? 5.25 -0.074 -1.885 1 97.5 330 MET B O 1
ATOM 5904 N N . GLY B 1 331 ? 7.207 0.15 -0.75 1 98.44 331 GLY B N 1
ATOM 5905 C CA . GLY B 1 331 ? 7.797 -1.038 -1.344 1 98.44 331 GLY B CA 1
ATOM 5906 C C . GLY B 1 331 ? 7.82 -2.229 -0.403 1 98.44 331 GLY B C 1
ATOM 5907 O O . GLY B 1 331 ? 8.391 -3.273 -0.728 1 98.44 331 GLY B O 1
ATOM 5908 N N . ILE B 1 332 ? 7.285 -2.127 0.762 1 98.31 332 ILE B N 1
ATOM 5909 C CA . ILE B 1 332 ? 7.25 -3.225 1.723 1 98.31 332 ILE B CA 1
ATOM 5910 C C . ILE B 1 332 ? 5.867 -3.873 1.712 1 98.31 332 ILE B C 1
ATOM 5912 O O . ILE B 1 332 ? 4.875 -3.242 2.086 1 98.31 332 ILE B O 1
ATOM 5916 N N . PRO B 1 333 ? 5.75 -5.098 1.274 1 98.31 333 PRO B N 1
ATOM 5917 C CA . PRO B 1 333 ? 4.441 -5.75 1.241 1 98.31 333 PRO B CA 1
ATOM 5918 C C . PRO B 1 333 ? 3.93 -6.121 2.633 1 98.31 333 PRO B C 1
ATOM 5920 O O . PRO B 1 333 ? 4.719 -6.246 3.57 1 98.31 333 PRO B O 1
ATOM 5923 N N . GLN B 1 334 ? 2.635 -6.18 2.746 1 97.44 334 GLN B N 1
ATOM 5924 C CA . GLN B 1 334 ? 2.035 -6.789 3.928 1 97.44 334 GLN B CA 1
ATOM 5925 C C . GLN B 1 334 ? 2.098 -8.312 3.852 1 97.44 334 GLN B C 1
ATOM 5927 O O . GLN B 1 334 ? 1.568 -8.914 2.916 1 97.44 334 GLN B O 1
ATOM 5932 N N . PHE B 1 335 ? 2.854 -8.883 4.812 1 98.31 335 PHE B N 1
ATOM 5933 C CA . PHE B 1 335 ? 2.836 -10.336 4.879 1 98.31 335 PHE B CA 1
ATOM 5934 C C . PHE B 1 335 ? 1.498 -10.836 5.41 1 98.31 335 PHE B C 1
ATOM 5936 O O . PHE B 1 335 ? 1.095 -10.492 6.52 1 98.31 335 PHE B O 1
ATOM 5943 N N . VAL B 1 336 ? 0.793 -11.703 4.555 1 97.81 336 VAL B N 1
ATOM 5944 C CA . VAL B 1 336 ? -0.583 -12.039 4.902 1 97.81 336 VAL B CA 1
ATOM 5945 C C . VAL B 1 336 ? -0.758 -13.555 4.895 1 97.81 336 VAL B C 1
ATOM 5947 O O . VAL B 1 336 ? -0.162 -14.25 4.07 1 97.81 336 VAL B O 1
ATOM 5950 N N . ASN B 1 337 ? -1.489 -14.016 5.836 1 96.31 337 ASN B N 1
ATOM 5951 C CA . ASN B 1 337 ? -2.018 -15.375 5.871 1 96.31 337 ASN B CA 1
ATOM 5952 C C . ASN B 1 337 ? -3.521 -15.398 5.617 1 96.31 337 ASN B C 1
ATOM 5954 O O . ASN B 1 337 ? -4.289 -14.758 6.34 1 96.31 337 ASN B O 1
ATOM 5958 N N . ASP B 1 338 ? -3.895 -15.977 4.531 1 95.62 338 ASP B N 1
ATOM 5959 C CA . ASP B 1 338 ? -5.316 -16.203 4.281 1 95.62 338 ASP B CA 1
ATOM 5960 C C . ASP B 1 338 ? -5.82 -17.422 5.031 1 95.62 338 ASP B C 1
ATOM 5962 O O . ASP B 1 338 ? -5.508 -18.562 4.664 1 95.62 338 ASP B O 1
ATOM 5966 N N . LEU B 1 339 ? -6.598 -17.219 6 1 95.69 339 LEU B N 1
ATOM 5967 C CA . LEU B 1 339 ? -6.914 -18.266 6.969 1 95.69 339 LEU B CA 1
ATOM 5968 C C . LEU B 1 339 ? -7.824 -19.328 6.352 1 95.69 339 LEU B C 1
ATOM 5970 O O . LEU B 1 339 ? -8.789 -18.984 5.656 1 95.69 339 LEU B O 1
ATOM 5974 N N . PRO B 1 340 ? -7.531 -20.562 6.582 1 91.75 340 PRO B N 1
ATOM 5975 C CA . PRO B 1 340 ? -8.383 -21.641 6.07 1 91.75 340 PRO B CA 1
ATOM 5976 C C . PRO B 1 340 ? -9.828 -21.531 6.555 1 91.75 340 PRO B C 1
ATOM 5978 O O . PRO B 1 340 ? -10.094 -20.875 7.559 1 91.75 340 PRO B O 1
ATOM 5981 N N . GLY B 1 341 ? -10.695 -22.094 5.809 1 89.25 341 GLY B N 1
ATOM 5982 C CA . GLY B 1 341 ? -12.094 -22.156 6.207 1 89.25 341 GLY B CA 1
ATOM 5983 C C . GLY B 1 341 ? -12.82 -20.828 6.035 1 89.25 341 GLY B C 1
ATOM 5984 O O . GLY B 1 341 ? -13.867 -20.609 6.641 1 89.25 341 GLY B O 1
ATOM 5985 N N . GLY B 1 342 ? -12.172 -19.984 5.344 1 90.06 342 GLY B N 1
ATOM 5986 C CA . GLY B 1 342 ? -12.82 -18.703 5.09 1 90.06 342 GLY B CA 1
ATOM 5987 C C . GLY B 1 342 ? -12.609 -17.703 6.203 1 90.06 342 GLY B C 1
ATOM 5988 O O . GLY B 1 342 ? -13.492 -16.891 6.496 1 90.06 342 GLY B O 1
ATOM 5989 N N . GLY B 1 343 ? -11.531 -17.75 6.848 1 93.12 343 GLY B N 1
ATOM 5990 C CA . GLY B 1 343 ? -11.25 -16.859 7.961 1 93.12 343 GLY B CA 1
ATOM 5991 C C . GLY B 1 343 ? -10.805 -15.484 7.523 1 93.12 343 GLY B C 1
ATOM 5992 O O . GLY B 1 343 ? -10.812 -14.539 8.32 1 93.12 343 GLY B O 1
ATOM 5993 N N . GLY B 1 344 ? -10.469 -15.398 6.23 1 95 344 GLY B N 1
ATOM 5994 C CA . GLY B 1 344 ? -10.031 -14.109 5.715 1 95 344 GLY B CA 1
ATOM 5995 C C . GLY B 1 344 ? -8.555 -13.852 5.926 1 95 344 GLY B C 1
ATOM 5996 O O . GLY B 1 344 ? -7.879 -14.609 6.625 1 95 344 GLY B O 1
ATOM 5997 N N . LYS B 1 345 ? -8.102 -12.766 5.402 1 97.31 345 LYS B N 1
ATOM 5998 C CA . LYS B 1 345 ? -6.684 -12.43 5.434 1 97.31 345 LYS B CA 1
ATOM 5999 C C . LYS B 1 345 ? -6.324 -11.68 6.715 1 97.31 345 LYS B C 1
ATOM 6001 O O . LYS B 1 345 ? -7.012 -10.734 7.098 1 97.31 345 LYS B O 1
ATOM 6006 N N . ILE B 1 346 ? -5.242 -12.094 7.332 1 96.81 346 ILE B N 1
ATOM 6007 C CA . ILE B 1 346 ? -4.633 -11.375 8.445 1 96.81 346 ILE B CA 1
ATOM 6008 C C . ILE B 1 346 ? -3.178 -11.055 8.125 1 96.81 346 ILE B C 1
ATOM 6010 O O . ILE B 1 346 ? -2.58 -11.68 7.238 1 96.81 346 ILE B O 1
ATOM 6014 N N . THR B 1 347 ? -2.658 -10.031 8.766 1 96.69 347 THR B N 1
ATOM 6015 C CA . THR B 1 347 ? -1.263 -9.656 8.578 1 96.69 347 THR B CA 1
ATOM 6016 C C . THR B 1 347 ? -0.407 -10.125 9.75 1 96.69 347 THR B C 1
ATOM 6018 O O . THR B 1 347 ? -0.878 -10.172 10.883 1 96.69 347 THR B O 1
ATOM 6021 N N . ILE B 1 348 ? 0.764 -10.484 9.414 1 95.19 348 ILE B N 1
ATOM 6022 C CA . ILE B 1 348 ? 1.772 -10.844 10.398 1 95.19 348 ILE B CA 1
ATOM 6023 C C . ILE B 1 348 ? 3.057 -10.062 10.141 1 95.19 348 ILE B C 1
ATOM 6025 O O . ILE B 1 348 ? 3.469 -9.898 8.984 1 95.19 348 ILE B O 1
ATOM 6029 N N . GLY B 1 349 ? 3.619 -9.492 11.172 1 91.25 349 GLY B N 1
ATOM 6030 C CA . GLY B 1 349 ? 4.82 -8.695 10.984 1 91.25 349 GLY B CA 1
ATOM 6031 C C . GLY B 1 349 ? 5.777 -8.781 12.156 1 91.25 349 GLY B C 1
ATOM 6032 O O . GLY B 1 349 ? 5.527 -9.516 13.117 1 91.25 349 GLY B O 1
ATOM 6033 N N . ALA B 1 350 ? 6.879 -8.086 12 1 91.12 350 ALA B N 1
ATOM 6034 C CA . ALA B 1 350 ? 7.879 -8.016 13.062 1 91.12 350 ALA B CA 1
ATOM 6035 C C . ALA B 1 350 ? 7.367 -7.195 14.242 1 91.12 350 ALA B C 1
ATOM 6037 O O . ALA B 1 350 ? 6.5 -6.332 14.078 1 91.12 350 ALA B O 1
ATOM 6038 N N . ASN B 1 351 ? 7.922 -7.512 15.32 1 90.88 351 ASN B N 1
ATOM 6039 C CA . ASN B 1 351 ? 7.555 -6.77 16.516 1 90.88 351 ASN B CA 1
ATOM 6040 C C . ASN B 1 351 ? 8.625 -5.754 16.906 1 90.88 351 ASN B C 1
ATOM 6042 O O . ASN B 1 351 ? 9.68 -6.125 17.406 1 90.88 351 ASN B O 1
ATOM 6046 N N . TRP B 1 352 ? 8.312 -4.504 16.75 1 95.19 352 TRP B N 1
ATOM 6047 C CA . TRP B 1 352 ? 9.227 -3.41 17.062 1 95.19 352 TRP B CA 1
ATOM 6048 C C . TRP B 1 352 ? 8.883 -2.783 18.406 1 95.19 352 TRP B C 1
ATOM 6050 O O . TRP B 1 352 ? 9.672 -2.025 18.969 1 95.19 352 TRP B O 1
ATOM 6060 N N . TYR B 1 353 ? 7.707 -2.979 18.828 1 95.75 353 TYR B N 1
ATOM 6061 C CA . TYR B 1 353 ? 7.203 -2.445 20.078 1 95.75 353 TYR B CA 1
ATOM 6062 C C . TYR B 1 353 ? 7.531 -3.377 21.234 1 95.75 353 TYR B C 1
ATOM 6064 O O . TYR B 1 353 ? 7.027 -4.5 21.312 1 95.75 353 TYR B O 1
ATOM 6072 N N . LEU B 1 354 ? 8.336 -2.887 22.172 1 94.69 354 LEU B N 1
ATOM 6073 C CA . LEU B 1 354 ? 8.844 -3.748 23.234 1 94.69 354 LEU B CA 1
ATOM 6074 C C . LEU B 1 354 ? 7.941 -3.678 24.453 1 94.69 354 LEU B C 1
ATOM 6076 O O . LEU B 1 354 ? 7.949 -4.586 25.297 1 94.69 354 LEU B O 1
ATOM 6080 N N . GLY B 1 355 ? 7.242 -2.559 24.578 1 96 355 GLY B N 1
ATOM 6081 C CA . GLY B 1 355 ? 6.328 -2.486 25.719 1 96 355 GLY B CA 1
ATOM 6082 C C . GLY B 1 355 ? 6.219 -1.095 26.297 1 96 355 GLY B C 1
ATOM 6083 O O . GLY B 1 355 ? 6.664 -0.119 25.703 1 96 355 GLY B O 1
ATOM 6084 N N . PHE B 1 356 ? 5.504 -0.997 27.453 1 97.44 356 PHE B N 1
ATOM 6085 C CA . PHE B 1 356 ? 5.168 0.242 28.156 1 97.44 356 PHE B CA 1
ATOM 6086 C C . PHE B 1 356 ? 5.719 0.232 29.578 1 97.44 356 PHE B C 1
ATOM 6088 O O . PHE B 1 356 ? 5.504 -0.727 30.312 1 97.44 356 PHE B O 1
ATOM 6095 N N . TYR B 1 357 ? 6.469 1.25 29.938 1 96.94 357 TYR B N 1
ATOM 6096 C CA . TYR B 1 357 ? 6.949 1.402 31.312 1 96.94 357 TYR B CA 1
ATOM 6097 C C . TYR B 1 357 ? 6.059 2.354 32.094 1 96.94 357 TYR B C 1
ATOM 6099 O O . TYR B 1 357 ? 6.113 3.57 31.906 1 96.94 357 TYR B O 1
ATOM 6107 N N . PRO B 1 358 ? 5.309 1.869 33.031 1 95.38 358 PRO B N 1
ATOM 6108 C CA . PRO B 1 358 ? 4.262 2.662 33.688 1 95.38 358 PRO B CA 1
ATOM 6109 C C . PRO B 1 358 ? 4.824 3.812 34.5 1 95.38 358 PRO B C 1
ATOM 6111 O O . PRO B 1 358 ? 4.215 4.883 34.594 1 95.38 358 PRO B O 1
ATOM 6114 N N . LYS B 1 359 ? 5.945 3.695 35.156 1 94.81 359 LYS B N 1
ATOM 6115 C CA . LYS B 1 359 ? 6.453 4.688 36.094 1 94.81 359 LYS B CA 1
ATOM 6116 C C . LYS B 1 359 ? 6.762 6.008 35.406 1 94.81 359 LYS B C 1
ATOM 6118 O O . LYS B 1 359 ? 6.547 7.082 35.969 1 94.81 359 LYS B O 1
ATOM 6123 N N . THR B 1 360 ? 7.266 5.945 34.25 1 93.5 360 THR B N 1
ATOM 6124 C CA . THR B 1 360 ? 7.574 7.16 33.5 1 93.5 360 THR B CA 1
ATOM 6125 C C . THR B 1 360 ? 6.586 7.363 32.344 1 93.5 360 THR B C 1
ATOM 6127 O O . THR B 1 360 ? 6.672 8.352 31.609 1 93.5 360 THR B O 1
ATOM 6130 N N . ARG B 1 361 ? 5.691 6.398 32.125 1 94.56 361 ARG B N 1
ATOM 6131 C CA . ARG B 1 361 ? 4.664 6.418 31.094 1 94.56 361 ARG B CA 1
ATOM 6132 C C . ARG B 1 361 ? 5.289 6.512 29.719 1 94.56 361 ARG B C 1
ATOM 6134 O O . ARG B 1 361 ? 4.891 7.352 28.906 1 94.56 361 ARG B O 1
ATOM 6141 N N . GLN B 1 362 ? 6.238 5.688 29.516 1 95.31 362 GLN B N 1
ATOM 6142 C CA . GLN B 1 362 ? 6.953 5.711 28.25 1 95.31 362 GLN B CA 1
ATOM 6143 C C . GLN B 1 362 ? 6.828 4.371 27.516 1 95.31 362 GLN B C 1
ATOM 6145 O O . GLN B 1 362 ? 6.832 3.314 28.156 1 95.31 362 GLN B O 1
ATOM 6150 N N . HIS B 1 363 ? 6.652 4.52 26.219 1 95.94 363 HIS B N 1
ATOM 6151 C CA . HIS B 1 363 ? 6.754 3.371 25.328 1 95.94 363 HIS B CA 1
ATOM 6152 C C . HIS B 1 363 ? 8.203 3.096 24.938 1 95.94 363 HIS B C 1
ATOM 6154 O O . HIS B 1 363 ? 9 4.027 24.828 1 95.94 363 HIS B O 1
ATOM 6160 N N . VAL B 1 364 ? 8.523 1.812 24.719 1 96.44 364 VAL B N 1
ATOM 6161 C CA . VAL B 1 364 ? 9.867 1.397 24.328 1 96.44 364 VAL B CA 1
ATOM 6162 C C . VAL B 1 364 ? 9.812 0.686 22.984 1 96.44 364 VAL B C 1
ATOM 6164 O O . VAL B 1 364 ? 9.016 -0.232 22.781 1 96.44 364 VAL B O 1
ATOM 6167 N N . PHE B 1 365 ? 10.672 1.181 22.047 1 96.69 365 PHE B N 1
ATOM 6168 C CA . PHE B 1 365 ? 10.711 0.652 20.688 1 96.69 365 PHE B CA 1
ATOM 6169 C C . PHE B 1 365 ? 12.133 0.29 20.281 1 96.69 365 PHE B C 1
ATOM 6171 O O . PHE B 1 365 ? 13.094 0.858 20.812 1 96.69 365 PHE B O 1
ATOM 6178 N N . ARG B 1 366 ? 12.266 -0.647 19.406 1 95.62 366 ARG B N 1
ATOM 6179 C CA . ARG B 1 366 ? 13.539 -0.935 18.75 1 95.62 366 ARG B CA 1
ATOM 6180 C C . ARG B 1 366 ? 13.531 -0.451 17.297 1 95.62 366 ARG B C 1
ATOM 6182 O O . ARG B 1 366 ? 12.609 -0.757 16.547 1 95.62 366 ARG B O 1
ATOM 6189 N N . SER B 1 367 ? 14.539 0.286 16.969 1 95.56 367 SER B N 1
ATOM 6190 C CA . SER B 1 367 ? 14.656 0.813 15.609 1 95.56 367 SER B CA 1
ATOM 6191 C C . SER B 1 367 ? 14.961 -0.297 14.609 1 95.56 367 SER B C 1
ATOM 6193 O O . SER B 1 367 ? 15.812 -1.154 14.859 1 95.56 367 SER B O 1
ATOM 6195 N N . ALA B 1 368 ? 14.25 -0.244 13.484 1 92.5 368 ALA B N 1
ATOM 6196 C CA . ALA B 1 368 ? 14.531 -1.176 12.398 1 92.5 368 ALA B CA 1
ATOM 6197 C C . ALA B 1 368 ? 15.844 -0.827 11.703 1 92.5 368 ALA B C 1
ATOM 6199 O O . ALA B 1 368 ? 16.484 -1.695 11.117 1 92.5 368 ALA B O 1
ATOM 6200 N N . VAL B 1 369 ? 16.234 0.411 11.789 1 90.5 369 VAL B N 1
ATOM 6201 C CA . VAL B 1 369 ? 17.375 0.929 11.047 1 90.5 369 VAL B CA 1
ATOM 6202 C C . VAL B 1 369 ? 18.641 0.783 11.875 1 90.5 369 VAL B C 1
ATOM 6204 O O . VAL B 1 369 ? 19.609 0.165 11.43 1 90.5 369 VAL B O 1
ATOM 6207 N N . THR B 1 370 ? 18.562 1.251 13.109 1 92 370 THR B N 1
ATOM 6208 C CA . THR B 1 370 ? 19.781 1.33 13.914 1 92 370 THR B CA 1
ATOM 6209 C C . THR B 1 370 ? 19.828 0.197 14.938 1 92 370 THR B C 1
ATOM 6211 O O . THR B 1 370 ? 20.859 -0.058 15.547 1 92 370 THR B O 1
ATOM 6214 N N . LYS B 1 371 ? 18.766 -0.426 15.156 1 92.81 371 LYS B N 1
ATOM 6215 C CA . LYS B 1 371 ? 18.609 -1.493 16.141 1 92.81 371 LYS B CA 1
ATOM 6216 C C . LYS B 1 371 ? 18.688 -0.947 17.562 1 92.81 371 LYS B C 1
ATOM 6218 O O . LYS B 1 371 ? 18.578 -1.702 18.531 1 92.81 371 LYS B O 1
ATOM 6223 N N . LYS B 1 372 ? 18.75 0.305 17.672 1 94.19 372 LYS B N 1
ATOM 6224 C CA . LYS B 1 372 ? 18.812 0.936 18.984 1 94.19 372 LYS B CA 1
ATOM 6225 C C . LYS B 1 372 ? 17.422 1.045 19.609 1 94.19 372 LYS B C 1
ATOM 6227 O O . LYS B 1 372 ? 16.406 0.913 18.906 1 94.19 372 LYS B O 1
ATOM 6232 N N . ILE B 1 373 ? 17.469 1.287 20.891 1 95.62 373 ILE B N 1
ATOM 6233 C CA . ILE B 1 373 ? 16.234 1.43 21.641 1 95.62 373 ILE B CA 1
ATOM 6234 C C . ILE B 1 373 ? 15.828 2.9 21.703 1 95.62 373 ILE B C 1
ATOM 6236 O O . ILE B 1 373 ? 16.672 3.773 21.922 1 95.62 373 ILE B O 1
ATOM 6240 N N . HIS B 1 374 ? 14.602 3.164 21.438 1 95.06 374 HIS B N 1
ATOM 6241 C CA . HIS B 1 374 ? 14.031 4.504 21.484 1 95.06 374 HIS B CA 1
ATOM 6242 C C . HIS B 1 374 ? 12.82 4.551 22.422 1 95.06 374 HIS B C 1
ATOM 6244 O O . HIS B 1 374 ? 12.188 3.527 22.672 1 95.06 374 HIS B O 1
ATOM 6250 N N . PHE B 1 375 ? 12.531 5.762 22.875 1 93.5 375 PHE B N 1
ATOM 6251 C CA . PHE B 1 375 ? 11.469 5.957 23.859 1 93.5 375 PHE B CA 1
ATOM 6252 C C . PHE B 1 375 ? 10.508 7.051 23.391 1 93.5 375 PHE B C 1
ATOM 6254 O O . PHE B 1 375 ? 10.906 7.969 22.672 1 93.5 375 PHE B O 1
ATOM 6261 N N . SER B 1 376 ? 9.273 6.926 23.766 1 92.94 376 SER B N 1
ATOM 6262 C CA . SER B 1 376 ? 8.266 7.953 23.516 1 92.94 376 SER B CA 1
ATOM 6263 C C . SER B 1 376 ? 7.23 7.992 24.625 1 92.94 376 SER B C 1
ATOM 6265 O O . SER B 1 376 ? 6.906 6.957 25.219 1 92.94 376 SER B O 1
ATOM 6267 N N . PHE B 1 377 ? 6.641 9.094 24.844 1 92.88 377 PHE B N 1
ATOM 6268 C CA . PHE B 1 377 ? 5.719 9.273 25.969 1 92.88 377 PHE B CA 1
ATOM 6269 C C . PHE B 1 377 ? 4.285 8.984 25.531 1 92.88 377 PHE B C 1
ATOM 6271 O O . PHE B 1 377 ? 3.879 9.352 24.438 1 92.88 377 PHE B O 1
ATOM 6278 N N . GLU B 1 378 ? 3.574 8.344 26.391 1 94.69 378 GLU B N 1
ATOM 6279 C CA . GLU B 1 378 ? 2.121 8.281 26.266 1 94.69 378 GLU B CA 1
ATOM 6280 C C . GLU B 1 378 ? 1.482 9.633 26.547 1 94.69 378 GLU B C 1
ATOM 6282 O O . GLU B 1 378 ? 1.912 10.359 27.453 1 94.69 378 GLU B O 1
ATOM 6287 N N . PRO B 1 379 ? 0.518 10 25.734 1 92 379 PRO B N 1
ATOM 6288 C CA . PRO B 1 379 ? -0.088 11.312 25.969 1 92 379 PRO B CA 1
ATOM 6289 C C . PRO B 1 379 ? -0.664 11.453 27.375 1 92 379 PRO B C 1
ATOM 6291 O O . PRO B 1 379 ? -1.229 10.5 27.906 1 92 379 PRO B O 1
ATOM 6294 N N . ILE B 1 380 ? -0.614 12.656 27.859 1 86.94 380 ILE B N 1
ATOM 6295 C CA . ILE B 1 380 ? -1.169 12.961 29.172 1 86.94 380 ILE B CA 1
ATOM 6296 C C . ILE B 1 380 ? -2.682 12.75 29.156 1 86.94 380 ILE B C 1
ATOM 6298 O O . ILE B 1 380 ? -3.357 13.133 28.203 1 86.94 380 ILE B O 1
ATOM 6302 N N . GLY B 1 381 ? -3.156 12.094 30.141 1 87.06 381 GLY B N 1
ATOM 6303 C CA . GLY B 1 381 ? -4.594 11.898 30.25 1 87.06 381 GLY B CA 1
ATOM 6304 C C . GLY B 1 381 ? -5.07 10.609 29.609 1 87.06 381 GLY B C 1
ATOM 6305 O O . GLY B 1 381 ? -6.25 10.258 29.719 1 87.06 381 GLY B O 1
ATOM 6306 N N . SER B 1 382 ? -4.152 9.93 28.953 1 92 382 SER B N 1
ATOM 6307 C CA . SER B 1 382 ? -4.516 8.656 28.328 1 92 382 SER B CA 1
ATOM 6308 C C . SER B 1 382 ? -4.953 7.641 29.375 1 92 382 SER B C 1
ATOM 6310 O O . SER B 1 382 ? -4.375 7.57 30.469 1 92 382 SER B O 1
ATOM 6312 N N . ASN B 1 383 ? -5.992 6.855 29.031 1 92.75 383 ASN B N 1
ATOM 6313 C CA . ASN B 1 383 ? -6.48 5.785 29.906 1 92.75 383 ASN B CA 1
ATOM 6314 C C . ASN B 1 383 ? -6.289 4.414 29.266 1 92.75 383 ASN B C 1
ATOM 6316 O O . ASN B 1 383 ? -7.02 3.473 29.578 1 92.75 383 ASN B O 1
ATOM 6320 N N . LYS B 1 384 ? -5.301 4.289 28.391 1 95.69 384 LYS B N 1
ATOM 6321 C CA . LYS B 1 384 ? -5.145 3.055 27.625 1 95.69 384 LYS B CA 1
ATOM 6322 C C . LYS B 1 384 ? -3.916 2.273 28.078 1 95.69 384 LYS B C 1
ATOM 6324 O O . LYS B 1 384 ? -3.441 1.381 27.375 1 95.69 384 LYS B O 1
ATOM 6329 N N . GLU B 1 385 ? -3.473 2.492 29.219 1 94.44 385 GLU B N 1
ATOM 6330 C CA . GLU B 1 385 ? -2.221 1.891 29.672 1 94.44 385 GLU B CA 1
ATOM 6331 C C . GLU B 1 385 ? -2.354 0.376 29.812 1 94.44 385 GLU B C 1
ATOM 6333 O O . GLU B 1 385 ? -1.385 -0.357 29.594 1 94.44 385 GLU B O 1
ATOM 6338 N N . SER B 1 386 ? -3.555 -0.114 30.109 1 94.44 386 SER B N 1
ATOM 6339 C CA . SER B 1 386 ? -3.781 -1.544 30.297 1 94.44 386 SER B CA 1
ATOM 6340 C C . SER B 1 386 ? -3.693 -2.293 28.969 1 94.44 386 SER B C 1
ATOM 6342 O O . SER B 1 386 ? -3.6 -3.521 28.938 1 94.44 386 SER B O 1
ATOM 6344 N N . TYR B 1 387 ? -3.719 -1.561 27.891 1 95 387 TYR B N 1
ATOM 6345 C CA . TYR B 1 387 ? -3.666 -2.148 26.547 1 95 387 TYR B CA 1
ATOM 6346 C C . TYR B 1 387 ? -2.27 -2.672 26.234 1 95 387 TYR B C 1
ATOM 6348 O O . TYR B 1 387 ? -2.107 -3.572 25.406 1 95 387 TYR B O 1
ATOM 6356 N N . TYR B 1 388 ? -1.291 -2.193 26.922 1 95.94 388 TYR B N 1
ATOM 6357 C CA . TYR B 1 388 ? 0.095 -2.412 26.531 1 95.94 388 TYR B CA 1
ATOM 6358 C C . TYR B 1 388 ? 0.754 -3.471 27.406 1 95.94 388 TYR B C 1
ATOM 6360 O O . TYR B 1 388 ? 0.477 -3.553 28.609 1 95.94 388 TYR B O 1
ATOM 6368 N N . PRO B 1 389 ? 1.638 -4.289 26.734 1 94.38 389 PRO B N 1
ATOM 6369 C CA . PRO B 1 389 ? 2.486 -5.121 27.594 1 94.38 389 PRO B CA 1
ATOM 6370 C C . PRO B 1 389 ? 3.4 -4.297 28.5 1 94.38 389 PRO B C 1
ATOM 6372 O O . PRO B 1 389 ? 4.062 -3.369 28.031 1 94.38 389 PRO B O 1
ATOM 6375 N N . LYS B 1 390 ? 3.57 -4.715 29.719 1 96.5 390 LYS B N 1
ATOM 6376 C CA . LYS B 1 390 ? 4.309 -3.93 30.703 1 96.5 390 LYS B CA 1
ATOM 6377 C C . LYS B 1 390 ? 5.777 -4.34 30.734 1 96.5 390 LYS B C 1
ATOM 6379 O O . LYS B 1 390 ? 6.098 -5.531 30.672 1 96.5 390 LYS B O 1
ATOM 6384 N N . ILE B 1 391 ? 6.547 -3.35 30.828 1 95.94 391 ILE B N 1
ATOM 6385 C CA . ILE B 1 391 ? 7.977 -3.553 31.016 1 95.94 391 ILE B CA 1
ATOM 6386 C C . ILE B 1 391 ? 8.305 -3.5 32.5 1 95.94 391 ILE B C 1
ATOM 6388 O O . ILE B 1 391 ? 7.902 -2.568 33.219 1 95.94 391 ILE B O 1
ATOM 6392 N N . SER B 1 392 ? 9.133 -4.453 32.969 1 95.69 392 SER B N 1
ATOM 6393 C CA . SER B 1 392 ? 9.523 -4.508 34.375 1 95.69 392 SER B CA 1
ATOM 6394 C C . SER B 1 392 ? 10.633 -3.502 34.656 1 95.69 392 SER B C 1
ATOM 6396 O O . SER B 1 392 ? 11.266 -2.979 33.75 1 95.69 392 SER B O 1
ATOM 6398 N N . ASP B 1 393 ? 10.797 -3.33 35.969 1 95.88 393 ASP B N 1
ATOM 6399 C CA . ASP B 1 393 ? 11.883 -2.453 36.406 1 95.88 393 ASP B CA 1
ATOM 6400 C C . ASP B 1 393 ? 13.234 -2.984 35.938 1 95.88 393 ASP B C 1
ATOM 6402 O O . ASP B 1 393 ? 14.109 -2.211 35.531 1 95.88 393 ASP B O 1
ATOM 6406 N N . GLU B 1 394 ? 13.391 -4.227 36 1 94.81 394 GLU B N 1
ATOM 6407 C CA . GLU B 1 394 ? 14.648 -4.855 35.594 1 94.81 394 GLU B CA 1
ATOM 6408 C C . GLU B 1 394 ? 14.93 -4.633 34.094 1 94.81 394 GLU B C 1
ATOM 6410 O O . GLU B 1 394 ? 16.047 -4.293 33.719 1 94.81 394 GLU B O 1
ATOM 6415 N N . GLU B 1 395 ? 13.914 -4.812 33.312 1 93.44 395 GLU B N 1
ATOM 6416 C CA . GLU B 1 395 ? 14.055 -4.602 31.891 1 93.44 395 GLU B CA 1
ATOM 6417 C C . GLU B 1 395 ? 14.328 -3.133 31.562 1 93.44 395 GLU B C 1
ATOM 6419 O O . GLU B 1 395 ? 15.156 -2.824 30.703 1 93.44 395 GLU B O 1
ATOM 6424 N N . TRP B 1 396 ? 13.641 -2.299 32.219 1 94.38 396 TRP B N 1
ATOM 6425 C CA . TRP B 1 396 ? 13.781 -0.861 32 1 94.38 396 TRP B CA 1
ATOM 6426 C C . TRP B 1 396 ? 15.203 -0.406 32.312 1 94.38 396 TRP B C 1
ATOM 6428 O O . TRP B 1 396 ? 15.766 0.418 31.578 1 94.38 396 TRP B O 1
ATOM 6438 N N . GLU B 1 397 ? 15.836 -0.955 33.312 1 93.44 397 GLU B N 1
ATOM 6439 C CA . GLU B 1 397 ? 17.188 -0.567 33.719 1 93.44 397 GLU B CA 1
ATOM 6440 C C . GLU B 1 397 ? 18.203 -0.921 32.625 1 93.44 397 GLU B C 1
ATOM 6442 O O . GLU B 1 397 ? 19.234 -0.252 32.5 1 93.44 397 GLU B O 1
ATOM 6447 N N . LYS B 1 398 ? 17.922 -1.861 31.859 1 90.12 398 LYS B N 1
ATOM 6448 C CA . LYS B 1 398 ? 18.812 -2.287 30.797 1 90.12 398 LYS B CA 1
ATOM 6449 C C . LYS B 1 398 ? 18.766 -1.304 29.625 1 90.12 398 LYS B C 1
ATOM 6451 O O . LYS B 1 398 ? 19.734 -1.212 28.859 1 90.12 398 LYS B O 1
ATOM 6456 N N . TRP B 1 399 ? 17.562 -0.561 29.469 1 87.75 399 TRP B N 1
ATOM 6457 C CA . TRP B 1 399 ? 17.344 0.201 28.25 1 87.75 399 TRP B CA 1
ATOM 6458 C C . TRP B 1 399 ? 17.375 1.7 28.516 1 87.75 399 TRP B C 1
ATOM 6460 O O . TRP B 1 399 ? 17.531 2.506 27.609 1 87.75 399 TRP B O 1
ATOM 6470 N N . LYS B 1 400 ? 17.219 2.035 29.766 1 80.94 400 LYS B N 1
ATOM 6471 C CA . LYS B 1 400 ? 17 3.434 30.109 1 80.94 400 LYS B CA 1
ATOM 6472 C C . LYS B 1 400 ? 18.094 4.328 29.547 1 80.94 400 LYS B C 1
ATOM 6474 O O . LYS B 1 400 ? 19.25 3.918 29.469 1 80.94 400 LYS B O 1
ATOM 6479 N N . PRO B 1 401 ? 17.578 5.391 29.016 1 70 401 PRO B N 1
ATOM 6480 C CA . PRO B 1 401 ? 18.562 6.348 28.5 1 70 401 PRO B CA 1
ATOM 6481 C C . PRO B 1 401 ? 19.562 6.793 29.562 1 70 401 PRO B C 1
ATOM 6483 O O . PRO B 1 401 ? 19.188 7.02 30.703 1 70 401 PRO B O 1
ATOM 6486 N N . ARG B 1 402 ? 20.922 6.586 29.344 1 55.56 402 ARG B N 1
ATOM 6487 C CA . ARG B 1 402 ? 21.938 7.039 30.297 1 55.56 402 ARG B CA 1
ATOM 6488 C C . ARG B 1 402 ? 22.094 8.555 30.234 1 55.56 402 ARG B C 1
ATOM 6490 O O . ARG B 1 402 ? 21.922 9.156 29.172 1 55.56 402 ARG B O 1
#

InterPro domains:
  IPR003739 Lysine-2,3-aminomutase/glutamate 2,3-aminomutase [PIRSF004911] (11-396)
  IPR003739 Lysine-2,3-aminomutase/glutamate 2,3-aminomutase [PTHR30538] (19-350)
  IPR003739 Lysine-2,3-aminomutase/glutamate 2,3-aminomutase [SFLDG01070] (19-375)
  IPR003739 Lysine-2,3-aminomutase/glutamate 2,3-aminomutase [TIGR00238] (19-341)
  IPR007197 Radical SAM [PF04055] (128-281)
  IPR007197 Radical SAM [PS51918] (114-333)
  IPR007197 Radical SAM [SFLDS00029] (19-375)
  IPR013785 Aldolase-type TIM barrel [G3DSA:3.20.20.70] (59-347)
  IPR025895 Lysine-2,3-aminomutase, C-terminal domain [PF12544] (320-355)
  IPR058240 Radical SAM superfamily [SSF102114] (110-360)

Solvent-accessible surface area (backbone atoms only — not comparable to full-atom values): 41158 Å² total; per-residue (Å²): 126,88,66,80,42,51,66,69,55,15,53,51,45,44,52,52,54,55,67,73,32,50,78,74,36,46,66,40,30,63,73,54,42,46,41,50,90,50,44,43,51,50,25,48,71,50,73,46,32,53,47,4,55,74,40,45,72,53,54,73,31,33,32,18,52,68,46,54,66,67,32,48,45,73,41,83,73,29,48,56,33,56,46,56,56,45,34,45,47,27,49,43,74,54,89,82,33,30,79,53,46,46,36,51,72,81,33,30,90,43,68,50,27,31,52,82,42,81,36,31,36,39,35,43,60,32,18,49,50,70,46,40,53,79,82,44,79,52,30,80,41,29,71,35,75,88,48,53,55,48,73,69,42,53,51,50,36,50,50,52,51,67,73,32,71,61,34,28,35,40,32,40,22,45,38,20,40,76,66,48,56,69,69,55,48,45,50,53,46,51,56,46,41,70,34,83,52,28,36,36,35,30,39,39,32,44,42,49,59,43,39,22,50,58,62,34,73,66,54,42,50,49,49,33,70,47,41,45,96,52,15,21,40,34,34,38,35,50,63,58,44,50,82,55,70,40,74,60,27,40,52,22,43,46,52,44,18,39,44,45,33,36,46,30,29,38,24,57,46,26,44,80,53,31,70,44,53,67,49,44,47,50,26,30,53,54,32,40,56,49,45,31,33,42,41,36,30,31,52,60,66,48,34,63,24,33,74,61,32,47,56,47,75,62,54,56,29,51,32,50,49,59,39,44,59,71,51,61,73,59,43,52,44,44,31,27,42,68,34,48,72,55,28,45,69,41,60,54,70,60,83,35,69,74,28,29,32,74,94,78,38,28,36,37,34,45,22,63,64,73,63,43,78,39,68,46,72,57,46,86,89,58,84,62,68,86,77,48,57,75,48,50,73,72,58,44,67,77,65,53,85,128,125,88,66,80,44,51,67,69,54,16,54,49,44,43,51,52,55,54,67,73,32,50,80,75,34,44,65,41,30,63,75,54,43,46,41,50,91,50,43,43,51,50,25,50,69,49,73,46,32,54,48,4,55,74,40,46,71,53,54,73,31,32,33,19,53,68,47,52,66,68,34,47,45,73,43,83,71,28,48,58,34,56,45,56,54,45,34,45,48,28,51,42,75,54,90,84,34,30,79,55,45,45,35,52,72,81,34,29,91,43,69,49,28,32,53,81,43,78,37,32,36,39,35,44,60,31,17,49,51,70,46,40,54,77,82,45,79,53,30,80,41,29,72,35,76,88,47,54,55,50,72,67,41,53,51,50,37,49,52,50,51,68,74,34,72,62,35,28,34,38,33,40,22,45,37,19,42,77,66,48,55,67,69,56,46,44,50,54,46,50,56,48,42,68,34,82,53,27,34,36,36,32,40,40,32,44,41,48,60,43,38,22,50,58,62,34,72,66,54,41,50,50,50,33,71,46,42,44,98,54,15,21,39,34,33,38,33,51,63,56,45,50,83,54,70,40,74,58,24,40,51,23,44,46,52,43,19,40,42,44,34,35,47,30,29,39,25,56,45,27,44,80,52,31,71,43,52,67,49,44,48,49,25,29,55,55,32,40,55,49,46,31,33,43,42,35,30,30,53,60,66,49,35,62,23,33,74,62,32,49,55,47,73,63,54,56,29,51,33,51,48,61,39,44,57,70,50,61,72,58,45,51,43,45,32,28,45,67,33,48,73,55,28,46,68,42,58,55,69,60,83,36,72,74,27,30,32,74,93,81,39,29,36,36,33,45,23,63,64,73,62,43,78,40,66,47,72,58,44,87,88,59,87,58,68,85,77,47,57,75,46,50,72,72,60,42,67,76,65,54,86,130

Radius of gyration: 27.33 Å; Cα contacts (8 Å, |Δi|>4): 1787; chains: 2; bounding box: 58×84×72 Å

Nearest PDB structures (foldseek):
  2a5h-assembly1_B  TM=9.469E-01  e=6.275E-40  Clostridium subterminale
  5m0k-assembly2_B  TM=5.141E-01  e=9.183E-02  Cellulomonas flavigena
  5yrp-assembly1_A  TM=4.725E-01  e=6.176E-02  Mycolicibacterium smegmatis MC2 155
  4rnj-assembly3_B  TM=3.949E-01  e=1.812E-01  Pseudomonas aeruginosa PAO1
  5mfu-assembly1_A  TM=3.145E-01  e=5.026E-01  Pseudomonas aeruginosa

Secondary structure (DSSP, 8-state):
---PPPHHHHHHHHHHHHHHS-TT-HHHHHHTPEEGGGGGGTS---HHHHHHHHH--S---EE-HHHHHTS-SS-TT-HHHHHHS--GGGG---TT--SSTT-TTTT-SBTTEEEEETTEEEEE--S--SS--TT-TTTTTTT-GGGPPPHHHHHHHHHHHHT-TT--EEEEESS-GGGS-HHHHHHHHHHHHTSTT--EEEEE--HHHH-GGGS-HHHHHHHHHHSSSS-EEEEEE---SGGG--HHHHHHHHHHHHTT-EEEEEEE--TTTT-SHHHHHHHHHHHHHTTPEEEEEEPPP--TTGGGT---HHHHHHHHHHHBTTB-GGGSPEEEEEETTTTEEEE-----EEEEETTTTEEEEE-TTT--EEEEEPPTT---GGGSPBPPHHHHHHHS--/---PPPHHHHHHHHHHHHHHS-TT-HHHHHHTPEEGGGGGGTS---HHHHHHHHH--S---EE-HHHHHTS-SS-TT-HHHHHHS--GGGG---TT--SSTT-TTTT-SBTTEEEEETTEEEEE--S--SS--TT-TTTTTTT-GGGPPPHHHHHHHHHHHHT-TT--EEEEESS-GGGS-HHHHHHHHHHHHTSTT--EEEEE--HHHH-GGGS-HHHHHHHHHHSSSS-EEEEEE---SGGG--HHHHHHHHHHHHTT-EEEEEEE--TTTT-SHHHHHHHHHHHHHTTPEEEEEEPPP--TTGGGT---HHHHHHHHHHHBTTB-GGGSPEEEEEETTTTEEEE-----EEEEETTTTEEEEE-TTT--EEEEEPPTT---GGGSPBPPHHHHHHHS--

Organism: Leptospira biflexa serovar Patoc (strain Patoc 1 / ATCC 23582 / Paris) (NCBI:txid456481)

Foldseek 3Di:
DLPADDPVQLVVLLVVLCVQAPNLDLVSQLVSKDWLSCLSRNARDDPFLVLFSVQQDFATWIATSVLSVLFDRYDCLTLSNPFGGGGNLNNDFDPLFDQQQQPQVVQAPAQQWGDLDQAEIEGAQAQEANGDTSLDSNSNQHPDPVNGDDPVRVVVVLVVVLVRLSHAEYEYAHPFNLVDDLVSNLVSLVSLLPRQSHAEYEGEHACLQRPLSSLDPSSLVSCLVSCDRRYHYEYEHEDAWLSSLDPSSLVSLVSNVVSPYQYEYEYEQFPSNQLDQVGLLNNLVSCVVSVYFYEEYEQGHRHRSCVRTHDPPVSLQVNLLSNVQVDPPRSRYFYWYQHGPSPGIDGDYDDQWPKAEPVQQKTWGADSHPRAIDIDHDDPPDPCRVVIDYDDPVRCVVRPDD/DLPADDPVQLVVLLVVLCVQAPNLDLVSQLVSKDWLSRLSRNARDDPFLVQFSVQQDFATWIATSVLSVLFDRYDCLTLSNVFGGGGNLNNDFDPLFDQQQQPQVVQAPAQQWGDLDQAEIEGAQAQEANGDTPLDSNSNQHPDPVNGDDPVRVVVVLVVPLVRLSHAEYEYAHPFPLVDDLVSNLVSLVSLLPRQSHAEYEGEHACLQRPLSSLDPSSLVSVLVSCDRRYHYEYEHEDAWLSSLDPSSLVSLVSNVVSPYQYEYEYEQFPSNQLDQVGLLNNLVSCVVSVYFYEEYEQGHRHRSCVRTHDPPVSLQVNLLSNVQVDPPRSRYFYWYQHGPSPGIDGDYDDFWPKAEPVQQKTWGADSHPRAIDIDHDDPPDPCRVVIDYDDPVRCVVRPDD

pLDDT: mean 95.12, std 6.14, range [45.62, 98.94]

Sequence (804 aa):
MLVQNSLSEVLRAREELFSRTNWNDPTSQLQNRVKGEDLARYFVLSDSERVGIQNTIRLLVSTTPYYLSLSDPSDPNCPIRRMIVPTKEEAIFSLEESADPLEEERLSPVRGLTHMYPNRVLLFSNHSCSVYCRHCMRGRKVSSNEERMEKSDLESAFDYIRNHPEIEDVVVSGGDPLNLADLRIEWILKELNQIPHVKICRLGTRNPVTLPFRITDAICQIIEKYNDDNLSIFCNTQFNHPKECTKETKEAILKLLKVGVSVGNQAVLLKGINDDEETMLTLHKKLLEMRVRAYYLYDPELIPGSRGFRTPLARGIEIVEYMRGKIGGMGIPQFVNDLPGGGGKITIGANWYLGFYPKTRQHVFRSAVTKKIHFSFEPIGSNKESYYPKISDEEWEKWKPRMLVQNSLSEVLRAREELFSRTNWNDPTSQLQNRVKGEDLARYFVLSDSERVGIQNTIRLLVSTTPYYLSLSDPSDPNCPIRRMIVPTKEEAIFSLEESADPLEEERLSPVRGLTHMYPNRVLLFSNHSCSVYCRHCMRGRKVSSNEERMEKSDLESAFDYIRNHPEIEDVVVSGGDPLNLADLRIEWILKELNQIPHVKICRLGTRNPVTLPFRITDAICQIIEKYNDDNLSIFCNTQFNHPKECTKETKEAILKLLKVGVSVGNQAVLLKGINDDEETMLTLHKKLLEMRVRAYYLYDPELIPGSRGFRTPLARGIEIVEYMRGKIGGMGIPQFVNDLPGGGGKITIGANWYLGFYPKTRQHVFRSAVTKKIHFSFEPIGSNKESYYPKISDEEWEKWKPR